Protein AF-A0A6N2RE10-F1 (afdb_monomer_lite)

Radius of gyration: 43.63 Å; chains: 1; bounding box: 137×72×148 Å

Structure (mmCIF, N/CA/C/O backbone):
data_AF-A0A6N2RE10-F1
#
_entry.id   AF-A0A6N2RE10-F1
#
loop_
_atom_site.group_PDB
_atom_site.id
_atom_site.type_symbol
_atom_site.label_atom_id
_atom_site.label_alt_id
_atom_site.label_comp_id
_atom_site.label_asym_id
_atom_site.label_entity_id
_atom_site.label_seq_id
_atom_site.pdbx_PDB_ins_code
_atom_site.Cartn_x
_atom_site.Cartn_y
_atom_site.Cartn_z
_atom_site.occupancy
_atom_site.B_iso_or_equiv
_atom_site.auth_seq_id
_atom_site.auth_comp_id
_atom_site.auth_asym_id
_atom_site.auth_atom_id
_atom_site.pdbx_PDB_model_num
ATOM 1 N N . MET A 1 1 ? -52.725 27.264 67.244 1.00 62.09 1 MET A N 1
ATOM 2 C CA . MET A 1 1 ? -52.260 26.423 68.368 1.00 62.09 1 MET A CA 1
ATOM 3 C C . MET A 1 1 ? -50.751 26.357 68.272 1.00 62.09 1 MET A C 1
ATOM 5 O O . MET A 1 1 ? -50.260 26.118 67.175 1.00 62.09 1 MET A O 1
ATOM 9 N N . ALA A 1 2 ? -50.048 26.629 69.368 1.00 71.56 2 ALA A N 1
ATOM 10 C CA . ALA A 1 2 ? -48.593 26.541 69.437 1.00 71.56 2 ALA A CA 1
ATOM 11 C C . ALA A 1 2 ? -48.086 25.107 69.190 1.00 71.56 2 ALA A C 1
ATOM 13 O O . ALA A 1 2 ? -48.683 24.148 69.680 1.00 71.56 2 ALA A O 1
ATOM 14 N N . ASP A 1 3 ? -46.989 24.960 68.439 1.00 84.25 3 ASP A N 1
ATOM 15 C CA . ASP A 1 3 ? -46.321 23.670 68.236 1.00 84.25 3 ASP A CA 1
ATOM 16 C C . ASP A 1 3 ? -45.489 23.343 69.480 1.00 84.25 3 ASP A C 1
ATOM 18 O O . ASP A 1 3 ? -44.453 23.954 69.718 1.00 84.25 3 ASP A O 1
ATOM 22 N N . VAL A 1 4 ? -45.966 22.416 70.306 1.00 86.06 4 VAL A N 1
ATOM 23 C CA . VAL A 1 4 ? -45.326 22.044 71.582 1.00 86.06 4 VAL A CA 1
ATOM 24 C C . VAL A 1 4 ? -44.640 20.679 71.523 1.00 86.06 4 VAL A C 1
ATOM 26 O O . VAL A 1 4 ? -44.333 20.087 72.558 1.00 86.06 4 VAL A O 1
ATOM 29 N N . ARG A 1 5 ? -44.404 20.157 70.314 1.00 92.19 5 ARG A N 1
ATOM 30 C CA . ARG A 1 5 ? -43.635 18.923 70.126 1.00 92.19 5 ARG A CA 1
ATOM 31 C C . ARG A 1 5 ? -42.201 19.099 70.614 1.00 92.19 5 ARG A C 1
ATOM 33 O O . ARG A 1 5 ? -41.653 20.206 70.599 1.00 92.19 5 ARG A O 1
ATOM 40 N N . ARG A 1 6 ? -41.584 17.983 71.008 1.00 91.25 6 ARG A N 1
ATOM 41 C CA . ARG A 1 6 ? -40.160 17.948 71.365 1.00 91.25 6 ARG A CA 1
ATOM 42 C C . ARG A 1 6 ? -39.313 18.341 70.154 1.00 91.25 6 ARG A C 1
ATOM 44 O O . ARG A 1 6 ? -39.660 18.018 69.022 1.00 91.25 6 ARG A O 1
ATOM 51 N N . GLY A 1 7 ? -38.175 18.985 70.393 1.00 89.31 7 GLY A N 1
ATOM 52 C CA . GLY A 1 7 ? -37.241 19.428 69.358 1.00 89.31 7 GLY A CA 1
ATOM 53 C C . GLY A 1 7 ? -36.853 18.309 68.398 1.00 89.31 7 GLY A C 1
ATOM 54 O O . GLY A 1 7 ? -36.909 18.517 67.195 1.00 89.31 7 GLY A O 1
ATOM 55 N N . ALA A 1 8 ? -36.587 17.102 68.907 1.00 91.75 8 ALA A N 1
ATOM 56 C CA . ALA A 1 8 ? -36.263 15.929 68.089 1.00 91.75 8 ALA A CA 1
ATOM 57 C C . ALA A 1 8 ? -37.388 15.493 67.125 1.00 91.75 8 ALA A C 1
ATOM 59 O O . ALA A 1 8 ? -37.113 14.899 66.089 1.00 91.75 8 ALA A O 1
ATOM 60 N N . GLU A 1 9 ? -38.652 15.796 67.440 1.00 90.88 9 GLU A N 1
ATOM 61 C CA . GLU A 1 9 ? -39.804 15.525 66.565 1.00 90.88 9 GLU A CA 1
ATOM 62 C C . GLU A 1 9 ? -40.081 16.691 65.606 1.00 90.88 9 GLU A C 1
ATOM 64 O O . GLU A 1 9 ? -40.603 16.500 64.507 1.00 90.88 9 GLU A O 1
ATOM 69 N N . ALA A 1 10 ? -39.777 17.919 66.032 1.00 91.19 10 ALA A N 1
ATOM 70 C CA . ALA A 1 10 ? -39.997 19.126 65.243 1.00 91.19 10 ALA A CA 1
ATOM 71 C C . ALA A 1 10 ? -38.874 19.396 64.227 1.00 91.19 10 ALA A C 1
ATOM 73 O O . ALA A 1 10 ? -39.135 20.017 63.196 1.00 91.19 10 ALA A O 1
ATOM 74 N N . LEU A 1 11 ? -37.655 18.943 64.529 1.00 95.56 11 LEU A N 1
ATOM 75 C CA . LEU A 1 11 ? -36.426 19.105 63.753 1.00 95.56 11 LEU A CA 1
ATOM 76 C C . LEU A 1 11 ? -35.731 17.733 63.671 1.00 95.56 11 LEU A C 1
ATOM 78 O O . LEU A 1 11 ? -34.854 17.450 64.491 1.00 95.56 11 LEU A O 1
ATOM 82 N N . PRO A 1 12 ? -36.151 16.849 62.749 1.00 94.50 12 PRO A N 1
ATOM 83 C CA . PRO A 1 12 ? -35.583 15.509 62.630 1.00 94.50 12 PRO A CA 1
ATOM 84 C C . PRO A 1 12 ? -34.058 15.534 62.472 1.00 94.50 12 PRO A C 1
ATOM 86 O O . PRO A 1 12 ? -33.509 16.425 61.824 1.00 94.50 12 PRO A O 1
ATOM 89 N N . GLN A 1 13 ? -33.376 14.557 63.067 1.00 93.81 13 GLN A N 1
ATOM 90 C CA . GLN A 1 13 ? -31.931 14.407 62.899 1.00 93.81 13 GLN A CA 1
ATOM 91 C C . GLN A 1 13 ? -31.596 13.929 61.475 1.00 93.81 13 GLN A C 1
ATOM 93 O O . GLN A 1 13 ? -32.402 13.230 60.856 1.00 93.81 13 GLN A O 1
ATOM 98 N N . VAL A 1 14 ? -30.415 14.292 60.969 1.00 92.62 14 VAL A N 1
ATOM 99 C CA . VAL A 1 14 ? -29.889 13.745 59.705 1.00 92.62 14 VAL A CA 1
ATOM 100 C C . VAL A 1 14 ? -29.411 12.292 59.889 1.00 92.62 14 VAL A C 1
ATOM 102 O O . VAL A 1 14 ? -29.121 11.884 61.017 1.00 92.62 14 VAL A O 1
ATOM 105 N N . PRO A 1 15 ? -29.346 11.476 58.820 1.00 88.50 15 PRO A N 1
ATOM 106 C CA . PRO A 1 15 ? -28.813 10.117 58.906 1.00 88.50 15 PRO A CA 1
ATOM 107 C C . PRO A 1 15 ? -27.378 10.086 59.459 1.00 88.50 15 PRO A C 1
ATOM 109 O O . PRO A 1 15 ? -26.516 10.819 58.981 1.00 88.50 15 PRO A O 1
ATOM 112 N N . LEU A 1 16 ? -27.121 9.207 60.433 1.00 89.00 16 LEU A N 1
ATOM 113 C CA . LEU A 1 16 ? -25.801 9.007 61.052 1.00 89.00 16 LEU A CA 1
ATOM 114 C C . LEU A 1 16 ? -24.900 8.149 60.149 1.00 89.00 16 LEU A C 1
ATOM 116 O O . LEU A 1 16 ? -24.698 6.955 60.388 1.00 89.00 16 LEU A O 1
ATOM 120 N N . VAL A 1 17 ? -24.447 8.733 59.040 1.00 91.31 17 VAL A N 1
ATOM 121 C CA . VAL A 1 17 ? -23.641 8.053 58.010 1.00 91.31 17 VAL A CA 1
ATOM 122 C C . VAL A 1 17 ? -22.140 8.318 58.139 1.00 91.31 17 VAL A C 1
ATOM 124 O O . VAL A 1 17 ? -21.364 7.756 57.369 1.00 91.31 17 VAL A O 1
ATOM 127 N N . GLU A 1 18 ? -21.705 9.112 59.120 1.00 91.25 18 GLU A N 1
ATOM 128 C CA . GLU A 1 18 ? -20.306 9.509 59.315 1.00 91.25 18 GLU A CA 1
ATOM 129 C C . GLU A 1 18 ? -19.366 8.305 59.452 1.00 91.25 18 GLU A C 1
ATOM 131 O O . GLU A 1 18 ? -18.378 8.217 58.730 1.00 91.25 18 GLU A O 1
ATOM 136 N N . MET A 1 19 ? -19.715 7.322 60.290 1.00 89.06 19 MET A N 1
ATOM 137 C CA . MET A 1 19 ? -18.881 6.130 60.494 1.00 89.06 19 MET A CA 1
ATOM 138 C C . MET A 1 19 ? -18.834 5.253 59.240 1.00 89.06 19 MET A C 1
ATOM 140 O O . MET A 1 19 ? -17.843 4.573 58.987 1.00 89.06 19 MET A O 1
ATOM 144 N N . SER A 1 20 ? -19.910 5.260 58.446 1.00 92.56 20 SER A N 1
ATOM 145 C CA . SER A 1 20 ? -19.944 4.524 57.178 1.00 92.56 20 SER A CA 1
ATOM 146 C C . SER A 1 20 ? -19.053 5.203 56.139 1.00 92.56 20 SER A C 1
ATOM 148 O O . SER A 1 20 ? -18.289 4.524 55.460 1.00 92.56 20 SER A O 1
ATOM 150 N N . ALA A 1 21 ? -19.095 6.536 56.055 1.00 92.88 21 ALA A N 1
ATOM 151 C CA . ALA A 1 21 ? -18.236 7.313 55.167 1.00 92.88 21 ALA A CA 1
ATOM 152 C C . ALA A 1 21 ? -16.745 7.151 55.518 1.00 92.88 21 ALA A C 1
ATOM 154 O O . ALA A 1 21 ? -15.943 6.895 54.623 1.00 92.88 21 ALA A O 1
ATOM 155 N N . GLU A 1 22 ? -16.379 7.190 56.804 1.00 94.25 22 GLU A N 1
ATOM 156 C CA . GLU A 1 22 ? -15.006 6.922 57.274 1.00 94.25 22 GLU A CA 1
ATOM 157 C C . GLU A 1 22 ? -14.536 5.499 56.952 1.00 94.25 22 GLU A C 1
ATOM 159 O O . GLU A 1 22 ? -13.390 5.291 56.542 1.00 94.25 22 GLU A O 1
ATOM 164 N N . ALA A 1 23 ? -15.411 4.504 57.133 1.00 94.88 23 ALA A N 1
ATOM 165 C CA . ALA A 1 23 ? -15.092 3.116 56.821 1.00 94.88 23 ALA A CA 1
ATOM 166 C C . ALA A 1 23 ? -14.802 2.941 55.323 1.00 94.88 23 ALA A C 1
ATOM 168 O O . ALA A 1 23 ? -13.806 2.311 54.961 1.00 94.88 23 ALA A O 1
ATOM 169 N N . VAL A 1 24 ? -15.618 3.551 54.456 1.00 94.62 24 VAL A N 1
ATOM 170 C CA . VAL A 1 24 ? -15.395 3.544 53.001 1.00 94.62 24 VAL A CA 1
ATOM 171 C C . VAL A 1 24 ? -14.119 4.308 52.640 1.00 94.62 24 VAL A C 1
ATOM 173 O O . VAL A 1 24 ? -13.312 3.799 51.867 1.00 94.62 24 VAL A O 1
ATOM 176 N N . ALA A 1 25 ? -13.874 5.480 53.233 1.00 95.56 25 ALA A N 1
ATOM 177 C CA . ALA A 1 25 ? -12.651 6.255 53.003 1.00 95.56 25 ALA A CA 1
ATOM 178 C C . ALA A 1 25 ? -11.382 5.474 53.388 1.00 95.56 25 ALA A C 1
ATOM 180 O O . ALA A 1 25 ? -10.375 5.488 52.669 1.00 95.56 25 ALA A O 1
ATOM 181 N N . THR A 1 26 ? -11.439 4.758 54.513 1.00 95.31 26 THR A N 1
ATOM 182 C CA . THR A 1 26 ? -10.352 3.896 54.987 1.00 95.31 26 THR A CA 1
ATOM 183 C C . THR A 1 26 ? -10.116 2.742 54.020 1.00 95.31 26 THR A C 1
ATOM 185 O O . THR A 1 26 ? -8.966 2.455 53.684 1.00 95.31 26 THR A O 1
ATOM 188 N N . ASP A 1 27 ? -11.182 2.100 53.534 1.00 96.00 27 ASP A N 1
ATOM 189 C CA . ASP A 1 27 ? -11.048 1.004 52.576 1.00 96.00 27 ASP A CA 1
ATOM 190 C C . ASP A 1 27 ? -10.487 1.476 51.228 1.00 96.00 27 ASP A C 1
ATOM 192 O O . ASP A 1 27 ? -9.563 0.857 50.707 1.00 96.00 27 ASP A O 1
ATOM 196 N N . ILE A 1 28 ? -10.946 2.619 50.713 1.00 94.00 28 ILE A N 1
ATOM 197 C CA . ILE A 1 28 ? -10.407 3.248 49.495 1.00 94.00 28 ILE A CA 1
ATOM 198 C C . ILE A 1 28 ? -8.908 3.542 49.659 1.00 94.00 28 ILE A C 1
ATOM 200 O O . ILE A 1 28 ? -8.103 3.149 48.815 1.00 94.00 28 ILE A O 1
ATOM 204 N N . SER A 1 29 ? -8.494 4.148 50.778 1.00 94.50 29 SER A N 1
ATOM 205 C CA . SER A 1 29 ? -7.070 4.416 51.052 1.00 94.50 29 SER A CA 1
ATOM 206 C C . SER A 1 29 ? -6.239 3.130 51.137 1.00 94.50 29 SER A C 1
ATOM 208 O O . SER A 1 29 ? -5.100 3.071 50.659 1.00 94.50 29 SER A O 1
ATOM 210 N N . ARG A 1 30 ? -6.813 2.077 51.732 1.00 96.19 30 ARG A N 1
ATOM 211 C CA . ARG A 1 30 ? -6.196 0.749 51.823 1.00 96.19 30 ARG A CA 1
ATOM 212 C C . ARG A 1 30 ? -6.013 0.132 50.438 1.00 96.19 30 ARG A C 1
ATOM 214 O O . ARG A 1 30 ? -4.948 -0.423 50.181 1.00 96.19 30 ARG A O 1
ATOM 221 N N . GLN A 1 31 ? -7.008 0.237 49.558 1.00 94.69 31 GLN A N 1
ATOM 222 C CA . GLN A 1 31 ? -6.929 -0.256 48.180 1.00 94.69 31 GLN A CA 1
ATOM 223 C C . GLN A 1 31 ? -5.846 0.481 47.383 1.00 94.69 31 GLN A C 1
ATOM 225 O O . GLN A 1 31 ? -4.984 -0.180 46.808 1.00 94.69 31 GLN A O 1
ATOM 230 N N . GLY A 1 32 ? -5.801 1.818 47.442 1.00 94.19 32 GLY A N 1
ATOM 231 C CA . GLY A 1 32 ? -4.725 2.605 46.820 1.00 94.19 32 GLY A CA 1
ATOM 232 C C . GLY A 1 32 ? -3.336 2.178 47.304 1.00 94.19 32 GLY A C 1
ATOM 233 O O . GLY A 1 32 ? -2.447 1.885 46.508 1.00 94.19 32 GLY A O 1
ATOM 234 N N . THR A 1 33 ? -3.170 2.017 48.620 1.00 94.81 33 THR A N 1
ATOM 235 C CA . THR A 1 33 ? -1.911 1.534 49.215 1.00 94.81 33 THR A CA 1
ATOM 236 C C . THR A 1 33 ? -1.557 0.112 48.770 1.00 94.81 33 THR A C 1
ATOM 238 O O . THR A 1 33 ? -0.388 -0.194 48.540 1.00 94.81 33 THR A O 1
ATOM 241 N N . ALA A 1 34 ? -2.542 -0.780 48.650 1.00 94.56 34 ALA A N 1
ATOM 242 C CA . ALA A 1 34 ? -2.317 -2.143 48.181 1.00 94.56 34 ALA A CA 1
ATOM 243 C C . ALA A 1 34 ? -1.846 -2.165 46.717 1.00 94.56 34 ALA A C 1
ATOM 245 O O . ALA A 1 34 ? -0.892 -2.876 46.408 1.00 94.56 34 ALA A O 1
ATOM 246 N N . ILE A 1 35 ? -2.451 -1.345 45.848 1.00 94.19 35 ILE A N 1
ATOM 247 C CA . ILE A 1 35 ? -2.056 -1.200 44.437 1.00 94.19 35 ILE A CA 1
ATOM 248 C C . ILE A 1 35 ? -0.619 -0.671 44.333 1.00 94.19 35 ILE A C 1
ATOM 250 O O . ILE A 1 35 ? 0.198 -1.250 43.616 1.00 94.19 35 ILE A O 1
ATOM 254 N N . ALA A 1 36 ? -0.274 0.361 45.110 1.00 92.94 36 ALA A N 1
ATOM 255 C CA . ALA A 1 36 ? 1.076 0.929 45.134 1.00 92.94 36 ALA A CA 1
ATOM 256 C C . ALA A 1 36 ? 2.157 -0.082 45.568 1.00 92.94 36 ALA A C 1
ATOM 258 O O . ALA A 1 36 ? 3.318 0.060 45.195 1.00 92.94 36 ALA A O 1
ATOM 259 N N . ASN A 1 37 ? 1.789 -1.106 46.345 1.00 93.88 37 ASN A N 1
ATOM 260 C CA . ASN A 1 37 ? 2.696 -2.152 46.831 1.00 93.88 37 ASN A CA 1
ATOM 261 C C . ASN A 1 37 ? 2.732 -3.405 45.940 1.00 93.88 37 ASN A C 1
ATOM 263 O O . ASN A 1 37 ? 3.354 -4.404 46.307 1.00 93.88 37 ASN A O 1
ATOM 267 N N . THR A 1 38 ? 2.070 -3.386 44.782 1.00 93.56 38 THR A N 1
ATOM 268 C CA . THR A 1 38 ? 2.201 -4.466 43.798 1.00 93.56 38 THR A CA 1
ATOM 269 C C . THR A 1 38 ? 3.623 -4.528 43.241 1.00 93.56 38 THR A C 1
ATOM 271 O O . THR A 1 38 ? 4.333 -3.523 43.185 1.00 93.56 38 THR A O 1
ATOM 274 N N . GLN A 1 39 ? 4.047 -5.717 42.802 1.00 88.69 39 GLN A N 1
ATOM 275 C CA . GLN A 1 39 ? 5.385 -5.905 42.232 1.00 88.69 39 GLN A CA 1
ATOM 276 C C . GLN A 1 39 ? 5.618 -5.007 41.014 1.00 88.69 39 GLN A C 1
ATOM 278 O O . GLN A 1 39 ? 6.689 -4.422 40.897 1.00 88.69 39 GLN A O 1
ATOM 283 N N . VAL A 1 40 ? 4.606 -4.849 40.155 1.00 88.44 40 VAL A N 1
ATOM 284 C CA . VAL A 1 40 ? 4.698 -4.003 38.959 1.00 88.44 40 VAL A CA 1
ATOM 285 C C . VAL A 1 40 ? 4.901 -2.526 39.314 1.00 88.44 40 VAL A C 1
ATOM 287 O O . VAL A 1 40 ? 5.735 -1.869 38.708 1.00 88.44 40 VAL A O 1
ATOM 290 N N . ALA A 1 41 ? 4.241 -2.017 40.361 1.00 91.06 41 ALA A N 1
ATOM 291 C CA . ALA A 1 41 ? 4.431 -0.640 40.821 1.00 91.06 41 ALA A CA 1
ATOM 292 C C . ALA A 1 41 ? 5.802 -0.423 41.490 1.00 91.06 41 ALA A C 1
ATOM 294 O O . ALA A 1 41 ? 6.454 0.600 41.265 1.00 91.06 41 ALA A O 1
ATOM 295 N N . GLN A 1 42 ? 6.248 -1.377 42.314 1.00 89.50 42 GLN A N 1
ATOM 296 C CA . GLN A 1 42 ? 7.495 -1.266 43.083 1.00 89.50 42 GLN A CA 1
ATOM 297 C C . GLN A 1 42 ? 8.748 -1.451 42.222 1.00 89.50 42 GLN A C 1
ATOM 299 O O . GLN A 1 42 ? 9.746 -0.771 42.447 1.00 89.50 42 GLN A O 1
ATOM 304 N N . ASN A 1 43 ? 8.688 -2.332 41.222 1.00 84.62 43 ASN A N 1
ATOM 305 C CA . ASN A 1 43 ? 9.847 -2.725 40.419 1.00 84.62 43 ASN A CA 1
ATOM 306 C C . ASN A 1 43 ? 9.855 -2.107 39.014 1.00 84.62 43 ASN A C 1
ATOM 308 O O . ASN A 1 43 ? 10.664 -2.512 38.190 1.00 84.62 43 ASN A O 1
ATOM 312 N N . ARG A 1 44 ? 9.002 -1.115 38.731 1.00 83.94 44 ARG A N 1
ATOM 313 C CA . ARG A 1 44 ? 8.864 -0.490 37.400 1.00 83.94 44 ARG A CA 1
ATOM 314 C C . ARG A 1 44 ? 10.143 0.109 36.809 1.00 83.94 44 ARG A C 1
ATOM 316 O O . ARG A 1 44 ? 10.192 0.364 35.623 1.00 83.94 44 ARG A O 1
ATOM 323 N N . SER A 1 45 ? 11.172 0.358 37.619 1.00 78.44 45 SER A N 1
ATOM 324 C CA . SER A 1 45 ? 12.470 0.873 37.162 1.00 78.44 45 SER A CA 1
ATOM 325 C C . SER A 1 45 ? 13.546 -0.209 37.024 1.00 78.44 45 SER A C 1
ATOM 327 O O . SER A 1 45 ? 14.706 0.117 36.780 1.00 78.44 45 SER A O 1
ATOM 329 N N . LEU A 1 46 ? 13.207 -1.478 37.269 1.00 71.94 46 LEU A N 1
ATOM 330 C CA . LEU A 1 46 ? 14.141 -2.598 37.232 1.00 71.94 46 LEU A CA 1
ATOM 331 C C . LEU A 1 46 ? 13.902 -3.410 35.952 1.00 71.94 46 LEU A C 1
ATOM 333 O O . LEU A 1 46 ? 12.817 -3.974 35.802 1.00 71.94 46 LEU A O 1
ATOM 337 N N . PRO A 1 47 ? 14.877 -3.493 35.030 1.00 64.81 47 PRO A N 1
ATOM 338 C CA . PRO A 1 47 ? 14.775 -4.416 33.908 1.00 64.81 47 PRO A CA 1
ATOM 339 C C . PRO A 1 47 ? 14.854 -5.873 34.411 1.00 64.81 47 PRO A C 1
ATOM 341 O O . PRO A 1 47 ? 15.559 -6.138 35.391 1.00 64.81 47 PRO A O 1
ATOM 344 N N . PRO A 1 48 ? 14.168 -6.837 33.770 1.00 66.50 48 PRO A N 1
ATOM 345 C CA . PRO A 1 48 ? 14.337 -8.257 34.067 1.00 66.50 48 PRO A CA 1
ATOM 346 C C . PRO A 1 48 ? 15.783 -8.693 33.778 1.00 66.50 48 PRO A C 1
ATOM 348 O O . PRO A 1 48 ? 16.232 -8.634 32.638 1.00 66.50 48 PRO A O 1
ATOM 351 N N . GLU A 1 49 ? 16.522 -9.149 34.795 1.00 61.94 49 GLU A N 1
ATOM 352 C CA . GLU A 1 49 ? 17.973 -9.422 34.694 1.00 61.94 49 GLU A CA 1
ATOM 353 C C . GLU A 1 49 ? 18.352 -10.540 33.698 1.00 61.94 49 GLU A C 1
ATOM 355 O O . GLU A 1 49 ? 19.508 -10.631 33.288 1.00 61.94 49 GLU A O 1
ATOM 360 N N . GLU A 1 50 ? 17.401 -11.391 33.300 1.00 71.25 50 GLU A N 1
ATOM 361 C CA . GLU A 1 50 ? 17.649 -12.590 32.481 1.00 71.25 50 GLU A CA 1
ATOM 362 C C . GLU A 1 50 ? 17.102 -12.498 31.046 1.00 71.25 50 GLU A C 1
ATOM 364 O O . GLU A 1 50 ? 17.287 -13.425 30.253 1.00 71.25 50 GLU A O 1
ATOM 369 N N . TRP A 1 51 ? 16.403 -11.417 30.692 1.00 74.62 51 TRP A N 1
ATOM 370 C CA . TRP A 1 51 ? 15.777 -11.286 29.375 1.00 74.62 51 TRP A CA 1
ATOM 371 C C . TRP A 1 51 ? 16.698 -10.504 28.433 1.00 74.62 51 TRP A C 1
ATOM 373 O O . TRP A 1 51 ? 17.211 -9.451 28.793 1.00 74.62 51 TRP A O 1
ATOM 383 N N . THR A 1 52 ? 16.943 -11.029 27.229 1.00 70.75 52 THR A N 1
ATOM 384 C CA . THR A 1 52 ? 17.840 -10.395 26.245 1.00 70.75 52 THR A CA 1
ATOM 385 C C . THR A 1 52 ? 17.234 -10.433 24.845 1.00 70.75 52 THR A C 1
ATOM 387 O O . THR A 1 52 ? 16.582 -11.411 24.477 1.00 70.75 52 THR A O 1
ATOM 390 N N . GLY A 1 53 ? 17.460 -9.371 24.067 1.00 74.62 53 GLY A N 1
ATOM 391 C CA . GLY A 1 53 ? 16.978 -9.216 22.691 1.00 74.62 53 GLY A CA 1
ATOM 392 C C . GLY A 1 53 ? 15.825 -8.215 22.557 1.00 74.62 53 GLY A C 1
ATOM 393 O O . GLY A 1 53 ? 15.174 -7.873 23.535 1.00 74.62 53 GLY A O 1
ATOM 394 N N . ALA A 1 54 ? 15.530 -7.783 21.328 1.00 69.56 54 ALA A N 1
ATOM 395 C CA . ALA A 1 54 ? 14.561 -6.710 21.067 1.00 69.56 54 ALA A CA 1
ATOM 396 C C . ALA A 1 54 ? 13.152 -6.982 21.634 1.00 69.56 54 ALA A C 1
ATOM 398 O O . ALA A 1 54 ? 12.524 -6.087 22.186 1.00 69.56 54 ALA A O 1
ATOM 399 N N . ALA A 1 55 ? 12.674 -8.231 21.571 1.00 70.38 55 ALA A N 1
ATOM 400 C CA . ALA A 1 55 ? 11.388 -8.611 22.164 1.00 70.38 55 ALA A CA 1
ATOM 401 C C . ALA A 1 55 ? 11.395 -8.511 23.701 1.00 70.38 55 ALA A C 1
ATOM 403 O O . ALA A 1 55 ? 10.400 -8.124 24.310 1.00 70.38 55 ALA A O 1
ATOM 404 N N . ALA A 1 56 ? 12.526 -8.840 24.331 1.00 77.06 56 ALA A N 1
ATOM 405 C CA . ALA A 1 56 ? 12.714 -8.681 25.767 1.00 77.06 56 ALA A CA 1
ATOM 406 C C . ALA A 1 56 ? 12.775 -7.203 26.169 1.00 77.06 56 ALA A C 1
ATOM 408 O O . ALA A 1 56 ? 12.181 -6.831 27.181 1.00 77.06 56 ALA A O 1
ATOM 409 N N . ASP A 1 57 ? 13.446 -6.369 25.374 1.00 77.69 57 ASP A N 1
ATOM 410 C CA . ASP A 1 57 ? 13.530 -4.925 25.600 1.00 77.69 57 ASP A CA 1
ATOM 411 C C . ASP A 1 57 ? 12.148 -4.266 25.463 1.00 77.69 57 ASP A C 1
ATOM 413 O O . ASP A 1 57 ? 11.746 -3.503 26.341 1.00 77.69 57 ASP A O 1
ATOM 417 N N . ALA A 1 58 ? 11.377 -4.634 24.432 1.00 75.88 58 ALA A N 1
ATOM 418 C CA . ALA A 1 58 ? 10.007 -4.160 24.228 1.00 75.88 58 ALA A CA 1
ATOM 419 C C . ALA A 1 58 ? 9.071 -4.577 25.376 1.00 75.88 58 ALA A C 1
ATOM 421 O O . ALA A 1 58 ? 8.383 -3.736 25.955 1.00 75.88 58 ALA A O 1
ATOM 422 N N . ALA A 1 59 ? 9.102 -5.854 25.778 1.00 79.75 59 ALA A N 1
ATOM 423 C CA . ALA A 1 59 ? 8.312 -6.335 26.912 1.00 79.75 59 ALA A CA 1
ATOM 424 C C . ALA A 1 59 ? 8.723 -5.657 28.229 1.00 79.75 59 ALA A C 1
ATOM 426 O O . ALA A 1 59 ? 7.879 -5.366 29.077 1.00 79.75 59 ALA A O 1
ATOM 427 N N . SER A 1 60 ? 10.018 -5.381 28.400 1.00 82.31 60 SER A N 1
ATOM 428 C CA . SER A 1 60 ? 10.519 -4.649 29.561 1.00 82.31 60 SER A CA 1
ATOM 429 C C . SER A 1 60 ? 9.986 -3.223 29.573 1.00 82.31 60 SER A C 1
ATOM 431 O O . SER A 1 60 ? 9.456 -2.815 30.601 1.00 82.31 60 SER A O 1
ATOM 433 N N . ALA A 1 61 ? 10.064 -2.495 28.455 1.00 84.50 61 ALA A N 1
ATOM 434 C CA . ALA A 1 61 ? 9.526 -1.140 28.330 1.00 84.50 61 ALA A CA 1
ATOM 435 C C . ALA A 1 61 ? 8.028 -1.087 28.670 1.00 84.50 61 ALA A C 1
ATOM 437 O O . ALA A 1 61 ? 7.609 -0.261 29.480 1.00 84.50 61 ALA A O 1
ATOM 438 N N . GLU A 1 62 ? 7.242 -2.035 28.157 1.00 87.81 62 GLU A N 1
ATOM 439 C CA . GLU A 1 62 ? 5.813 -2.135 28.461 1.00 87.81 62 GLU A CA 1
ATOM 440 C C . GLU A 1 62 ? 5.535 -2.409 29.954 1.00 87.81 62 GLU A C 1
ATOM 442 O O . GLU A 1 62 ? 4.618 -1.821 30.533 1.00 87.81 62 GLU A O 1
ATOM 447 N N . ILE A 1 63 ? 6.351 -3.231 30.627 1.00 87.31 63 ILE A N 1
ATOM 448 C CA . ILE A 1 63 ? 6.256 -3.436 32.085 1.00 87.31 63 ILE A CA 1
ATOM 449 C C . ILE A 1 63 ? 6.518 -2.129 32.851 1.00 87.31 63 ILE A C 1
ATOM 451 O O . ILE A 1 63 ? 5.858 -1.882 33.866 1.00 87.31 63 ILE A O 1
ATOM 455 N N . GLN A 1 64 ? 7.452 -1.290 32.386 1.00 88.56 64 GLN A N 1
ATOM 456 C CA . GLN A 1 64 ? 7.721 0.014 33.007 1.00 88.56 64 GLN A CA 1
ATOM 457 C C . GLN A 1 64 ? 6.517 0.949 32.849 1.00 88.56 64 GLN A C 1
ATOM 459 O O . GLN A 1 64 ? 6.031 1.473 33.856 1.00 88.56 64 GLN A O 1
ATOM 464 N N . SER A 1 65 ? 5.973 1.065 31.630 1.00 90.62 65 SER A N 1
ATOM 465 C CA . SER A 1 65 ? 4.757 1.840 31.340 1.00 90.62 65 SER A CA 1
ATOM 466 C C . SER A 1 65 ? 3.573 1.373 32.193 1.00 90.62 65 SER A C 1
ATOM 468 O O . SER A 1 65 ? 2.913 2.180 32.854 1.00 90.62 65 SER A O 1
ATOM 470 N N . LEU A 1 66 ? 3.341 0.056 32.285 1.00 91.06 66 LEU A N 1
ATOM 471 C CA . LEU A 1 66 ? 2.315 -0.517 33.163 1.00 91.06 66 LEU A CA 1
ATOM 472 C C . LEU A 1 66 ? 2.565 -0.160 34.637 1.00 91.06 66 LEU A C 1
ATOM 474 O O . LEU A 1 66 ? 1.623 0.136 35.380 1.00 91.06 66 LEU A O 1
ATOM 478 N N . GLY A 1 67 ? 3.821 -0.190 35.077 1.00 91.81 67 GLY A N 1
ATOM 479 C CA . GLY A 1 67 ? 4.216 0.206 36.422 1.00 91.81 67 GLY A CA 1
ATOM 480 C C . GLY A 1 67 ? 3.876 1.664 36.732 1.00 91.81 67 GLY A C 1
ATOM 481 O O . GLY A 1 67 ? 3.299 1.942 37.789 1.00 91.81 67 GLY A O 1
ATOM 482 N N . ASP A 1 68 ? 4.151 2.584 35.808 1.00 91.31 68 ASP A N 1
ATOM 483 C CA . ASP A 1 68 ? 3.824 4.008 35.949 1.00 91.31 68 ASP A CA 1
ATOM 484 C C . ASP A 1 68 ? 2.308 4.262 35.937 1.00 91.31 68 ASP A C 1
ATOM 486 O O . ASP A 1 68 ? 1.790 4.990 36.798 1.00 91.31 68 ASP A O 1
ATOM 490 N N . LYS A 1 69 ? 1.559 3.587 35.054 1.00 91.69 69 LYS A N 1
ATOM 491 C CA . LYS A 1 69 ? 0.085 3.619 35.065 1.00 91.69 69 LYS A CA 1
ATOM 492 C C . LYS A 1 69 ? -0.480 3.072 36.383 1.00 91.69 69 LYS A C 1
ATOM 494 O O . LYS A 1 69 ? -1.384 3.673 36.966 1.00 91.69 69 LYS A O 1
ATOM 499 N N . THR A 1 70 ? 0.088 1.988 36.920 1.00 92.81 70 THR A N 1
ATOM 500 C CA . THR A 1 70 ? -0.331 1.391 38.206 1.00 92.81 70 THR A CA 1
ATOM 501 C C . THR A 1 70 ? -0.095 2.344 39.381 1.00 92.81 70 THR A C 1
ATOM 503 O O . THR A 1 70 ? -0.939 2.461 40.276 1.00 92.81 70 THR A O 1
ATOM 506 N N . VAL A 1 71 ? 1.031 3.064 39.384 1.00 92.81 71 VAL A N 1
ATOM 507 C CA . VAL A 1 71 ? 1.313 4.094 40.394 1.00 92.81 71 VAL A CA 1
ATOM 508 C C . VAL A 1 71 ? 0.318 5.248 40.277 1.00 92.81 71 VAL A C 1
ATOM 510 O O . VAL A 1 71 ? -0.259 5.640 41.293 1.00 92.81 71 VAL A O 1
ATOM 513 N N . THR A 1 72 ? 0.051 5.736 39.066 1.00 92.00 72 THR A N 1
ATOM 514 C CA . THR A 1 72 ? -0.944 6.794 38.821 1.00 92.00 72 THR A CA 1
ATOM 515 C C . THR A 1 72 ? -2.332 6.385 39.322 1.00 92.00 72 THR A C 1
ATOM 517 O O . THR A 1 72 ? -2.954 7.120 40.093 1.00 92.00 72 THR A O 1
ATOM 520 N N . LEU A 1 73 ? -2.776 5.166 38.996 1.00 91.81 73 LEU A N 1
ATOM 521 C CA . LEU A 1 73 ? -4.024 4.598 39.510 1.00 91.81 73 LEU A CA 1
ATOM 522 C C . LEU A 1 73 ? -4.045 4.582 41.044 1.00 91.81 73 LEU A C 1
ATOM 524 O O . LEU A 1 73 ? -5.027 5.006 41.648 1.00 91.81 73 LEU A O 1
ATOM 528 N N . SER A 1 74 ? -2.964 4.129 41.687 1.00 93.81 74 SER A N 1
ATOM 529 C CA . SER A 1 74 ? -2.887 4.062 43.152 1.00 93.81 74 SER A CA 1
ATOM 530 C C . SER A 1 74 ? -3.046 5.432 43.823 1.00 93.81 74 SER A C 1
ATOM 532 O O . SER A 1 74 ? -3.689 5.545 44.869 1.00 93.81 74 SER A O 1
ATOM 534 N N . GLN A 1 75 ? -2.507 6.485 43.200 1.00 92.69 75 GLN A N 1
ATOM 535 C CA . GLN A 1 75 ? -2.533 7.849 43.725 1.00 92.69 75 GLN A CA 1
ATOM 536 C C . GLN A 1 75 ? -3.935 8.472 43.669 1.00 92.69 75 GLN A C 1
ATOM 538 O O . GLN A 1 75 ? -4.282 9.264 44.547 1.00 92.69 75 GLN A O 1
ATOM 543 N N . ALA A 1 76 ? -4.772 8.064 42.711 1.00 91.62 76 ALA A N 1
ATOM 544 C CA . ALA A 1 76 ? -6.147 8.544 42.573 1.00 91.62 76 ALA A CA 1
ATOM 545 C C . ALA A 1 76 ? -7.072 8.125 43.739 1.00 91.62 76 ALA A C 1
ATOM 547 O O . ALA A 1 76 ? -8.095 8.757 43.984 1.00 91.62 76 ALA A O 1
ATOM 548 N N . PHE A 1 77 ? -6.725 7.108 44.533 1.00 93.94 77 PHE A N 1
ATOM 549 C CA . PHE A 1 77 ? -7.575 6.690 45.658 1.00 93.94 77 PHE A CA 1
ATOM 550 C C . PHE A 1 77 ? -7.528 7.676 46.843 1.00 93.94 77 PHE A C 1
ATOM 552 O O . PHE A 1 77 ? -8.518 7.830 47.562 1.00 93.94 77 PHE A O 1
ATOM 559 N N . PHE A 1 78 ? -6.411 8.382 47.057 1.00 94.06 78 PHE A N 1
ATOM 560 C CA . PHE A 1 78 ? -6.249 9.249 48.234 1.00 94.06 78 PHE A CA 1
ATOM 561 C C . PHE A 1 78 ? -7.126 10.516 48.205 1.00 94.06 78 PHE A C 1
ATOM 563 O O . PHE A 1 78 ? -7.734 10.828 49.238 1.00 94.06 78 PHE A O 1
ATOM 570 N N . PRO A 1 79 ? -7.273 11.240 47.075 1.00 94.88 79 PRO A N 1
ATOM 571 C CA . PRO A 1 79 ? -8.209 12.362 46.994 1.00 94.88 79 PRO A CA 1
ATOM 572 C C . PRO A 1 79 ? -9.671 11.940 47.204 1.00 94.88 79 PRO A C 1
ATOM 574 O O . PRO A 1 79 ? -10.402 12.619 47.925 1.00 94.88 79 PRO A O 1
ATOM 577 N N . ALA A 1 80 ? -10.084 10.784 46.669 1.00 92.81 80 ALA A N 1
ATOM 578 C CA . ALA A 1 80 ? -11.437 10.253 46.859 1.00 92.81 80 ALA A CA 1
ATOM 579 C C . ALA A 1 80 ? -11.729 9.918 48.334 1.00 92.81 80 ALA A C 1
ATOM 581 O O . ALA A 1 80 ? -12.777 10.286 48.869 1.00 92.81 80 ALA A O 1
ATOM 582 N N . ALA A 1 81 ? -10.777 9.283 49.026 1.00 95.19 81 ALA A N 1
ATOM 583 C CA . ALA A 1 81 ? -10.884 9.041 50.464 1.00 95.19 81 ALA A CA 1
ATOM 584 C C . ALA A 1 81 ? -10.919 10.347 51.277 1.00 95.19 81 ALA A C 1
ATOM 586 O O . ALA A 1 81 ? -11.665 10.453 52.250 1.00 95.19 81 ALA A O 1
ATOM 587 N N . THR A 1 82 ? -10.147 11.356 50.865 1.00 96.31 82 THR A N 1
ATOM 588 C CA . THR A 1 82 ? -10.137 12.677 51.512 1.00 96.31 82 THR A CA 1
ATOM 589 C C . THR A 1 82 ? -11.513 13.336 51.426 1.00 96.31 82 THR A C 1
ATOM 591 O O . THR A 1 82 ? -12.030 13.779 52.448 1.00 96.31 82 THR A O 1
ATOM 594 N N . ALA A 1 83 ? -12.153 13.311 50.251 1.00 95.81 83 ALA A N 1
ATOM 595 C CA . ALA A 1 83 ? -13.502 13.848 50.063 1.00 95.81 83 ALA A CA 1
ATOM 596 C C . ALA A 1 83 ? -14.546 13.175 50.977 1.00 95.81 83 ALA A C 1
ATOM 598 O O . ALA A 1 83 ? -15.388 13.856 51.562 1.00 95.81 83 ALA A O 1
ATOM 599 N N . LEU A 1 84 ? -14.466 11.851 51.155 1.00 95.62 84 LEU A N 1
ATOM 600 C CA . LEU A 1 84 ? -15.356 11.112 52.061 1.00 95.62 84 LEU A CA 1
ATOM 601 C C . LEU A 1 84 ? -15.115 11.432 53.541 1.00 95.62 84 LEU A C 1
ATOM 603 O O . LEU A 1 84 ? -16.076 11.528 54.303 1.00 95.62 84 LEU A O 1
ATOM 607 N N . ASN A 1 85 ? -13.858 11.615 53.954 1.00 96.56 85 ASN A N 1
ATOM 608 C CA . ASN A 1 85 ? -13.540 12.010 55.328 1.00 96.56 85 ASN A CA 1
ATOM 609 C C . ASN A 1 85 ? -14.050 13.424 55.638 1.00 96.56 85 ASN A C 1
ATOM 611 O O . ASN A 1 85 ? -14.650 13.630 56.693 1.00 96.56 85 ASN A O 1
ATOM 615 N N . THR A 1 86 ? -13.888 14.372 54.708 1.00 96.69 86 THR A N 1
ATOM 616 C CA . THR A 1 86 ? -14.463 15.722 54.837 1.00 96.69 86 THR A CA 1
ATOM 617 C C . THR A 1 86 ? -15.986 15.662 54.955 1.00 96.69 86 THR A C 1
ATOM 619 O O . THR A 1 86 ? -16.555 16.252 55.869 1.00 96.69 86 THR A O 1
ATOM 622 N N . TRP A 1 87 ? -16.651 14.854 54.123 1.00 96.38 87 TRP A N 1
ATOM 623 C CA . TRP A 1 87 ? -18.094 14.637 54.234 1.00 96.38 87 TRP A CA 1
ATOM 624 C C . TRP A 1 87 ? -18.511 14.059 55.598 1.00 96.38 87 TRP A C 1
ATOM 626 O O . TRP A 1 87 ? -19.485 14.511 56.202 1.00 96.38 87 TRP A O 1
ATOM 636 N N . ALA A 1 88 ? -17.762 13.087 56.127 1.00 96.25 88 ALA A N 1
ATOM 637 C CA . ALA A 1 88 ? -18.028 12.525 57.450 1.00 96.25 88 ALA A CA 1
ATOM 638 C C . ALA A 1 88 ? -17.916 13.582 58.567 1.00 96.25 88 ALA A C 1
ATOM 640 O O . ALA A 1 88 ? -18.703 13.573 59.520 1.00 96.25 88 ALA A O 1
ATOM 641 N N . GLU A 1 89 ? -16.964 14.514 58.448 1.00 96.12 89 GLU A N 1
ATOM 642 C CA . GLU A 1 89 ? -16.830 15.667 59.345 1.00 96.12 89 GLU A CA 1
ATOM 643 C C . GLU A 1 89 ? -18.018 16.628 59.246 1.00 96.12 89 GLU A C 1
ATOM 645 O O . GLU A 1 89 ? -18.553 17.036 60.285 1.00 96.12 89 GLU A O 1
ATOM 650 N N . ASP A 1 90 ? -18.486 16.918 58.031 1.00 96.12 90 ASP A N 1
ATOM 651 C CA . ASP A 1 90 ? -19.655 17.768 57.795 1.00 96.12 90 ASP A CA 1
ATOM 652 C C . ASP A 1 90 ? -20.935 17.167 58.391 1.00 96.12 90 ASP A C 1
ATOM 654 O O . ASP A 1 90 ? -21.689 17.876 59.069 1.00 96.12 90 ASP A O 1
ATOM 658 N N . VAL A 1 91 ? -21.141 15.851 58.247 1.00 96.38 91 VAL A N 1
ATOM 659 C CA . VAL A 1 91 ? -22.255 15.118 58.879 1.00 96.38 91 VAL A CA 1
ATOM 660 C C . VAL A 1 91 ? -22.168 15.202 60.404 1.00 96.38 91 VAL A C 1
ATOM 662 O O . VAL A 1 91 ? -23.167 15.517 61.060 1.00 96.38 91 VAL A O 1
ATOM 665 N N . ARG A 1 92 ? -20.977 14.995 60.989 1.00 95.69 92 ARG A N 1
ATOM 666 C CA . ARG A 1 92 ? -20.755 15.129 62.443 1.00 95.69 92 ARG A CA 1
ATOM 667 C C . ARG A 1 92 ? -21.090 16.532 62.941 1.00 95.69 92 ARG A C 1
ATOM 669 O O . ARG A 1 92 ? -21.771 16.684 63.962 1.00 95.69 92 ARG A O 1
ATOM 676 N N . SER A 1 93 ? -20.639 17.553 62.217 1.00 95.56 93 SER A N 1
ATOM 677 C CA . SER A 1 93 ? -20.935 18.949 62.532 1.00 95.56 93 SER A CA 1
ATOM 678 C C . SER A 1 93 ? -22.437 19.232 62.450 1.00 95.56 93 SER A C 1
ATOM 680 O O . SER A 1 93 ? -23.001 19.779 63.400 1.00 95.56 93 SER A O 1
ATOM 682 N N . ALA A 1 94 ? -23.110 18.804 61.378 1.00 96.12 94 ALA A N 1
ATOM 683 C CA . ALA A 1 94 ? -24.546 19.002 61.211 1.00 96.12 94 ALA A CA 1
ATOM 684 C C . ALA A 1 94 ? -25.360 18.293 62.302 1.00 96.12 94 ALA A C 1
ATOM 686 O O . ALA A 1 94 ? -26.265 18.903 62.872 1.00 96.12 94 ALA A O 1
ATOM 687 N N . CYS A 1 95 ? -24.997 17.061 62.676 1.00 95.12 95 CYS A N 1
ATOM 688 C CA . CYS A 1 95 ? -25.634 16.345 63.784 1.00 95.12 95 CYS A CA 1
ATOM 689 C C . CYS A 1 95 ? -25.524 17.115 65.106 1.00 95.12 95 CYS A C 1
ATOM 691 O O . CYS A 1 95 ? -26.506 17.232 65.851 1.00 95.12 95 CYS A O 1
ATOM 693 N N . SER A 1 96 ? -24.335 17.658 65.395 1.00 95.75 96 SER A N 1
ATOM 694 C CA . SER A 1 96 ? -24.093 18.477 66.587 1.00 95.75 96 SER A CA 1
ATOM 695 C C . SER A 1 96 ? -24.943 19.748 66.576 1.00 95.75 96 SER A C 1
ATOM 697 O O . SER A 1 96 ? -25.605 20.060 67.567 1.00 95.75 96 SER A O 1
ATOM 699 N N . ASP A 1 97 ? -24.979 20.460 65.452 1.00 96.50 97 ASP A N 1
ATOM 700 C CA . ASP A 1 97 ? -25.711 21.721 65.335 1.00 96.50 97 ASP A CA 1
ATOM 701 C C . ASP A 1 97 ? -27.227 21.520 65.369 1.00 96.50 97 ASP A C 1
ATOM 703 O O . ASP A 1 97 ? -27.932 22.272 66.045 1.00 96.50 97 ASP A O 1
ATOM 707 N N . ILE A 1 98 ? -27.741 20.467 64.731 1.00 96.81 98 ILE A N 1
ATOM 708 C CA . ILE A 1 98 ? -29.158 20.102 64.810 1.00 96.81 98 ILE A CA 1
ATOM 709 C C . ILE A 1 98 ? -29.531 19.736 66.248 1.00 96.81 98 ILE A C 1
ATOM 711 O O . ILE A 1 98 ? -30.577 20.178 66.719 1.00 96.81 98 ILE A O 1
ATOM 715 N N . THR A 1 99 ? -28.673 19.021 66.983 1.00 96.19 99 THR A N 1
ATOM 716 C CA . THR A 1 99 ? -28.916 18.715 68.406 1.00 96.19 99 THR A CA 1
ATOM 717 C C . THR A 1 99 ? -29.046 19.998 69.234 1.00 96.19 99 THR A C 1
ATOM 719 O O . THR A 1 99 ? -30.011 20.148 69.984 1.00 96.19 99 THR A O 1
ATOM 722 N N . LYS A 1 100 ? -28.159 20.983 69.029 1.00 96.69 100 LYS A N 1
ATOM 723 C CA . LYS A 1 100 ? -28.271 22.302 69.685 1.00 96.69 100 LYS A CA 1
ATOM 724 C C . LYS A 1 100 ? -29.572 23.016 69.307 1.00 96.69 100 LYS A C 1
ATOM 726 O O . LYS A 1 100 ? -30.252 23.560 70.172 1.00 96.69 100 LYS A O 1
ATOM 731 N N . LEU A 1 101 ? -29.974 22.980 68.033 1.00 97.25 101 LEU A N 1
ATOM 732 C CA . LEU A 1 101 ? -31.241 23.571 67.582 1.00 97.25 101 LEU A CA 1
ATOM 733 C C . LEU A 1 101 ? -32.466 22.861 68.188 1.00 97.25 101 LEU A C 1
ATOM 735 O O . LEU A 1 101 ? -33.456 23.519 68.512 1.00 97.25 101 LEU A O 1
ATOM 739 N N . GLN A 1 102 ? -32.407 21.540 68.383 1.00 97.31 102 GLN A N 1
ATOM 740 C CA . GLN A 1 102 ? -33.437 20.770 69.088 1.00 97.31 102 GLN A CA 1
ATOM 741 C C . GLN A 1 102 ? -33.521 21.165 70.572 1.00 97.31 102 GLN A C 1
ATOM 743 O O . GLN A 1 102 ? -34.624 21.276 71.114 1.00 97.31 102 GLN A O 1
ATOM 748 N N . GLU A 1 103 ? -32.388 21.412 71.233 1.00 96.25 103 GLU A N 1
ATOM 749 C CA . GLU A 1 103 ? -32.330 21.912 72.615 1.00 96.25 103 GLU A CA 1
ATOM 750 C C . GLU A 1 103 ? -32.873 23.343 72.736 1.00 96.25 103 GLU A C 1
ATOM 752 O O . GLU A 1 103 ? -33.682 23.628 73.626 1.00 96.25 103 GLU A O 1
ATOM 757 N N . GLU A 1 104 ? -32.511 24.234 71.808 1.00 95.88 104 GLU A N 1
ATOM 758 C CA . GLU A 1 104 ? -33.070 25.587 71.718 1.00 95.88 104 GLU A CA 1
ATOM 759 C C . GLU A 1 104 ? -34.589 25.549 71.488 1.00 95.88 104 GLU A C 1
ATOM 761 O O . GLU A 1 104 ? -35.337 26.309 72.112 1.00 95.88 104 GLU A O 1
ATOM 766 N N . TRP A 1 105 ? -35.066 24.628 70.643 1.00 96.19 105 TRP A N 1
ATOM 767 C CA . TRP A 1 105 ? -36.493 24.399 70.417 1.00 96.19 105 TRP A CA 1
ATOM 768 C C . TRP A 1 105 ? -37.197 23.936 71.694 1.00 96.19 105 TRP A C 1
ATOM 770 O O . TRP A 1 105 ? -38.226 24.501 72.071 1.00 96.19 105 TRP A O 1
ATOM 780 N N . ASN A 1 106 ? -36.632 22.943 72.389 1.00 95.12 106 ASN A N 1
ATOM 781 C CA . ASN A 1 106 ? -37.155 22.454 73.667 1.00 95.12 106 ASN A CA 1
ATOM 782 C C . ASN A 1 106 ? -37.213 23.570 74.717 1.00 95.12 106 ASN A C 1
ATOM 784 O O . ASN A 1 106 ? -38.207 23.681 75.433 1.00 95.12 106 ASN A O 1
ATOM 788 N N . THR A 1 107 ? -36.186 24.420 74.772 1.00 94.56 107 THR A N 1
ATOM 789 C CA . THR A 1 107 ? -36.125 25.575 75.678 1.00 94.56 107 THR A CA 1
ATOM 790 C C . THR A 1 107 ? -37.216 26.589 75.346 1.00 94.56 107 THR A C 1
ATOM 792 O O . THR A 1 107 ? -37.934 27.029 76.239 1.00 94.56 107 THR A O 1
ATOM 795 N N . ALA A 1 108 ? -37.426 26.905 74.063 1.00 91.31 108 ALA A N 1
ATOM 796 C CA . ALA A 1 108 ? -38.499 27.804 73.644 1.00 91.31 108 ALA A CA 1
ATOM 797 C C . ALA A 1 108 ? -39.892 27.261 74.021 1.00 91.31 108 ALA A C 1
ATOM 799 O O . ALA A 1 108 ? -40.731 28.013 74.521 1.00 91.31 108 ALA A O 1
ATOM 800 N N . VAL A 1 109 ? -40.129 25.957 73.835 1.00 92.12 109 VAL A N 1
ATOM 801 C CA . VAL A 1 109 ? -41.379 25.291 74.244 1.00 92.12 109 VAL A CA 1
ATOM 802 C C . VAL A 1 109 ? -41.538 25.289 75.771 1.00 92.12 109 VAL A C 1
ATOM 804 O O . VAL A 1 109 ? -42.638 25.528 76.271 1.00 92.12 109 VAL A O 1
ATOM 807 N N . ALA A 1 110 ? -40.460 25.068 76.529 1.00 89.06 110 ALA A N 1
ATOM 808 C CA . ALA A 1 110 ? -40.473 25.129 77.991 1.00 89.06 110 ALA A CA 1
ATOM 809 C C . ALA A 1 110 ? -40.786 26.543 78.515 1.00 89.06 110 ALA A C 1
ATOM 811 O O . ALA A 1 110 ? -41.647 26.676 79.386 1.00 89.06 110 ALA A O 1
ATOM 812 N N . ASP A 1 111 ? -40.176 27.588 77.941 1.00 86.94 111 ASP A N 1
ATOM 813 C CA . ASP A 1 111 ? -40.473 28.996 78.251 1.00 86.94 111 ASP A CA 1
ATOM 814 C C . ASP A 1 111 ? -41.960 29.307 78.021 1.00 86.94 111 ASP A C 1
ATOM 816 O O . ASP A 1 111 ? -42.627 29.912 78.866 1.00 86.94 111 ASP A O 1
ATOM 820 N N . TYR A 1 112 ? -42.498 28.857 76.882 1.00 86.88 112 TYR A N 1
ATOM 821 C CA . TYR A 1 112 ? -43.915 29.000 76.559 1.00 86.88 112 TYR A CA 1
ATOM 822 C C . TYR A 1 112 ? -44.799 28.296 77.597 1.00 86.88 112 TYR A C 1
ATOM 824 O O . TYR A 1 112 ? -45.693 28.926 78.164 1.00 86.88 112 TYR A O 1
ATOM 832 N N . ASN A 1 113 ? -44.515 27.034 77.928 1.00 84.75 113 ASN A N 1
ATOM 833 C CA . ASN A 1 113 ? -45.276 26.280 78.928 1.00 84.75 113 ASN A CA 1
ATOM 834 C C . ASN A 1 113 ? -45.209 26.926 80.328 1.00 84.75 113 ASN A C 1
ATOM 836 O O . ASN A 1 113 ? -46.219 26.991 81.034 1.00 84.75 113 ASN A O 1
ATOM 840 N N . ALA A 1 114 ? -44.053 27.472 80.720 1.00 80.06 114 ALA A N 1
ATOM 841 C CA . ALA A 1 114 ? -43.893 28.199 81.978 1.00 80.06 114 ALA A CA 1
ATOM 842 C C . ALA A 1 114 ? -44.715 29.504 81.996 1.00 80.06 114 ALA A C 1
ATOM 844 O O . ALA A 1 114 ? -45.369 29.807 83.000 1.00 80.06 114 ALA A O 1
ATOM 845 N N . SER A 1 115 ? -44.768 30.234 80.877 1.00 73.62 115 SER A N 1
ATOM 846 C CA . SER A 1 115 ? -45.602 31.439 80.738 1.00 73.62 115 SER A CA 1
ATOM 847 C C . SER A 1 115 ? -47.109 31.135 80.807 1.00 73.62 115 SER A C 1
ATOM 849 O O . SER A 1 115 ? -47.873 31.894 81.409 1.00 73.62 115 SER A O 1
ATOM 851 N N . GLN A 1 116 ? -47.544 29.971 80.305 1.00 67.31 116 GLN A N 1
ATOM 852 C CA . GLN A 1 116 ? -48.921 29.487 80.474 1.00 67.31 116 GLN A CA 1
ATOM 853 C C . GLN A 1 116 ? -49.245 29.217 81.953 1.00 67.31 116 GLN A C 1
ATOM 855 O O . GLN A 1 116 ? -50.295 29.637 82.440 1.00 67.31 116 GLN A O 1
ATOM 860 N N . SER A 1 117 ? -48.325 28.587 82.699 1.00 58.47 117 SER A N 1
ATOM 861 C CA . SER A 1 117 ? -48.525 28.289 84.129 1.00 58.47 117 SER A CA 1
ATOM 862 C C . SER A 1 117 ? -48.558 29.527 85.036 1.00 58.47 117 SER A C 1
ATOM 864 O O . SER A 1 117 ? -49.271 29.531 86.035 1.00 58.47 117 SER A O 1
ATOM 866 N N . THR A 1 118 ? -47.847 30.603 84.680 1.00 53.84 118 THR A N 1
ATOM 867 C CA . THR A 1 118 ? -47.826 31.867 85.446 1.00 53.84 118 THR A CA 1
ATOM 868 C C . THR A 1 118 ? -49.008 32.783 85.128 1.00 53.84 118 THR A C 1
ATOM 870 O O . THR A 1 118 ? -49.395 33.592 85.968 1.00 53.84 118 THR A O 1
ATOM 873 N N . THR A 1 119 ? -49.633 32.635 83.956 1.00 52.12 119 THR A N 1
ATOM 874 C CA . THR A 1 119 ? -50.876 33.352 83.607 1.00 52.12 119 THR A CA 1
ATOM 875 C C . THR A 1 119 ? -52.119 32.673 84.210 1.00 52.12 119 THR A C 1
ATOM 877 O O . THR A 1 119 ? -53.177 33.289 84.324 1.00 52.12 119 THR A O 1
ATOM 880 N N . ALA A 1 120 ? -51.985 31.424 84.671 1.00 44.53 120 ALA A N 1
ATOM 881 C CA . ALA A 1 120 ? -52.999 30.662 85.398 1.00 44.53 120 ALA A CA 1
ATOM 882 C C . ALA A 1 120 ? -53.001 30.957 86.916 1.00 44.53 120 ALA A C 1
ATOM 884 O O . ALA A 1 120 ? -53.105 30.049 87.735 1.00 44.53 120 ALA A O 1
ATOM 885 N N . VAL A 1 121 ? -52.892 32.225 87.328 1.00 43.44 121 VAL A N 1
ATOM 886 C CA . VAL A 1 121 ? -53.168 32.606 88.724 1.00 43.44 121 VAL A CA 1
ATOM 887 C C . VAL A 1 121 ? -54.655 32.933 88.846 1.00 43.44 121 VAL A C 1
ATOM 889 O O . VAL A 1 121 ? -55.093 34.045 88.557 1.00 43.44 121 VAL A O 1
ATOM 892 N N . CYS A 1 122 ? -55.448 31.962 89.307 1.00 40.72 122 CYS A N 1
ATOM 893 C CA . CYS A 1 122 ? -56.741 32.263 89.916 1.00 40.72 122 CYS A CA 1
ATOM 894 C C . CYS A 1 122 ? -56.497 33.109 91.174 1.00 40.72 122 CYS A C 1
ATOM 896 O O . CYS A 1 122 ? -55.893 32.643 92.139 1.00 40.72 122 CYS A O 1
ATOM 898 N N . THR A 1 123 ? -56.970 34.354 91.176 1.00 41.56 123 THR A N 1
ATOM 899 C CA . THR A 1 123 ? -56.995 35.191 92.381 1.00 41.56 123 THR A CA 1
ATOM 900 C C . THR A 1 123 ? -57.957 34.572 93.410 1.00 41.56 123 THR A C 1
ATOM 902 O O . THR A 1 123 ? -59.097 34.267 93.045 1.00 41.56 123 THR A O 1
ATOM 905 N N . PRO A 1 124 ? -57.575 34.381 94.688 1.00 40.50 124 PRO A N 1
ATOM 906 C CA . PRO A 1 124 ? -58.507 33.905 95.700 1.00 40.50 124 PRO A CA 1
ATOM 907 C C . PRO A 1 124 ? -59.410 35.044 96.198 1.00 40.50 124 PRO A C 1
ATOM 909 O O . PRO A 1 124 ? -58.931 36.009 96.788 1.00 40.50 124 PRO A O 1
ATOM 912 N N . GLY A 1 125 ? -60.724 34.864 96.031 1.00 41.38 125 GLY A N 1
ATOM 913 C CA . GLY A 1 125 ? -61.761 35.449 96.888 1.00 41.38 125 GLY A CA 1
ATOM 914 C C . GLY A 1 125 ? -62.548 36.636 96.321 1.00 41.38 125 GLY A C 1
ATOM 915 O O . GLY A 1 125 ? -62.122 37.778 96.415 1.00 41.38 125 GLY A O 1
ATOM 916 N N . THR A 1 126 ? -63.772 36.396 95.844 1.00 38.09 126 THR A N 1
ATOM 917 C CA . THR A 1 126 ? -65.035 36.780 96.520 1.00 38.09 126 THR A CA 1
ATOM 918 C C . THR A 1 126 ? -66.251 36.395 95.664 1.00 38.09 126 THR A C 1
ATOM 920 O O . THR A 1 126 ? -66.168 36.138 94.469 1.00 38.09 126 THR A O 1
ATOM 923 N N . SER A 1 127 ? -67.371 36.247 96.359 1.00 42.66 127 SER A N 1
ATOM 924 C CA . SER A 1 127 ? -68.671 35.689 95.992 1.00 42.66 127 SER A CA 1
ATOM 925 C C . SER A 1 127 ? -69.410 36.291 94.784 1.00 42.66 127 SER A C 1
ATOM 927 O O . SER A 1 127 ? -69.467 37.504 94.639 1.00 42.66 127 SER A O 1
ATOM 929 N N . TYR A 1 128 ? -70.153 35.400 94.107 1.00 38.88 128 TYR A N 1
ATOM 930 C CA . TYR A 1 128 ? -71.430 35.587 93.389 1.00 38.88 128 TYR A CA 1
ATOM 931 C C . TYR A 1 128 ? -71.491 36.465 92.117 1.00 38.88 128 TYR A C 1
ATOM 933 O O . TYR A 1 128 ? -71.413 37.684 92.163 1.00 38.88 128 TYR A O 1
ATOM 941 N N . GLY A 1 129 ? -71.879 35.812 91.009 1.00 43.69 129 GLY A N 1
ATOM 942 C CA . GLY A 1 129 ? -72.922 36.336 90.116 1.00 43.69 129 GLY A CA 1
ATOM 943 C C . GLY A 1 129 ? -72.497 37.136 88.881 1.00 43.69 129 GLY A C 1
ATOM 944 O O . GLY A 1 129 ? -72.797 38.319 88.804 1.00 43.69 129 GLY A O 1
ATOM 945 N N . ASN A 1 130 ? -71.871 36.482 87.896 1.00 41.06 130 ASN A N 1
ATOM 946 C CA . ASN A 1 130 ? -72.165 36.555 86.448 1.00 41.06 130 ASN A CA 1
ATOM 947 C C . ASN A 1 130 ? -71.002 35.918 85.671 1.00 41.06 130 ASN A C 1
ATOM 949 O O . ASN A 1 130 ? -69.845 36.281 85.862 1.00 41.06 130 ASN A O 1
ATOM 953 N N . GLY A 1 131 ? -71.317 34.926 84.834 1.00 35.91 131 GLY A N 1
ATOM 954 C CA . GLY A 1 131 ? -70.336 34.090 84.139 1.00 35.91 131 GLY A CA 1
ATOM 955 C C . GLY A 1 131 ? -69.346 34.905 83.290 1.00 35.91 131 GLY A C 1
ATOM 956 O O . GLY A 1 131 ? -69.787 35.751 82.508 1.00 35.91 131 GLY A O 1
ATOM 957 N N . PRO A 1 132 ? -68.026 34.663 83.394 1.00 40.50 132 PRO A N 1
ATOM 958 C CA . PRO A 1 132 ? -67.044 35.343 82.562 1.00 40.50 132 PRO A CA 1
ATOM 959 C C . PRO A 1 132 ? -67.176 34.909 81.096 1.00 40.50 132 PRO A C 1
ATOM 961 O O . PRO A 1 132 ? -67.200 33.719 80.783 1.00 40.50 132 PRO A O 1
ATOM 964 N N . ARG A 1 133 ? -67.185 35.884 80.180 1.00 43.59 133 ARG A N 1
ATOM 965 C CA . ARG A 1 133 ? -66.747 35.671 78.794 1.00 43.59 133 ARG A CA 1
ATOM 966 C C . ARG A 1 133 ? -65.319 35.114 78.842 1.00 43.59 133 ARG A C 1
ATOM 968 O O . ARG A 1 133 ? -64.464 35.730 79.474 1.00 43.59 133 ARG A O 1
ATOM 975 N N . LEU A 1 134 ? -65.050 33.997 78.164 1.00 42.91 134 LEU A N 1
ATOM 976 C CA . LEU A 1 134 ? -63.689 33.505 77.914 1.00 42.91 134 LEU A CA 1
ATOM 977 C C . LEU A 1 134 ? -62.966 34.478 76.962 1.00 42.91 134 LEU A C 1
ATOM 979 O O . LEU A 1 134 ? -62.835 34.219 75.770 1.00 42.91 134 LEU A O 1
ATOM 983 N N . MET A 1 135 ? -62.538 35.634 77.468 1.00 44.16 135 MET A N 1
ATOM 984 C CA . MET A 1 135 ? -61.471 36.405 76.838 1.00 44.16 135 MET A CA 1
ATOM 985 C C . MET A 1 135 ? -60.172 35.644 77.099 1.00 44.16 135 MET A C 1
ATOM 987 O O . MET A 1 135 ? -59.804 35.433 78.256 1.00 44.16 135 MET A O 1
ATOM 991 N N . ARG A 1 136 ? -59.498 35.200 76.030 1.00 50.47 136 ARG A N 1
ATOM 992 C CA . ARG A 1 136 ? -58.118 34.714 76.133 1.00 50.47 136 ARG A CA 1
ATOM 993 C C . ARG A 1 136 ? -57.287 35.807 76.822 1.00 50.47 136 ARG A C 1
ATOM 995 O O . ARG A 1 136 ? -57.402 36.969 76.431 1.00 50.47 136 ARG A O 1
ATOM 1002 N N . PRO A 1 137 ? -56.481 35.492 77.848 1.00 57.25 137 PRO A N 1
ATOM 1003 C CA . PRO A 1 137 ? -55.589 36.484 78.433 1.00 57.25 137 PRO A CA 1
ATOM 1004 C C . PRO A 1 137 ? -54.624 36.987 77.351 1.00 57.25 137 PRO A C 1
ATOM 1006 O O . PRO A 1 137 ? -53.977 36.172 76.700 1.00 57.25 137 PRO A O 1
ATOM 1009 N N . VAL A 1 138 ? -54.469 38.306 77.195 1.00 57.06 138 VAL A N 1
ATOM 1010 C CA . VAL A 1 138 ? -53.508 38.942 76.258 1.00 57.06 138 VAL A CA 1
ATOM 1011 C C . VAL A 1 138 ? -52.077 38.387 76.428 1.00 57.06 138 VAL A C 1
ATOM 1013 O O . VAL A 1 138 ? -51.292 38.353 75.484 1.00 57.06 138 VAL A O 1
ATOM 1016 N N . GLY A 1 139 ? -51.737 37.889 77.624 1.00 61.28 139 GLY A N 1
ATOM 1017 C CA . GLY A 1 139 ? -50.463 37.220 77.904 1.00 61.28 139 GLY A CA 1
ATOM 1018 C C . GLY A 1 139 ? -50.256 35.887 77.172 1.00 61.28 139 GLY A C 1
ATOM 1019 O O . GLY A 1 139 ? -49.123 35.578 76.815 1.00 61.28 139 GLY A O 1
ATOM 1020 N N . VAL A 1 140 ? -51.323 35.128 76.890 1.00 63.84 140 VAL A N 1
ATOM 1021 C CA . VAL A 1 140 ? -51.246 33.852 76.154 1.00 63.84 140 VAL A CA 1
ATOM 1022 C C . VAL A 1 140 ? -50.986 34.086 74.668 1.00 63.84 140 VAL A C 1
ATOM 1024 O O . VAL A 1 140 ? -50.124 33.422 74.103 1.00 63.84 140 VAL A O 1
ATOM 1027 N N . GLU A 1 141 ? -51.668 35.054 74.052 1.00 69.38 141 GLU A N 1
ATOM 1028 C CA . GLU A 1 141 ? -51.450 35.411 72.640 1.00 69.38 141 GLU A CA 1
ATOM 1029 C C . GLU A 1 141 ? -50.024 35.933 72.418 1.00 69.38 141 GLU A C 1
ATOM 1031 O O . GLU A 1 141 ? -49.320 35.460 71.530 1.00 69.38 141 GLU A O 1
ATOM 1036 N N . LYS A 1 142 ? -49.532 36.801 73.311 1.00 76.25 142 LYS A N 1
ATOM 1037 C CA . LYS A 1 142 ? -48.151 37.300 73.256 1.00 76.25 142 LYS A CA 1
ATOM 1038 C C . LYS A 1 142 ? -47.104 36.193 73.452 1.00 76.25 142 LYS A C 1
ATOM 1040 O O . LYS A 1 142 ? -46.046 36.227 72.827 1.00 76.25 142 LYS A O 1
ATOM 1045 N N . ALA A 1 143 ? -47.376 35.208 74.309 1.00 75.31 143 ALA A N 1
ATOM 1046 C CA . ALA A 1 143 ? -46.501 34.049 74.484 1.00 75.31 143 ALA A CA 1
ATOM 1047 C C . ALA A 1 143 ? -46.501 33.123 73.252 1.00 75.31 143 ALA A C 1
ATOM 1049 O O . ALA A 1 143 ? -45.444 32.607 72.888 1.00 75.31 143 ALA A O 1
ATOM 1050 N N . GLU A 1 144 ? -47.653 32.939 72.592 1.00 81.75 144 GLU A N 1
ATOM 1051 C CA . GLU A 1 144 ? -47.754 32.212 71.316 1.00 81.75 144 GLU A CA 1
ATOM 1052 C C . GLU A 1 144 ? -46.952 32.916 70.207 1.00 81.75 144 GLU A C 1
ATOM 1054 O O . GLU A 1 144 ? -46.209 32.249 69.487 1.00 81.75 144 GLU A O 1
ATOM 1059 N N . GLU A 1 145 ? -47.030 34.248 70.109 1.00 83.44 145 GLU A N 1
ATOM 1060 C CA . GLU A 1 145 ? -46.249 35.045 69.149 1.00 83.44 145 GLU A CA 1
ATOM 1061 C C . GLU A 1 145 ? -44.734 34.926 69.380 1.00 83.44 145 GLU A C 1
ATOM 1063 O O . GLU A 1 145 ? -43.973 34.725 68.430 1.00 83.44 145 GLU A O 1
ATOM 1068 N N . ILE A 1 146 ? -44.283 34.996 70.639 1.00 86.06 146 ILE A N 1
ATOM 1069 C CA . ILE A 1 146 ? -42.863 34.841 70.999 1.00 86.06 146 ILE A CA 1
ATOM 1070 C C . ILE A 1 146 ? -42.365 33.430 70.669 1.00 86.06 146 ILE A C 1
ATOM 1072 O O . ILE A 1 146 ? -41.279 33.280 70.102 1.00 86.06 146 ILE A O 1
ATOM 1076 N N . LEU A 1 147 ? -43.144 32.396 71.012 1.00 89.31 147 LEU A N 1
ATOM 1077 C CA . LEU A 1 147 ? -42.797 31.014 70.691 1.00 89.31 147 LEU A CA 1
ATOM 1078 C C . LEU A 1 147 ? -42.704 30.821 69.177 1.00 89.31 147 LEU A C 1
ATOM 1080 O O . LEU A 1 147 ? -41.705 30.287 68.699 1.00 89.31 147 LEU A O 1
ATOM 1084 N N . TRP A 1 148 ? -43.697 31.304 68.428 1.00 90.81 148 TRP A N 1
ATOM 1085 C CA . TRP A 1 148 ? -43.703 31.222 66.972 1.00 90.81 148 TRP A CA 1
ATOM 1086 C C . TRP A 1 148 ? -42.479 31.913 66.362 1.00 90.81 148 TRP A C 1
ATOM 1088 O O . TRP A 1 148 ? -41.811 31.316 65.521 1.00 90.81 148 TRP A O 1
ATOM 1098 N N . ALA A 1 149 ? -42.126 33.119 66.818 1.00 89.25 149 ALA A N 1
ATOM 1099 C CA . ALA A 1 149 ? -40.964 33.848 66.311 1.00 89.25 149 ALA A CA 1
ATOM 1100 C C . ALA A 1 149 ? -39.644 33.099 66.578 1.00 89.25 149 ALA A C 1
ATOM 1102 O O . ALA A 1 149 ? -38.818 32.959 65.670 1.00 89.25 149 ALA A O 1
ATOM 1103 N N . LYS A 1 150 ? -39.463 32.550 67.792 1.00 92.94 150 LYS A N 1
ATOM 1104 C CA . LYS A 1 150 ? -38.301 31.705 68.133 1.00 92.94 150 LYS A CA 1
ATOM 1105 C C . LYS A 1 150 ? -38.256 30.448 67.257 1.00 92.94 150 LYS A C 1
ATOM 1107 O O . LYS A 1 150 ? -37.231 30.157 66.646 1.00 92.94 150 LYS A O 1
ATOM 1112 N N . GLN A 1 151 ? -39.374 29.732 67.152 1.00 94.62 151 GLN A N 1
ATOM 1113 C CA . GLN A 1 151 ? -39.498 28.509 66.354 1.00 94.62 151 GLN A CA 1
ATOM 1114 C C . GLN A 1 151 ? -39.262 28.754 64.863 1.00 94.62 151 GLN A C 1
ATOM 1116 O O . GLN A 1 151 ? -38.614 27.944 64.202 1.00 94.62 151 GLN A O 1
ATOM 1121 N N . HIS A 1 152 ? -39.742 29.878 64.333 1.00 94.12 152 HIS A N 1
ATOM 1122 C CA . HIS A 1 152 ? -39.504 30.285 62.956 1.00 94.12 152 HIS A CA 1
ATOM 1123 C C . HIS A 1 152 ? -38.008 30.509 62.696 1.00 94.12 152 HIS A C 1
ATOM 1125 O O . HIS A 1 152 ? -37.460 29.932 61.757 1.00 94.12 152 HIS A O 1
ATOM 1131 N N . GLY A 1 153 ? -37.322 31.262 63.565 1.00 94.44 153 GLY A N 1
ATOM 1132 C CA . GLY A 1 153 ? -35.875 31.485 63.454 1.00 94.44 153 GLY A CA 1
ATOM 1133 C C . GLY A 1 153 ? -35.041 30.206 63.614 1.00 94.44 153 GLY A C 1
ATOM 1134 O O . GLY A 1 153 ? -34.046 30.021 62.912 1.00 94.44 153 GLY A O 1
ATOM 1135 N N . ILE A 1 154 ? -35.452 29.287 64.495 1.00 97.12 154 ILE A N 1
ATOM 1136 C CA . ILE A 1 154 ? -34.815 27.968 64.643 1.00 97.12 154 ILE A CA 1
ATOM 1137 C C . ILE A 1 154 ? -35.024 27.122 63.377 1.00 97.12 154 ILE A C 1
ATOM 1139 O O . ILE A 1 154 ? -34.063 26.556 62.865 1.00 97.12 154 ILE A O 1
ATOM 1143 N N . ARG A 1 155 ? -36.242 27.081 62.817 1.00 95.69 155 ARG A N 1
ATOM 1144 C CA . ARG A 1 155 ? -36.533 26.345 61.571 1.00 95.69 155 ARG A CA 1
ATOM 1145 C C . ARG A 1 155 ? -35.761 26.878 60.373 1.00 95.69 155 ARG A C 1
ATOM 1147 O O . ARG A 1 155 ? -35.337 26.081 59.543 1.00 95.69 155 ARG A O 1
ATOM 1154 N N . GLN A 1 156 ? -35.576 28.193 60.272 1.00 96.81 156 GLN A N 1
ATOM 1155 C CA . GLN A 1 156 ? -34.754 28.784 59.215 1.00 96.81 156 GLN A CA 1
ATOM 1156 C C . GLN A 1 156 ? -33.295 28.333 59.320 1.00 96.81 156 GLN A C 1
ATOM 1158 O O . GLN A 1 156 ? -32.727 27.906 58.320 1.00 96.81 156 GLN A O 1
ATOM 1163 N N . ARG A 1 157 ? -32.711 28.363 60.525 1.00 97.38 157 ARG A N 1
ATOM 1164 C CA . ARG A 1 157 ? -31.345 27.865 60.757 1.00 97.38 157 ARG A CA 1
ATOM 1165 C C . ARG A 1 157 ? -31.221 26.362 60.513 1.00 97.38 157 ARG A C 1
ATOM 1167 O O . ARG A 1 157 ? -30.245 25.940 59.911 1.00 97.38 157 ARG A O 1
ATOM 1174 N N . TYR A 1 158 ? -32.217 25.579 60.926 1.00 97.62 158 TYR A N 1
ATOM 1175 C CA . TYR A 1 158 ? -32.262 24.140 60.668 1.00 97.62 158 TYR A CA 1
ATOM 1176 C C . TYR A 1 158 ? -32.275 23.830 59.169 1.00 97.62 158 TYR A C 1
ATOM 1178 O O . TYR A 1 158 ? -31.423 23.082 58.709 1.00 97.62 158 TYR A O 1
ATOM 1186 N N . ARG A 1 159 ? -33.191 24.442 58.401 1.00 96.75 159 ARG A N 1
ATOM 1187 C CA . ARG A 1 159 ? -33.258 24.250 56.941 1.00 96.75 159 ARG A CA 1
ATOM 1188 C C . ARG A 1 159 ? -31.948 24.633 56.277 1.00 96.75 159 ARG A C 1
ATOM 1190 O O . ARG A 1 159 ? -31.380 23.810 55.584 1.00 96.75 159 ARG A O 1
ATOM 1197 N N . LYS A 1 160 ? -31.424 25.817 56.608 1.00 96.75 160 LYS A N 1
ATOM 1198 C CA . LYS A 1 160 ? -30.131 26.274 56.101 1.00 96.75 160 LYS A CA 1
ATOM 1199 C C . LYS A 1 160 ? -29.016 25.257 56.372 1.00 96.75 160 LYS A C 1
ATOM 1201 O O . LYS A 1 160 ? -28.233 24.990 55.477 1.00 96.75 160 LYS A O 1
ATOM 1206 N N . ARG A 1 161 ? -28.950 24.675 57.576 1.00 96.81 161 ARG A N 1
ATOM 1207 C CA . ARG A 1 161 ? -27.921 23.676 57.903 1.00 96.81 161 ARG A CA 1
ATOM 1208 C C . ARG A 1 161 ? -28.094 22.374 57.118 1.00 96.81 161 ARG A C 1
ATOM 1210 O O . ARG A 1 161 ? -27.095 21.771 56.751 1.00 96.81 161 ARG A O 1
ATOM 1217 N N . VAL A 1 162 ? -29.333 21.940 56.882 1.00 96.31 162 VAL A N 1
ATOM 1218 C CA . VAL A 1 162 ? -29.622 20.764 56.045 1.00 96.31 162 VAL A CA 1
ATOM 1219 C C . VAL A 1 162 ? -29.262 21.038 54.582 1.00 96.31 162 VAL A C 1
ATOM 1221 O O . VAL A 1 162 ? -28.628 20.189 53.971 1.00 96.31 162 VAL A O 1
ATOM 1224 N N . ASP A 1 163 ? -29.587 22.221 54.054 1.00 96.50 163 ASP A N 1
ATOM 1225 C CA . ASP A 1 163 ? -29.229 22.631 52.688 1.00 96.50 163 ASP A CA 1
ATOM 1226 C C . ASP A 1 163 ? -27.696 22.698 52.514 1.00 96.50 163 ASP A C 1
ATOM 1228 O O . ASP A 1 163 ? -27.153 22.152 51.562 1.00 96.50 163 ASP A O 1
ATOM 1232 N N . GLU A 1 164 ? -26.973 23.277 53.483 1.00 95.94 164 GLU A N 1
ATOM 1233 C CA . GLU A 1 164 ? -25.498 23.287 53.498 1.00 95.94 164 GLU A CA 1
ATOM 1234 C C . GLU A 1 164 ? -24.898 21.873 53.530 1.00 95.94 164 GLU A C 1
ATOM 1236 O O . GLU A 1 164 ? -23.828 21.637 52.971 1.00 95.94 164 GLU A O 1
ATOM 1241 N N . LEU A 1 165 ? -25.565 20.935 54.208 1.00 96.12 165 LEU A N 1
ATOM 1242 C CA . LEU A 1 165 ? -25.141 19.541 54.250 1.00 96.12 165 LEU A CA 1
ATOM 1243 C C . LEU A 1 165 ? -25.401 18.843 52.899 1.00 96.12 165 LEU A C 1
ATOM 1245 O O . LEU A 1 165 ? -24.559 18.080 52.443 1.00 96.12 165 LEU A O 1
ATOM 1249 N N . ASP A 1 166 ? -26.512 19.127 52.218 1.00 95.81 166 ASP A N 1
ATOM 1250 C CA . ASP A 1 166 ? -26.771 18.615 50.861 1.00 95.81 166 ASP A CA 1
ATOM 1251 C C . ASP A 1 166 ? -25.733 19.135 49.844 1.00 95.81 166 ASP A C 1
ATOM 1253 O O . ASP A 1 166 ? -25.164 18.364 49.065 1.00 95.81 166 ASP A O 1
ATOM 1257 N N . ASP A 1 167 ? -25.381 20.422 49.928 1.00 96.50 167 ASP A N 1
ATOM 1258 C CA . ASP A 1 167 ? -24.325 21.031 49.110 1.00 96.50 167 ASP A CA 1
ATOM 1259 C C . ASP A 1 167 ? -22.950 20.382 49.356 1.00 96.50 167 ASP A C 1
ATOM 1261 O O . ASP A 1 167 ? -22.191 20.129 48.409 1.00 96.50 167 ASP A O 1
ATOM 1265 N N . ALA A 1 168 ? -22.625 20.073 50.616 1.00 95.50 168 ALA A N 1
ATOM 1266 C CA . ALA A 1 168 ? -21.401 19.358 50.975 1.00 95.50 168 ALA A CA 1
ATOM 1267 C C . ALA A 1 168 ? -21.392 17.921 50.419 1.00 95.50 168 ALA A C 1
ATOM 1269 O O . ALA A 1 168 ? -20.373 17.484 49.876 1.00 95.50 168 ALA A O 1
ATOM 1270 N N . ALA A 1 169 ? -22.532 17.219 50.448 1.00 94.56 169 ALA A N 1
ATOM 1271 C CA . ALA A 1 169 ? -22.670 15.889 49.850 1.00 94.56 169 ALA A CA 1
ATOM 1272 C C . ALA A 1 169 ? -22.413 15.920 48.335 1.00 94.56 169 ALA A C 1
ATOM 1274 O O . ALA A 1 169 ? -21.629 15.124 47.810 1.00 94.56 169 ALA A O 1
ATOM 1275 N N . ASN A 1 170 ? -23.028 16.875 47.630 1.00 96.56 170 ASN A N 1
ATOM 1276 C CA . ASN A 1 170 ? -22.833 17.079 46.194 1.00 96.56 170 ASN A CA 1
ATOM 1277 C C . ASN A 1 170 ? -21.372 17.430 45.863 1.00 96.56 170 ASN A C 1
ATOM 1279 O O . ASN A 1 170 ? -20.816 16.945 44.877 1.00 96.56 170 ASN A O 1
ATOM 1283 N N . THR A 1 171 ? -20.732 18.249 46.701 1.00 96.44 171 THR A N 1
ATOM 1284 C CA . THR A 1 171 ? -19.314 18.608 46.557 1.00 96.44 171 THR A CA 1
ATOM 1285 C C . THR A 1 171 ? -18.414 17.381 46.706 1.00 96.44 171 THR A C 1
ATOM 1287 O O . THR A 1 171 ? -17.545 17.161 45.861 1.00 96.44 171 THR A O 1
ATOM 1290 N N . ALA A 1 172 ? -18.654 16.541 47.717 1.00 95.06 172 ALA A N 1
ATOM 1291 C CA . ALA A 1 172 ? -17.905 15.304 47.916 1.00 95.06 172 ALA A CA 1
ATOM 1292 C C . ALA A 1 172 ? -18.103 14.319 46.751 1.00 95.06 172 ALA A C 1
ATOM 1294 O O . ALA A 1 172 ? -17.125 13.781 46.232 1.00 95.06 172 ALA A O 1
ATOM 1295 N N . ALA A 1 173 ? -19.342 14.138 46.279 1.00 95.31 173 ALA A N 1
ATOM 1296 C CA . ALA A 1 173 ? -19.643 13.280 45.133 1.00 95.31 173 ALA A CA 1
ATOM 1297 C C . ALA A 1 173 ? -18.908 13.741 43.863 1.00 95.31 173 ALA A C 1
ATOM 1299 O O . ALA A 1 173 ? -18.256 12.935 43.200 1.00 95.31 173 ALA A O 1
ATOM 1300 N N . LYS A 1 174 ? -18.936 15.047 43.566 1.00 95.88 174 LYS A N 1
ATOM 1301 C CA . LYS A 1 174 ? -18.205 15.634 42.431 1.00 95.88 174 LYS A CA 1
ATOM 1302 C C . LYS A 1 174 ? -16.691 15.496 42.563 1.00 95.88 174 LYS A C 1
ATOM 1304 O O . LYS A 1 174 ? -16.026 15.313 41.551 1.00 95.88 174 LYS A O 1
ATOM 1309 N N . ALA A 1 175 ? -16.141 15.574 43.775 1.00 94.81 175 ALA A N 1
ATOM 1310 C CA . ALA A 1 175 ? -14.709 15.388 44.002 1.00 94.81 175 ALA A CA 1
ATOM 1311 C C . ALA A 1 175 ? -14.270 13.932 43.758 1.00 94.81 175 ALA A C 1
ATOM 1313 O O . ALA A 1 175 ? -13.244 13.696 43.115 1.00 94.81 175 ALA A O 1
ATOM 1314 N N . ILE A 1 176 ? -15.062 12.957 44.217 1.00 92.56 176 ILE A N 1
ATOM 1315 C CA . ILE A 1 176 ? -14.815 11.527 43.964 1.00 92.56 176 ILE A CA 1
ATOM 1316 C C . ILE A 1 176 ? -14.892 11.243 42.461 1.00 92.56 176 ILE A C 1
ATOM 1318 O O . ILE A 1 176 ? -13.966 10.670 41.890 1.00 92.56 176 ILE A O 1
ATOM 1322 N N . ASP A 1 177 ? -15.964 11.698 41.815 1.00 91.88 177 ASP A N 1
ATOM 1323 C CA . ASP A 1 177 ? -16.179 11.505 40.384 1.00 91.88 177 ASP A CA 1
ATOM 1324 C C . ASP A 1 177 ? -15.103 12.212 39.545 1.00 91.88 177 ASP A C 1
ATOM 1326 O O . ASP A 1 177 ? -14.532 11.623 38.633 1.00 91.88 177 ASP A O 1
ATOM 1330 N N . GLY A 1 178 ? -14.724 13.436 39.924 1.00 92.44 178 GLY A N 1
ATOM 1331 C CA . GLY A 1 178 ? -13.617 14.174 39.318 1.00 92.44 178 GLY A CA 1
ATOM 1332 C C . GLY A 1 178 ? -12.283 13.434 39.397 1.00 92.44 178 GLY A C 1
ATOM 1333 O O . GLY A 1 178 ? -11.523 13.467 38.438 1.00 92.44 178 GLY A O 1
ATOM 1334 N N . THR A 1 179 ? -12.027 12.712 40.491 1.00 90.94 179 THR A N 1
ATOM 1335 C CA . THR A 1 179 ? -10.812 11.894 40.642 1.00 90.94 179 THR A CA 1
ATOM 1336 C C . THR A 1 179 ? -10.865 10.625 39.786 1.00 90.94 179 THR A C 1
ATOM 1338 O O . THR A 1 179 ? -9.870 10.230 39.194 1.00 90.94 179 THR A O 1
ATOM 1341 N N . ARG A 1 180 ? -12.038 9.995 39.656 1.00 89.50 180 ARG A N 1
ATOM 1342 C CA . ARG A 1 180 ? -12.248 8.864 38.739 1.00 89.50 180 ARG A CA 1
ATOM 1343 C C . ARG A 1 180 ? -12.030 9.283 37.277 1.00 89.50 180 ARG A C 1
ATOM 1345 O O . ARG A 1 180 ? -11.371 8.555 36.535 1.00 89.50 180 ARG A O 1
ATOM 1352 N N . ARG A 1 181 ? -12.518 10.473 36.894 1.00 91.75 181 ARG A N 1
ATOM 1353 C CA . ARG A 1 181 ? -12.372 11.047 35.542 1.00 91.75 181 ARG A CA 1
ATOM 1354 C C . ARG A 1 181 ? -10.919 11.243 35.105 1.00 91.75 181 ARG A C 1
ATOM 1356 O O . ARG A 1 181 ? -10.674 11.307 33.909 1.00 91.75 181 ARG A O 1
ATOM 1363 N N . THR A 1 182 ? -9.964 11.349 36.035 1.00 89.94 182 THR A N 1
ATOM 1364 C CA . THR A 1 182 ? -8.539 11.472 35.674 1.00 89.94 182 THR A CA 1
ATOM 1365 C C . THR A 1 182 ? -7.908 10.149 35.252 1.00 89.94 182 THR A C 1
ATOM 1367 O O . THR A 1 182 ? -6.766 10.156 34.811 1.00 89.94 182 THR A O 1
ATOM 1370 N N . ILE A 1 183 ? -8.599 9.023 35.457 1.00 89.75 183 ILE A N 1
ATOM 1371 C CA . ILE A 1 183 ? -8.096 7.681 35.140 1.00 89.75 183 ILE A CA 1
ATOM 1372 C C . ILE A 1 183 ? -8.873 7.059 33.980 1.00 89.75 183 ILE A C 1
ATOM 1374 O O . ILE A 1 183 ? -8.272 6.412 33.134 1.00 89.75 183 ILE A O 1
ATOM 1378 N N . VAL A 1 184 ? -10.198 7.224 33.956 1.00 90.75 184 VAL A N 1
ATOM 1379 C CA . VAL A 1 184 ? -11.078 6.667 32.916 1.00 90.75 184 VAL A CA 1
ATOM 1380 C C . VAL A 1 184 ? -12.173 7.686 32.606 1.00 90.75 184 VAL A C 1
ATOM 1382 O O . VAL A 1 184 ? -12.632 8.395 33.500 1.00 90.75 184 VAL A O 1
ATOM 1385 N N . SER A 1 185 ? -12.685 7.741 31.388 1.00 91.31 185 SER A N 1
ATOM 1386 C CA . SER A 1 185 ? -13.850 8.538 31.005 1.00 91.31 185 SER A CA 1
ATOM 1387 C C . SER A 1 185 ? -15.154 7.975 31.589 1.00 91.31 185 SER A C 1
ATOM 1389 O O . SER A 1 185 ? -15.216 6.844 32.078 1.00 91.31 185 SER A O 1
ATOM 1391 N N . ASP A 1 186 ? -16.220 8.782 31.600 1.00 90.44 186 ASP A N 1
ATOM 1392 C CA . ASP A 1 186 ? -17.557 8.270 31.950 1.00 90.44 186 ASP A CA 1
ATOM 1393 C C . ASP A 1 186 ? -18.051 7.283 30.881 1.00 90.44 186 ASP A C 1
ATOM 1395 O O . ASP A 1 186 ? -18.752 6.318 31.187 1.00 90.44 186 ASP A O 1
ATOM 1399 N N . GLU A 1 187 ? -17.648 7.516 29.630 1.00 87.38 187 GLU A N 1
ATOM 1400 C CA . GLU A 1 187 ? -18.042 6.714 28.483 1.00 87.38 187 GLU A CA 1
ATOM 1401 C C . GLU A 1 187 ? -17.533 5.276 28.604 1.00 87.38 187 GLU A C 1
ATOM 1403 O O . GLU A 1 187 ? -18.353 4.355 28.616 1.00 87.38 187 GLU A O 1
ATOM 1408 N N . ALA A 1 188 ? -16.226 5.054 28.779 1.00 86.81 188 ALA A N 1
ATOM 1409 C CA . ALA A 1 188 ? -15.714 3.693 28.947 1.00 86.81 188 ALA A CA 1
ATOM 1410 C C . ALA A 1 188 ? -16.233 3.042 30.232 1.00 86.81 188 ALA A C 1
ATOM 1412 O O . ALA A 1 188 ? -16.561 1.857 30.230 1.00 86.81 188 ALA A O 1
ATOM 1413 N N . GLY A 1 189 ? -16.403 3.824 31.307 1.00 86.94 189 GLY A N 1
ATOM 1414 C CA . GLY A 1 189 ? -17.026 3.348 32.543 1.00 86.94 189 GLY A CA 1
ATOM 1415 C C . GLY A 1 189 ? -18.429 2.770 32.321 1.00 86.94 189 GLY A C 1
ATOM 1416 O O . GLY A 1 189 ? -18.773 1.742 32.907 1.00 86.94 189 GLY A O 1
ATOM 1417 N N . SER A 1 190 ? -19.221 3.387 31.439 1.00 87.44 190 SER A N 1
ATOM 1418 C CA . SER A 1 190 ? -20.568 2.917 31.085 1.00 87.44 190 SER A CA 1
ATOM 1419 C C . SER A 1 190 ? -20.579 1.670 30.193 1.00 87.44 190 SER A C 1
ATOM 1421 O O . SER A 1 190 ? -21.542 0.906 30.234 1.00 87.44 190 SER A O 1
ATOM 1423 N N . LYS A 1 191 ? -19.502 1.441 29.429 1.00 84.00 191 LYS A N 1
ATOM 1424 C CA . LYS A 1 191 ? -19.339 0.316 28.491 1.00 84.00 191 LYS A CA 1
ATOM 1425 C C . LYS A 1 191 ? -18.715 -0.933 29.134 1.00 84.00 191 LYS A C 1
ATOM 1427 O O . LYS A 1 191 ? -18.525 -1.943 28.468 1.00 84.00 191 LYS A O 1
ATOM 1432 N N . GLY A 1 192 ? -18.429 -0.899 30.435 1.00 88.19 192 GLY A N 1
ATOM 1433 C CA . GLY A 1 192 ? -17.985 -2.067 31.193 1.00 88.19 192 GLY A CA 1
ATOM 1434 C C . GLY A 1 192 ? -16.473 -2.304 31.174 1.00 88.19 192 GLY A C 1
ATOM 1435 O O . GLY A 1 192 ? -15.679 -1.497 30.701 1.00 88.19 192 GLY A O 1
ATOM 1436 N N . ARG A 1 193 ? -16.048 -3.426 31.769 1.00 88.19 193 ARG A N 1
ATOM 1437 C CA . ARG A 1 193 ? -14.638 -3.679 32.115 1.00 88.19 193 ARG A CA 1
ATOM 1438 C C . ARG A 1 193 ? -13.702 -3.706 30.905 1.00 88.19 193 ARG A C 1
ATOM 1440 O O . ARG A 1 193 ? -12.580 -3.222 31.020 1.00 88.19 193 ARG A O 1
ATOM 1447 N N . ASN A 1 194 ? -14.129 -4.291 29.790 1.00 89.12 194 ASN A N 1
ATOM 1448 C CA . ASN A 1 194 ? -13.267 -4.435 28.620 1.00 89.12 194 ASN A CA 1
ATOM 1449 C C . ASN A 1 194 ? -13.029 -3.079 27.941 1.00 89.12 194 ASN A C 1
ATOM 1451 O O . ASN A 1 194 ? -11.886 -2.757 27.634 1.00 89.12 194 ASN A O 1
ATOM 1455 N N . ALA A 1 195 ? -14.061 -2.234 27.834 1.00 88.19 195 ALA A N 1
ATOM 1456 C CA . ALA A 1 195 ? -13.921 -0.860 27.349 1.00 88.19 195 ALA A CA 1
ATOM 1457 C C . ALA A 1 195 ? -13.003 -0.011 28.245 1.00 88.19 195 ALA A C 1
ATOM 1459 O O . ALA A 1 195 ? -12.182 0.750 27.739 1.00 88.19 195 ALA A O 1
ATOM 1460 N N . ILE A 1 196 ? -13.083 -0.188 29.571 1.00 90.31 196 ILE A N 1
ATOM 1461 C CA . ILE A 1 196 ? -12.135 0.434 30.510 1.00 90.31 196 ILE A CA 1
ATOM 1462 C C . ILE A 1 196 ? -10.698 -0.017 30.211 1.00 90.31 196 ILE A C 1
ATOM 1464 O O . ILE A 1 196 ? -9.789 0.802 30.234 1.00 90.31 196 ILE A O 1
ATOM 1468 N N . GLY A 1 197 ? -10.481 -1.303 29.918 1.00 89.94 197 GLY A N 1
ATOM 1469 C CA . GLY A 1 197 ? -9.162 -1.816 29.537 1.00 89.94 197 GLY A CA 1
ATOM 1470 C C . GLY A 1 197 ? -8.600 -1.138 28.286 1.00 89.94 197 GLY A C 1
ATOM 1471 O O . GLY A 1 197 ? -7.432 -0.768 28.283 1.00 89.94 197 GLY A O 1
ATOM 1472 N N . VAL A 1 198 ? -9.435 -0.928 27.264 1.00 90.06 198 VAL A N 1
ATOM 1473 C CA . VAL A 1 198 ? -9.043 -0.231 26.025 1.00 90.06 198 VAL A CA 1
ATOM 1474 C C . VAL A 1 198 ? -8.658 1.226 26.292 1.00 90.06 198 VAL A C 1
ATOM 1476 O O . VAL A 1 198 ? -7.695 1.705 25.713 1.00 90.06 198 VAL A O 1
ATOM 1479 N N . GLU A 1 199 ? -9.366 1.930 27.180 1.00 90.50 199 GLU A N 1
ATOM 1480 C CA . GLU A 1 199 ? -9.009 3.317 27.519 1.00 90.50 199 GLU A CA 1
ATOM 1481 C C . GLU A 1 199 ? -7.729 3.411 28.367 1.00 90.50 199 GLU A C 1
ATOM 1483 O O . GLU A 1 199 ? -6.992 4.389 28.281 1.00 90.50 199 GLU A O 1
ATOM 1488 N N . LEU A 1 200 ? -7.447 2.398 29.189 1.00 88.94 200 LEU A N 1
ATOM 1489 C CA . LEU A 1 200 ? -6.271 2.391 30.062 1.00 88.94 200 LEU A CA 1
ATOM 1490 C C . LEU A 1 200 ? -4.960 2.085 29.323 1.00 88.94 200 LEU A C 1
ATOM 1492 O O . LEU A 1 200 ? -3.900 2.525 29.781 1.00 88.94 200 LEU A O 1
ATOM 1496 N N . PHE A 1 201 ? -5.020 1.306 28.240 1.00 89.81 201 PHE A N 1
ATOM 1497 C CA . PHE A 1 201 ? -3.847 0.788 27.534 1.00 89.81 201 PHE A CA 1
ATOM 1498 C C . PHE A 1 201 ? -3.806 1.269 26.082 1.00 89.81 201 PHE A C 1
ATOM 1500 O O . PHE A 1 201 ? -4.651 0.910 25.261 1.00 89.81 201 PHE A O 1
ATOM 1507 N N . ASP A 1 202 ? -2.779 2.043 25.763 1.00 83.44 202 ASP A N 1
ATOM 1508 C CA . ASP A 1 202 ? -2.541 2.685 24.475 1.00 83.44 202 ASP A CA 1
ATOM 1509 C C . ASP A 1 202 ? -1.176 2.270 23.892 1.00 83.44 202 ASP A C 1
ATOM 1511 O O . ASP A 1 202 ? -0.652 1.197 24.197 1.00 83.44 202 ASP A O 1
ATOM 1515 N N . ALA A 1 203 ? -0.608 3.085 22.998 1.00 80.88 203 ALA A N 1
ATOM 1516 C CA . ALA A 1 203 ? 0.586 2.735 22.225 1.00 80.88 203 ALA A CA 1
ATOM 1517 C C . ALA A 1 203 ? 1.850 2.495 23.079 1.00 80.88 203 ALA A C 1
ATOM 1519 O O . ALA A 1 203 ? 2.788 1.855 22.611 1.00 80.88 203 ALA A O 1
ATOM 1520 N N . ASP A 1 204 ? 1.884 2.969 24.330 1.00 83.88 204 ASP A N 1
ATOM 1521 C CA . ASP A 1 204 ? 2.980 2.724 25.281 1.00 83.88 204 ASP A CA 1
ATOM 1522 C C . ASP A 1 204 ? 2.944 1.318 25.920 1.00 83.88 204 ASP A C 1
ATOM 1524 O O . ASP A 1 204 ? 3.890 0.921 26.609 1.00 83.88 204 ASP A O 1
ATOM 1528 N N . THR A 1 205 ? 1.844 0.585 25.709 1.00 86.88 205 THR A N 1
ATOM 1529 C CA . THR A 1 205 ? 1.549 -0.743 26.257 1.00 86.88 205 THR A CA 1
ATOM 1530 C C . THR A 1 205 ? 0.911 -1.639 25.178 1.00 86.88 205 THR A C 1
ATOM 1532 O O . THR A 1 205 ? -0.238 -2.067 25.315 1.00 86.88 205 THR A O 1
ATOM 1535 N N . PRO A 1 206 ? 1.618 -1.918 24.063 1.00 85.38 206 PRO A N 1
ATOM 1536 C CA . PRO A 1 206 ? 1.024 -2.531 22.872 1.00 85.38 206 PRO A CA 1
ATOM 1537 C C . PRO A 1 206 ? 0.465 -3.945 23.100 1.00 85.38 206 PRO A C 1
ATOM 1539 O O . PRO A 1 206 ? -0.584 -4.272 22.539 1.00 85.38 206 PRO A O 1
ATOM 1542 N N . ILE A 1 207 ? 1.092 -4.781 23.937 1.00 86.12 207 ILE A N 1
ATOM 1543 C CA . ILE A 1 207 ? 0.598 -6.140 24.220 1.00 86.12 207 ILE A CA 1
ATOM 1544 C C . ILE A 1 207 ? -0.699 -6.078 25.039 1.00 86.12 207 ILE A C 1
ATOM 1546 O O . ILE A 1 207 ? -1.674 -6.768 24.724 1.00 86.12 207 ILE A O 1
ATOM 1550 N N . LEU A 1 208 ? -0.738 -5.248 26.085 1.00 87.44 208 LEU A N 1
ATOM 1551 C CA . LEU A 1 208 ? -1.913 -5.058 26.939 1.00 87.44 208 LEU A CA 1
ATOM 1552 C C . LEU A 1 208 ? -3.047 -4.360 26.193 1.00 87.44 208 LEU A C 1
ATOM 1554 O O . LEU A 1 208 ? -4.199 -4.779 26.328 1.00 87.44 208 LEU A O 1
ATOM 1558 N N . SER A 1 209 ? -2.722 -3.341 25.394 1.00 89.50 209 SER A N 1
ATOM 1559 C CA . SER A 1 209 ? -3.679 -2.650 24.533 1.00 89.50 209 SER A CA 1
ATOM 1560 C C . SER A 1 209 ? -4.314 -3.638 23.570 1.00 89.50 209 SER A C 1
ATOM 1562 O O . SER A 1 209 ? -5.537 -3.766 23.545 1.00 89.50 209 SER A O 1
ATOM 1564 N N . GLY A 1 210 ? -3.508 -4.437 22.867 1.00 90.38 210 GLY A N 1
ATOM 1565 C CA . GLY A 1 210 ? -4.041 -5.432 21.948 1.00 90.38 210 GLY A CA 1
ATOM 1566 C C . GLY A 1 210 ? -4.885 -6.509 22.643 1.00 90.38 210 GLY A C 1
ATOM 1567 O O . GLY A 1 210 ? -5.955 -6.865 22.150 1.00 90.38 210 GLY A O 1
ATOM 1568 N N . ALA A 1 211 ? -4.483 -6.985 23.828 1.00 89.75 211 ALA A N 1
ATOM 1569 C CA . ALA A 1 211 ? -5.280 -7.947 24.593 1.00 89.75 211 ALA A CA 1
ATOM 1570 C C . ALA A 1 211 ? -6.629 -7.360 25.056 1.00 89.75 211 ALA A C 1
ATOM 1572 O O . ALA A 1 211 ? -7.659 -8.039 24.996 1.00 89.75 211 ALA A O 1
ATOM 1573 N N . ALA A 1 212 ? -6.639 -6.099 25.502 1.00 92.31 212 ALA A N 1
ATOM 1574 C CA . ALA A 1 212 ? -7.853 -5.397 25.910 1.00 92.31 212 ALA A CA 1
ATOM 1575 C C . ALA A 1 212 ? -8.782 -5.121 24.719 1.00 92.31 212 ALA A C 1
ATOM 1577 O O . ALA A 1 212 ? -9.987 -5.374 24.810 1.00 92.31 212 ALA A O 1
ATOM 1578 N N . GLN A 1 213 ? -8.220 -4.669 23.594 1.00 94.94 213 GLN A N 1
ATOM 1579 C CA . GLN A 1 213 ? -8.955 -4.452 22.351 1.00 94.94 213 GLN A CA 1
ATOM 1580 C C . GLN A 1 213 ? -9.562 -5.750 21.834 1.00 94.94 213 GLN A C 1
ATOM 1582 O O . GLN A 1 213 ? -10.747 -5.764 21.517 1.00 94.94 213 GLN A O 1
ATOM 1587 N N . TRP A 1 214 ? -8.814 -6.856 21.832 1.00 96.06 214 TRP A N 1
ATOM 1588 C CA . TRP A 1 214 ? -9.343 -8.157 21.426 1.00 96.06 214 TRP A CA 1
ATOM 1589 C C . TRP A 1 214 ? -10.494 -8.631 22.316 1.00 96.06 214 TRP A C 1
ATOM 1591 O O . TRP A 1 214 ? -11.528 -9.063 21.810 1.00 96.06 214 TRP A O 1
ATOM 1601 N N . ALA A 1 215 ? -10.357 -8.514 23.641 1.00 93.50 215 ALA A N 1
ATOM 1602 C CA . ALA A 1 215 ? -11.412 -8.912 24.572 1.00 93.50 215 ALA A CA 1
ATOM 1603 C C . ALA A 1 215 ? -12.700 -8.098 24.369 1.00 93.50 215 ALA A C 1
ATOM 1605 O O . ALA A 1 215 ? -13.791 -8.666 24.343 1.00 93.50 215 ALA A O 1
ATOM 1606 N N . HIS A 1 216 ? -12.574 -6.781 24.188 1.00 95.44 216 HIS A N 1
ATOM 1607 C CA . HIS A 1 216 ? -13.717 -5.918 23.899 1.00 95.44 216 HIS A CA 1
ATOM 1608 C C . HIS A 1 216 ? -14.311 -6.202 22.512 1.00 95.44 216 HIS A C 1
ATOM 1610 O O . HIS A 1 216 ? -15.526 -6.293 22.368 1.00 95.44 216 HIS A O 1
ATOM 1616 N N . ALA A 1 217 ? -13.468 -6.414 21.500 1.00 97.06 217 ALA A N 1
ATOM 1617 C CA . ALA A 1 217 ? -13.893 -6.759 20.151 1.00 97.06 217 ALA A CA 1
ATOM 1618 C C . ALA A 1 217 ? -14.723 -8.050 20.123 1.00 97.06 217 ALA A C 1
ATOM 1620 O O . ALA A 1 217 ? -15.786 -8.075 19.509 1.00 97.06 217 ALA A O 1
ATOM 1621 N N . GLN A 1 218 ? -14.294 -9.095 20.839 1.00 95.62 218 GLN A N 1
ATOM 1622 C CA . GLN A 1 218 ? -15.050 -10.346 20.975 1.00 95.62 218 GLN A CA 1
ATOM 1623 C C . GLN A 1 218 ? -16.397 -10.152 21.694 1.00 95.62 218 GLN A C 1
ATOM 1625 O O . GLN A 1 218 ? -17.365 -10.838 21.372 1.00 95.62 218 GLN A O 1
ATOM 1630 N N . GLU A 1 219 ? -16.478 -9.223 22.652 1.00 94.44 219 GLU A N 1
ATOM 1631 C CA . GLU A 1 219 ? -17.723 -8.899 23.360 1.00 94.44 219 GLU A CA 1
ATOM 1632 C C . GLU A 1 219 ? -18.745 -8.213 22.445 1.00 94.44 219 GLU A C 1
ATOM 1634 O O . GLU A 1 219 ? -19.918 -8.589 22.461 1.00 94.44 219 GLU A O 1
ATOM 1639 N N . ILE A 1 220 ? -18.312 -7.243 21.632 1.00 95.44 220 ILE A N 1
ATOM 1640 C CA . ILE A 1 220 ? -19.230 -6.415 20.834 1.00 95.44 220 ILE A CA 1
ATOM 1641 C C . ILE A 1 220 ? -19.452 -6.917 19.401 1.00 95.44 220 ILE A C 1
ATOM 1643 O O . ILE A 1 220 ? -20.422 -6.514 18.764 1.00 95.44 220 ILE A O 1
ATOM 1647 N N . ALA A 1 221 ? -18.594 -7.795 18.872 1.00 97.06 221 ALA A N 1
ATOM 1648 C CA . ALA A 1 221 ? -18.708 -8.298 17.499 1.00 97.06 221 ALA A CA 1
ATOM 1649 C C . ALA A 1 221 ? -20.080 -8.919 17.157 1.00 97.06 221 ALA A C 1
ATOM 1651 O O . ALA A 1 221 ? -20.589 -8.611 16.076 1.00 97.06 221 ALA A O 1
ATOM 1652 N N . PRO A 1 222 ? -20.728 -9.721 18.033 1.00 96.69 222 PRO A N 1
ATOM 1653 C CA . PRO A 1 222 ? -22.079 -10.218 17.767 1.00 96.69 222 PRO A CA 1
ATOM 1654 C C . PRO A 1 222 ? -23.108 -9.088 17.626 1.00 96.69 222 PRO A C 1
ATOM 1656 O O . PRO A 1 222 ? -23.942 -9.128 16.730 1.00 96.69 222 PRO A O 1
ATOM 1659 N N . GLU A 1 223 ? -23.018 -8.055 18.470 1.00 96.50 223 GLU A N 1
ATOM 1660 C CA . GLU A 1 223 ? -23.925 -6.900 18.436 1.00 96.50 223 GLU A CA 1
ATOM 1661 C C . GLU A 1 223 ? -23.772 -6.104 17.131 1.00 96.50 223 GLU A C 1
ATOM 1663 O O . GLU A 1 223 ? -24.764 -5.687 16.532 1.00 96.50 223 GLU A O 1
ATOM 1668 N N . ILE A 1 224 ? -22.533 -5.922 16.662 1.00 97.56 224 ILE A N 1
ATOM 1669 C CA . ILE A 1 224 ? -22.255 -5.250 15.386 1.00 97.56 224 ILE A CA 1
ATOM 1670 C C . ILE A 1 224 ? -22.788 -6.080 14.212 1.00 97.56 224 ILE A C 1
ATOM 1672 O O . ILE A 1 224 ? -23.398 -5.521 13.302 1.00 97.56 224 ILE A O 1
ATOM 1676 N N . ALA A 1 225 ? -22.598 -7.402 14.233 1.00 96.69 225 ALA A N 1
ATOM 1677 C CA . ALA A 1 225 ? -23.100 -8.297 13.192 1.00 96.69 225 ALA A CA 1
ATOM 1678 C C . ALA A 1 225 ? -24.638 -8.288 13.104 1.00 96.69 225 ALA A C 1
ATOM 1680 O O . ALA A 1 225 ? -25.190 -8.200 12.003 1.00 96.69 225 ALA A O 1
ATOM 1681 N N . ASP A 1 226 ? -25.328 -8.293 14.248 1.00 95.94 226 ASP A N 1
ATOM 1682 C CA . ASP A 1 226 ? -26.789 -8.163 14.309 1.00 95.94 226 ASP A CA 1
ATOM 1683 C C . ASP A 1 226 ? -27.257 -6.811 13.739 1.00 95.94 226 ASP A C 1
ATOM 1685 O O . ASP A 1 226 ? -28.268 -6.738 13.039 1.00 95.94 226 ASP A O 1
ATOM 1689 N N . ALA A 1 227 ? -26.510 -5.729 13.994 1.00 95.56 227 ALA A N 1
ATOM 1690 C CA . ALA A 1 227 ? -26.817 -4.412 13.441 1.00 95.56 227 ALA A CA 1
ATOM 1691 C C . ALA A 1 227 ? -26.573 -4.334 11.919 1.00 95.56 227 ALA A C 1
ATOM 1693 O O . ALA A 1 227 ? -27.370 -3.718 11.212 1.00 95.56 227 ALA A O 1
ATOM 1694 N N . LEU A 1 228 ? -25.523 -4.991 11.408 1.00 93.44 228 LEU A N 1
ATOM 1695 C CA . LEU A 1 228 ? -25.207 -5.077 9.972 1.00 93.44 228 LEU A CA 1
ATOM 1696 C C . LEU A 1 228 ? -26.235 -5.886 9.174 1.00 93.44 228 LEU A C 1
ATOM 1698 O O . LEU A 1 228 ? -26.450 -5.625 7.993 1.00 93.44 228 LEU A O 1
ATOM 1702 N N . THR A 1 229 ? -26.860 -6.877 9.801 1.00 87.06 229 THR A N 1
ATOM 1703 C CA . THR A 1 229 ? -27.809 -7.795 9.146 1.00 87.06 229 THR A CA 1
ATOM 1704 C C . THR A 1 229 ? -29.267 -7.491 9.499 1.00 87.06 229 THR A C 1
ATOM 1706 O O . THR A 1 229 ? -30.164 -8.284 9.218 1.00 87.06 229 THR A O 1
ATOM 1709 N N . LYS A 1 230 ? -29.527 -6.320 10.097 1.00 90.00 230 LYS A N 1
ATOM 1710 C CA . LYS A 1 230 ? -30.860 -5.908 10.541 1.00 90.00 230 LYS A CA 1
ATOM 1711 C C . LYS A 1 230 ? -31.856 -5.820 9.379 1.00 90.00 230 LYS A C 1
ATOM 1713 O O . LYS A 1 230 ? -31.620 -5.133 8.386 1.00 90.00 230 LYS A O 1
ATOM 1718 N N . GLU A 1 231 ? -33.038 -6.406 9.584 1.00 86.50 231 GLU A N 1
ATOM 1719 C CA . GLU A 1 231 ? -34.188 -6.271 8.685 1.00 86.50 231 GLU A CA 1
ATOM 1720 C C . GLU A 1 231 ? -35.490 -5.910 9.440 1.00 86.50 231 GLU A C 1
ATOM 1722 O O . GLU A 1 231 ? -35.787 -6.512 10.478 1.00 86.50 231 GLU A O 1
ATOM 1727 N N . PRO A 1 232 ? -36.316 -4.972 8.925 1.00 86.38 232 PRO A N 1
ATOM 1728 C CA . PRO A 1 232 ? -36.025 -4.066 7.811 1.00 86.38 232 PRO A CA 1
ATOM 1729 C C . PRO A 1 232 ? -34.996 -2.993 8.213 1.00 86.38 232 PRO A C 1
ATOM 1731 O O . PRO A 1 232 ? -34.899 -2.634 9.386 1.00 86.38 232 PRO A O 1
ATOM 1734 N N . LEU A 1 233 ? -34.264 -2.473 7.228 1.00 90.50 233 LEU A N 1
ATOM 1735 C CA . LEU A 1 233 ? -33.281 -1.402 7.401 1.00 90.50 233 LEU A CA 1
ATOM 1736 C C . LEU A 1 233 ? -33.927 -0.029 7.128 1.00 90.50 233 LEU A C 1
ATOM 1738 O O . LEU A 1 233 ? -34.699 0.101 6.177 1.00 90.50 233 LEU A O 1
ATOM 1742 N N . THR A 1 234 ? -33.622 0.992 7.936 1.00 93.94 234 THR A N 1
ATOM 1743 C CA . THR A 1 234 ? -34.063 2.387 7.713 1.00 93.94 234 THR A CA 1
ATOM 1744 C C . THR A 1 234 ? -32.884 3.357 7.595 1.00 93.94 234 THR A C 1
ATOM 1746 O O . THR A 1 234 ? -31.749 3.011 7.916 1.00 93.94 234 THR A O 1
ATOM 1749 N N . VAL A 1 235 ? -33.140 4.597 7.159 1.00 93.88 235 VAL A N 1
ATOM 1750 C CA . VAL A 1 235 ? -32.110 5.654 7.106 1.00 93.88 235 VAL A CA 1
ATOM 1751 C C . VAL A 1 235 ? -31.544 5.948 8.499 1.00 93.88 235 VAL A C 1
ATOM 1753 O O . VAL A 1 235 ? -30.334 6.103 8.659 1.00 93.88 235 VAL A O 1
ATOM 1756 N N . GLU A 1 236 ? -32.401 5.989 9.523 1.00 95.19 236 GLU A N 1
ATOM 1757 C CA . GLU A 1 236 ? -31.980 6.196 10.911 1.00 95.19 236 GLU A CA 1
ATOM 1758 C C . GLU A 1 236 ? -31.111 5.047 11.419 1.00 95.19 236 GLU A C 1
ATOM 1760 O O . GLU A 1 236 ? -30.173 5.294 12.173 1.00 95.19 236 GLU A O 1
ATOM 1765 N N . ASP A 1 237 ? -31.386 3.812 10.991 1.00 95.81 237 ASP A N 1
ATOM 1766 C CA . ASP A 1 237 ? -30.556 2.660 11.338 1.00 95.81 237 ASP A CA 1
ATOM 1767 C C . ASP A 1 237 ? -29.156 2.766 10.725 1.00 95.81 237 ASP A C 1
ATOM 1769 O O . ASP A 1 237 ? -28.173 2.521 11.422 1.00 95.81 237 ASP A O 1
ATOM 1773 N N . ILE A 1 238 ? -29.050 3.194 9.462 1.00 95.94 238 ILE A N 1
ATOM 1774 C CA . ILE A 1 238 ? -27.763 3.419 8.780 1.00 95.94 238 ILE A CA 1
ATOM 1775 C C . ILE A 1 238 ? -26.967 4.526 9.491 1.00 95.94 238 ILE A C 1
ATOM 1777 O O . ILE A 1 238 ? -25.782 4.357 9.790 1.00 95.94 238 ILE A O 1
ATOM 1781 N N . ALA A 1 239 ? -27.614 5.650 9.814 1.00 95.56 239 ALA A N 1
ATOM 1782 C CA . ALA A 1 239 ? -26.973 6.753 10.530 1.00 95.56 239 ALA A CA 1
ATOM 1783 C C . ALA A 1 239 ? -26.520 6.334 11.940 1.00 95.56 239 ALA A C 1
ATOM 1785 O O . ALA A 1 239 ? -25.367 6.557 12.315 1.00 95.56 239 ALA A O 1
ATOM 1786 N N . ALA A 1 240 ? -27.391 5.657 12.694 1.00 96.06 240 ALA A N 1
ATOM 1787 C CA . ALA A 1 240 ? -27.073 5.160 14.029 1.00 96.06 240 ALA A CA 1
ATOM 1788 C C . ALA A 1 240 ? -25.949 4.116 14.006 1.00 96.06 240 ALA A C 1
ATOM 1790 O O . ALA A 1 240 ? -25.105 4.109 14.904 1.00 96.06 240 ALA A O 1
ATOM 1791 N N . PHE A 1 241 ? -25.907 3.259 12.981 1.00 97.19 241 PHE A N 1
ATOM 1792 C CA . PHE A 1 241 ? -24.816 2.312 12.790 1.00 97.19 241 PHE A CA 1
ATOM 1793 C C . PHE A 1 241 ? -23.484 3.040 12.592 1.00 97.19 241 PHE A C 1
ATOM 1795 O O . PHE A 1 241 ? -22.511 2.731 13.279 1.00 97.19 241 PHE A O 1
ATOM 1802 N N . ASN A 1 242 ? -23.440 4.033 11.702 1.00 96.88 242 ASN A N 1
ATOM 1803 C CA . ASN A 1 242 ? -22.224 4.805 11.447 1.00 96.88 242 ASN A CA 1
ATOM 1804 C C . ASN A 1 242 ? -21.700 5.500 12.704 1.00 96.88 242 ASN A C 1
ATOM 1806 O O . ASN A 1 242 ? -20.502 5.443 12.983 1.00 96.88 242 ASN A O 1
ATOM 1810 N N . ASP A 1 243 ? -22.588 6.134 13.467 1.00 95.94 243 ASP A N 1
ATOM 1811 C CA . ASP A 1 243 ? -22.206 6.873 14.670 1.00 95.94 243 ASP A CA 1
ATOM 1812 C C . ASP A 1 243 ? -21.767 5.949 15.807 1.00 95.94 243 ASP A C 1
ATOM 1814 O O . ASP A 1 243 ? -20.850 6.286 16.555 1.00 95.94 243 ASP A O 1
ATOM 1818 N N . LYS A 1 244 ? -22.393 4.773 15.932 1.00 94.81 244 LYS A N 1
ATOM 1819 C CA . LYS A 1 244 ? -22.103 3.839 17.023 1.00 94.81 244 LYS A CA 1
ATOM 1820 C C . LYS A 1 244 ? -20.948 2.885 16.717 1.00 94.81 244 LYS A C 1
ATOM 1822 O O . LYS A 1 244 ? -20.187 2.566 17.629 1.00 94.81 244 LYS A O 1
ATOM 1827 N N . TYR A 1 245 ? -20.828 2.411 15.477 1.00 96.50 245 TYR A N 1
ATOM 1828 C CA . TYR A 1 245 ? -19.924 1.313 15.121 1.00 96.50 245 TYR A CA 1
ATOM 1829 C C . TYR A 1 245 ? -18.966 1.598 13.966 1.00 96.50 245 TYR A C 1
ATOM 1831 O O . TYR A 1 245 ? -18.027 0.825 13.788 1.00 96.50 245 TYR A O 1
ATOM 1839 N N . GLY A 1 246 ? -19.147 2.685 13.206 1.00 95.00 246 GLY A N 1
ATOM 1840 C CA . GLY A 1 246 ? -18.336 2.962 12.014 1.00 95.00 246 GLY A CA 1
ATOM 1841 C C . GLY A 1 246 ? -16.825 2.918 12.279 1.00 95.00 246 GLY A C 1
ATOM 1842 O O . GLY A 1 246 ? -16.087 2.300 11.519 1.00 95.00 246 GLY A O 1
ATOM 1843 N N . GLY A 1 247 ? -16.373 3.466 13.414 1.00 93.50 247 GLY A N 1
ATOM 1844 C CA . GLY A 1 247 ? -14.956 3.446 13.801 1.00 93.50 247 GLY A CA 1
ATOM 1845 C C . GLY A 1 247 ? -14.384 2.049 14.089 1.00 93.50 247 GLY A C 1
ATOM 1846 O O . GLY A 1 247 ? -13.192 1.828 13.895 1.00 93.50 247 GLY A O 1
ATOM 1847 N N . TYR A 1 248 ? -15.210 1.077 14.496 1.00 96.50 248 TYR A N 1
ATOM 1848 C CA . TYR A 1 248 ? -14.749 -0.297 14.739 1.00 96.50 248 TYR A CA 1
ATOM 1849 C C . TYR A 1 248 ? -14.450 -1.050 13.439 1.00 96.50 248 TYR A C 1
ATOM 1851 O O . TYR A 1 248 ? -13.586 -1.920 13.429 1.00 96.50 248 TYR A O 1
ATOM 1859 N N . LEU A 1 249 ? -15.106 -0.696 12.331 1.00 97.38 249 LEU A N 1
ATOM 1860 C CA . LEU A 1 249 ? -14.871 -1.316 11.021 1.00 97.38 249 LEU A CA 1
ATOM 1861 C C . LEU A 1 249 ? -13.510 -0.945 10.407 1.00 97.38 249 LEU A C 1
ATOM 1863 O O . LEU A 1 249 ? -13.122 -1.515 9.394 1.00 97.38 249 LEU A O 1
ATOM 1867 N N . GLN A 1 250 ? -12.783 -0.020 11.035 1.00 95.38 250 GLN A N 1
ATOM 1868 C CA . GLN A 1 250 ? -11.457 0.435 10.617 1.00 95.38 250 GLN A CA 1
ATOM 1869 C C . GLN A 1 250 ? -10.337 -0.008 11.569 1.00 95.38 250 GLN A C 1
ATOM 1871 O O . GLN A 1 250 ? -9.170 0.247 11.285 1.00 95.38 250 GLN A O 1
ATOM 1876 N N . ASN A 1 251 ? -10.675 -0.688 12.673 1.00 96.88 251 ASN A N 1
ATOM 1877 C CA . ASN A 1 251 ? -9.712 -1.193 13.648 1.00 96.88 251 ASN A CA 1
ATOM 1878 C C . ASN A 1 251 ? -9.486 -2.710 13.460 1.00 96.88 251 ASN A C 1
ATOM 1880 O O . ASN A 1 251 ? -10.456 -3.477 13.503 1.00 96.88 251 ASN A O 1
ATOM 1884 N N . PRO A 1 252 ? -8.232 -3.178 13.312 1.00 97.00 252 PRO A N 1
ATOM 1885 C CA . PRO A 1 252 ? -7.929 -4.561 12.933 1.00 97.00 252 PRO A CA 1
ATOM 1886 C C . PRO A 1 252 ? -8.417 -5.612 13.945 1.00 97.00 252 PRO A C 1
ATOM 1888 O O . PRO A 1 252 ? -8.889 -6.678 13.541 1.00 97.00 252 PRO A O 1
ATOM 1891 N N . PHE A 1 253 ? -8.408 -5.312 15.253 1.00 97.38 253 PHE A N 1
ATOM 1892 C CA . PHE A 1 253 ? -8.932 -6.229 16.277 1.00 97.38 253 PHE A CA 1
ATOM 1893 C C . PHE A 1 253 ? -10.432 -6.471 16.105 1.00 97.38 253 PHE A C 1
ATOM 1895 O O . PHE A 1 253 ? -10.910 -7.604 16.192 1.00 97.38 253 PHE A O 1
ATOM 1902 N N . TYR A 1 254 ? -11.180 -5.399 15.853 1.00 98.00 254 TYR A N 1
ATOM 1903 C CA . TYR A 1 254 ? -12.629 -5.455 15.711 1.00 98.00 254 TYR A CA 1
ATOM 1904 C C . TYR A 1 254 ? -13.024 -6.054 14.374 1.00 98.00 254 TYR A C 1
ATOM 1906 O O . TYR A 1 254 ? -13.934 -6.873 14.345 1.00 98.00 254 TYR A O 1
ATOM 1914 N N . VAL A 1 255 ? -12.308 -5.749 13.293 1.00 98.25 255 VAL A N 1
ATOM 1915 C CA . VAL A 1 255 ? -12.555 -6.384 11.994 1.00 98.25 255 VAL A CA 1
ATOM 1916 C C . VAL A 1 255 ? -12.349 -7.891 12.055 1.00 98.25 255 VAL A C 1
ATOM 1918 O O . VAL A 1 255 ? -13.248 -8.632 11.654 1.00 98.25 255 VAL A O 1
ATOM 1921 N N . ALA A 1 256 ? -11.245 -8.366 12.638 1.00 97.56 256 ALA A N 1
ATOM 1922 C CA . ALA A 1 256 ? -11.023 -9.800 12.816 1.00 97.56 256 ALA A CA 1
ATOM 1923 C C . ALA A 1 256 ? -12.083 -10.452 13.730 1.00 97.56 256 ALA A C 1
ATOM 1925 O O . ALA A 1 256 ? -12.462 -11.606 13.523 1.00 97.56 256 ALA A O 1
ATOM 1926 N N . ALA A 1 257 ? -12.603 -9.734 14.730 1.00 97.94 257 ALA A N 1
ATOM 1927 C CA . ALA A 1 257 ? -13.701 -10.225 15.559 1.00 97.94 257 ALA A CA 1
ATOM 1928 C C . ALA A 1 257 ? -15.030 -10.293 14.784 1.00 97.94 257 ALA A C 1
ATOM 1930 O O . ALA A 1 257 ? -15.657 -11.348 14.734 1.00 97.94 257 ALA A O 1
ATOM 1931 N N . ILE A 1 258 ? -15.433 -9.205 14.122 1.00 98.12 258 ILE A N 1
ATOM 1932 C CA . ILE A 1 258 ? -16.686 -9.090 13.357 1.00 98.12 258 ILE A CA 1
ATOM 1933 C C . ILE A 1 258 ? -16.721 -10.104 12.204 1.00 98.12 258 ILE A C 1
ATOM 1935 O O . ILE A 1 258 ? -17.752 -10.740 11.987 1.00 98.12 258 ILE A O 1
ATOM 1939 N N . ALA A 1 259 ? -15.594 -10.338 11.522 1.00 96.88 259 ALA A N 1
ATOM 1940 C CA . ALA A 1 259 ? -15.466 -11.298 10.419 1.00 96.88 259 ALA A CA 1
ATOM 1941 C C . ALA A 1 259 ? -15.888 -12.739 10.771 1.00 96.88 259 ALA A C 1
ATOM 1943 O O . ALA A 1 259 ? -16.248 -13.513 9.884 1.00 96.88 259 ALA A O 1
ATOM 1944 N N . GLN A 1 260 ? -15.888 -13.100 12.058 1.00 95.88 260 GLN A N 1
ATOM 1945 C CA . GLN A 1 260 ? -16.328 -14.411 12.556 1.00 95.88 260 GLN A CA 1
ATOM 1946 C C . GLN A 1 260 ? -17.856 -14.546 12.660 1.00 95.88 260 GLN A C 1
ATOM 1948 O O . GLN A 1 260 ? -18.373 -15.644 12.887 1.00 95.88 260 GLN A O 1
ATOM 1953 N N . HIS A 1 261 ? -18.577 -13.430 12.542 1.00 96.06 261 HIS A N 1
ATOM 1954 C CA . HIS A 1 261 ? -20.021 -13.339 12.753 1.00 96.06 261 HIS A CA 1
ATOM 1955 C C . HIS A 1 261 ? -20.799 -12.930 11.502 1.00 96.06 261 HIS A C 1
ATOM 1957 O O . HIS A 1 261 ? -22.015 -13.090 11.486 1.00 96.06 261 HIS A O 1
ATOM 1963 N N . VAL A 1 262 ? -20.119 -12.454 10.457 1.00 95.69 262 VAL A N 1
ATOM 1964 C CA . VAL A 1 262 ? -20.740 -12.030 9.195 1.00 95.69 262 VAL A CA 1
ATOM 1965 C C . VAL A 1 262 ? -20.217 -12.852 8.021 1.00 95.69 262 VAL A C 1
ATOM 1967 O O . VAL A 1 262 ? -19.059 -13.284 8.009 1.00 95.69 262 VAL A O 1
ATOM 1970 N N . ASN A 1 263 ? -21.062 -13.066 7.018 1.00 95.19 263 ASN A N 1
ATOM 1971 C CA . ASN A 1 263 ? -20.666 -13.621 5.726 1.00 95.19 263 ASN A CA 1
ATOM 1972 C C . ASN A 1 263 ? -20.841 -12.580 4.611 1.00 95.19 263 ASN A C 1
ATOM 1974 O O . ASN A 1 263 ? -21.564 -11.600 4.782 1.00 95.19 263 ASN A O 1
ATOM 1978 N N . MET A 1 264 ? -20.137 -12.770 3.498 1.00 96.50 264 MET A N 1
ATOM 1979 C CA . MET A 1 264 ? -20.097 -11.803 2.400 1.00 96.50 264 MET A CA 1
ATOM 1980 C C . MET A 1 264 ? -21.427 -11.733 1.644 1.00 96.50 264 MET A C 1
ATOM 1982 O O . MET A 1 264 ? -21.825 -10.641 1.257 1.00 96.50 264 MET A O 1
ATOM 1986 N N . ASP A 1 265 ? -22.158 -12.847 1.524 1.00 95.56 265 ASP A N 1
ATOM 1987 C CA . ASP A 1 265 ? -23.475 -12.885 0.868 1.00 95.56 265 ASP A CA 1
ATOM 1988 C C . ASP A 1 265 ? -24.483 -11.944 1.554 1.00 95.56 265 ASP A C 1
ATOM 1990 O O . ASP A 1 265 ? -25.106 -11.098 0.906 1.00 95.56 265 ASP A O 1
ATOM 1994 N N . ASP A 1 266 ? -24.579 -12.031 2.886 1.00 95.00 266 ASP A N 1
ATOM 1995 C CA . ASP A 1 266 ? -25.449 -11.185 3.705 1.00 95.00 266 ASP A CA 1
ATOM 1996 C C . ASP A 1 266 ? -25.010 -9.716 3.666 1.00 95.00 266 ASP A C 1
ATOM 1998 O O . ASP A 1 266 ? -25.859 -8.822 3.618 1.00 95.00 266 ASP A O 1
ATOM 2002 N N . LEU A 1 267 ? -23.697 -9.450 3.658 1.00 96.38 267 LEU A N 1
ATOM 2003 C CA . LEU A 1 267 ? -23.165 -8.088 3.569 1.00 96.38 267 LEU A CA 1
ATOM 2004 C C . LEU A 1 267 ? -23.462 -7.449 2.210 1.00 96.38 267 LEU A C 1
ATOM 2006 O O . LEU A 1 267 ? -23.919 -6.306 2.170 1.00 96.38 267 LEU A O 1
ATOM 2010 N N . TYR A 1 268 ? -23.263 -8.173 1.108 1.00 96.19 268 TYR A N 1
ATOM 2011 C CA . TYR A 1 268 ? -23.609 -7.696 -0.232 1.00 96.19 268 TYR A CA 1
ATOM 2012 C C . TYR A 1 268 ? -25.111 -7.409 -0.344 1.00 96.19 268 TYR A C 1
ATOM 2014 O O . TYR A 1 268 ? -25.501 -6.344 -0.831 1.00 96.19 268 TYR A O 1
ATOM 2022 N N . ALA A 1 269 ? -25.959 -8.283 0.207 1.00 93.62 269 ALA A N 1
ATOM 2023 C CA . ALA A 1 269 ? -27.394 -8.033 0.291 1.00 93.62 269 ALA A CA 1
ATOM 2024 C C . ALA A 1 269 ? -27.728 -6.797 1.152 1.00 93.62 269 ALA A C 1
ATOM 2026 O O . ALA A 1 269 ? -28.576 -5.993 0.761 1.00 93.62 269 ALA A O 1
ATOM 2027 N N . THR A 1 270 ? -27.055 -6.597 2.294 1.00 94.31 270 THR A N 1
ATOM 2028 C CA . THR A 1 270 ? -27.228 -5.397 3.135 1.00 94.31 270 THR A CA 1
ATOM 2029 C C . THR A 1 270 ? -26.876 -4.127 2.379 1.00 94.31 270 THR A C 1
ATOM 2031 O O . THR A 1 270 ? -27.634 -3.163 2.458 1.00 94.31 270 THR A O 1
ATOM 2034 N N . VAL A 1 271 ? -25.766 -4.111 1.642 1.00 94.75 271 VAL A N 1
ATOM 2035 C CA . VAL A 1 271 ? -25.319 -2.931 0.887 1.00 94.75 271 VAL A CA 1
ATOM 2036 C C . VAL A 1 271 ? -26.355 -2.536 -0.165 1.00 94.75 271 VAL A C 1
ATOM 2038 O O . VAL A 1 271 ? -26.721 -1.364 -0.258 1.00 94.75 271 VAL A O 1
ATOM 2041 N N . VAL A 1 272 ? -26.896 -3.512 -0.900 1.00 92.19 272 VAL A N 1
ATOM 2042 C CA . VAL A 1 272 ? -27.956 -3.255 -1.886 1.00 92.19 272 VAL A CA 1
ATOM 2043 C C . VAL A 1 272 ? -29.237 -2.757 -1.208 1.00 92.19 272 VAL A C 1
ATOM 2045 O O . VAL A 1 272 ? -29.799 -1.751 -1.639 1.00 92.19 272 VAL A O 1
ATOM 2048 N N . ARG A 1 273 ? -29.659 -3.370 -0.090 1.00 90.88 273 ARG A N 1
ATOM 2049 C CA . ARG A 1 273 ? -30.807 -2.881 0.702 1.00 90.88 273 ARG A CA 1
ATOM 2050 C C . ARG A 1 273 ? -30.595 -1.453 1.212 1.00 90.88 273 ARG A C 1
ATOM 2052 O O . ARG A 1 273 ? -31.534 -0.663 1.200 1.00 90.88 273 ARG A O 1
ATOM 2059 N N . ALA A 1 274 ? -29.390 -1.112 1.667 1.00 92.38 274 ALA A N 1
ATOM 2060 C CA . ALA A 1 274 ? -29.055 0.235 2.123 1.00 92.38 274 ALA A CA 1
ATOM 2061 C C . ALA A 1 274 ? -29.143 1.251 0.972 1.00 92.38 274 ALA A C 1
ATOM 2063 O O . ALA A 1 274 ? -29.693 2.340 1.157 1.00 92.38 274 ALA A O 1
ATOM 2064 N N . GLY A 1 275 ? -28.686 0.863 -0.225 1.00 90.50 275 GLY A N 1
ATOM 2065 C CA . GLY A 1 275 ? -28.875 1.620 -1.464 1.00 90.50 275 GLY A CA 1
ATOM 2066 C C . GLY A 1 275 ? -30.352 1.878 -1.774 1.00 90.50 275 GLY A C 1
ATOM 2067 O O . GLY A 1 275 ? -30.752 3.031 -1.946 1.00 90.50 275 GLY A O 1
ATOM 2068 N N . ASP A 1 276 ? -31.184 0.833 -1.745 1.00 87.00 276 ASP A N 1
ATOM 2069 C CA . ASP A 1 276 ? -32.634 0.936 -1.974 1.00 87.00 276 ASP A CA 1
ATOM 2070 C C . ASP A 1 276 ? -33.321 1.862 -0.948 1.00 87.00 276 ASP A C 1
ATOM 2072 O O . ASP A 1 276 ? -34.187 2.670 -1.300 1.00 87.00 276 ASP A O 1
ATOM 2076 N N . VAL A 1 277 ? -32.932 1.767 0.329 1.00 89.75 277 VAL A N 1
ATOM 2077 C CA . VAL A 1 277 ? -33.443 2.628 1.409 1.00 89.75 277 VAL A CA 1
ATOM 2078 C C . VAL A 1 277 ? -33.078 4.087 1.157 1.00 89.75 277 VAL A C 1
ATOM 2080 O O . VAL A 1 277 ? -33.940 4.959 1.298 1.00 89.75 277 VAL A O 1
ATOM 2083 N N . SER A 1 278 ? -31.836 4.367 0.760 1.00 88.94 278 SER A N 1
ATOM 2084 C CA . SER A 1 278 ? -31.406 5.735 0.467 1.00 88.94 278 SER A CA 1
ATOM 2085 C C . SER A 1 278 ? -32.108 6.300 -0.769 1.00 88.94 278 SER A C 1
ATOM 2087 O O . SER A 1 278 ? -32.607 7.424 -0.734 1.00 88.94 278 SER A O 1
ATOM 2089 N N . TYR A 1 279 ? -32.273 5.488 -1.818 1.00 85.31 279 TYR A N 1
ATOM 2090 C CA . TYR A 1 279 ? -33.011 5.857 -3.029 1.00 85.31 279 TYR A CA 1
ATOM 2091 C C . TYR A 1 279 ? -34.452 6.300 -2.731 1.00 85.31 279 TYR A C 1
ATOM 2093 O O . TYR A 1 279 ? -34.949 7.280 -3.290 1.00 85.31 279 TYR A O 1
ATOM 2101 N N . GLN A 1 280 ? -35.131 5.592 -1.824 1.00 86.19 280 GLN A N 1
ATOM 2102 C CA . GLN A 1 280 ? -36.494 5.920 -1.393 1.00 86.19 280 GLN A CA 1
ATOM 2103 C C . GLN A 1 280 ? -36.575 7.196 -0.544 1.00 86.19 280 GLN A C 1
ATOM 2105 O O . GLN A 1 280 ? -37.665 7.746 -0.374 1.00 86.19 280 GLN A O 1
ATOM 2110 N N . ASN A 1 281 ? -35.442 7.675 -0.027 1.00 89.25 281 ASN A N 1
ATOM 2111 C CA . ASN A 1 281 ? -35.353 8.802 0.892 1.00 89.25 281 ASN A CA 1
ATOM 2112 C C . ASN A 1 281 ? -34.264 9.796 0.435 1.00 89.25 281 ASN A C 1
ATOM 2114 O O . ASN A 1 281 ? -33.203 9.865 1.064 1.00 89.25 281 ASN A O 1
ATOM 2118 N N . PRO A 1 282 ? -34.508 10.586 -0.632 1.00 86.50 282 PRO A N 1
ATOM 2119 C CA . PRO A 1 282 ? -33.537 11.562 -1.130 1.00 86.50 282 PRO A CA 1
ATOM 2120 C C . PRO A 1 282 ? -33.063 12.529 -0.034 1.00 86.50 282 PRO A C 1
ATOM 2122 O O . PRO A 1 282 ? -33.883 13.044 0.733 1.00 86.50 282 PRO A O 1
ATOM 2125 N N . GLY A 1 283 ? -31.759 12.807 0.017 1.00 88.50 283 GLY A N 1
ATOM 2126 C CA . GLY A 1 283 ? -31.108 13.578 1.085 1.00 88.50 283 GLY A CA 1
ATOM 2127 C C . GLY A 1 283 ? -30.496 12.725 2.205 1.00 88.50 283 GLY A C 1
ATOM 2128 O O . GLY A 1 283 ? -30.038 13.281 3.201 1.00 88.50 283 GLY A O 1
ATOM 2129 N N . SER A 1 284 ? -30.510 11.394 2.072 1.00 91.62 284 SER A N 1
ATOM 2130 C CA . SER A 1 284 ? -29.894 10.441 3.010 1.00 91.62 284 SER A CA 1
ATOM 2131 C C . SER A 1 284 ? -28.563 9.852 2.520 1.00 91.62 284 SER A C 1
ATOM 2133 O O . SER A 1 284 ? -27.978 9.006 3.199 1.00 91.62 284 SER A O 1
ATOM 2135 N N . GLU A 1 285 ? -28.085 10.280 1.352 1.00 91.88 285 GLU A N 1
ATOM 2136 C CA . GLU A 1 285 ? -26.967 9.668 0.633 1.00 91.88 285 GLU A CA 1
ATOM 2137 C C . GLU A 1 285 ? -25.654 9.738 1.428 1.00 91.88 285 GLU A C 1
ATOM 2139 O O . GLU A 1 285 ? -24.903 8.770 1.441 1.00 91.88 285 GLU A O 1
ATOM 2144 N N . ASP A 1 286 ? -25.410 10.819 2.174 1.00 93.38 286 ASP A N 1
ATOM 2145 C CA . ASP A 1 286 ? -24.198 10.969 2.996 1.00 93.38 286 ASP A CA 1
ATOM 2146 C C . ASP A 1 286 ? -24.065 9.851 4.046 1.00 93.38 286 ASP A C 1
ATOM 2148 O O . ASP A 1 286 ? -22.973 9.331 4.291 1.00 93.38 286 ASP A O 1
ATOM 2152 N N . ALA A 1 287 ? -25.185 9.441 4.654 1.00 95.44 287 ALA A N 1
ATOM 2153 C CA . ALA A 1 287 ? -25.193 8.341 5.613 1.00 95.44 287 ALA A CA 1
ATOM 2154 C C . ALA A 1 287 ? -24.920 6.997 4.920 1.00 95.44 287 ALA A C 1
ATOM 2156 O O . ALA A 1 287 ? -24.176 6.175 5.460 1.00 95.44 287 ALA A O 1
ATOM 2157 N N . LEU A 1 288 ? -25.473 6.785 3.721 1.00 95.25 288 LEU A N 1
ATOM 2158 C CA . LEU A 1 288 ? -25.194 5.599 2.910 1.00 95.25 288 LEU A CA 1
ATOM 2159 C C . LEU A 1 288 ? -23.717 5.534 2.509 1.00 95.25 288 LEU A C 1
ATOM 2161 O O . LEU A 1 288 ? -23.083 4.501 2.698 1.00 95.25 288 LEU A O 1
ATOM 2165 N N . TYR A 1 289 ? -23.153 6.621 1.983 1.00 96.06 289 TYR A N 1
ATOM 2166 C CA . TYR A 1 289 ? -21.769 6.632 1.516 1.00 96.06 289 TYR A CA 1
ATOM 2167 C C . TYR A 1 289 ? -20.791 6.390 2.662 1.00 96.06 289 TYR A C 1
ATOM 2169 O O . TYR A 1 289 ? -19.908 5.551 2.523 1.00 96.06 289 TYR A O 1
ATOM 2177 N N . ARG A 1 290 ? -21.005 7.005 3.834 1.00 97.00 290 ARG A N 1
ATOM 2178 C CA . ARG A 1 290 ? -20.198 6.715 5.033 1.00 97.00 290 ARG A CA 1
ATOM 2179 C C . ARG A 1 290 ? -20.335 5.257 5.487 1.00 97.00 290 ARG A C 1
ATOM 2181 O O . ARG A 1 290 ? -19.348 4.649 5.894 1.00 97.00 290 ARG A O 1
ATOM 2188 N N . PHE A 1 291 ? -21.535 4.683 5.402 1.00 97.50 291 PHE A N 1
ATOM 2189 C CA . PHE A 1 291 ? -21.767 3.269 5.720 1.00 97.50 291 PHE A CA 1
ATOM 2190 C C . PHE A 1 291 ? -20.995 2.346 4.773 1.00 97.50 291 PHE A C 1
ATOM 2192 O O . PHE A 1 291 ? -20.270 1.455 5.216 1.00 97.50 291 PHE A O 1
ATOM 2199 N N . ASN A 1 292 ? -21.072 2.629 3.478 1.00 97.38 292 ASN A N 1
ATOM 2200 C CA . ASN A 1 292 ? -20.407 1.876 2.426 1.00 97.38 292 ASN A CA 1
ATOM 2201 C C . ASN A 1 292 ? -18.877 2.047 2.453 1.00 97.38 292 ASN A C 1
ATOM 2203 O O . ASN A 1 292 ? -18.160 1.066 2.274 1.00 97.38 292 ASN A O 1
ATOM 2207 N N . GLN A 1 293 ? -18.361 3.231 2.791 1.00 97.50 293 GLN A N 1
ATOM 2208 C CA . GLN A 1 293 ? -16.932 3.456 3.045 1.00 97.50 293 GLN A CA 1
ATOM 2209 C C . GLN A 1 293 ? -16.424 2.589 4.206 1.00 97.50 293 GLN A C 1
ATOM 2211 O O . GLN A 1 293 ? -15.414 1.899 4.074 1.00 97.50 293 GLN A O 1
ATOM 2216 N N . ASN A 1 294 ? -17.142 2.584 5.338 1.00 97.69 294 ASN A N 1
ATOM 2217 C CA . ASN A 1 294 ? -16.771 1.771 6.498 1.00 97.69 294 ASN A CA 1
ATOM 2218 C C . ASN A 1 294 ? -16.800 0.269 6.167 1.00 97.69 294 ASN A C 1
ATOM 2220 O O . ASN A 1 294 ? -15.920 -0.475 6.599 1.00 97.69 294 ASN A O 1
ATOM 2224 N N . LEU A 1 295 ? -17.783 -0.184 5.381 1.00 98.06 295 LEU A N 1
ATOM 2225 C CA . LEU A 1 295 ? -17.837 -1.568 4.907 1.00 98.06 295 LEU A CA 1
ATOM 2226 C C . LEU A 1 295 ? -16.713 -1.904 3.923 1.00 98.06 295 LEU A C 1
ATOM 2228 O O . LEU A 1 295 ? -16.173 -3.003 4.002 1.00 98.06 295 LEU A O 1
ATOM 2232 N N . GLY A 1 296 ? -16.323 -0.976 3.050 1.00 98.00 296 GLY A N 1
ATOM 2233 C CA . GLY A 1 296 ? -15.160 -1.135 2.177 1.00 98.00 296 GLY A CA 1
ATOM 2234 C C . GLY A 1 296 ? -13.866 -1.333 2.967 1.00 98.00 296 GLY A C 1
ATOM 2235 O O . GLY A 1 296 ? -13.126 -2.276 2.696 1.00 98.00 296 GLY A O 1
ATOM 2236 N N . ALA A 1 297 ? -13.641 -0.524 4.010 1.00 98.19 297 ALA A N 1
ATOM 2237 C CA . ALA A 1 297 ? -12.496 -0.684 4.910 1.00 98.19 297 ALA A CA 1
ATOM 2238 C C . ALA A 1 297 ? -12.521 -2.034 5.646 1.00 98.19 297 ALA A C 1
ATOM 2240 O O . ALA A 1 297 ? -11.508 -2.734 5.702 1.00 98.19 297 ALA A O 1
ATOM 2241 N N . PHE A 1 298 ? -13.694 -2.443 6.144 1.00 98.50 298 PHE A N 1
ATOM 2242 C CA . PHE A 1 298 ? -13.879 -3.758 6.756 1.00 98.50 298 PHE A CA 1
ATOM 2243 C C . PHE A 1 298 ? -13.556 -4.895 5.784 1.00 98.50 298 PHE A C 1
ATOM 2245 O O . PHE A 1 298 ? -12.818 -5.811 6.146 1.00 98.50 298 PHE A O 1
ATOM 2252 N N . MET A 1 299 ? -14.081 -4.844 4.555 1.00 98.19 299 MET A N 1
ATOM 2253 C CA . MET A 1 299 ? -13.832 -5.866 3.538 1.00 98.19 299 MET A CA 1
ATOM 2254 C C . MET A 1 299 ? -12.341 -5.949 3.215 1.00 98.19 299 MET A C 1
ATOM 2256 O O . MET A 1 299 ? -11.790 -7.046 3.291 1.00 98.19 299 MET A O 1
ATOM 2260 N N . ALA A 1 300 ? -11.676 -4.813 2.978 1.00 97.94 300 ALA A N 1
ATOM 2261 C CA . ALA A 1 300 ? -10.247 -4.775 2.686 1.00 97.94 300 ALA A CA 1
ATOM 2262 C C . ALA A 1 300 ? -9.416 -5.395 3.820 1.00 97.94 300 ALA A C 1
ATOM 2264 O O . ALA A 1 300 ? -8.680 -6.358 3.599 1.00 97.94 300 ALA A O 1
ATOM 2265 N N . MET A 1 301 ? -9.612 -4.951 5.064 1.00 97.94 301 MET A N 1
ATOM 2266 C CA . MET A 1 301 ? -8.863 -5.486 6.206 1.00 97.94 301 MET A CA 1
ATOM 2267 C C . MET A 1 301 ? -9.234 -6.936 6.555 1.00 97.94 301 MET A C 1
ATOM 2269 O O . MET A 1 301 ? -8.390 -7.684 7.046 1.00 97.94 301 MET A O 1
ATOM 2273 N N . SER A 1 302 ? -10.458 -7.393 6.257 1.00 97.31 302 SER A N 1
ATOM 2274 C CA . SER A 1 302 ? -10.868 -8.790 6.494 1.00 97.31 302 SER A CA 1
ATOM 2275 C C . SER A 1 302 ? -10.090 -9.807 5.648 1.00 97.31 302 SER A C 1
ATOM 2277 O O . SER A 1 302 ? -10.054 -10.990 5.985 1.00 97.31 302 SER A O 1
ATOM 2279 N N . THR A 1 303 ? -9.408 -9.342 4.594 1.00 96.56 303 THR A N 1
ATOM 2280 C CA . THR A 1 303 ? -8.462 -10.142 3.799 1.00 96.56 303 THR A CA 1
ATOM 2281 C C . THR A 1 303 ? -7.091 -10.312 4.474 1.00 96.56 303 THR A C 1
ATOM 2283 O O . THR A 1 303 ? -6.198 -10.944 3.908 1.00 96.56 303 THR A O 1
ATOM 2286 N N . GLY A 1 304 ? -6.919 -9.771 5.688 1.00 94.31 304 GLY A N 1
ATOM 2287 C CA . GLY A 1 304 ? -5.644 -9.684 6.404 1.00 94.31 304 GLY A CA 1
ATOM 2288 C C . GLY A 1 304 ? -4.839 -8.427 6.061 1.00 94.31 304 GLY A C 1
ATOM 2289 O O . GLY A 1 304 ? -3.623 -8.438 6.230 1.00 94.31 304 GLY A O 1
ATOM 2290 N N . GLY A 1 305 ? -5.501 -7.406 5.509 1.00 95.56 305 GLY A N 1
ATOM 2291 C CA . GLY A 1 305 ? -4.908 -6.115 5.161 1.00 95.56 305 GLY A CA 1
ATOM 2292 C C . GLY A 1 305 ? -4.706 -5.200 6.367 1.00 95.56 305 GLY A C 1
ATOM 2293 O O . GLY A 1 305 ? -5.078 -5.552 7.490 1.00 95.56 305 GLY A O 1
ATOM 2294 N N . SER A 1 306 ? -4.141 -4.020 6.121 1.00 96.38 306 SER A N 1
ATOM 2295 C CA . SER A 1 306 ? -3.732 -3.081 7.170 1.00 96.38 306 SER A CA 1
ATOM 2296 C C . SER A 1 306 ? -4.373 -1.710 6.994 1.00 96.38 306 SER A C 1
ATOM 2298 O O . SER A 1 306 ? -4.667 -1.290 5.878 1.00 96.38 306 SER A O 1
ATOM 2300 N N . ASN A 1 307 ? -4.547 -0.984 8.099 1.00 96.94 307 ASN A N 1
ATOM 2301 C CA . ASN A 1 307 ? -4.914 0.433 8.080 1.00 96.94 307 ASN A CA 1
ATOM 2302 C C . ASN A 1 307 ? -3.862 1.258 8.827 1.00 96.94 307 ASN A C 1
ATOM 2304 O O . ASN A 1 307 ? -3.820 1.267 10.059 1.00 96.94 307 ASN A O 1
ATOM 2308 N N . LEU A 1 308 ? -3.022 1.960 8.066 1.00 96.12 308 LEU A N 1
ATOM 2309 C CA . LEU A 1 308 ? -1.908 2.769 8.572 1.00 96.12 308 LEU A CA 1
ATOM 2310 C C . LEU A 1 308 ? -2.237 4.266 8.616 1.00 96.12 308 LEU A C 1
ATOM 2312 O O . LEU A 1 308 ? -1.342 5.111 8.593 1.00 96.12 308 LEU A O 1
ATOM 2316 N N . SER A 1 309 ? -3.524 4.620 8.638 1.00 94.12 309 SER A N 1
ATOM 2317 C CA . SER A 1 309 ? -3.934 6.004 8.882 1.00 94.12 309 SER A CA 1
ATOM 2318 C C . SER A 1 309 ? -3.460 6.467 10.263 1.00 94.12 309 SER A C 1
ATOM 2320 O O . SER A 1 309 ? -3.275 5.661 11.178 1.00 94.12 309 SER A O 1
ATOM 2322 N N . ALA A 1 310 ? -3.282 7.779 10.431 1.00 91.25 310 ALA A N 1
ATOM 2323 C CA . ALA A 1 310 ? -2.724 8.365 11.652 1.00 91.25 310 ALA A CA 1
ATOM 2324 C C . ALA A 1 310 ? -3.446 7.914 12.939 1.00 91.25 310 ALA A C 1
ATOM 2326 O O . ALA A 1 310 ? -2.797 7.685 13.958 1.00 91.25 310 ALA A O 1
ATOM 2327 N N . ASP A 1 311 ? -4.767 7.722 12.875 1.00 90.31 311 ASP A N 1
ATOM 2328 C CA . ASP A 1 311 ? -5.584 7.306 14.021 1.00 90.31 311 ASP A CA 1
ATOM 2329 C C . ASP A 1 311 ? -5.566 5.784 14.275 1.00 90.31 311 ASP A C 1
ATOM 2331 O O . ASP A 1 311 ? -5.967 5.333 15.350 1.00 90.31 311 ASP A O 1
ATOM 2335 N N . MET A 1 312 ? -5.111 4.975 13.310 1.00 93.69 312 MET A N 1
ATOM 2336 C CA . MET A 1 312 ? -5.152 3.505 13.384 1.00 93.69 312 MET A CA 1
ATOM 2337 C C . MET A 1 312 ? -3.780 2.843 13.436 1.00 93.69 312 MET A C 1
ATOM 2339 O O . MET A 1 312 ? -3.688 1.712 13.912 1.00 93.69 312 MET A O 1
ATOM 2343 N N . VAL A 1 313 ? -2.711 3.534 13.042 1.00 93.06 313 VAL A N 1
ATOM 2344 C CA . VAL A 1 313 ? -1.375 2.937 12.921 1.00 93.06 313 VAL A CA 1
ATOM 2345 C C . VAL A 1 313 ? -0.860 2.313 14.223 1.00 93.06 313 VAL A C 1
ATOM 2347 O O . VAL A 1 313 ? -0.310 1.215 14.202 1.00 93.06 313 VAL A O 1
ATOM 2350 N N . GLY A 1 314 ? -1.131 2.932 15.379 1.00 90.56 314 GLY A N 1
ATOM 2351 C CA . GLY A 1 314 ? -0.780 2.353 16.682 1.00 90.56 314 GLY A CA 1
ATOM 2352 C C . GLY A 1 314 ? -1.543 1.057 16.992 1.00 90.56 314 GLY A C 1
ATOM 2353 O O . GLY A 1 314 ? -0.970 0.112 17.535 1.00 90.56 314 GLY A O 1
ATOM 2354 N N . ASN A 1 315 ? -2.818 0.979 16.591 1.00 93.56 315 ASN A N 1
ATOM 2355 C CA . ASN A 1 315 ? -3.631 -0.231 16.733 1.00 93.56 315 ASN A CA 1
ATOM 2356 C C . ASN A 1 315 ? -3.184 -1.320 15.753 1.00 93.56 315 ASN A C 1
ATOM 2358 O O . ASN A 1 315 ? -3.153 -2.489 16.131 1.00 93.56 315 ASN A O 1
ATOM 2362 N N . GLN A 1 316 ? -2.812 -0.947 14.525 1.00 95.62 316 GLN A N 1
ATOM 2363 C CA . GLN A 1 316 ? -2.271 -1.874 13.534 1.00 95.62 316 GLN A CA 1
ATOM 2364 C C . GLN A 1 316 ? -0.942 -2.469 13.993 1.00 95.62 316 GLN A C 1
ATOM 2366 O O . GLN A 1 316 ? -0.810 -3.690 14.012 1.00 95.62 316 GLN A O 1
ATOM 2371 N N . HIS A 1 317 ? -0.009 -1.641 14.470 1.00 92.69 317 HIS A N 1
ATOM 2372 C CA . HIS A 1 317 ? 1.251 -2.120 15.036 1.00 92.69 317 HIS A CA 1
ATOM 2373 C C . HIS A 1 317 ? 1.000 -3.094 16.198 1.00 92.69 317 HIS A C 1
ATOM 2375 O O . HIS A 1 317 ? 1.528 -4.205 16.210 1.00 92.69 317 HIS A O 1
ATOM 2381 N N . ALA A 1 318 ? 0.143 -2.725 17.161 1.00 91.75 318 ALA A N 1
ATOM 2382 C CA . ALA A 1 318 ? -0.202 -3.609 18.274 1.00 91.75 318 ALA A CA 1
ATOM 2383 C C . ALA A 1 318 ? -0.822 -4.936 17.797 1.00 91.75 318 ALA A C 1
ATOM 2385 O O . ALA A 1 318 ? -0.481 -5.996 18.323 1.00 91.75 318 ALA A O 1
ATOM 2386 N N . PHE A 1 319 ? -1.702 -4.892 16.792 1.00 95.19 319 PHE A N 1
ATOM 2387 C CA . PHE A 1 319 ? -2.302 -6.082 16.193 1.00 95.19 319 PHE A CA 1
ATOM 2388 C C . PHE A 1 319 ? -1.248 -6.982 15.551 1.00 95.19 319 PHE A C 1
ATOM 2390 O O . PHE A 1 319 ? -1.208 -8.173 15.856 1.00 95.19 319 PHE A O 1
ATOM 2397 N N . ASP A 1 320 ? -0.352 -6.428 14.734 1.00 93.06 320 ASP A N 1
ATOM 2398 C CA . ASP A 1 320 ? 0.694 -7.194 14.056 1.00 93.06 320 ASP A CA 1
ATOM 2399 C C . ASP A 1 320 ? 1.701 -7.823 15.026 1.00 93.06 320 ASP A C 1
ATOM 2401 O O . ASP A 1 320 ? 2.154 -8.942 14.779 1.00 93.06 320 ASP A O 1
ATOM 2405 N N . VAL A 1 321 ? 1.963 -7.181 16.172 1.00 88.62 321 VAL A N 1
ATOM 2406 C CA . VAL A 1 321 ? 2.799 -7.742 17.247 1.00 88.62 321 VAL A CA 1
ATOM 2407 C C . VAL A 1 321 ? 2.162 -8.973 17.903 1.00 88.62 321 VAL A C 1
ATOM 2409 O O . VAL A 1 321 ? 2.883 -9.913 18.242 1.00 88.62 321 VAL A O 1
ATOM 2412 N N . ILE A 1 322 ? 0.837 -8.996 18.112 1.00 90.25 322 ILE A N 1
ATOM 2413 C CA . ILE A 1 322 ? 0.195 -10.048 18.929 1.00 90.25 322 ILE A CA 1
ATOM 2414 C C . ILE A 1 322 ? -0.726 -11.010 18.173 1.00 90.25 322 ILE A C 1
ATOM 2416 O O . ILE A 1 322 ? -1.159 -11.998 18.773 1.00 90.25 322 ILE A O 1
ATOM 2420 N N . LYS A 1 323 ? -1.038 -10.768 16.891 1.00 91.25 323 LYS A N 1
ATOM 2421 C CA . LYS A 1 323 ? -2.054 -11.519 16.122 1.00 91.25 323 LYS A CA 1
ATOM 2422 C C . LYS A 1 323 ? -1.869 -13.034 16.151 1.00 91.25 323 LYS A C 1
ATOM 2424 O O . LYS A 1 323 ? -2.855 -13.764 16.199 1.00 91.25 323 LYS A O 1
ATOM 2429 N N . GLU A 1 324 ? -0.630 -13.522 16.198 1.00 86.44 324 GLU A N 1
ATOM 2430 C CA . GLU A 1 324 ? -0.344 -14.960 16.272 1.00 86.44 324 GLU A CA 1
ATOM 2431 C C . GLU A 1 324 ? -0.827 -15.614 17.578 1.00 86.44 324 GLU A C 1
ATOM 2433 O O . GLU A 1 324 ? -1.126 -16.812 17.593 1.00 86.44 324 GLU A O 1
ATOM 2438 N N . GLY A 1 325 ? -0.894 -14.845 18.670 1.00 86.88 325 GLY A N 1
ATOM 2439 C CA . GLY A 1 325 ? -1.348 -15.293 19.987 1.00 86.88 325 GLY A CA 1
ATOM 2440 C C . GLY A 1 325 ? -2.846 -15.098 20.234 1.00 86.88 325 GLY A C 1
ATOM 2441 O O . GLY A 1 325 ? -3.350 -15.550 21.265 1.00 86.88 325 GLY A O 1
ATOM 2442 N N . LEU A 1 326 ? -3.563 -14.436 19.322 1.00 91.38 326 LEU A N 1
ATOM 2443 C CA . LEU A 1 326 ? -4.996 -14.199 19.459 1.00 91.38 326 LEU A CA 1
ATOM 2444 C C . LEU A 1 326 ? -5.791 -15.465 19.133 1.00 91.38 326 LEU A C 1
ATOM 2446 O O . LEU A 1 326 ? -5.551 -16.147 18.136 1.00 91.38 326 LEU A O 1
ATOM 2450 N N . VAL A 1 327 ? -6.777 -15.751 19.982 1.00 89.88 327 VAL A N 1
ATOM 2451 C CA . VAL A 1 327 ? -7.713 -16.863 19.809 1.00 89.88 327 VAL A CA 1
ATOM 2452 C C . VAL A 1 327 ? -9.121 -16.293 19.752 1.00 89.88 327 VAL A C 1
ATOM 2454 O O . VAL A 1 327 ? -9.552 -15.592 20.671 1.00 89.88 327 VAL A O 1
ATOM 2457 N N . GLY A 1 328 ? -9.806 -16.563 18.648 1.00 89.25 328 GLY A N 1
ATOM 2458 C CA . GLY A 1 328 ? -11.174 -16.148 18.389 1.00 89.25 328 GLY A CA 1
ATOM 2459 C C . GLY A 1 328 ? -12.213 -17.153 18.857 1.00 89.25 328 GLY A C 1
ATOM 2460 O O . GLY A 1 328 ? -11.951 -18.090 19.622 1.00 89.25 328 GLY A O 1
ATOM 2461 N N . LYS A 1 329 ? -13.425 -16.937 18.363 1.00 83.69 329 LYS A N 1
ATOM 2462 C CA . LYS A 1 329 ? -14.576 -17.810 18.523 1.00 83.69 329 LYS A CA 1
ATOM 2463 C C . LYS A 1 329 ? -14.227 -19.230 18.076 1.00 83.69 329 LYS A C 1
ATOM 2465 O O . LYS A 1 329 ? -13.524 -19.443 17.093 1.00 83.69 329 LYS A O 1
ATOM 2470 N N . ASP A 1 330 ? -14.707 -20.205 18.843 1.00 84.31 330 ASP A N 1
ATOM 2471 C CA . ASP A 1 330 ? -14.517 -21.638 18.588 1.00 84.31 330 ASP A CA 1
ATOM 2472 C C . ASP A 1 330 ? -13.040 -22.093 18.500 1.00 84.31 330 ASP A C 1
ATOM 2474 O O . ASP A 1 330 ? -12.753 -23.197 18.040 1.00 84.31 330 ASP A O 1
ATOM 2478 N N . GLY A 1 331 ? -12.096 -21.282 18.998 1.00 84.25 331 GLY A N 1
ATOM 2479 C CA . GLY A 1 331 ? -10.663 -21.590 18.987 1.00 84.25 331 GLY A CA 1
ATOM 2480 C C . GLY A 1 331 ? -9.937 -21.219 17.690 1.00 84.25 331 GLY A C 1
ATOM 2481 O O . GLY A 1 331 ? -8.781 -21.617 17.529 1.00 84.25 331 GLY A O 1
ATOM 2482 N N . ALA A 1 332 ? -10.589 -20.475 16.788 1.00 87.12 332 ALA A N 1
ATOM 2483 C CA . ALA A 1 332 ? -10.011 -20.051 15.517 1.00 87.12 332 ALA A CA 1
ATOM 2484 C C . ALA A 1 332 ? -8.860 -19.052 15.715 1.00 87.12 332 ALA A C 1
ATOM 2486 O O . ALA A 1 332 ? -8.964 -18.111 16.505 1.00 87.12 332 ALA A O 1
ATOM 2487 N N . ARG A 1 333 ? -7.768 -19.235 14.973 1.00 91.19 333 ARG A N 1
ATOM 2488 C CA . ARG A 1 333 ? -6.663 -18.268 14.883 1.00 91.19 333 ARG A CA 1
ATOM 2489 C C . ARG A 1 333 ? -6.951 -17.206 13.815 1.00 91.19 333 ARG A C 1
ATOM 2491 O O . ARG A 1 333 ? -7.822 -17.399 12.967 1.00 91.19 333 ARG A O 1
ATOM 2498 N N . ILE A 1 334 ? -6.228 -16.083 13.854 1.00 92.00 334 ILE A N 1
ATOM 2499 C CA . ILE A 1 334 ? -6.424 -14.952 12.924 1.00 92.00 334 ILE A CA 1
ATOM 2500 C C . ILE A 1 334 ? -6.260 -15.373 11.457 1.00 92.00 334 ILE A C 1
ATOM 2502 O O . ILE A 1 334 ? -7.089 -15.008 10.628 1.00 92.00 334 ILE A O 1
ATOM 2506 N N . ASP A 1 335 ? -5.253 -16.184 11.140 1.00 88.69 335 ASP A N 1
ATOM 2507 C CA . ASP A 1 335 ? -5.036 -16.742 9.798 1.00 88.69 335 ASP A CA 1
ATOM 2508 C C . ASP A 1 335 ? -6.212 -17.617 9.331 1.00 88.69 335 ASP A C 1
ATOM 2510 O O . ASP A 1 335 ? -6.651 -17.508 8.187 1.00 88.69 335 ASP A O 1
ATOM 2514 N N . GLY A 1 336 ? -6.795 -18.418 10.227 1.00 89.81 336 GLY A N 1
ATOM 2515 C CA . GLY A 1 336 ? -8.012 -19.188 9.953 1.00 89.81 336 GLY A CA 1
ATOM 2516 C C . GLY A 1 336 ? -9.245 -18.314 9.698 1.00 89.81 336 GLY A C 1
ATOM 2517 O O . GLY A 1 336 ? -10.047 -18.623 8.814 1.00 89.81 336 GLY A O 1
ATOM 2518 N N . ILE A 1 337 ? -9.389 -17.208 10.435 1.00 93.38 337 ILE A N 1
ATOM 2519 C CA . ILE A 1 337 ? -10.483 -16.239 10.253 1.00 93.38 337 ILE A CA 1
ATOM 2520 C C . ILE A 1 337 ? -10.364 -15.548 8.891 1.00 93.38 337 ILE A C 1
ATOM 2522 O O . ILE A 1 337 ? -11.342 -15.498 8.141 1.00 93.38 337 ILE A O 1
ATOM 2526 N N . VAL A 1 338 ? -9.163 -15.069 8.555 1.00 94.38 338 VAL A N 1
ATOM 2527 C CA . VAL A 1 338 ? -8.862 -14.465 7.251 1.00 94.38 338 VAL A CA 1
ATOM 2528 C C . VAL A 1 338 ? -9.132 -15.470 6.130 1.00 94.38 338 VAL A C 1
ATOM 2530 O O . VAL A 1 338 ? -9.848 -15.147 5.183 1.00 94.38 338 VAL A O 1
ATOM 2533 N N . GLN A 1 339 ? -8.671 -16.720 6.266 1.00 92.69 339 GLN A N 1
ATOM 2534 C CA . GLN A 1 339 ? -8.911 -17.754 5.258 1.00 92.69 339 GLN A CA 1
ATOM 2535 C C . GLN A 1 339 ? -10.399 -18.008 5.014 1.00 92.69 339 GLN A C 1
ATOM 2537 O O . GLN A 1 339 ? -10.832 -18.144 3.867 1.00 92.69 339 GLN A O 1
ATOM 2542 N N . ALA A 1 340 ? -11.200 -18.061 6.080 1.00 93.06 340 ALA A N 1
ATOM 2543 C CA . ALA A 1 340 ? -12.640 -18.233 5.952 1.00 93.06 340 ALA A CA 1
ATOM 2544 C C . ALA A 1 340 ? -13.288 -17.069 5.183 1.00 93.06 340 ALA A C 1
ATOM 2546 O O . ALA A 1 340 ? -14.204 -17.303 4.397 1.00 93.06 340 ALA A O 1
ATOM 2547 N N . LYS A 1 341 ? -12.813 -15.827 5.364 1.00 95.75 341 LYS A N 1
ATOM 2548 C CA . LYS A 1 341 ? -13.307 -14.665 4.605 1.00 95.75 341 LYS A CA 1
ATOM 2549 C C . LYS A 1 341 ? -12.861 -14.663 3.150 1.00 95.75 341 LYS A C 1
ATOM 2551 O O . LYS A 1 341 ? -13.698 -14.412 2.289 1.00 95.75 341 LYS A O 1
ATOM 2556 N N . LEU A 1 342 ? -11.614 -15.020 2.855 1.00 97.06 342 LEU A N 1
ATOM 2557 C CA . LEU A 1 342 ? -11.137 -15.166 1.474 1.00 97.06 342 LEU A CA 1
ATOM 2558 C C . LEU A 1 342 ? -11.952 -16.222 0.709 1.00 97.06 342 LEU A C 1
ATOM 2560 O O . LEU A 1 342 ? -12.358 -16.000 -0.433 1.00 97.06 342 LEU A O 1
ATOM 2564 N N . ALA A 1 343 ? -12.254 -17.356 1.350 1.00 95.44 343 ALA A N 1
ATOM 2565 C CA . ALA A 1 343 ? -13.101 -18.394 0.767 1.00 95.44 343 ALA A CA 1
ATOM 2566 C C . ALA A 1 343 ? -14.542 -17.910 0.520 1.00 95.44 343 ALA A C 1
ATOM 2568 O O . ALA A 1 343 ? -15.112 -18.190 -0.534 1.00 95.44 343 ALA A O 1
ATOM 2569 N N . ASP A 1 344 ? -15.110 -17.162 1.465 1.00 96.69 344 ASP A N 1
ATOM 2570 C CA . ASP A 1 344 ? -16.453 -16.581 1.376 1.00 96.69 344 ASP A CA 1
ATOM 2571 C C . ASP A 1 344 ? -16.560 -15.548 0.238 1.00 96.69 344 ASP A C 1
ATOM 2573 O O . ASP A 1 344 ? -17.483 -15.616 -0.574 1.00 96.69 344 ASP A O 1
ATOM 2577 N N . MET A 1 345 ? -15.559 -14.670 0.089 1.00 97.88 345 MET A N 1
ATOM 2578 C CA . MET A 1 345 ? -15.469 -13.718 -1.029 1.00 97.88 345 MET A CA 1
ATOM 2579 C C . MET A 1 345 ? -15.431 -14.430 -2.387 1.00 97.88 345 MET A C 1
ATOM 2581 O O . MET A 1 345 ? -16.135 -14.025 -3.308 1.00 97.88 345 MET A O 1
ATOM 2585 N N . LYS A 1 346 ? -14.665 -15.522 -2.524 1.00 96.81 346 LYS A N 1
ATOM 2586 C CA . LYS A 1 346 ? -14.653 -16.323 -3.765 1.00 96.81 346 LYS A CA 1
ATOM 2587 C C . LYS A 1 346 ? -15.979 -17.031 -4.023 1.00 96.81 346 LYS A C 1
ATOM 2589 O O . LYS A 1 346 ? -16.425 -17.114 -5.163 1.00 96.81 346 LYS A O 1
ATOM 2594 N N . ALA A 1 347 ? -16.621 -17.544 -2.975 1.00 97.12 347 ALA A N 1
ATOM 2595 C CA . ALA A 1 347 ? -17.885 -18.263 -3.101 1.00 97.12 347 ALA A CA 1
ATOM 2596 C C . ALA A 1 347 ? -19.052 -17.352 -3.518 1.00 97.12 347 ALA A C 1
ATOM 2598 O O . ALA A 1 347 ? -19.978 -17.816 -4.181 1.00 97.12 347 ALA A O 1
ATOM 2599 N N . THR A 1 348 ? -19.008 -16.076 -3.131 1.00 97.81 348 THR A N 1
ATOM 2600 C CA . THR A 1 348 ? -20.124 -15.126 -3.282 1.00 97.81 348 THR A CA 1
ATOM 2601 C C . THR A 1 348 ? -19.852 -14.019 -4.300 1.00 97.81 348 THR A C 1
ATOM 2603 O O . THR A 1 348 ? -20.791 -13.406 -4.801 1.00 97.81 348 THR A O 1
ATOM 2606 N N . GLY A 1 349 ? -18.597 -13.802 -4.703 1.00 97.31 349 GLY A N 1
ATOM 2607 C CA . GLY A 1 349 ? -18.204 -12.731 -5.623 1.00 97.31 349 GLY A CA 1
ATOM 2608 C C . GLY A 1 349 ? -18.904 -12.764 -6.986 1.00 97.31 349 GLY A C 1
ATOM 2609 O O . GLY A 1 349 ? -19.146 -11.725 -7.593 1.00 97.31 349 GLY A O 1
ATOM 2610 N N . ARG A 1 350 ? -19.320 -13.942 -7.460 1.00 97.38 350 ARG A N 1
ATOM 2611 C CA . ARG A 1 350 ? -20.043 -14.090 -8.737 1.00 97.38 350 ARG A CA 1
ATOM 2612 C C . ARG A 1 350 ? -21.572 -14.154 -8.578 1.00 97.38 350 ARG A C 1
ATOM 2614 O O . ARG A 1 350 ? -22.271 -14.221 -9.593 1.00 97.38 350 ARG A O 1
ATOM 2621 N N . ASN A 1 351 ? -22.100 -14.134 -7.349 1.00 97.38 351 ASN A N 1
ATOM 2622 C CA . ASN A 1 351 ? -23.545 -14.140 -7.087 1.00 97.38 351 ASN A CA 1
ATOM 2623 C C . ASN A 1 351 ? -24.177 -12.827 -7.551 1.00 97.38 351 ASN A C 1
ATOM 2625 O O . ASN A 1 351 ? -23.560 -11.775 -7.432 1.00 97.38 351 ASN A O 1
ATOM 2629 N N . GLU A 1 352 ? -25.407 -12.890 -8.064 1.00 94.38 352 GLU A N 1
ATOM 2630 C CA . GLU A 1 352 ? -26.164 -11.712 -8.495 1.00 94.38 352 GLU A CA 1
ATOM 2631 C C . GLU A 1 352 ? -27.073 -11.185 -7.375 1.00 94.38 352 GLU A C 1
ATOM 2633 O O . GLU A 1 352 ? -27.875 -11.933 -6.812 1.00 94.38 352 GLU A O 1
ATOM 2638 N N . TYR A 1 353 ? -27.036 -9.874 -7.149 1.00 92.62 353 TYR A N 1
ATOM 2639 C CA . TYR A 1 353 ? -27.877 -9.148 -6.200 1.00 92.62 353 TYR A CA 1
ATOM 2640 C C . TYR A 1 353 ? -28.779 -8.172 -6.963 1.00 92.62 353 TYR A C 1
ATOM 2642 O O . TYR A 1 353 ? -28.310 -7.391 -7.793 1.00 92.62 353 TYR A O 1
ATOM 2650 N N . GLN A 1 354 ? -30.092 -8.247 -6.724 1.00 87.06 354 GLN A N 1
ATOM 2651 C CA . GLN A 1 354 ? -31.084 -7.419 -7.419 1.00 87.06 354 GLN A CA 1
ATOM 2652 C C . GLN A 1 354 ? -31.201 -6.039 -6.780 1.00 87.06 354 GLN A C 1
ATOM 2654 O O . GLN A 1 354 ? -31.443 -5.948 -5.580 1.00 87.06 354 GLN A O 1
ATOM 2659 N N . ILE A 1 355 ? -31.120 -4.992 -7.599 1.00 79.69 355 ILE A N 1
ATOM 2660 C CA . ILE A 1 355 ? -31.359 -3.609 -7.175 1.00 79.69 355 ILE A CA 1
ATOM 2661 C C . ILE A 1 355 ? -32.838 -3.292 -7.424 1.00 79.69 355 ILE A C 1
ATOM 2663 O O . ILE A 1 355 ? -33.339 -3.485 -8.542 1.00 79.69 355 ILE A O 1
ATOM 2667 N N . ASN A 1 356 ? -33.579 -2.847 -6.407 1.00 68.81 356 ASN A N 1
ATOM 2668 C CA . ASN A 1 356 ? -35.017 -2.638 -6.565 1.00 68.81 356 ASN A CA 1
ATOM 2669 C C . ASN A 1 356 ? -35.318 -1.259 -7.163 1.00 68.81 356 ASN A C 1
ATOM 2671 O O . ASN A 1 356 ? -35.168 -0.228 -6.516 1.00 68.81 356 ASN A O 1
ATOM 2675 N N . ASP A 1 357 ? -35.870 -1.243 -8.378 1.00 58.44 357 ASP A N 1
ATOM 2676 C CA . ASP A 1 357 ? -36.551 -0.059 -8.902 1.00 58.44 357 ASP A CA 1
ATOM 2677 C C . ASP A 1 357 ? -37.975 0.002 -8.333 1.00 58.44 357 ASP A C 1
ATOM 2679 O O . ASP A 1 357 ? -38.881 -0.720 -8.751 1.00 58.44 357 ASP A O 1
ATOM 2683 N N . VAL A 1 358 ? -38.176 0.887 -7.361 1.00 50.94 358 VAL A N 1
ATOM 2684 C CA . VAL A 1 358 ? -39.444 1.065 -6.633 1.00 50.94 358 VAL A CA 1
ATOM 2685 C C . VAL A 1 358 ? -40.584 1.562 -7.541 1.00 50.94 358 VAL A C 1
ATOM 2687 O O . VAL A 1 358 ? -41.753 1.498 -7.155 1.00 50.94 358 VAL A O 1
ATOM 2690 N N . ASN A 1 359 ? -40.272 2.038 -8.756 1.00 48.81 359 ASN A N 1
ATOM 2691 C CA . ASN A 1 359 ? -41.238 2.598 -9.704 1.00 48.81 359 ASN A CA 1
ATOM 2692 C C . ASN A 1 359 ? -41.549 1.693 -10.906 1.00 48.81 359 ASN A C 1
ATOM 2694 O O . ASN A 1 359 ? -42.403 2.059 -11.723 1.00 48.81 359 ASN A O 1
ATOM 2698 N N . SER A 1 360 ? -40.933 0.515 -11.025 1.00 49.38 360 SER A N 1
ATOM 2699 C CA . SER A 1 360 ? -41.255 -0.434 -12.092 1.00 49.38 360 SER A CA 1
ATOM 2700 C C . SER A 1 360 ? -41.695 -1.789 -11.542 1.00 49.38 360 SER A C 1
ATOM 2702 O O . SER A 1 360 ? -41.160 -2.327 -10.582 1.00 49.38 360 SER A O 1
ATOM 2704 N N . ALA A 1 361 ? -42.707 -2.387 -12.177 1.00 46.19 361 ALA A N 1
ATOM 2705 C CA . ALA A 1 361 ? -43.226 -3.716 -11.825 1.00 46.19 361 ALA A CA 1
ATOM 2706 C C . ALA A 1 361 ? -42.248 -4.870 -12.168 1.00 46.19 361 ALA A C 1
ATOM 2708 O O . ALA A 1 361 ? -42.643 -6.035 -12.197 1.00 46.19 361 ALA A O 1
ATOM 2709 N N . THR A 1 362 ? -40.993 -4.541 -12.473 1.00 48.81 362 THR A N 1
ATOM 2710 C CA . THR A 1 362 ? -39.943 -5.408 -13.010 1.00 48.81 362 THR A CA 1
ATOM 2711 C C . THR A 1 362 ? -38.593 -4.796 -12.626 1.00 48.81 362 THR A C 1
ATOM 2713 O O . THR A 1 362 ? -38.202 -3.815 -13.247 1.00 48.81 362 THR A O 1
ATOM 2716 N N . SER A 1 363 ? -37.880 -5.345 -11.638 1.00 55.19 363 SER A N 1
ATOM 2717 C CA . SER A 1 363 ? -36.470 -4.984 -11.415 1.00 55.19 363 SER A CA 1
ATOM 2718 C C . SER A 1 363 ? -35.622 -5.559 -12.562 1.00 55.19 363 SER A C 1
ATOM 2720 O O . SER A 1 363 ? -35.726 -6.751 -12.868 1.00 55.19 363 SER A O 1
ATOM 2722 N N . TRP A 1 364 ? -34.839 -4.706 -13.233 1.00 61.91 364 TRP A N 1
ATOM 2723 C CA . TRP A 1 364 ? -33.986 -5.085 -14.374 1.00 61.91 364 TRP A CA 1
ATOM 2724 C C . TRP A 1 364 ? -32.481 -5.015 -14.069 1.00 61.91 364 TRP A C 1
ATOM 2726 O O . TRP A 1 364 ? -31.703 -5.572 -14.841 1.00 61.91 364 TRP A O 1
ATOM 2736 N N . TYR A 1 365 ? -32.067 -4.355 -12.980 1.00 78.56 365 TYR A N 1
ATOM 2737 C CA . TYR A 1 365 ? -30.657 -4.088 -12.676 1.00 78.56 365 TYR A CA 1
ATOM 2738 C C . TYR A 1 365 ? -30.114 -5.042 -11.614 1.00 78.56 365 TYR A C 1
ATOM 2740 O O . TYR A 1 365 ? -30.793 -5.367 -10.635 1.00 78.56 365 TYR A O 1
ATOM 2748 N N . LYS A 1 366 ? -28.880 -5.500 -11.826 1.00 87.25 366 LYS A N 1
ATOM 2749 C CA . LYS A 1 366 ? -28.192 -6.450 -10.954 1.00 87.25 366 LYS A CA 1
ATOM 2750 C C . LYS A 1 366 ? -26.732 -6.049 -10.815 1.00 87.25 366 LYS A C 1
ATOM 2752 O O . LYS A 1 366 ? -26.137 -5.595 -11.786 1.00 87.25 366 LYS A O 1
ATOM 2757 N N . LEU A 1 367 ? -26.173 -6.286 -9.637 1.00 92.75 367 LEU A N 1
ATOM 2758 C CA . LEU A 1 367 ? -24.733 -6.248 -9.392 1.00 92.75 367 LEU A CA 1
ATOM 2759 C C . LEU A 1 367 ? -24.264 -7.647 -9.018 1.00 92.75 367 LEU A C 1
ATOM 2761 O O . LEU A 1 367 ? -25.000 -8.384 -8.359 1.00 92.75 367 LEU A O 1
ATOM 2765 N N . GLN A 1 368 ? -23.051 -8.016 -9.417 1.00 95.56 368 GLN A N 1
ATOM 2766 C CA . GLN A 1 368 ? -22.401 -9.194 -8.854 1.00 95.56 368 GLN A CA 1
ATOM 2767 C C . GLN A 1 368 ? -21.649 -8.835 -7.568 1.00 95.56 368 GLN A C 1
ATOM 2769 O O . GLN A 1 368 ? -21.274 -7.680 -7.369 1.00 95.56 368 GLN A O 1
ATOM 2774 N N . GLY A 1 369 ? -21.408 -9.813 -6.693 1.00 97.75 369 GLY A N 1
ATOM 2775 C CA . GLY A 1 369 ? -20.669 -9.599 -5.440 1.00 97.75 369 GLY A CA 1
ATOM 2776 C C . GLY A 1 369 ? -19.326 -8.881 -5.636 1.00 97.75 369 GLY A C 1
ATOM 2777 O O . GLY A 1 369 ? -18.994 -7.984 -4.869 1.00 97.75 369 GLY A O 1
ATOM 2778 N N . TYR A 1 370 ? -18.595 -9.183 -6.711 1.00 98.06 370 TYR A N 1
ATOM 2779 C CA . TYR A 1 370 ? -17.350 -8.509 -7.077 1.00 98.06 370 TYR A CA 1
ATOM 2780 C C . TYR A 1 370 ? -17.549 -7.073 -7.571 1.00 98.06 370 TYR A C 1
ATOM 2782 O O . TYR A 1 370 ? -16.682 -6.244 -7.311 1.00 98.06 370 TYR A O 1
ATOM 2790 N N . ASP A 1 371 ? -18.684 -6.741 -8.200 1.00 96.81 371 ASP A N 1
ATOM 2791 C CA . ASP A 1 371 ? -19.012 -5.342 -8.510 1.00 96.81 371 ASP A CA 1
ATOM 2792 C C . ASP A 1 371 ? -19.210 -4.544 -7.204 1.00 96.81 371 ASP A C 1
ATOM 2794 O O . ASP A 1 371 ? -18.732 -3.418 -7.082 1.00 96.81 371 ASP A O 1
ATOM 2798 N N . ILE A 1 372 ? -19.883 -5.139 -6.209 1.00 97.50 372 ILE A N 1
ATOM 2799 C CA . ILE A 1 372 ? -20.121 -4.525 -4.892 1.00 97.50 372 ILE A CA 1
ATOM 2800 C C . ILE A 1 372 ? -18.798 -4.371 -4.134 1.00 97.50 372 ILE A C 1
ATOM 2802 O O . ILE A 1 372 ? -18.452 -3.279 -3.688 1.00 97.50 372 ILE A O 1
ATOM 2806 N N . LEU A 1 373 ? -18.037 -5.458 -4.017 1.00 97.62 373 LEU A N 1
ATOM 2807 C CA . LEU A 1 373 ? -16.751 -5.497 -3.328 1.00 97.62 373 LEU A CA 1
ATOM 2808 C C . LEU A 1 373 ? -15.742 -4.520 -3.953 1.00 97.62 373 LEU A C 1
ATOM 2810 O O . LEU A 1 373 ? -15.104 -3.770 -3.217 1.00 97.62 373 LEU A O 1
ATOM 2814 N N . GLY A 1 374 ? -15.648 -4.467 -5.285 1.00 96.94 374 GLY A N 1
ATOM 2815 C CA . GLY A 1 374 ? -14.762 -3.545 -5.997 1.00 96.94 374 GLY A CA 1
ATOM 2816 C C . GLY A 1 374 ? -15.124 -2.073 -5.783 1.00 96.94 374 GLY A C 1
ATOM 2817 O O . GLY A 1 374 ? -14.246 -1.275 -5.457 1.00 96.94 374 GLY A O 1
ATOM 2818 N N . GLN A 1 375 ? -16.416 -1.725 -5.869 1.00 96.81 375 GLN A N 1
ATOM 2819 C CA . GLN A 1 375 ? -16.893 -0.364 -5.590 1.00 96.81 375 GLN A CA 1
ATOM 2820 C C . GLN A 1 375 ? -16.557 0.084 -4.162 1.00 96.81 375 GLN A C 1
ATOM 2822 O O . GLN A 1 375 ? -16.007 1.168 -3.964 1.00 96.81 375 GLN A O 1
ATOM 2827 N N . LEU A 1 376 ? -16.897 -0.739 -3.163 1.00 97.88 376 LEU A N 1
ATOM 2828 C CA . LEU A 1 376 ? -16.741 -0.380 -1.752 1.00 97.88 376 LEU A CA 1
ATOM 2829 C C . LEU A 1 376 ? -15.272 -0.282 -1.346 1.00 97.88 376 LEU A C 1
ATOM 2831 O O . LEU A 1 376 ? -14.882 0.701 -0.718 1.00 97.88 376 LEU A O 1
ATOM 2835 N N . MET A 1 377 ? -14.462 -1.284 -1.699 1.00 97.31 377 MET A N 1
ATOM 2836 C CA . MET A 1 377 ? -13.042 -1.293 -1.346 1.00 97.31 377 MET A CA 1
ATOM 2837 C C . MET A 1 377 ? -12.296 -0.176 -2.079 1.00 97.31 377 MET A C 1
ATOM 2839 O O . MET A 1 377 ? -11.593 0.589 -1.424 1.00 97.31 377 MET A O 1
ATOM 2843 N N . GLY A 1 378 ? -12.538 0.016 -3.381 1.00 96.25 378 GLY A N 1
ATOM 2844 C CA . GLY A 1 378 ? -11.932 1.121 -4.130 1.00 96.25 378 GLY A CA 1
ATOM 2845 C C . GLY A 1 378 ? -12.310 2.496 -3.576 1.00 96.25 378 GLY A C 1
ATOM 2846 O O . GLY A 1 378 ? -11.466 3.382 -3.475 1.00 96.25 378 GLY A O 1
ATOM 2847 N N . TYR A 1 379 ? -13.563 2.688 -3.147 1.00 96.75 379 TYR A N 1
ATOM 2848 C CA . TYR A 1 379 ? -13.958 3.932 -2.482 1.00 96.75 379 TYR A CA 1
ATOM 2849 C C . TYR A 1 379 ? -13.275 4.111 -1.121 1.00 96.75 379 TYR A C 1
ATOM 2851 O O . TYR A 1 379 ? -12.773 5.194 -0.833 1.00 96.75 379 TYR A O 1
ATOM 2859 N N . ALA A 1 380 ? -13.190 3.055 -0.308 1.00 96.88 380 ALA A N 1
ATOM 2860 C CA . ALA A 1 380 ? -12.491 3.114 0.972 1.00 96.88 380 ALA A CA 1
ATOM 2861 C C . ALA A 1 380 ? -10.992 3.422 0.815 1.00 96.88 380 ALA A C 1
ATOM 2863 O O . ALA A 1 380 ? -10.474 4.223 1.588 1.00 96.88 380 ALA A O 1
ATOM 2864 N N . GLY A 1 381 ? -10.322 2.841 -0.187 1.00 94.81 381 GLY A N 1
ATOM 2865 C CA . GLY A 1 381 ? -8.914 3.116 -0.498 1.00 94.81 381 GLY A CA 1
ATOM 2866 C C . GLY A 1 381 ? -8.674 4.546 -0.966 1.00 94.81 381 GLY A C 1
ATOM 2867 O O . GLY A 1 381 ? -7.777 5.218 -0.473 1.00 94.81 381 GLY A O 1
ATOM 2868 N N . ARG A 1 382 ? -9.543 5.080 -1.833 1.00 92.62 382 ARG A N 1
ATOM 2869 C CA . ARG A 1 382 ? -9.440 6.480 -2.282 1.00 92.62 382 ARG A CA 1
ATOM 2870 C C . ARG A 1 382 ? -9.621 7.498 -1.156 1.00 92.62 382 ARG A C 1
ATOM 2872 O O . ARG A 1 382 ? -8.997 8.553 -1.192 1.00 92.62 382 ARG A O 1
ATOM 2879 N N . GLU A 1 383 ? -10.458 7.192 -0.168 1.00 93.69 383 GLU A N 1
ATOM 2880 C CA . GLU A 1 383 ? -10.642 8.041 1.017 1.00 93.69 383 GLU A CA 1
ATOM 2881 C C . GLU A 1 383 ? -9.580 7.795 2.106 1.00 93.69 383 GLU A C 1
ATOM 2883 O O . GLU A 1 383 ? -9.429 8.610 3.017 1.00 93.69 383 GLU A O 1
ATOM 2888 N N . ASN A 1 384 ? -8.853 6.677 2.037 1.00 94.25 384 ASN A N 1
ATOM 2889 C CA . ASN A 1 384 ? -7.783 6.315 2.962 1.00 94.25 384 ASN A CA 1
ATOM 2890 C C . ASN A 1 384 ? -6.621 5.633 2.211 1.00 94.25 384 ASN A C 1
ATOM 2892 O O . ASN A 1 384 ? -6.564 4.401 2.189 1.00 94.25 384 ASN A O 1
ATOM 2896 N N . PRO A 1 385 ? -5.666 6.410 1.664 1.00 91.88 385 PRO A N 1
ATOM 2897 C CA . PRO A 1 385 ? -4.489 5.881 0.959 1.00 91.88 385 PRO A CA 1
ATOM 2898 C C . PRO A 1 385 ? -3.575 4.994 1.821 1.00 91.88 385 PRO A C 1
ATOM 2900 O O . PRO A 1 385 ? -2.721 4.279 1.315 1.00 91.88 385 PRO A O 1
ATOM 2903 N N . SER A 1 386 ? -3.760 5.001 3.145 1.00 94.31 386 SER A N 1
ATOM 2904 C CA . SER A 1 386 ? -3.039 4.121 4.069 1.00 94.31 386 SER A CA 1
ATOM 2905 C C . SER A 1 386 ? -3.736 2.770 4.312 1.00 94.31 386 SER A C 1
ATOM 2907 O O . SER A 1 386 ? -3.342 2.038 5.227 1.00 94.31 386 SER A O 1
ATOM 2909 N N . LEU A 1 387 ? -4.801 2.449 3.571 1.00 96.06 387 LEU A N 1
ATOM 2910 C CA . LEU A 1 387 ? -5.531 1.181 3.642 1.00 96.06 387 LEU A CA 1
ATOM 2911 C C . LEU A 1 387 ? -5.004 0.197 2.593 1.00 96.06 387 LEU A C 1
ATOM 2913 O O . LEU A 1 387 ? -4.895 0.544 1.424 1.00 96.06 387 LEU A O 1
ATOM 2917 N N . THR A 1 388 ? -4.773 -1.056 2.982 1.00 96.06 388 THR A N 1
ATOM 2918 C CA . THR A 1 388 ? -4.301 -2.099 2.060 1.00 96.06 388 THR A CA 1
ATOM 2919 C C . THR A 1 388 ? -5.117 -3.381 2.142 1.00 96.06 388 THR A C 1
ATOM 2921 O O . THR A 1 388 ? -5.772 -3.681 3.144 1.00 96.06 388 THR A O 1
ATOM 2924 N N . LEU A 1 389 ? -5.050 -4.173 1.071 1.00 97.56 389 LEU A N 1
ATOM 2925 C CA . LEU A 1 389 ? -5.486 -5.573 1.060 1.00 97.56 389 LEU A CA 1
ATOM 2926 C C . LEU A 1 389 ? -4.434 -6.484 1.709 1.00 97.56 389 LEU A C 1
ATOM 2928 O O . LEU A 1 389 ? -3.253 -6.162 1.752 1.00 97.56 389 LEU A O 1
ATOM 2932 N N . GLY A 1 390 ? -4.839 -7.648 2.204 1.00 95.94 390 GLY A N 1
ATOM 2933 C CA . GLY A 1 390 ? -3.936 -8.604 2.840 1.00 95.94 390 GLY A CA 1
ATOM 2934 C C . GLY A 1 390 ? -3.199 -9.513 1.853 1.00 95.94 390 GLY A C 1
ATOM 2935 O O . GLY A 1 390 ? -3.632 -9.680 0.712 1.00 95.94 390 GLY A O 1
ATOM 2936 N N . PRO A 1 391 ? -2.117 -10.185 2.291 1.00 94.62 391 PRO A N 1
ATOM 2937 C CA . PRO A 1 391 ? -1.361 -11.123 1.453 1.00 94.62 391 PRO A CA 1
ATOM 2938 C C . PRO A 1 391 ? -2.242 -12.243 0.877 1.00 94.62 391 PRO A C 1
ATOM 2940 O O . PRO A 1 391 ? -2.097 -12.617 -0.286 1.00 94.62 391 PRO A O 1
ATOM 2943 N N . GLY A 1 392 ? -3.204 -12.736 1.666 1.00 92.38 392 GLY A N 1
ATOM 2944 C CA . GLY A 1 392 ? -4.102 -13.816 1.260 1.00 92.38 392 GLY A CA 1
ATOM 2945 C C . GLY A 1 392 ? -5.051 -13.454 0.111 1.00 92.38 392 GLY A C 1
ATOM 2946 O O . GLY A 1 392 ? -5.567 -14.343 -0.566 1.00 92.38 392 GLY A O 1
ATOM 2947 N N . PHE A 1 393 ? -5.262 -12.157 -0.143 1.00 97.31 393 PHE A N 1
ATOM 2948 C CA . PHE A 1 393 ? -6.043 -11.689 -1.286 1.00 97.31 393 PHE A CA 1
ATOM 2949 C C . PHE A 1 393 ? -5.349 -12.004 -2.618 1.00 97.31 393 PHE A C 1
ATOM 2951 O O . PHE A 1 393 ? -6.016 -12.426 -3.562 1.00 97.31 393 PHE A O 1
ATOM 2958 N N . TYR A 1 394 ? -4.021 -11.843 -2.672 1.00 96.00 394 TYR A N 1
ATOM 2959 C CA . TYR A 1 394 ? -3.208 -12.054 -3.875 1.00 96.00 394 TYR A CA 1
ATOM 2960 C C . TYR A 1 394 ? -2.728 -13.495 -4.023 1.00 96.00 394 TYR A C 1
ATOM 2962 O O . TYR A 1 394 ? -2.659 -14.005 -5.136 1.00 96.00 394 TYR A O 1
ATOM 2970 N N . HIS A 1 395 ? -2.440 -14.170 -2.912 1.00 90.38 395 HIS A N 1
ATOM 2971 C CA . HIS A 1 395 ? -1.956 -15.545 -2.911 1.00 90.38 395 HIS A CA 1
ATOM 2972 C C . HIS A 1 395 ? -2.690 -16.353 -1.839 1.00 90.38 395 HIS A C 1
ATOM 2974 O O . HIS A 1 395 ? -2.531 -16.078 -0.649 1.00 90.38 395 HIS A O 1
ATOM 2980 N N . ASP A 1 396 ? -3.472 -17.360 -2.242 1.00 89.44 396 ASP A N 1
ATOM 2981 C CA . ASP A 1 396 ? -4.276 -18.130 -1.289 1.00 89.44 396 ASP A CA 1
ATOM 2982 C C . ASP A 1 396 ? -3.367 -18.886 -0.296 1.00 89.44 396 ASP A C 1
ATOM 2984 O O . ASP A 1 396 ? -2.495 -19.651 -0.715 1.00 89.44 396 ASP A O 1
ATOM 2988 N N . PRO A 1 397 ? -3.556 -18.723 1.025 1.00 83.50 397 PRO A N 1
ATOM 2989 C CA . PRO A 1 397 ? -2.795 -19.453 2.042 1.00 83.50 397 PRO A CA 1
ATOM 2990 C C . PRO A 1 397 ? -2.895 -20.991 1.955 1.00 83.50 397 PRO A C 1
ATOM 2992 O O . PRO A 1 397 ? -2.108 -21.708 2.580 1.00 83.50 397 PRO A O 1
ATOM 2995 N N . LEU A 1 398 ? -3.870 -21.530 1.216 1.00 82.75 398 LEU A N 1
ATOM 2996 C CA . LEU A 1 398 ? -4.017 -22.964 0.956 1.00 82.75 398 LEU A CA 1
ATOM 2997 C C . LEU A 1 398 ? -3.262 -23.458 -0.281 1.00 82.75 398 LEU A C 1
ATOM 2999 O O . LEU A 1 398 ? -3.228 -24.676 -0.478 1.00 82.75 398 LEU A O 1
ATOM 3003 N N . ASP A 1 399 ? -2.677 -22.566 -1.082 1.00 82.12 399 ASP A N 1
ATOM 3004 C CA . ASP A 1 399 ? -2.001 -22.919 -2.329 1.00 82.12 399 ASP A CA 1
ATOM 3005 C C . ASP A 1 399 ? -0.666 -23.664 -2.075 1.00 82.12 399 ASP A C 1
ATOM 3007 O O . ASP A 1 399 ? 0.236 -23.130 -1.416 1.00 82.12 399 ASP A O 1
ATOM 3011 N N . PRO A 1 400 ? -0.493 -24.909 -2.568 1.00 69.00 400 PRO A N 1
ATOM 3012 C CA . PRO A 1 400 ? 0.708 -25.720 -2.326 1.00 69.00 400 PRO A CA 1
ATOM 3013 C C . PRO A 1 400 ? 1.986 -25.187 -2.994 1.00 69.00 400 PRO A C 1
ATOM 3015 O O . PRO A 1 400 ? 3.087 -25.463 -2.500 1.00 69.00 400 PRO A O 1
ATOM 3018 N N . GLU A 1 401 ? 1.873 -24.404 -4.075 1.00 63.88 401 GLU A N 1
ATOM 3019 C CA . GLU A 1 401 ? 3.015 -23.725 -4.722 1.00 63.88 401 GLU A CA 1
ATOM 3020 C C . GLU A 1 401 ? 3.616 -22.610 -3.824 1.00 63.88 401 GLU A C 1
ATOM 3022 O O . GLU A 1 401 ? 4.733 -22.117 -4.026 1.00 63.88 401 GLU A O 1
ATOM 3027 N N . GLY A 1 402 ? 2.909 -22.283 -2.743 1.00 57.16 402 GLY A N 1
ATOM 3028 C CA . GLY A 1 402 ? 3.077 -21.146 -1.856 1.00 57.16 402 GLY A CA 1
ATOM 3029 C C . GLY A 1 402 ? 3.875 -21.321 -0.568 1.00 57.16 402 GLY A C 1
ATOM 3030 O O . GLY A 1 402 ? 3.545 -20.654 0.407 1.00 57.16 402 GLY A O 1
ATOM 3031 N N . ARG A 1 403 ? 4.885 -22.204 -0.505 1.00 54.34 403 ARG A N 1
ATOM 3032 C CA . ARG A 1 403 ? 5.514 -22.704 0.754 1.00 54.34 403 ARG A CA 1
ATOM 3033 C C . ARG A 1 403 ? 6.085 -21.682 1.770 1.00 54.34 403 ARG A C 1
ATOM 3035 O O . ARG A 1 403 ? 6.622 -22.125 2.785 1.00 54.34 403 ARG A O 1
ATOM 3042 N N . ASP A 1 404 ? 5.942 -20.378 1.551 1.00 52.22 404 ASP A N 1
ATOM 3043 C CA . ASP A 1 404 ? 6.290 -19.321 2.509 1.00 52.22 404 ASP A CA 1
ATOM 3044 C C . ASP A 1 404 ? 5.128 -18.959 3.464 1.00 52.22 404 ASP A C 1
ATOM 3046 O O . ASP A 1 404 ? 5.400 -18.520 4.578 1.00 52.22 404 ASP A O 1
ATOM 3050 N N . TYR A 1 405 ? 3.860 -19.237 3.103 1.00 58.91 405 TYR A N 1
ATOM 3051 C CA . TYR A 1 405 ? 2.677 -19.005 3.964 1.00 58.91 405 TYR A CA 1
ATOM 3052 C C . TYR A 1 405 ? 1.806 -20.252 4.191 1.00 58.91 405 TYR A C 1
ATOM 3054 O O . TYR A 1 405 ? 0.601 -20.223 3.937 1.00 58.91 405 TYR A O 1
ATOM 3062 N N . PRO A 1 406 ? 2.355 -21.376 4.686 1.00 62.53 406 PRO A N 1
ATOM 3063 C CA . PRO A 1 406 ? 1.498 -22.461 5.129 1.00 62.53 406 PRO A CA 1
ATOM 3064 C C . PRO A 1 406 ? 0.689 -21.992 6.343 1.00 62.53 406 PRO A C 1
ATOM 3066 O O . PRO A 1 406 ? 1.268 -21.676 7.385 1.00 62.53 406 PRO A O 1
ATOM 3069 N N . ILE A 1 407 ? -0.645 -22.003 6.233 1.00 69.81 407 ILE A N 1
ATOM 3070 C CA . ILE A 1 407 ? -1.511 -21.953 7.419 1.00 69.81 407 ILE A CA 1
ATOM 3071 C C . ILE A 1 407 ? -1.030 -23.047 8.376 1.00 69.81 407 ILE A C 1
ATOM 3073 O O . ILE A 1 407 ? -0.750 -24.176 7.941 1.00 69.81 407 ILE A O 1
ATOM 3077 N N . ASP A 1 408 ? -0.883 -22.726 9.660 1.00 69.88 408 ASP A N 1
ATOM 3078 C CA . ASP A 1 408 ? -0.246 -23.660 10.575 1.00 69.88 408 ASP A CA 1
ATOM 3079 C C . ASP A 1 408 ? -1.020 -25.000 10.651 1.00 69.88 408 ASP A C 1
ATOM 3081 O O . ASP A 1 408 ? -2.240 -25.048 10.436 1.00 69.88 408 ASP A O 1
ATOM 3085 N N . PRO A 1 409 ? -0.343 -26.125 10.954 1.00 71.62 409 PRO A N 1
ATOM 3086 C CA . PRO A 1 409 ? -0.979 -27.440 10.937 1.00 71.62 409 PRO A CA 1
ATOM 3087 C C . PRO A 1 409 ? -2.193 -27.590 11.867 1.00 71.62 409 PRO A C 1
ATOM 3089 O O . PRO A 1 409 ? -3.024 -28.468 11.634 1.00 71.62 409 PRO A O 1
ATOM 3092 N N . GLU A 1 410 ? -2.293 -26.807 12.944 1.00 71.56 410 GLU A N 1
ATOM 3093 C CA . GLU A 1 410 ? -3.469 -26.805 13.815 1.00 71.56 410 GLU A CA 1
ATOM 3094 C C . GLU A 1 410 ? -4.635 -26.084 13.144 1.00 71.56 410 GLU A C 1
ATOM 3096 O O . GLU A 1 410 ? -5.704 -26.678 13.012 1.00 71.56 410 GLU A O 1
ATOM 3101 N N . THR A 1 411 ? -4.422 -24.880 12.621 1.00 71.81 411 THR A N 1
ATOM 3102 C CA . THR A 1 411 ? -5.463 -24.131 11.900 1.00 71.81 411 THR A CA 1
ATOM 3103 C C . THR A 1 411 ? -5.959 -24.894 10.673 1.00 71.81 411 THR A C 1
ATOM 3105 O O . THR A 1 411 ? -7.164 -25.017 10.456 1.00 71.81 411 THR A O 1
ATOM 3108 N N . ARG A 1 412 ? -5.068 -25.540 9.915 1.00 76.62 412 ARG A N 1
ATOM 3109 C CA . ARG A 1 412 ? -5.470 -26.391 8.783 1.00 76.62 412 ARG A CA 1
ATOM 3110 C C . ARG A 1 412 ? -6.340 -27.581 9.213 1.00 76.62 412 ARG A C 1
ATOM 3112 O O . ARG A 1 412 ? -7.287 -27.937 8.509 1.00 76.62 412 ARG A O 1
ATOM 3119 N N . ARG A 1 413 ? -6.056 -28.173 10.381 1.00 76.19 413 ARG A N 1
ATOM 3120 C CA . ARG A 1 413 ? -6.909 -29.213 10.983 1.00 76.19 413 ARG A CA 1
ATOM 3121 C C . ARG A 1 413 ? -8.262 -28.661 11.417 1.00 76.19 413 ARG A C 1
ATOM 3123 O O . ARG A 1 413 ? -9.263 -29.333 11.182 1.00 76.19 413 ARG A O 1
ATOM 3130 N N . GLN A 1 414 ? -8.306 -27.469 12.010 1.00 71.94 414 GLN A N 1
ATOM 3131 C CA . GLN A 1 414 ? -9.557 -26.800 12.390 1.00 71.94 414 GLN A CA 1
ATOM 3132 C C . GLN A 1 414 ? -10.442 -26.516 11.168 1.00 71.94 414 GLN A C 1
ATOM 3134 O O . GLN A 1 414 ? -11.651 -26.720 11.228 1.00 71.94 414 GLN A O 1
ATOM 3139 N N . LEU A 1 415 ? -9.831 -26.147 10.038 1.00 71.62 415 LEU A N 1
ATOM 3140 C CA . LEU A 1 415 ? -10.511 -25.974 8.750 1.00 71.62 415 LEU A CA 1
ATOM 3141 C C . LEU A 1 415 ? -10.927 -27.305 8.086 1.00 71.62 415 LEU A C 1
ATOM 3143 O O . LEU A 1 415 ? -11.563 -27.294 7.035 1.00 71.62 415 LEU A O 1
ATOM 3147 N N . GLY A 1 416 ? -10.586 -28.461 8.670 1.00 76.81 416 GLY A N 1
ATOM 3148 C CA . GLY A 1 416 ? -10.947 -29.781 8.144 1.00 76.81 416 GLY A CA 1
ATOM 3149 C C . GLY A 1 416 ? -10.181 -30.194 6.882 1.00 76.81 416 GLY A C 1
ATOM 3150 O O . GLY A 1 416 ? -10.645 -31.063 6.143 1.00 76.81 416 GLY A O 1
ATOM 3151 N N . LEU A 1 417 ? -9.020 -29.586 6.623 1.00 74.94 417 LEU A N 1
ATOM 3152 C CA . LEU A 1 417 ? -8.255 -29.787 5.393 1.00 74.94 417 LEU A CA 1
ATOM 3153 C C . LEU A 1 417 ? -7.171 -30.874 5.561 1.00 74.94 417 LEU A C 1
ATOM 3155 O O . LEU A 1 417 ? -6.541 -30.965 6.620 1.00 74.94 417 LEU A O 1
ATOM 3159 N N . PRO A 1 418 ? -6.917 -31.709 4.531 1.00 75.06 418 PRO A N 1
ATOM 3160 C CA . PRO A 1 418 ? -5.851 -32.718 4.562 1.00 75.06 418 PRO A CA 1
ATOM 3161 C C . PRO A 1 418 ? -4.467 -32.050 4.586 1.00 75.06 418 PRO A C 1
ATOM 3163 O O . PRO A 1 418 ? -4.368 -30.919 4.125 1.00 75.06 418 PRO A O 1
ATOM 3166 N N . PRO A 1 419 ? -3.385 -32.693 5.069 1.00 74.12 419 PRO A N 1
ATOM 3167 C CA . PRO A 1 419 ? -2.029 -32.126 5.008 1.00 74.12 419 PRO A CA 1
ATOM 3168 C C . PRO A 1 419 ? -1.656 -31.648 3.596 1.00 74.12 419 PRO A C 1
ATOM 3170 O O . PRO A 1 419 ? -2.046 -32.298 2.634 1.00 74.12 419 PRO A O 1
ATOM 3173 N N . LEU A 1 420 ? -0.917 -30.537 3.485 1.00 68.31 420 LEU A N 1
ATOM 3174 C CA . LEU A 1 420 ? -0.456 -30.008 2.193 1.00 68.31 420 LEU A CA 1
ATOM 3175 C C . LEU A 1 420 ? 0.412 -31.045 1.459 1.00 68.31 420 LEU A C 1
ATOM 3177 O O . LEU A 1 420 ? 1.442 -31.468 1.997 1.00 68.31 420 LEU A O 1
ATOM 3181 N N . ASP A 1 421 ? 0.022 -31.410 0.237 1.00 69.06 421 ASP A N 1
ATOM 3182 C CA . ASP A 1 421 ? 0.858 -32.152 -0.708 1.00 69.06 421 ASP A CA 1
ATOM 3183 C C . ASP A 1 421 ? 1.363 -31.172 -1.785 1.00 69.06 421 ASP A C 1
ATOM 3185 O O . ASP A 1 421 ? 0.555 -30.501 -2.419 1.00 69.06 421 ASP A O 1
ATOM 3189 N N . PRO A 1 422 ? 2.680 -31.065 -2.040 1.00 64.12 422 PRO A N 1
ATOM 3190 C CA . PRO A 1 422 ? 3.212 -30.240 -3.129 1.00 64.12 422 PRO A CA 1
ATOM 3191 C C . PRO A 1 422 ? 2.696 -30.605 -4.532 1.00 64.12 422 PRO A C 1
ATOM 3193 O O . PRO A 1 422 ? 2.980 -29.878 -5.476 1.00 64.12 422 PRO A O 1
ATOM 3196 N N . ASN A 1 423 ? 2.013 -31.744 -4.684 1.00 72.81 423 ASN A N 1
ATOM 3197 C CA . ASN A 1 423 ? 1.365 -32.164 -5.926 1.00 72.81 423 ASN A CA 1
ATOM 3198 C C . ASN A 1 423 ? -0.131 -31.806 -5.987 1.00 72.81 423 ASN A C 1
ATOM 3200 O O . ASN A 1 423 ? -0.788 -32.165 -6.969 1.00 72.81 423 ASN A O 1
ATOM 3204 N N . ASP A 1 424 ? -0.683 -31.168 -4.951 1.00 72.31 424 ASP A N 1
ATOM 3205 C CA . ASP A 1 424 ? -2.053 -30.660 -4.983 1.00 72.31 424 ASP A CA 1
ATOM 3206 C C . ASP A 1 424 ? -2.188 -29.587 -6.087 1.00 72.31 424 ASP A C 1
ATOM 3208 O O . ASP A 1 424 ? -1.222 -28.885 -6.398 1.00 72.31 424 ASP A O 1
ATOM 3212 N N . PRO A 1 425 ? -3.364 -29.470 -6.731 1.00 79.88 425 PRO A N 1
ATOM 3213 C CA . PRO A 1 425 ? -3.579 -28.461 -7.759 1.00 79.88 425 PRO A CA 1
ATOM 3214 C C . PRO A 1 425 ? -3.523 -27.051 -7.161 1.00 79.88 425 PRO A C 1
ATOM 3216 O O . PRO A 1 425 ? -3.949 -26.841 -6.025 1.00 79.88 425 PRO A O 1
ATOM 3219 N N . HIS A 1 426 ? -3.057 -26.096 -7.968 1.00 85.12 426 HIS A N 1
ATOM 3220 C CA . HIS A 1 426 ? -3.033 -24.680 -7.615 1.00 85.12 426 HIS A CA 1
ATOM 3221 C C . HIS A 1 426 ? -4.418 -24.185 -7.160 1.00 85.12 426 HIS A C 1
ATOM 3223 O O . HIS A 1 426 ? -5.445 -24.481 -7.788 1.00 85.12 426 HIS A O 1
ATOM 3229 N N . VAL A 1 427 ? -4.439 -23.438 -6.055 1.00 87.50 427 VAL A N 1
ATOM 3230 C CA . VAL A 1 427 ? -5.652 -22.845 -5.478 1.00 87.50 427 VAL A CA 1
ATOM 3231 C C . VAL A 1 427 ? -5.675 -21.351 -5.776 1.00 87.50 427 VAL A C 1
ATOM 3233 O O . VAL A 1 427 ? -4.910 -20.594 -5.189 1.00 87.50 427 VAL A O 1
ATOM 3236 N N . ARG A 1 428 ? -6.620 -20.922 -6.624 1.00 90.06 428 ARG A N 1
ATOM 3237 C CA . ARG A 1 428 ? -6.763 -19.508 -7.002 1.00 90.06 428 ARG A CA 1
ATOM 3238 C C . ARG A 1 428 ? -7.035 -18.608 -5.796 1.00 90.06 428 ARG A C 1
ATOM 3240 O O . ARG A 1 428 ? -7.917 -18.915 -4.980 1.00 90.06 428 ARG A O 1
ATOM 3247 N N . SER A 1 429 ? -6.344 -17.477 -5.728 1.00 94.75 429 SER A N 1
ATOM 3248 C CA . SER A 1 429 ? -6.612 -16.390 -4.779 1.00 94.75 429 SER A CA 1
ATOM 3249 C C . SER A 1 429 ? -7.880 -15.597 -5.136 1.00 94.75 429 SER A C 1
ATOM 3251 O O . SER A 1 429 ? -8.529 -15.858 -6.152 1.00 94.75 429 SER A O 1
ATOM 3253 N N . VAL A 1 430 ? -8.283 -14.643 -4.282 1.00 97.75 430 VAL A N 1
ATOM 3254 C CA . VAL A 1 430 ? -9.421 -13.752 -4.592 1.00 97.75 430 VAL A CA 1
ATOM 3255 C C . VAL A 1 430 ? -9.081 -12.875 -5.796 1.00 97.75 430 VAL A C 1
ATOM 3257 O O . VAL A 1 430 ? -9.907 -12.743 -6.694 1.00 97.75 430 VAL A O 1
ATOM 3260 N N . PHE A 1 431 ? -7.859 -12.337 -5.847 1.00 97.88 431 PHE A N 1
ATOM 3261 C CA . PHE A 1 431 ? -7.373 -11.542 -6.971 1.00 97.88 431 PHE A CA 1
ATOM 3262 C C . PHE A 1 431 ? -7.402 -12.334 -8.282 1.00 97.88 431 PHE A C 1
ATOM 3264 O O . PHE A 1 431 ? -7.945 -11.856 -9.273 1.00 97.88 431 PHE A O 1
ATOM 3271 N N . GLU A 1 432 ? -6.893 -13.568 -8.285 1.00 95.75 432 GLU A N 1
ATOM 3272 C CA . GLU A 1 432 ? -6.898 -14.419 -9.481 1.00 95.75 432 GLU A CA 1
ATOM 3273 C C . GLU A 1 432 ? -8.322 -14.779 -9.930 1.00 95.75 432 GLU A C 1
ATOM 3275 O O . GLU A 1 432 ? -8.601 -14.794 -11.131 1.00 95.75 432 GLU A O 1
ATOM 3280 N N . ASP A 1 433 ? -9.249 -15.023 -8.993 1.00 97.00 433 ASP A N 1
ATOM 3281 C CA . ASP A 1 433 ? -10.652 -15.270 -9.346 1.00 97.00 433 ASP A CA 1
ATOM 3282 C C . ASP A 1 433 ? -11.353 -14.010 -9.878 1.00 97.00 433 ASP A C 1
ATOM 3284 O O . ASP A 1 433 ? -12.156 -14.116 -10.806 1.00 97.00 433 ASP A O 1
ATOM 3288 N N . MET A 1 434 ? -11.008 -12.824 -9.360 1.00 97.50 434 MET A N 1
ATOM 3289 C CA . MET A 1 434 ? -11.481 -11.539 -9.884 1.00 97.50 434 MET A CA 1
ATOM 3290 C C . MET A 1 434 ? -10.921 -11.243 -11.278 1.00 97.50 434 MET A C 1
ATOM 3292 O O . MET A 1 434 ? -11.677 -10.786 -12.128 1.00 97.50 434 MET A O 1
ATOM 3296 N N . VAL A 1 435 ? -9.643 -11.534 -11.546 1.00 96.06 435 VAL A N 1
ATOM 3297 C CA . VAL A 1 435 ? -9.038 -11.399 -12.886 1.00 96.06 435 VAL A CA 1
ATOM 3298 C C . VAL A 1 435 ? -9.714 -12.340 -13.885 1.00 96.06 435 VAL A C 1
ATOM 3300 O O . VAL A 1 435 ? -10.054 -11.927 -14.995 1.00 96.06 435 VAL A O 1
ATOM 3303 N N . ASP A 1 436 ? -9.979 -13.585 -13.479 1.00 94.94 436 ASP A N 1
ATOM 3304 C CA . ASP A 1 436 ? -10.736 -14.547 -14.285 1.00 94.94 436 ASP A CA 1
ATOM 3305 C C . ASP A 1 436 ? -12.171 -14.083 -14.540 1.00 94.94 436 ASP A C 1
ATOM 3307 O O . ASP A 1 436 ? -12.675 -14.143 -15.663 1.00 94.94 436 ASP A O 1
ATOM 3311 N N . TRP A 1 437 ? -12.848 -13.585 -13.513 1.00 95.56 437 TRP A N 1
ATOM 3312 C CA . TRP A 1 437 ? -14.192 -13.049 -13.658 1.00 95.56 437 TRP A CA 1
ATOM 3313 C C . TRP A 1 437 ? -14.231 -11.809 -14.562 1.00 95.56 437 TRP A C 1
ATOM 3315 O O . TRP A 1 437 ? -15.076 -11.764 -15.455 1.00 95.56 437 TRP A O 1
ATOM 3325 N N . ASP A 1 438 ? -13.317 -10.851 -14.391 1.00 94.25 438 ASP A N 1
ATOM 3326 C CA . ASP A 1 438 ? -13.210 -9.625 -15.197 1.00 94.25 438 ASP A CA 1
ATOM 3327 C C . ASP A 1 438 ? -13.060 -9.947 -16.687 1.00 94.25 438 ASP A C 1
ATOM 3329 O O . ASP A 1 438 ? -13.814 -9.418 -17.507 1.00 94.25 438 ASP A O 1
ATOM 3333 N N . TYR A 1 439 ? -12.184 -10.903 -17.019 1.00 92.38 439 TYR A N 1
ATOM 3334 C CA . TYR A 1 439 ? -12.023 -11.420 -18.378 1.00 92.38 439 TYR A CA 1
ATOM 3335 C C . TYR A 1 439 ? -13.327 -12.018 -18.927 1.00 92.38 439 TYR A C 1
ATOM 3337 O O . TYR A 1 439 ? -13.819 -11.612 -19.981 1.00 92.38 439 TYR A O 1
ATOM 3345 N N . ASN A 1 440 ? -13.937 -12.949 -18.185 1.00 92.00 440 ASN A N 1
ATOM 3346 C CA . ASN A 1 440 ? -15.130 -13.679 -18.632 1.00 92.00 440 ASN A CA 1
ATOM 3347 C C . ASN A 1 440 ? -16.387 -12.802 -18.758 1.00 92.00 440 ASN A C 1
ATOM 3349 O O . ASN A 1 440 ? -17.359 -13.195 -19.406 1.00 92.00 440 ASN A O 1
ATOM 3353 N N . THR A 1 441 ? -16.395 -11.639 -18.111 1.00 90.50 441 THR A N 1
ATOM 3354 C CA . THR A 1 441 ? -17.558 -10.746 -18.030 1.00 90.50 441 THR A CA 1
ATOM 3355 C C . THR A 1 441 ? -17.329 -9.385 -18.686 1.00 90.50 441 THR A C 1
ATOM 3357 O O . THR A 1 441 ? -18.201 -8.520 -18.584 1.00 90.50 441 THR A O 1
ATOM 3360 N N . ALA A 1 442 ? -16.187 -9.204 -19.363 1.00 88.88 442 ALA A N 1
ATOM 3361 C CA . ALA A 1 442 ? -15.758 -7.948 -19.976 1.00 88.88 442 ALA A CA 1
ATOM 3362 C C . ALA A 1 442 ? -15.857 -6.760 -18.999 1.00 88.88 442 ALA A C 1
ATOM 3364 O O . ALA A 1 442 ? -16.545 -5.773 -19.273 1.00 88.88 442 ALA A O 1
ATOM 3365 N N . GLY A 1 443 ? -15.202 -6.876 -17.838 1.00 89.50 443 GLY A N 1
ATOM 3366 C CA . GLY A 1 443 ? -15.378 -5.963 -16.703 1.00 89.50 443 GLY A CA 1
ATOM 3367 C C . GLY A 1 443 ? -15.191 -4.486 -17.032 1.00 89.50 443 GLY A C 1
ATOM 3368 O O . GLY A 1 443 ? -16.043 -3.681 -16.657 1.00 89.50 443 GLY A O 1
ATOM 3369 N N . HIS A 1 444 ? -14.192 -4.141 -17.849 1.00 87.56 444 HIS A N 1
ATOM 3370 C CA . HIS A 1 444 ? -14.015 -2.772 -18.342 1.00 87.56 444 HIS A CA 1
ATOM 3371 C C . HIS A 1 444 ? -15.269 -2.237 -19.071 1.00 87.56 444 HIS A C 1
ATOM 3373 O O . HIS A 1 444 ? -15.776 -1.163 -18.745 1.00 87.56 444 HIS A O 1
ATOM 3379 N N . ALA A 1 445 ? -15.823 -2.994 -20.028 1.00 87.19 445 ALA A N 1
ATOM 3380 C CA . ALA A 1 445 ? -17.018 -2.593 -20.780 1.00 87.19 445 ALA A CA 1
ATOM 3381 C C . ALA A 1 445 ? -18.293 -2.607 -19.918 1.00 87.19 445 ALA A C 1
ATOM 3383 O O . ALA A 1 445 ? -19.211 -1.811 -20.133 1.00 87.19 445 ALA A O 1
ATOM 3384 N N . ARG A 1 446 ? -18.360 -3.497 -18.922 1.00 90.12 446 ARG A N 1
ATOM 3385 C CA . ARG A 1 446 ? -19.465 -3.524 -17.959 1.00 90.12 446 ARG A CA 1
ATOM 3386 C C . ARG A 1 446 ? -19.474 -2.268 -17.087 1.00 90.12 446 ARG A C 1
ATOM 3388 O O . ARG A 1 446 ? -20.538 -1.675 -16.922 1.00 90.12 446 ARG A O 1
ATOM 3395 N N . ALA A 1 447 ? -18.311 -1.827 -16.605 1.00 91.62 447 ALA A N 1
ATOM 3396 C CA . ALA A 1 447 ? -18.175 -0.582 -15.851 1.00 91.62 447 ALA A CA 1
ATOM 3397 C C . ALA A 1 447 ? -18.641 0.643 -16.664 1.00 91.62 447 ALA A C 1
ATOM 3399 O O . ALA A 1 447 ? -19.382 1.476 -16.139 1.00 91.62 447 ALA A O 1
ATOM 3400 N N . ASP A 1 448 ? -18.317 0.703 -17.964 1.00 90.19 448 ASP A N 1
ATOM 3401 C CA . ASP A 1 448 ? -18.845 1.727 -18.883 1.00 90.19 448 ASP A CA 1
ATOM 3402 C C . ASP A 1 448 ? -20.380 1.703 -18.945 1.00 90.19 448 ASP A C 1
ATOM 3404 O O . ASP A 1 448 ? -21.043 2.728 -18.770 1.00 90.19 448 ASP A O 1
ATOM 3408 N N . SER A 1 449 ? -20.969 0.515 -19.112 1.00 89.81 449 SER A N 1
ATOM 3409 C CA . SER A 1 449 ? -22.427 0.354 -19.139 1.00 89.81 449 SER A CA 1
ATOM 3410 C C . SER A 1 449 ? -23.094 0.778 -17.823 1.00 89.81 449 SER A C 1
ATOM 3412 O O . SER A 1 449 ? -24.190 1.351 -17.843 1.00 89.81 449 SER A O 1
ATOM 3414 N N . TYR A 1 450 ? -22.468 0.503 -16.678 1.00 91.69 450 TYR A N 1
ATOM 3415 C CA . TYR A 1 450 ? -22.973 0.938 -15.376 1.00 91.69 450 TYR A CA 1
ATOM 3416 C C . TYR A 1 450 ? -22.883 2.458 -15.217 1.00 91.69 450 TYR A C 1
ATOM 3418 O O . TYR A 1 450 ? -23.842 3.062 -14.739 1.00 91.69 450 TYR A O 1
ATOM 3426 N N . ALA A 1 451 ? -21.818 3.104 -15.704 1.00 91.25 451 ALA A N 1
ATOM 3427 C CA . ALA A 1 451 ? -21.667 4.562 -15.666 1.00 91.25 451 ALA A CA 1
ATOM 3428 C C . ALA A 1 451 ? -22.777 5.289 -16.445 1.00 91.25 451 ALA A C 1
ATOM 3430 O O . ALA A 1 451 ? -23.301 6.307 -15.990 1.00 91.25 451 ALA A O 1
ATOM 3431 N N . GLN A 1 452 ? -23.239 4.723 -17.567 1.00 89.12 452 GLN A N 1
ATOM 3432 C CA . GLN A 1 452 ? -24.382 5.263 -18.329 1.00 89.12 452 GLN A CA 1
ATOM 3433 C C . GLN A 1 452 ? -25.705 5.227 -17.544 1.00 89.12 452 GLN A C 1
ATOM 3435 O O . GLN A 1 452 ? -26.650 5.955 -17.857 1.00 89.12 452 GLN A O 1
ATOM 3440 N N . THR A 1 453 ? -25.778 4.379 -16.520 1.00 87.12 453 THR A N 1
ATOM 3441 C CA . THR A 1 453 ? -26.942 4.175 -15.654 1.00 87.12 453 THR A CA 1
ATOM 3442 C C . THR A 1 453 ? -26.566 4.326 -14.177 1.00 87.12 453 THR A C 1
ATOM 3444 O O . THR A 1 453 ? -27.138 3.646 -13.321 1.00 87.12 453 THR A O 1
ATOM 3447 N N . SER A 1 454 ? -25.625 5.232 -13.864 1.00 86.94 454 SER A N 1
ATOM 3448 C CA . SER A 1 454 ? -24.994 5.315 -12.536 1.00 86.94 454 SER A CA 1
ATOM 3449 C C . SER A 1 454 ? -25.985 5.525 -11.401 1.00 86.94 454 SER A C 1
ATOM 3451 O O . SER A 1 454 ? -25.843 4.946 -10.333 1.00 86.94 454 SER A O 1
ATOM 3453 N N . TYR A 1 455 ? -27.085 6.232 -11.664 1.00 81.19 455 TYR A N 1
ATOM 3454 C CA . TYR A 1 455 ? -28.179 6.404 -10.707 1.00 81.19 455 TYR A CA 1
ATOM 3455 C C . TYR A 1 455 ? -28.732 5.092 -10.117 1.00 81.19 455 TYR A C 1
ATOM 3457 O O . TYR A 1 455 ? -29.260 5.120 -9.010 1.00 81.19 455 TYR A O 1
ATOM 3465 N N . PHE A 1 456 ? -28.617 3.967 -10.831 1.00 81.06 456 PHE A N 1
ATOM 3466 C CA . PHE A 1 456 ? -29.068 2.655 -10.362 1.00 81.06 456 PHE A CA 1
ATOM 3467 C C . PHE A 1 456 ? -27.938 1.779 -9.802 1.00 81.06 456 PHE A C 1
ATOM 3469 O O . PHE A 1 456 ? -28.218 0.914 -8.985 1.00 81.06 456 PHE A O 1
ATOM 3476 N N . HIS A 1 457 ? -26.685 1.979 -10.223 1.00 88.06 457 HIS A N 1
ATOM 3477 C CA . HIS A 1 457 ? -25.565 1.087 -9.878 1.00 88.06 457 HIS A CA 1
ATOM 3478 C C . HIS A 1 457 ? -24.612 1.663 -8.820 1.00 88.06 457 HIS A C 1
ATOM 3480 O O . HIS A 1 457 ? -23.775 0.926 -8.300 1.00 88.06 457 HIS A O 1
ATOM 3486 N N . SER A 1 458 ? -24.731 2.954 -8.491 1.00 90.12 458 SER A N 1
ATOM 3487 C CA . SER A 1 458 ? -23.879 3.621 -7.508 1.00 90.12 458 SER A CA 1
ATOM 3488 C C . SER A 1 458 ? -24.141 3.163 -6.082 1.00 90.12 458 SER A C 1
ATOM 3490 O O . SER A 1 458 ? -25.190 3.445 -5.507 1.00 90.12 458 SER A O 1
ATOM 3492 N N . LEU A 1 459 ? -23.120 2.555 -5.483 1.00 92.88 459 LEU A N 1
ATOM 3493 C CA . LEU A 1 459 ? -23.035 2.307 -4.041 1.00 92.88 459 LEU A CA 1
ATOM 3494 C C . LEU A 1 459 ? -22.155 3.347 -3.329 1.00 92.88 459 LEU A C 1
ATOM 3496 O O . LEU A 1 459 ? -22.067 3.377 -2.106 1.00 92.88 459 LEU A O 1
ATOM 35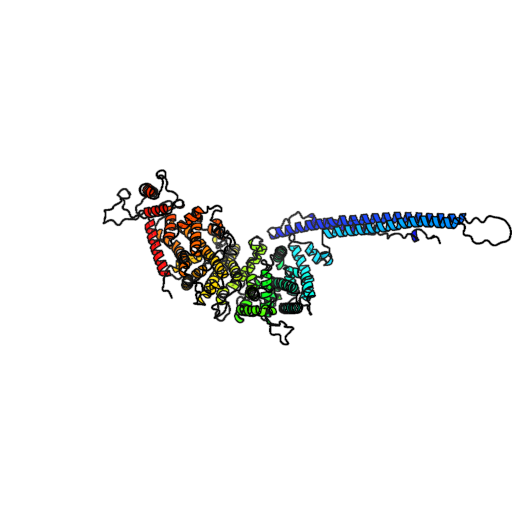00 N N . VAL A 1 460 ? -21.501 4.212 -4.092 1.00 94.31 460 VAL A N 1
ATOM 3501 C CA . VAL A 1 460 ? -20.525 5.207 -3.635 1.00 94.31 460 VAL A CA 1
ATOM 3502 C C . VAL A 1 460 ? -20.895 6.576 -4.221 1.00 94.31 460 VAL A C 1
ATOM 3504 O O . VAL A 1 460 ? -21.755 6.624 -5.112 1.00 94.31 460 VAL A O 1
ATOM 3507 N N . PRO A 1 461 ? -20.311 7.691 -3.738 1.00 94.00 461 PRO A N 1
ATOM 3508 C CA . PRO A 1 461 ? -20.621 9.014 -4.264 1.00 94.00 461 PRO A CA 1
ATOM 3509 C C . PRO A 1 461 ? -20.503 9.073 -5.786 1.00 94.00 461 PRO A C 1
ATOM 3511 O O . PRO A 1 461 ? -19.487 8.682 -6.355 1.00 94.00 461 PRO A O 1
ATOM 3514 N N . ARG A 1 462 ? -21.556 9.578 -6.437 1.00 91.19 462 ARG A N 1
ATOM 3515 C CA . ARG A 1 462 ? -21.571 9.786 -7.888 1.00 91.19 462 ARG A CA 1
ATOM 3516 C C . ARG A 1 462 ? -20.680 10.949 -8.279 1.00 91.19 462 ARG A C 1
ATOM 3518 O O . ARG A 1 462 ? -20.782 12.027 -7.688 1.00 91.19 462 ARG A O 1
ATOM 3525 N N . GLY A 1 463 ? -19.887 10.734 -9.316 1.00 89.50 463 GLY A N 1
ATOM 3526 C CA . GLY A 1 463 ? -19.034 11.748 -9.907 1.00 89.50 463 GLY A CA 1
ATOM 3527 C C . GLY A 1 463 ? -19.463 12.126 -11.320 1.00 89.50 463 GLY A C 1
ATOM 3528 O O . GLY A 1 463 ? -20.620 12.024 -11.739 1.00 89.50 463 GLY A O 1
ATOM 3529 N N . THR A 1 464 ? -18.487 12.609 -12.069 1.00 92.19 464 THR A N 1
ATOM 3530 C CA . THR A 1 464 ? -18.513 12.656 -13.526 1.00 92.19 464 THR A CA 1
ATOM 3531 C C . THR A 1 464 ? -18.599 11.246 -14.111 1.00 92.19 464 THR A C 1
ATOM 3533 O O . THR A 1 464 ? -18.280 10.260 -13.454 1.00 92.19 464 THR A O 1
ATOM 3536 N N . TYR A 1 465 ? -18.969 11.146 -15.389 1.00 90.44 465 TYR A N 1
ATOM 3537 C CA . TYR A 1 465 ? -19.036 9.861 -16.090 1.00 90.44 465 TYR A CA 1
ATOM 3538 C C . TYR A 1 465 ? -17.743 9.035 -15.955 1.00 90.44 465 TYR A C 1
ATOM 3540 O O . TYR A 1 465 ? -17.807 7.842 -15.690 1.00 90.44 465 TYR A O 1
ATOM 3548 N N . SER A 1 466 ? -16.576 9.678 -16.056 1.00 88.50 466 SER A N 1
ATOM 3549 C CA . SER A 1 466 ? -15.268 9.032 -15.888 1.00 88.50 466 SER A CA 1
ATOM 3550 C C . SER A 1 466 ? -14.978 8.579 -14.456 1.00 88.50 466 SER A C 1
ATOM 3552 O O . SER A 1 466 ? -14.371 7.532 -14.252 1.00 88.50 466 SER A O 1
ATOM 3554 N N . GLU A 1 467 ? -15.413 9.342 -13.451 1.00 91.38 467 GLU A N 1
ATOM 3555 C CA . GLU A 1 467 ? -15.258 8.957 -12.040 1.00 91.38 467 GLU A CA 1
ATOM 3556 C C . GLU A 1 467 ? -16.181 7.784 -11.675 1.00 91.38 467 GLU A C 1
ATOM 3558 O O . GLU A 1 467 ? -15.779 6.895 -10.919 1.00 91.38 467 GLU A O 1
ATOM 3563 N N . ASP A 1 468 ? -17.384 7.745 -12.256 1.00 92.38 468 ASP A N 1
ATOM 3564 C CA . ASP A 1 468 ? -18.315 6.622 -12.120 1.00 92.38 468 ASP A CA 1
ATOM 3565 C C . ASP A 1 468 ? -17.753 5.366 -12.812 1.00 92.38 468 ASP A C 1
ATOM 3567 O O . ASP A 1 468 ? -17.718 4.303 -12.197 1.00 92.38 468 ASP A O 1
ATOM 3571 N N . GLN A 1 469 ? -17.231 5.482 -14.043 1.00 92.69 469 GLN A N 1
ATOM 3572 C CA . GLN A 1 469 ? -16.553 4.380 -14.745 1.00 92.69 469 GLN A CA 1
ATOM 3573 C C . GLN A 1 469 ? -15.416 3.782 -13.903 1.00 92.69 469 GLN A C 1
ATOM 3575 O O . GLN A 1 469 ? -15.356 2.569 -13.706 1.00 92.69 469 GLN A O 1
ATOM 3580 N N . ARG A 1 470 ? -14.553 4.645 -13.354 1.00 92.50 470 ARG A N 1
ATOM 3581 C CA . ARG A 1 470 ? -13.458 4.256 -12.459 1.00 92.50 470 ARG A CA 1
ATOM 3582 C C . ARG A 1 470 ? -13.969 3.545 -11.205 1.00 92.50 470 ARG A C 1
ATOM 3584 O O . ARG A 1 470 ? -13.407 2.532 -10.813 1.00 92.50 470 ARG A O 1
ATOM 3591 N N . SER A 1 471 ? -15.040 4.053 -10.593 1.00 93.75 471 SER A N 1
ATOM 3592 C CA . SER A 1 471 ? -15.616 3.466 -9.378 1.00 93.75 471 SER A CA 1
ATOM 3593 C C . SER A 1 471 ? -16.292 2.117 -9.630 1.00 93.75 471 SER A C 1
ATOM 3595 O O . SER A 1 471 ? -16.293 1.272 -8.742 1.00 93.75 471 SER A O 1
ATOM 3597 N N . PHE A 1 472 ? -16.873 1.911 -10.813 1.00 94.75 472 PHE A N 1
ATOM 3598 C CA . PHE A 1 472 ? -17.586 0.683 -11.181 1.00 94.75 472 PHE A CA 1
ATOM 3599 C C . PHE A 1 472 ? -16.692 -0.413 -11.747 1.00 94.75 472 PHE A C 1
ATOM 3601 O O . PHE A 1 472 ? -17.129 -1.560 -11.858 1.00 94.75 472 PHE A O 1
ATOM 3608 N N . ASP A 1 473 ? -15.455 -0.082 -12.096 1.00 94.75 473 ASP A N 1
ATOM 3609 C CA . ASP A 1 473 ? -14.453 -1.065 -12.458 1.00 94.75 473 ASP A CA 1
ATOM 3610 C C . ASP A 1 473 ? -13.894 -1.723 -11.186 1.00 94.75 473 ASP A C 1
ATOM 3612 O O . ASP A 1 473 ? -13.112 -1.151 -10.428 1.00 94.75 473 ASP A O 1
ATOM 3616 N N . ALA A 1 474 ? -14.317 -2.961 -10.939 1.00 95.00 474 ALA A N 1
ATOM 3617 C CA . ALA A 1 474 ? -13.941 -3.680 -9.733 1.00 95.00 474 ALA A CA 1
ATOM 3618 C C . ALA A 1 474 ? -12.440 -4.008 -9.651 1.00 95.00 474 ALA A C 1
ATOM 3620 O O . ALA A 1 474 ? -11.899 -4.020 -8.545 1.00 95.00 474 ALA A O 1
ATOM 3621 N N . LEU A 1 475 ? -11.757 -4.254 -10.781 1.00 95.38 475 LEU A N 1
ATOM 3622 C CA . LEU A 1 475 ? -10.305 -4.461 -10.758 1.00 95.38 475 LEU A CA 1
ATOM 3623 C C . LEU A 1 475 ? -9.561 -3.147 -10.527 1.00 95.38 475 LEU A C 1
ATOM 3625 O O . LEU A 1 475 ? -8.590 -3.141 -9.775 1.00 95.38 475 LEU A O 1
ATOM 3629 N N . GLN A 1 476 ? -10.030 -2.040 -11.109 1.00 94.38 476 GLN A N 1
ATOM 3630 C CA . GLN A 1 476 ? -9.500 -0.707 -10.802 1.00 94.38 476 GLN A CA 1
ATOM 3631 C C . GLN A 1 476 ? -9.554 -0.434 -9.292 1.00 94.38 476 GLN A C 1
ATOM 3633 O O . GLN A 1 476 ? -8.542 -0.062 -8.704 1.00 94.38 476 GLN A O 1
ATOM 3638 N N . GLY A 1 477 ? -10.702 -0.686 -8.653 1.00 93.81 477 GLY A N 1
ATOM 3639 C CA . GLY A 1 477 ? -10.881 -0.440 -7.220 1.00 93.81 477 GLY A CA 1
ATOM 3640 C C . GLY A 1 477 ? -9.948 -1.254 -6.315 1.00 93.81 477 GLY A C 1
ATOM 3641 O O . GLY A 1 477 ? -9.498 -0.742 -5.296 1.00 93.81 477 GLY A O 1
ATOM 3642 N N . VAL A 1 478 ? -9.618 -2.503 -6.667 1.00 95.62 478 VAL A N 1
ATOM 3643 C CA . VAL A 1 478 ? -8.667 -3.305 -5.866 1.00 95.62 478 VAL A CA 1
ATOM 3644 C C . VAL A 1 478 ? -7.207 -2.973 -6.173 1.00 95.62 478 VAL A C 1
ATOM 3646 O O . VAL A 1 478 ? -6.373 -3.035 -5.274 1.00 95.62 478 VAL A O 1
ATOM 3649 N N . ILE A 1 479 ? -6.890 -2.569 -7.408 1.00 96.00 479 ILE A N 1
ATOM 3650 C CA . ILE A 1 479 ? -5.546 -2.110 -7.789 1.00 96.00 479 ILE A CA 1
ATOM 3651 C C . ILE A 1 479 ? -5.186 -0.806 -7.058 1.00 96.00 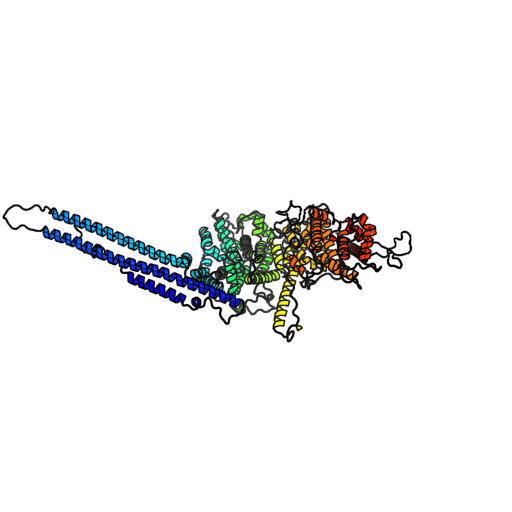479 ILE A C 1
ATOM 3653 O O . ILE A 1 479 ? -4.049 -0.652 -6.629 1.00 96.00 479 ILE A O 1
ATOM 3657 N N . GLU A 1 480 ? -6.159 0.078 -6.821 1.00 93.75 480 GLU A N 1
ATOM 3658 C CA . GLU A 1 480 ? -6.009 1.294 -5.996 1.00 93.75 480 GLU A CA 1
ATOM 3659 C C . GLU A 1 480 ? -5.682 1.039 -4.517 1.00 93.75 480 GLU A C 1
ATOM 3661 O O . GLU A 1 480 ? -5.373 1.980 -3.803 1.00 93.75 480 GLU A O 1
ATOM 3666 N N . LEU A 1 481 ? -5.786 -0.208 -4.050 1.00 94.88 481 LEU A N 1
ATOM 3667 C CA . LEU A 1 481 ? -5.437 -0.644 -2.690 1.00 94.88 481 LEU A CA 1
ATOM 3668 C C . LEU A 1 481 ? -4.178 -1.527 -2.659 1.00 94.88 481 LEU A C 1
ATOM 3670 O O . LEU A 1 481 ? -3.901 -2.211 -1.663 1.00 94.88 481 LEU A O 1
ATOM 3674 N N . SER A 1 482 ? -3.502 -1.649 -3.801 1.00 95.81 482 SER A N 1
ATOM 3675 C CA . SER A 1 482 ? -2.429 -2.620 -4.008 1.00 95.81 482 SER A CA 1
ATOM 3676 C C . SER A 1 482 ? -1.032 -2.008 -3.937 1.00 95.81 482 SER A C 1
ATOM 3678 O O . SER A 1 482 ? -0.059 -2.767 -3.887 1.00 95.81 482 SER A O 1
ATOM 3680 N N . ASP A 1 483 ? -0.913 -0.687 -3.915 1.00 91.81 483 ASP A N 1
ATOM 3681 C CA . ASP A 1 483 ? 0.333 0.039 -3.692 1.00 91.81 483 ASP A CA 1
ATOM 3682 C C . ASP A 1 483 ? 0.757 0.034 -2.217 1.00 91.81 483 ASP A C 1
ATOM 3684 O O . ASP A 1 483 ? 0.042 -0.435 -1.324 1.00 91.81 483 ASP A O 1
ATOM 3688 N N . THR A 1 484 ? 1.999 0.443 -1.986 1.00 92.38 484 THR A N 1
ATOM 3689 C CA . THR A 1 484 ? 2.574 0.587 -0.652 1.00 92.38 484 THR A CA 1
ATOM 3690 C C . THR A 1 484 ? 1.898 1.771 0.039 1.00 92.38 484 THR A C 1
ATOM 3692 O O . THR A 1 484 ? 1.906 2.866 -0.513 1.00 92.38 484 THR A O 1
ATOM 3695 N N . PRO A 1 485 ? 1.339 1.602 1.246 1.00 91.88 485 PRO A N 1
ATOM 3696 C CA . PRO A 1 485 ? 0.601 2.673 1.906 1.00 91.88 485 PRO A CA 1
ATOM 3697 C C . PRO A 1 485 ? 1.512 3.856 2.266 1.00 91.88 485 PRO A C 1
ATOM 3699 O O . PRO A 1 485 ? 2.557 3.656 2.894 1.00 91.88 485 PRO A O 1
ATOM 3702 N N . ASP A 1 486 ? 1.059 5.083 1.976 1.00 88.06 486 ASP A N 1
ATOM 3703 C CA . ASP A 1 486 ? 1.798 6.356 2.129 1.00 88.06 486 ASP A CA 1
ATOM 3704 C C . ASP A 1 486 ? 2.526 6.510 3.476 1.00 88.06 486 ASP A C 1
ATOM 3706 O O . ASP A 1 486 ? 3.607 7.098 3.572 1.00 88.06 486 ASP A O 1
ATOM 3710 N N . TYR A 1 487 ? 1.943 5.972 4.556 1.00 88.94 487 TYR A N 1
ATOM 3711 C CA . TYR A 1 487 ? 2.561 5.992 5.882 1.00 88.94 487 TYR A CA 1
ATOM 3712 C C . TYR A 1 487 ? 3.982 5.398 5.873 1.00 88.94 487 TYR A C 1
ATOM 3714 O O . TYR A 1 487 ? 4.882 5.946 6.513 1.00 88.94 487 TYR A O 1
ATOM 3722 N N . LEU A 1 488 ? 4.206 4.305 5.141 1.00 90.44 488 LEU A N 1
ATOM 3723 C CA . LEU A 1 488 ? 5.487 3.596 5.109 1.00 90.44 488 LEU A CA 1
ATOM 3724 C C . LEU A 1 488 ? 6.538 4.272 4.227 1.00 90.44 488 LEU A C 1
ATOM 3726 O O . LEU A 1 488 ? 7.722 3.977 4.380 1.00 90.44 488 LEU A O 1
ATOM 3730 N N . GLU A 1 489 ? 6.152 5.213 3.364 1.00 82.00 489 GLU A N 1
ATOM 3731 C CA . GLU A 1 489 ? 7.110 5.960 2.540 1.00 82.00 489 GLU A CA 1
ATOM 3732 C C . GLU A 1 489 ? 8.012 6.883 3.374 1.00 82.00 489 GLU A C 1
ATOM 3734 O O . GLU A 1 489 ? 9.135 7.192 2.977 1.00 82.00 489 GLU A O 1
ATOM 3739 N N . SER A 1 490 ? 7.533 7.322 4.544 1.00 79.56 490 SER A N 1
ATOM 3740 C CA . SER A 1 490 ? 8.204 8.324 5.388 1.00 79.56 490 SER A CA 1
ATOM 3741 C C . SER A 1 490 ? 8.500 7.867 6.822 1.00 79.56 490 SER A C 1
ATOM 3743 O O . SER A 1 490 ? 9.095 8.627 7.590 1.00 79.56 490 SER A O 1
ATOM 3745 N N . ASN A 1 491 ? 8.122 6.639 7.193 1.00 86.62 491 ASN A N 1
ATOM 3746 C CA . ASN A 1 491 ? 8.276 6.102 8.548 1.00 86.62 491 ASN A CA 1
ATOM 3747 C C . ASN A 1 491 ? 9.005 4.752 8.535 1.00 86.62 491 ASN A C 1
ATOM 3749 O O . ASN A 1 491 ? 8.768 3.922 7.667 1.00 86.62 491 ASN A O 1
ATOM 3753 N N . ASP A 1 492 ? 9.860 4.515 9.532 1.00 82.12 492 ASP A N 1
ATOM 3754 C CA . ASP A 1 492 ? 10.720 3.323 9.634 1.00 82.12 492 ASP A CA 1
ATOM 3755 C C . ASP A 1 492 ? 10.238 2.351 10.732 1.00 82.12 492 ASP A C 1
ATOM 3757 O O . ASP A 1 492 ? 10.979 1.964 11.638 1.00 82.12 492 ASP A O 1
ATOM 3761 N N . ASP A 1 493 ? 8.949 1.994 10.707 1.00 88.06 493 ASP A N 1
ATOM 3762 C CA . ASP A 1 493 ? 8.394 0.989 11.622 1.00 88.06 493 ASP A CA 1
ATOM 3763 C C . ASP A 1 493 ? 8.674 -0.426 11.097 1.00 88.06 493 ASP A C 1
ATOM 3765 O O . ASP A 1 493 ? 8.053 -0.898 10.143 1.00 88.06 493 ASP A O 1
ATOM 3769 N N . THR A 1 494 ? 9.619 -1.123 11.730 1.00 89.19 494 THR A N 1
ATOM 3770 C CA . THR A 1 494 ? 10.074 -2.446 11.280 1.00 89.19 494 THR A CA 1
ATOM 3771 C C . THR A 1 494 ? 8.960 -3.499 11.251 1.00 89.19 494 THR A C 1
ATOM 3773 O O . THR A 1 494 ? 8.974 -4.363 10.373 1.00 89.19 494 THR A O 1
ATOM 3776 N N . VAL A 1 495 ? 8.004 -3.458 12.189 1.00 89.31 495 VAL A N 1
ATOM 3777 C CA . VAL A 1 495 ? 6.914 -4.450 12.253 1.00 89.31 495 VAL A CA 1
ATOM 3778 C C . VAL A 1 495 ? 5.964 -4.242 11.079 1.00 89.31 495 VAL A C 1
ATOM 3780 O O . VAL A 1 495 ? 5.613 -5.203 10.389 1.00 89.31 495 VAL A O 1
ATOM 3783 N N . LEU A 1 496 ? 5.597 -2.987 10.818 1.00 93.81 496 LEU A N 1
ATOM 3784 C CA . LEU A 1 496 ? 4.700 -2.639 9.719 1.00 93.81 496 LEU A CA 1
ATOM 3785 C C . LEU A 1 496 ? 5.362 -2.865 8.351 1.00 93.81 496 LEU A C 1
ATOM 3787 O O . LEU A 1 496 ? 4.732 -3.444 7.468 1.00 93.81 496 LEU A O 1
ATOM 3791 N N . HIS A 1 497 ? 6.650 -2.531 8.193 1.00 91.50 497 HIS A N 1
ATOM 3792 C CA . HIS A 1 497 ? 7.421 -2.845 6.978 1.00 91.50 497 HIS A CA 1
ATOM 3793 C C . HIS A 1 497 ? 7.513 -4.352 6.713 1.00 91.50 497 HIS A C 1
ATOM 3795 O O . HIS A 1 497 ? 7.428 -4.792 5.568 1.00 91.50 497 HIS A O 1
ATOM 3801 N N . GLN A 1 498 ? 7.640 -5.176 7.758 1.00 90.19 498 GLN A N 1
ATOM 3802 C CA . GLN A 1 498 ? 7.652 -6.633 7.603 1.00 90.19 498 GLN A CA 1
ATOM 3803 C C . GLN A 1 498 ? 6.283 -7.185 7.165 1.00 90.19 498 GLN A C 1
ATOM 3805 O O . GLN A 1 498 ? 6.217 -8.117 6.352 1.00 90.19 498 GLN A O 1
ATOM 3810 N N . ALA A 1 499 ? 5.192 -6.625 7.697 1.00 92.31 499 ALA A N 1
ATOM 3811 C CA . ALA A 1 499 ? 3.835 -6.962 7.271 1.00 92.31 499 ALA A CA 1
ATOM 3812 C C . ALA A 1 499 ? 3.566 -6.524 5.820 1.00 92.31 499 ALA A C 1
ATOM 3814 O O . ALA A 1 499 ? 2.909 -7.246 5.069 1.00 92.31 499 ALA A O 1
ATOM 3815 N N . GLU A 1 500 ? 4.126 -5.394 5.400 1.00 94.62 500 GLU A N 1
ATOM 3816 C CA . GLU A 1 500 ? 3.998 -4.913 4.029 1.00 94.62 500 GLU A CA 1
ATOM 3817 C C . GLU A 1 500 ? 4.823 -5.737 3.034 1.00 94.62 500 GLU A C 1
ATOM 3819 O O . GLU A 1 500 ? 4.305 -6.163 2.004 1.00 94.62 500 GLU A O 1
ATOM 3824 N N . GLU A 1 501 ? 6.072 -6.081 3.353 1.00 91.25 501 GLU A N 1
ATOM 3825 C CA . GLU A 1 501 ? 6.884 -6.929 2.469 1.00 91.25 501 GLU A CA 1
ATOM 3826 C C . GLU A 1 501 ? 6.267 -8.332 2.307 1.00 91.25 501 GLU A C 1
ATOM 3828 O O . GLU A 1 501 ? 6.307 -8.912 1.223 1.00 91.25 501 GLU A O 1
ATOM 3833 N N . THR A 1 502 ? 5.599 -8.845 3.347 1.00 91.06 502 THR A N 1
ATOM 3834 C CA . THR A 1 502 ? 4.751 -10.049 3.269 1.00 91.06 502 THR A CA 1
ATOM 3835 C C . THR A 1 502 ? 3.654 -9.905 2.202 1.00 91.06 502 THR A C 1
ATOM 3837 O O . THR A 1 502 ? 3.458 -10.802 1.374 1.00 91.06 502 THR A O 1
ATOM 3840 N N . ARG A 1 503 ? 2.929 -8.779 2.210 1.00 94.56 503 ARG A N 1
ATOM 3841 C CA . ARG A 1 503 ? 1.865 -8.479 1.241 1.00 94.56 503 ARG A CA 1
ATOM 3842 C C . ARG A 1 503 ? 2.430 -8.335 -0.171 1.00 94.56 503 ARG A C 1
ATOM 3844 O O . ARG A 1 503 ? 1.906 -8.958 -1.095 1.00 94.56 503 ARG A O 1
ATOM 3851 N N . LEU A 1 504 ? 3.518 -7.583 -0.337 1.00 94.69 504 LEU A N 1
ATOM 3852 C CA . LEU A 1 504 ? 4.156 -7.370 -1.634 1.00 94.69 504 LEU A CA 1
ATOM 3853 C C . LEU A 1 504 ? 4.695 -8.673 -2.234 1.00 94.69 504 LEU A C 1
ATOM 3855 O O . LEU A 1 504 ? 4.558 -8.884 -3.435 1.00 94.69 504 LEU A O 1
ATOM 3859 N N . GLN A 1 505 ? 5.239 -9.594 -1.435 1.00 91.75 505 GLN A N 1
ATOM 3860 C CA . GLN A 1 505 ? 5.652 -10.911 -1.936 1.00 91.75 505 GLN A CA 1
ATOM 3861 C C . GLN A 1 505 ? 4.474 -11.724 -2.486 1.00 91.75 505 GLN A C 1
ATOM 3863 O O . GLN A 1 505 ? 4.606 -12.368 -3.532 1.00 91.75 505 GLN A O 1
ATOM 3868 N N . ALA A 1 506 ? 3.320 -11.685 -1.816 1.00 93.25 506 ALA A N 1
ATOM 3869 C CA . ALA A 1 506 ? 2.098 -12.322 -2.302 1.00 93.25 506 ALA A CA 1
ATOM 3870 C C . ALA A 1 506 ? 1.591 -11.667 -3.599 1.00 93.25 506 ALA A C 1
ATOM 3872 O O . ALA A 1 506 ? 1.284 -12.372 -4.561 1.00 93.25 506 ALA A O 1
ATOM 3873 N N . LEU A 1 507 ? 1.590 -10.332 -3.662 1.00 96.50 507 LEU A N 1
ATOM 3874 C CA . LEU A 1 507 ? 1.256 -9.574 -4.870 1.00 96.50 507 LEU A CA 1
ATOM 3875 C C . LEU A 1 507 ? 2.188 -9.931 -6.039 1.00 96.50 507 LEU A C 1
ATOM 3877 O O . LEU A 1 507 ? 1.719 -10.259 -7.127 1.00 96.50 507 LEU A O 1
ATOM 3881 N N . ARG A 1 508 ? 3.508 -9.949 -5.820 1.00 95.94 508 ARG A N 1
ATOM 3882 C CA . ARG A 1 508 ? 4.500 -10.310 -6.849 1.00 95.94 508 ARG A CA 1
ATOM 3883 C C . ARG A 1 508 ? 4.286 -11.723 -7.387 1.00 95.94 508 ARG A C 1
ATOM 3885 O O . ARG A 1 508 ? 4.475 -11.952 -8.577 1.00 95.94 508 ARG A O 1
ATOM 3892 N N . ARG A 1 509 ? 3.883 -12.675 -6.539 1.00 92.12 509 ARG A N 1
ATOM 3893 C CA . ARG A 1 509 ? 3.536 -14.039 -6.975 1.00 92.12 509 ARG A CA 1
ATOM 3894 C C . ARG A 1 509 ? 2.319 -14.041 -7.899 1.00 92.12 509 ARG A C 1
ATOM 3896 O O . ARG A 1 509 ? 2.388 -14.659 -8.954 1.00 92.12 509 ARG A O 1
ATOM 3903 N N . ALA A 1 510 ? 1.260 -13.318 -7.537 1.00 94.38 510 ALA A N 1
ATOM 3904 C CA . ALA A 1 510 ? 0.058 -13.196 -8.364 1.00 94.38 510 ALA A CA 1
ATOM 3905 C C . ALA A 1 510 ? 0.335 -12.499 -9.708 1.00 94.38 510 ALA A C 1
ATOM 3907 O O . ALA A 1 510 ? -0.246 -12.837 -10.734 1.00 94.38 510 ALA A O 1
ATOM 3908 N N . LEU A 1 511 ? 1.250 -11.530 -9.717 1.00 97.50 511 LEU A N 1
ATOM 3909 C CA . LEU A 1 511 ? 1.660 -10.813 -10.923 1.00 97.50 511 LEU A CA 1
ATOM 3910 C C . LEU A 1 511 ? 2.583 -11.648 -11.834 1.00 97.50 511 LEU A C 1
ATOM 3912 O O . LEU A 1 511 ? 2.449 -11.585 -13.056 1.00 97.50 511 LEU A O 1
ATOM 3916 N N . ASP A 1 512 ? 3.483 -12.462 -11.265 1.00 95.12 512 ASP A N 1
ATOM 3917 C CA . ASP A 1 512 ? 4.354 -13.389 -12.015 1.00 95.12 512 ASP A CA 1
ATOM 3918 C C . ASP A 1 512 ? 3.646 -14.698 -12.432 1.00 95.12 512 ASP A C 1
ATOM 3920 O O . ASP A 1 512 ? 4.215 -15.506 -13.170 1.00 95.12 512 ASP A O 1
ATOM 3924 N N . SER A 1 513 ? 2.404 -14.934 -11.997 1.00 92.00 513 SER A N 1
ATOM 3925 C CA . SER A 1 513 ? 1.631 -16.106 -12.420 1.00 92.00 513 SER A CA 1
ATOM 3926 C C . SER A 1 513 ? 1.138 -15.971 -13.866 1.00 92.00 513 SER A C 1
ATOM 3928 O O . SER A 1 513 ? 1.233 -14.910 -14.490 1.00 92.00 513 SER A O 1
ATOM 3930 N N . ASN A 1 514 ? 0.649 -17.074 -14.438 1.00 92.38 514 ASN A N 1
ATOM 3931 C CA . ASN A 1 514 ? -0.027 -17.051 -15.733 1.00 92.38 514 ASN A CA 1
ATOM 3932 C C . ASN A 1 514 ? -1.540 -17.045 -15.530 1.00 92.38 514 ASN A C 1
ATOM 3934 O O . ASN A 1 514 ? -2.062 -17.755 -14.675 1.00 92.38 514 ASN A O 1
ATOM 3938 N N . THR A 1 515 ? -2.245 -16.329 -16.397 1.00 92.06 515 THR A N 1
ATOM 3939 C CA . THR A 1 515 ? -3.687 -16.450 -16.551 1.00 92.06 515 THR A CA 1
ATOM 3940 C C . THR A 1 515 ? -4.057 -17.860 -17.011 1.00 92.06 515 THR A C 1
ATOM 3942 O O . THR A 1 515 ? -3.337 -18.515 -17.772 1.00 92.06 515 THR A O 1
ATOM 3945 N N . GLU A 1 516 ? -5.232 -18.317 -16.587 1.00 86.88 516 GLU A N 1
ATOM 3946 C CA . GLU A 1 516 ? -5.788 -19.624 -16.958 1.00 86.88 516 GLU A CA 1
ATOM 3947 C C . GLU A 1 516 ? -6.778 -19.526 -18.135 1.00 86.88 516 GLU A C 1
ATOM 3949 O O . GLU A 1 516 ? -7.675 -20.353 -18.284 1.00 86.88 516 GLU A O 1
ATOM 3954 N N . PHE A 1 517 ? -6.613 -18.505 -18.983 1.00 88.75 517 PHE A N 1
ATOM 3955 C CA . PHE A 1 517 ? -7.422 -18.296 -20.188 1.00 88.75 517 PHE A CA 1
ATOM 3956 C C . PHE A 1 517 ? -7.032 -19.269 -21.308 1.00 88.75 517 PHE A C 1
ATOM 3958 O O . PHE A 1 517 ? -5.987 -19.922 -21.254 1.00 88.75 517 PHE A O 1
ATOM 3965 N N . ASP A 1 518 ? -7.837 -19.309 -22.378 1.00 83.50 518 ASP A N 1
ATOM 3966 C CA . ASP A 1 518 ? -7.561 -20.130 -23.569 1.00 83.50 518 ASP A CA 1
ATOM 3967 C C . ASP A 1 518 ? -6.156 -19.870 -24.142 1.00 83.50 518 ASP A C 1
ATOM 3969 O O . ASP A 1 518 ? -5.462 -20.799 -24.562 1.00 83.50 518 ASP A O 1
ATOM 3973 N N . THR A 1 519 ? -5.717 -18.606 -24.121 1.00 85.69 519 THR A N 1
ATOM 3974 C CA . THR A 1 519 ? -4.322 -18.224 -24.371 1.00 85.69 519 THR A CA 1
ATOM 3975 C C . THR A 1 519 ? -3.685 -17.803 -23.056 1.00 85.69 519 THR A C 1
ATOM 3977 O O . THR A 1 519 ? -3.889 -16.683 -22.591 1.00 85.69 519 THR A O 1
ATOM 3980 N N . LYS A 1 520 ? -2.904 -18.711 -22.465 1.00 91.19 520 LYS A N 1
ATOM 3981 C CA . LYS A 1 520 ? -2.156 -18.430 -21.238 1.00 91.19 520 LYS A CA 1
ATOM 3982 C C . LYS A 1 520 ? -1.142 -17.317 -21.465 1.00 91.19 520 LYS A C 1
ATOM 3984 O O . LYS A 1 520 ? -0.369 -17.357 -22.425 1.00 91.19 520 LYS A O 1
ATOM 3989 N N . MET A 1 521 ? -1.119 -16.364 -20.548 1.00 92.81 521 MET A N 1
ATOM 3990 C CA . MET A 1 521 ? -0.212 -15.225 -20.567 1.00 92.81 521 MET A CA 1
ATOM 3991 C C . MET A 1 521 ? 0.144 -14.845 -19.139 1.00 92.81 521 MET A C 1
ATOM 3993 O O . MET A 1 521 ? -0.669 -15.036 -18.247 1.00 92.81 521 MET A O 1
ATOM 3997 N N . ASN A 1 522 ? 1.324 -14.275 -18.916 1.00 96.62 522 ASN A N 1
ATOM 3998 C CA . ASN A 1 522 ? 1.643 -13.712 -17.612 1.00 96.62 522 ASN A CA 1
ATOM 3999 C C . ASN A 1 522 ? 0.593 -12.658 -17.185 1.00 96.62 522 ASN A C 1
ATOM 4001 O O . ASN A 1 522 ? 0.167 -11.833 -17.999 1.00 96.62 522 ASN A O 1
ATOM 4005 N N . THR A 1 523 ? 0.196 -12.677 -15.912 1.00 97.19 523 THR A N 1
ATOM 4006 C CA . THR A 1 523 ? -0.853 -11.814 -15.353 1.00 97.19 523 THR A CA 1
ATOM 4007 C C . THR A 1 523 ? -0.515 -10.329 -15.490 1.00 97.19 523 THR A C 1
ATOM 4009 O O . THR A 1 523 ? -1.368 -9.565 -15.938 1.00 97.19 523 THR A O 1
ATOM 4012 N N . THR A 1 524 ? 0.724 -9.896 -15.214 1.00 98.25 524 THR A N 1
ATOM 4013 C CA . THR A 1 524 ? 1.144 -8.499 -15.454 1.00 98.25 524 THR A CA 1
ATOM 4014 C C . THR A 1 524 ? 0.976 -8.098 -16.918 1.00 98.25 524 THR A C 1
ATOM 4016 O O . THR A 1 524 ? 0.411 -7.041 -17.212 1.00 98.25 524 THR A O 1
ATOM 4019 N N . ARG A 1 525 ? 1.428 -8.949 -17.847 1.00 96.25 525 ARG A N 1
ATOM 4020 C CA . ARG A 1 525 ? 1.323 -8.699 -19.293 1.00 96.25 525 ARG A CA 1
ATOM 4021 C C . ARG A 1 525 ? -0.137 -8.568 -19.736 1.00 96.25 525 ARG A C 1
ATOM 4023 O O . ARG A 1 525 ? -0.463 -7.651 -20.492 1.00 96.25 525 ARG A O 1
ATOM 4030 N N . TYR A 1 526 ? -1.014 -9.428 -19.210 1.00 94.81 526 TYR A N 1
ATOM 4031 C CA . TYR A 1 526 ? -2.455 -9.363 -19.459 1.00 94.81 526 TYR A CA 1
ATOM 4032 C C . TYR A 1 526 ? -3.072 -8.061 -18.939 1.00 94.81 526 TYR A C 1
ATOM 4034 O O . TYR A 1 526 ? -3.715 -7.344 -19.707 1.00 94.81 526 TYR A O 1
ATOM 4042 N N . LEU A 1 527 ? -2.843 -7.737 -17.661 1.00 95.25 527 LEU A N 1
ATOM 4043 C CA . LEU A 1 527 ? -3.402 -6.545 -17.017 1.00 95.25 527 LEU A CA 1
ATOM 4044 C C . LEU A 1 527 ? -2.961 -5.257 -17.711 1.00 95.25 527 LEU A C 1
ATOM 4046 O O . LEU A 1 527 ? -3.724 -4.303 -17.760 1.00 95.25 527 LEU A O 1
ATOM 4050 N N . THR A 1 528 ? -1.762 -5.242 -18.288 1.00 94.94 528 THR A N 1
ATOM 4051 C CA . THR A 1 528 ? -1.218 -4.047 -18.939 1.00 94.94 528 THR A CA 1
ATOM 4052 C C . THR A 1 528 ? -1.772 -3.854 -20.346 1.00 94.94 528 THR A C 1
ATOM 4054 O O . THR A 1 528 ? -2.241 -2.769 -20.664 1.00 94.94 528 THR A O 1
ATOM 4057 N N . GLY A 1 529 ? -1.708 -4.885 -21.195 1.00 90.62 529 GLY A N 1
ATOM 4058 C CA . GLY A 1 529 ? -2.006 -4.743 -22.624 1.00 90.62 529 GLY A CA 1
ATOM 4059 C C . GLY A 1 529 ? -3.339 -5.327 -23.069 1.00 90.62 529 GLY A C 1
ATOM 4060 O O . GLY A 1 529 ? -3.956 -4.807 -23.988 1.00 90.62 529 GLY A O 1
ATOM 4061 N N . TRP A 1 530 ? -3.799 -6.412 -22.445 1.00 88.62 530 TRP A N 1
ATOM 4062 C CA . TRP A 1 530 ? -4.829 -7.292 -23.021 1.00 88.62 530 TRP A CA 1
ATOM 4063 C C . TRP A 1 530 ? -6.176 -7.255 -22.309 1.00 88.62 530 TRP A C 1
ATOM 4065 O O . TRP A 1 530 ? -7.166 -7.750 -22.849 1.00 88.62 530 TRP A O 1
ATOM 4075 N N . ARG A 1 531 ? -6.237 -6.660 -21.116 1.00 88.81 531 ARG A N 1
ATOM 4076 C CA . ARG A 1 531 ? -7.456 -6.602 -20.303 1.00 88.81 531 ARG A CA 1
ATOM 4077 C C . ARG A 1 531 ? -8.642 -5.935 -21.019 1.00 88.81 531 ARG A C 1
ATOM 4079 O O . ARG A 1 531 ? -9.782 -6.314 -20.771 1.00 88.81 531 ARG A O 1
ATOM 4086 N N . GLY A 1 532 ? -8.398 -5.002 -21.944 1.00 75.44 532 GLY A N 1
ATOM 4087 C CA . GLY A 1 532 ? -9.454 -4.362 -22.744 1.00 75.44 532 GLY A CA 1
ATOM 4088 C C . GLY A 1 532 ? -10.271 -5.327 -23.626 1.00 75.44 532 GLY A C 1
ATOM 4089 O O . GLY A 1 532 ? -11.398 -4.995 -23.993 1.00 75.44 532 GLY A O 1
ATOM 4090 N N . GLY A 1 533 ? -9.746 -6.526 -23.917 1.00 68.94 533 GLY A N 1
ATOM 4091 C CA . GLY A 1 533 ? -10.398 -7.568 -24.718 1.00 68.94 533 GLY A CA 1
ATOM 4092 C C . GLY A 1 533 ? -10.048 -7.546 -26.214 1.00 68.94 533 GLY A C 1
ATOM 4093 O O . GLY A 1 533 ? -9.535 -6.565 -26.748 1.00 68.94 533 GLY A O 1
ATOM 4094 N N . ASP A 1 534 ? -10.339 -8.653 -26.909 1.00 52.22 534 ASP A N 1
ATOM 4095 C CA . ASP A 1 534 ? -10.069 -8.817 -28.347 1.00 52.22 534 ASP A CA 1
ATOM 4096 C C . ASP A 1 534 ? -10.975 -7.890 -29.183 1.00 52.22 534 ASP A C 1
ATOM 4098 O O . ASP A 1 534 ? -12.204 -7.925 -29.068 1.00 52.22 534 ASP A O 1
ATOM 4102 N N . GLY A 1 535 ? -10.378 -7.026 -30.010 1.00 48.69 535 GLY A N 1
ATOM 4103 C CA . GLY A 1 535 ? -11.098 -6.008 -30.785 1.00 48.69 535 GLY A CA 1
ATOM 4104 C C . GLY A 1 535 ? -11.333 -4.671 -30.069 1.00 48.69 535 GLY A C 1
ATOM 4105 O O . GLY A 1 535 ? -11.892 -3.757 -30.682 1.00 48.69 535 GLY A O 1
ATOM 4106 N N . ALA A 1 536 ? -10.879 -4.507 -28.821 1.00 51.50 536 ALA A N 1
ATOM 4107 C CA . ALA A 1 536 ? -10.838 -3.217 -28.127 1.00 51.50 536 ALA A CA 1
ATOM 4108 C C . ALA A 1 536 ? -9.621 -2.385 -28.570 1.00 51.50 536 ALA A C 1
ATOM 4110 O O . ALA A 1 536 ? -8.889 -1.851 -27.743 1.00 51.50 536 ALA A O 1
ATOM 4111 N N . ASN A 1 537 ? -9.438 -2.261 -29.892 1.00 52.25 537 ASN A N 1
ATOM 4112 C CA . ASN A 1 537 ? -8.274 -1.711 -30.618 1.00 52.25 537 ASN A CA 1
ATOM 4113 C C . ASN A 1 537 ? -7.907 -0.242 -30.269 1.00 52.25 537 ASN A C 1
ATOM 4115 O O . ASN A 1 537 ? -7.086 0.383 -30.937 1.00 52.25 537 ASN A O 1
ATOM 4119 N N . ASP A 1 538 ? -8.591 0.335 -29.282 1.00 56.00 538 ASP A N 1
ATOM 4120 C CA . ASP A 1 538 ? -9.104 1.691 -29.297 1.00 56.00 538 ASP A CA 1
ATOM 4121 C C . ASP A 1 538 ? -9.427 2.254 -27.895 1.00 56.00 538 ASP A C 1
ATOM 4123 O O . ASP A 1 538 ? -9.835 3.421 -27.823 1.00 56.00 538 ASP A O 1
ATOM 4127 N N . SER A 1 539 ? -9.314 1.459 -26.818 1.00 60.31 539 SER A N 1
ATOM 4128 C CA . SER A 1 539 ? -9.871 1.756 -25.483 1.00 60.31 539 SER A CA 1
ATOM 4129 C C . SER A 1 539 ? -8.800 1.863 -24.393 1.00 60.31 539 SER A C 1
ATOM 4131 O O . SER A 1 539 ? -7.765 1.206 -24.456 1.00 60.31 539 SER A O 1
ATOM 4133 N N . ALA A 1 540 ? -9.051 2.708 -23.389 1.00 73.31 540 ALA A N 1
ATOM 4134 C CA . ALA A 1 540 ? -8.273 2.708 -22.153 1.00 73.31 540 ALA A CA 1
ATOM 4135 C C . ALA A 1 540 ? -8.423 1.343 -21.461 1.00 73.31 540 ALA A C 1
ATOM 4137 O O . ALA A 1 540 ? -9.494 0.745 -21.523 1.00 73.31 540 ALA A O 1
ATOM 4138 N N . VAL A 1 541 ? -7.362 0.838 -20.832 1.00 84.31 541 VAL A N 1
ATOM 4139 C CA . VAL A 1 541 ? -7.430 -0.407 -20.041 1.00 84.31 541 VAL A CA 1
ATOM 4140 C C . VAL A 1 541 ? -7.942 -0.118 -18.627 1.00 84.31 541 VAL A C 1
ATOM 4142 O O . VAL A 1 541 ? -8.536 -0.978 -17.974 1.00 84.31 541 VAL A O 1
ATOM 4145 N N . TYR A 1 542 ? -7.729 1.123 -18.188 1.00 90.62 542 TYR A N 1
ATOM 4146 C CA . TYR A 1 542 ? -8.086 1.661 -16.887 1.00 90.62 542 TYR A CA 1
ATOM 4147 C C . TYR A 1 542 ? -8.564 3.104 -17.040 1.00 90.62 542 TYR A C 1
ATOM 4149 O O . TYR A 1 542 ? -8.013 3.877 -17.827 1.00 90.62 542 TYR A O 1
ATOM 4157 N N . TYR A 1 543 ? -9.579 3.486 -16.270 1.00 90.81 543 TYR A N 1
ATOM 4158 C CA . TYR A 1 543 ? -10.208 4.808 -16.377 1.00 90.81 543 TYR A CA 1
ATOM 4159 C C . TYR A 1 543 ? -9.384 5.941 -15.754 1.00 90.81 543 TYR A C 1
ATOM 4161 O O . TYR A 1 543 ? -9.650 7.112 -16.015 1.00 90.81 543 TYR A O 1
ATOM 4169 N N . ASP A 1 544 ? -8.361 5.607 -14.968 1.00 91.44 544 ASP A N 1
ATOM 4170 C CA . ASP A 1 544 ? -7.363 6.547 -14.454 1.00 91.44 544 ASP A CA 1
ATOM 4171 C C . ASP A 1 544 ? -6.143 6.692 -15.388 1.00 91.44 544 ASP A C 1
ATOM 4173 O O . ASP A 1 544 ? -5.120 7.244 -14.990 1.00 91.44 544 ASP A O 1
ATOM 4177 N N . GLY A 1 545 ? -6.216 6.161 -16.615 1.00 91.19 545 GLY A N 1
ATOM 4178 C CA . GLY A 1 545 ? -5.115 6.174 -17.577 1.00 91.19 545 GLY A CA 1
ATOM 4179 C C . GLY A 1 545 ? -3.947 5.243 -17.228 1.00 91.19 545 GLY A C 1
ATOM 4180 O O . GLY A 1 545 ? -2.889 5.368 -17.851 1.00 91.19 545 GLY A O 1
ATOM 4181 N N . GLY A 1 546 ? -4.116 4.344 -16.252 1.00 92.75 546 GLY A N 1
ATOM 4182 C CA . GLY A 1 546 ? -3.111 3.398 -15.762 1.00 92.75 546 GLY A CA 1
ATOM 4183 C C . GLY A 1 546 ? -2.297 3.897 -14.565 1.00 92.75 546 GLY A C 1
ATOM 4184 O O . GLY A 1 546 ? -1.198 3.389 -14.342 1.00 92.75 546 GLY A O 1
ATOM 4185 N N . GLU A 1 547 ? -2.796 4.889 -13.820 1.00 92.81 547 GLU A N 1
ATOM 4186 C CA . GLU A 1 547 ? -2.097 5.464 -12.662 1.00 92.81 547 GLU A CA 1
ATOM 4187 C C . GLU A 1 547 ? -1.929 4.437 -11.536 1.00 92.81 547 GLU A C 1
ATOM 4189 O O . GLU A 1 547 ? -0.799 4.160 -11.134 1.00 92.81 547 GLU A O 1
ATOM 4194 N N . ALA A 1 548 ? -3.026 3.831 -11.074 1.00 94.25 548 ALA A N 1
ATOM 4195 C CA . ALA A 1 548 ? -3.002 2.873 -9.973 1.00 94.25 548 ALA A CA 1
ATOM 4196 C C . ALA A 1 548 ? -2.260 1.583 -10.357 1.00 94.25 548 ALA A C 1
ATOM 4198 O O . ALA A 1 548 ? -1.440 1.088 -9.585 1.00 94.25 548 ALA A O 1
ATOM 4199 N N . LEU A 1 549 ? -2.481 1.070 -11.580 1.00 96.38 549 LEU A N 1
ATOM 4200 C CA . LEU A 1 549 ? -1.748 -0.106 -12.065 1.00 96.38 549 LEU A CA 1
ATOM 4201 C C . LEU A 1 549 ? -0.246 0.172 -12.074 1.00 96.38 549 LEU A C 1
ATOM 4203 O O . LEU A 1 549 ? 0.530 -0.629 -11.561 1.00 96.38 549 LEU A O 1
ATOM 4207 N N . GLY A 1 550 ? 0.175 1.288 -12.667 1.00 95.56 550 GLY A N 1
ATOM 4208 C CA . GLY A 1 550 ? 1.591 1.594 -12.764 1.00 95.56 550 GLY A CA 1
ATOM 4209 C C . GLY A 1 550 ? 2.250 1.821 -11.399 1.00 95.56 550 GLY A C 1
ATOM 4210 O O . GLY A 1 550 ? 3.388 1.384 -11.232 1.00 95.56 550 GLY A O 1
ATOM 4211 N N . ASN A 1 551 ? 1.534 2.390 -10.417 1.00 93.81 551 ASN A N 1
ATOM 4212 C CA . ASN A 1 551 ? 2.039 2.532 -9.045 1.00 93.81 551 ASN A CA 1
ATOM 4213 C C . ASN A 1 551 ? 2.262 1.164 -8.387 1.00 93.81 551 ASN A C 1
ATOM 4215 O O . ASN A 1 551 ? 3.368 0.834 -7.959 1.00 93.81 551 ASN A O 1
ATOM 4219 N N . MET A 1 552 ? 1.243 0.302 -8.438 1.00 96.69 552 MET A N 1
ATOM 4220 C CA . MET A 1 552 ? 1.319 -1.072 -7.936 1.00 96.69 552 MET A CA 1
ATOM 4221 C C . MET A 1 552 ? 2.469 -1.863 -8.587 1.00 96.69 552 MET A C 1
ATOM 4223 O O . MET A 1 552 ? 3.206 -2.580 -7.907 1.00 96.69 552 MET A O 1
ATOM 4227 N N . ILE A 1 553 ? 2.649 -1.746 -9.909 1.00 97.81 553 ILE A N 1
ATOM 4228 C CA . ILE A 1 553 ? 3.737 -2.431 -10.621 1.00 97.81 553 ILE A CA 1
ATOM 4229 C C . ILE A 1 553 ? 5.104 -1.849 -10.251 1.00 97.81 553 ILE A C 1
ATOM 4231 O O . ILE A 1 553 ? 6.072 -2.608 -10.148 1.00 97.81 553 ILE A O 1
ATOM 4235 N N . ASN A 1 554 ? 5.212 -0.538 -10.035 1.00 94.19 554 ASN A N 1
ATOM 4236 C CA . ASN A 1 554 ? 6.451 0.086 -9.580 1.00 94.19 554 ASN A CA 1
ATOM 4237 C C . ASN A 1 554 ? 6.901 -0.513 -8.239 1.00 94.19 554 ASN A C 1
ATOM 4239 O O . ASN A 1 554 ? 8.041 -0.964 -8.136 1.00 94.19 554 ASN A O 1
ATOM 4243 N N . ASP A 1 555 ? 5.996 -0.652 -7.273 1.00 93.19 555 ASP A N 1
ATOM 4244 C CA . ASP A 1 555 ? 6.304 -1.265 -5.975 1.00 93.19 555 ASP A CA 1
ATOM 4245 C C . ASP A 1 555 ? 6.635 -2.755 -6.085 1.00 93.19 555 ASP A C 1
ATOM 4247 O O . ASP A 1 555 ? 7.601 -3.255 -5.493 1.00 93.19 555 ASP A O 1
ATOM 4251 N N . ALA A 1 556 ? 5.869 -3.479 -6.903 1.00 96.25 556 ALA A N 1
ATOM 4252 C CA . ALA A 1 556 ? 6.073 -4.904 -7.121 1.00 96.25 556 ALA A CA 1
ATOM 4253 C C . ALA A 1 556 ? 7.381 -5.215 -7.874 1.00 96.25 556 ALA A C 1
ATOM 4255 O O . ALA A 1 556 ? 7.935 -6.302 -7.703 1.00 96.25 556 ALA A O 1
ATOM 4256 N N . SER A 1 557 ? 7.894 -4.286 -8.687 1.00 95.69 557 SER A N 1
ATOM 4257 C CA . SER A 1 557 ? 9.077 -4.493 -9.539 1.00 95.69 557 SER A CA 1
ATOM 4258 C C . SER A 1 557 ? 10.339 -3.744 -9.099 1.00 95.69 557 SER A C 1
ATOM 4260 O O . SER A 1 557 ? 11.413 -3.981 -9.674 1.00 95.69 557 SER A O 1
ATOM 4262 N N . LYS A 1 558 ? 10.235 -2.899 -8.062 1.00 89.38 558 LYS A N 1
ATOM 4263 C CA . LYS A 1 558 ? 11.337 -2.123 -7.475 1.00 89.38 558 LYS A CA 1
ATOM 4264 C C . LYS A 1 558 ? 12.535 -3.014 -7.157 1.00 89.38 558 LYS A C 1
ATOM 4266 O O . LYS A 1 558 ? 12.368 -4.085 -6.577 1.00 89.38 558 LYS A O 1
ATOM 4271 N N . ILE A 1 559 ? 13.740 -2.585 -7.522 1.00 83.44 559 ILE A N 1
ATOM 4272 C CA . ILE A 1 559 ? 14.983 -3.312 -7.221 1.00 83.44 559 ILE A CA 1
ATOM 4273 C C . ILE A 1 559 ? 15.334 -3.124 -5.738 1.00 83.44 559 ILE A C 1
ATOM 4275 O O . ILE A 1 559 ? 15.228 -2.017 -5.213 1.00 83.44 559 ILE A O 1
ATOM 4279 N N . ASN A 1 560 ? 15.758 -4.194 -5.061 1.00 72.00 560 ASN A N 1
ATOM 4280 C CA . ASN A 1 560 ? 16.259 -4.105 -3.686 1.00 72.00 560 ASN A CA 1
ATOM 4281 C C . ASN A 1 560 ? 17.529 -3.239 -3.629 1.00 72.00 560 ASN A C 1
ATOM 4283 O O . ASN A 1 560 ? 18.380 -3.349 -4.501 1.00 72.00 560 ASN A O 1
ATOM 4287 N N . GLU A 1 561 ? 17.697 -2.419 -2.588 1.00 65.50 561 GLU A N 1
ATOM 4288 C CA . GLU A 1 561 ? 18.781 -1.420 -2.546 1.00 65.50 561 GLU A CA 1
ATOM 4289 C C . GLU A 1 561 ? 20.198 -2.004 -2.632 1.00 65.50 561 GLU A C 1
ATOM 4291 O O . GLU A 1 561 ? 21.096 -1.350 -3.151 1.00 65.50 561 GLU A O 1
ATOM 4296 N N . ALA A 1 562 ? 20.420 -3.217 -2.123 1.00 72.94 562 ALA A N 1
ATOM 4297 C CA . ALA A 1 562 ? 21.693 -3.912 -2.251 1.00 72.94 562 ALA A CA 1
ATOM 4298 C C . ALA A 1 562 ? 21.469 -5.370 -2.652 1.00 72.94 562 ALA A C 1
ATOM 4300 O O . ALA A 1 562 ? 20.649 -6.076 -2.054 1.00 72.94 562 ALA A O 1
ATOM 4301 N N . ALA A 1 563 ? 22.242 -5.836 -3.634 1.00 79.75 563 ALA A N 1
ATOM 4302 C CA . ALA A 1 563 ? 22.268 -7.242 -3.998 1.00 79.75 563 ALA A CA 1
ATOM 4303 C C . ALA A 1 563 ? 22.758 -8.091 -2.817 1.00 79.75 563 ALA A C 1
ATOM 4305 O O . ALA A 1 563 ? 23.787 -7.793 -2.198 1.00 79.75 563 ALA A O 1
ATOM 4306 N N . MET A 1 564 ? 22.038 -9.170 -2.503 1.00 84.12 564 MET A N 1
ATOM 4307 C CA . MET A 1 564 ? 22.468 -10.087 -1.455 1.00 84.12 564 MET A CA 1
ATOM 4308 C C . MET A 1 564 ? 23.672 -10.893 -1.948 1.00 84.12 564 MET A C 1
ATOM 4310 O O . MET A 1 564 ? 23.676 -11.438 -3.049 1.00 84.12 564 MET A O 1
ATOM 4314 N N . VAL A 1 565 ? 24.712 -10.989 -1.121 1.00 84.12 565 VAL A N 1
ATOM 4315 C CA . VAL A 1 565 ? 25.916 -11.755 -1.460 1.00 84.12 565 VAL A CA 1
ATOM 4316 C C . VAL A 1 565 ? 25.680 -13.236 -1.168 1.00 84.12 565 VAL A C 1
ATOM 4318 O O . VAL A 1 565 ? 25.277 -13.600 -0.063 1.00 84.12 565 VAL A O 1
ATOM 4321 N N . SER A 1 566 ? 25.973 -14.098 -2.147 1.00 85.12 566 SER A N 1
ATOM 4322 C CA . SER A 1 566 ? 25.921 -15.553 -1.964 1.00 85.12 566 SER A CA 1
ATOM 4323 C C . SER A 1 566 ? 26.859 -15.985 -0.825 1.00 85.12 566 SER A C 1
ATOM 4325 O O . SER A 1 566 ? 28.051 -15.670 -0.881 1.00 85.12 566 SER A O 1
ATOM 4327 N N . PRO A 1 567 ? 26.384 -16.741 0.183 1.00 88.69 567 PRO A N 1
ATOM 4328 C CA . PRO A 1 567 ? 27.228 -17.167 1.293 1.00 88.69 567 PRO A CA 1
ATOM 4329 C C . PRO A 1 567 ? 28.251 -18.217 0.838 1.00 88.69 567 PRO A C 1
ATOM 4331 O O . PRO A 1 567 ? 27.886 -19.277 0.319 1.00 88.69 567 PRO A O 1
ATOM 4334 N N . SER A 1 568 ? 29.541 -17.963 1.074 1.00 91.44 568 SER A N 1
ATOM 4335 C CA . SER A 1 568 ? 30.596 -18.936 0.777 1.00 91.44 568 SER A CA 1
ATOM 4336 C C . SER A 1 568 ? 30.605 -20.052 1.826 1.00 91.44 568 SER A C 1
ATOM 4338 O O . SER A 1 568 ? 30.663 -19.754 3.019 1.00 91.44 568 SER A O 1
ATOM 4340 N N . PRO A 1 569 ? 30.589 -21.344 1.441 1.00 90.19 569 PRO A N 1
ATOM 4341 C CA . PRO A 1 569 ? 30.744 -22.441 2.396 1.00 90.19 569 PRO A CA 1
ATOM 4342 C C . PRO A 1 569 ? 32.043 -22.356 3.209 1.00 90.19 569 PRO A C 1
ATOM 4344 O O . PRO A 1 569 ? 32.063 -22.802 4.353 1.00 90.19 569 PRO A O 1
ATOM 4347 N N . ASP A 1 570 ? 33.104 -21.774 2.645 1.00 92.31 570 ASP A N 1
ATOM 4348 C CA . ASP A 1 570 ? 34.423 -21.689 3.283 1.00 92.31 570 ASP A CA 1
ATOM 4349 C C . ASP A 1 570 ? 34.443 -20.752 4.506 1.00 92.31 570 ASP A C 1
ATOM 4351 O O . ASP A 1 570 ? 35.299 -20.905 5.379 1.00 92.31 570 ASP A O 1
ATOM 4355 N N . ASP A 1 571 ? 33.465 -19.847 4.624 1.00 91.06 571 ASP A N 1
ATOM 4356 C CA . ASP A 1 571 ? 33.323 -18.929 5.765 1.00 91.06 571 ASP A CA 1
ATOM 4357 C C . ASP A 1 571 ? 32.723 -19.612 7.011 1.00 91.06 571 ASP A C 1
ATOM 4359 O O . ASP A 1 571 ? 32.624 -19.006 8.082 1.00 91.06 571 ASP A O 1
ATOM 4363 N N . TYR A 1 572 ? 32.318 -20.884 6.898 1.00 90.50 572 TYR A N 1
ATOM 4364 C CA . TYR A 1 572 ? 31.628 -21.626 7.950 1.00 90.50 572 TYR A CA 1
ATOM 4365 C C . TYR A 1 572 ? 32.345 -22.937 8.277 1.00 90.50 572 TYR A C 1
ATOM 4367 O O . TYR A 1 572 ? 32.575 -23.792 7.421 1.00 90.50 572 TYR A O 1
ATOM 4375 N N . GLU A 1 573 ? 32.631 -23.164 9.560 1.00 84.69 573 GLU A N 1
ATOM 4376 C CA . GLU A 1 573 ? 33.228 -24.422 10.015 1.00 84.69 573 GLU A CA 1
ATOM 4377 C C . GLU A 1 573 ? 32.312 -25.614 9.670 1.00 84.69 573 GLU A C 1
ATOM 4379 O O . GLU A 1 573 ? 31.149 -25.662 10.078 1.00 84.69 573 GLU A O 1
ATOM 4384 N N . GLY A 1 574 ? 32.823 -26.577 8.896 1.00 84.62 574 GLY A N 1
ATOM 4385 C CA . GLY A 1 574 ? 32.038 -27.709 8.382 1.00 84.62 574 GLY A CA 1
ATOM 4386 C C . GLY A 1 574 ? 31.319 -27.452 7.048 1.00 84.62 574 GLY A C 1
ATOM 4387 O O . GLY A 1 574 ? 30.551 -28.313 6.602 1.00 84.62 574 GLY A O 1
ATOM 4388 N N . GLY A 1 575 ? 31.566 -26.309 6.400 1.00 91.12 575 GLY A N 1
ATOM 4389 C CA . GLY A 1 575 ? 31.097 -25.999 5.051 1.00 91.12 575 GLY A CA 1
ATOM 4390 C C . GLY A 1 575 ? 29.579 -26.080 4.911 1.00 91.12 575 GLY A C 1
ATOM 4391 O O . GLY A 1 575 ? 28.822 -25.609 5.758 1.00 91.12 575 GLY A O 1
ATOM 4392 N N . THR A 1 576 ? 29.115 -26.779 3.875 1.00 89.50 576 THR A N 1
ATOM 4393 C CA . THR A 1 576 ? 27.682 -26.940 3.564 1.00 89.50 576 THR A CA 1
ATOM 4394 C C . THR A 1 576 ? 26.880 -27.714 4.619 1.00 89.50 576 THR A C 1
ATOM 4396 O O . THR A 1 576 ? 25.645 -27.718 4.607 1.00 89.50 576 THR A O 1
ATOM 4399 N N . SER A 1 577 ? 27.555 -28.384 5.559 1.00 90.12 577 SER A N 1
ATOM 4400 C CA . SER A 1 577 ? 26.899 -29.072 6.676 1.00 90.12 577 SER A CA 1
ATOM 4401 C C . SER A 1 577 ? 26.607 -28.144 7.859 1.00 90.12 577 SER A C 1
ATOM 4403 O O . SER A 1 577 ? 25.796 -28.514 8.713 1.00 90.12 577 SER A O 1
ATOM 4405 N N . ASN A 1 578 ? 27.208 -26.949 7.895 1.00 91.38 578 ASN A N 1
ATOM 4406 C CA . ASN A 1 578 ? 27.025 -25.974 8.964 1.00 91.38 578 ASN A CA 1
ATOM 4407 C C . ASN A 1 578 ? 25.567 -25.447 9.002 1.00 91.38 578 ASN A C 1
ATOM 4409 O O . ASN A 1 578 ? 25.051 -24.994 7.975 1.00 91.38 578 ASN A O 1
ATOM 4413 N N . PRO A 1 579 ? 24.877 -25.471 10.161 1.00 90.00 579 PRO A N 1
ATOM 4414 C CA . PRO A 1 579 ? 23.507 -24.961 10.277 1.00 90.00 579 PRO A CA 1
ATOM 4415 C C . PRO A 1 579 ? 23.345 -23.470 9.938 1.00 90.00 579 PRO A C 1
ATOM 4417 O O . PRO A 1 579 ? 22.322 -23.092 9.369 1.00 90.00 579 PRO A O 1
ATOM 4420 N N . ALA A 1 580 ? 24.336 -22.629 10.254 1.00 87.19 580 ALA A N 1
ATOM 4421 C CA . ALA A 1 580 ? 24.312 -21.201 9.941 1.00 87.19 580 ALA A CA 1
ATOM 4422 C C . ALA A 1 580 ? 24.474 -20.949 8.435 1.00 87.19 580 ALA A C 1
ATOM 4424 O O . ALA A 1 580 ? 23.731 -20.135 7.888 1.00 87.19 580 ALA A O 1
ATOM 4425 N N . TRP A 1 581 ? 25.347 -21.705 7.753 1.00 91.12 581 TRP A N 1
ATOM 4426 C CA . TRP A 1 581 ? 25.445 -21.657 6.288 1.00 91.12 581 TRP A CA 1
ATOM 4427 C C . TRP A 1 581 ? 24.117 -22.051 5.639 1.00 91.12 581 TRP A C 1
ATOM 4429 O O . TRP A 1 581 ? 23.598 -21.311 4.815 1.00 91.12 581 TRP A O 1
ATOM 4439 N N . LYS A 1 582 ? 23.495 -23.160 6.072 1.00 88.19 582 LYS A N 1
ATOM 4440 C CA . LYS A 1 582 ? 22.185 -23.590 5.543 1.00 88.19 582 LYS A CA 1
ATOM 4441 C C . LYS A 1 582 ? 21.098 -22.531 5.728 1.00 88.19 582 LYS A C 1
ATOM 4443 O O . LYS A 1 582 ? 20.230 -22.405 4.870 1.00 88.19 582 LYS A O 1
ATOM 4448 N N . LYS A 1 583 ? 21.119 -21.796 6.847 1.00 87.25 583 LYS A N 1
ATOM 4449 C CA . LYS A 1 583 ? 20.185 -20.689 7.093 1.00 87.25 583 LYS A CA 1
ATOM 4450 C C . LYS A 1 583 ? 20.432 -19.537 6.116 1.00 87.25 583 LYS A C 1
ATOM 4452 O O . LYS A 1 583 ? 19.482 -19.087 5.489 1.00 87.25 583 LYS A O 1
ATOM 4457 N N . GLN A 1 584 ? 21.683 -19.102 5.963 1.00 86.38 584 GLN A N 1
ATOM 4458 C CA . GLN A 1 584 ? 22.026 -18.006 5.051 1.00 86.38 584 GLN A CA 1
ATOM 4459 C C . GLN A 1 584 ? 21.795 -18.369 3.583 1.00 86.38 584 GLN A C 1
ATOM 4461 O O . GLN A 1 584 ? 21.276 -17.556 2.829 1.00 86.38 584 GLN A O 1
ATOM 4466 N N . GLN A 1 585 ? 22.099 -19.606 3.194 1.00 90.62 585 GLN A N 1
ATOM 4467 C CA . GLN A 1 585 ? 21.864 -20.104 1.842 1.00 90.62 585 GLN A CA 1
ATOM 4468 C C . GLN A 1 585 ? 20.373 -20.067 1.483 1.00 90.62 585 GLN A C 1
ATOM 4470 O O . GLN A 1 585 ? 20.021 -19.610 0.405 1.00 90.62 585 GLN A O 1
ATOM 4475 N N . LYS A 1 586 ? 19.487 -20.468 2.404 1.00 86.69 586 LYS A N 1
ATOM 4476 C CA . LYS A 1 586 ? 18.034 -20.367 2.192 1.00 86.69 586 LYS A CA 1
ATOM 4477 C C . LYS A 1 586 ? 17.546 -18.926 2.058 1.00 86.69 586 LYS A C 1
ATOM 4479 O O . LYS A 1 586 ? 16.670 -18.668 1.244 1.00 86.69 586 LYS A O 1
ATOM 4484 N N . LEU A 1 587 ? 18.090 -18.005 2.857 1.00 84.38 587 LEU A N 1
ATOM 4485 C CA . LEU A 1 587 ? 17.757 -16.581 2.750 1.00 84.38 587 LEU A CA 1
ATOM 4486 C C . LEU A 1 587 ? 18.200 -16.017 1.396 1.00 84.38 587 LEU A C 1
ATOM 4488 O O . LEU A 1 587 ? 17.426 -15.320 0.752 1.00 84.38 587 LEU A O 1
ATOM 4492 N N . PHE A 1 588 ? 19.399 -16.386 0.939 1.00 87.12 588 PHE A N 1
ATOM 4493 C CA . PHE A 1 588 ? 19.899 -16.012 -0.381 1.00 87.12 588 PHE A CA 1
ATOM 4494 C C . PHE A 1 588 ? 19.042 -16.586 -1.519 1.00 87.12 588 PHE A C 1
ATOM 4496 O O . PHE A 1 588 ? 18.706 -15.863 -2.449 1.00 87.12 588 PHE A O 1
ATOM 4503 N N . GLU A 1 589 ? 18.632 -17.855 -1.438 1.00 87.94 589 GLU A N 1
ATOM 4504 C CA . GLU A 1 589 ? 17.743 -18.483 -2.428 1.00 87.94 589 GLU A CA 1
ATOM 4505 C C . GLU A 1 589 ? 16.360 -17.815 -2.479 1.00 87.94 589 GLU A C 1
ATOM 4507 O O . GLU A 1 589 ? 15.830 -17.582 -3.566 1.00 87.94 589 GLU A O 1
ATOM 4512 N N . ALA A 1 590 ? 15.785 -17.475 -1.320 1.00 84.81 590 ALA A N 1
ATOM 4513 C CA . ALA A 1 590 ? 14.511 -16.761 -1.240 1.00 84.81 590 ALA A CA 1
ATOM 4514 C C . ALA A 1 590 ? 14.620 -15.345 -1.827 1.00 84.81 590 ALA A C 1
ATOM 4516 O O . ALA A 1 590 ? 13.787 -14.956 -2.646 1.00 84.81 590 ALA A O 1
ATOM 4517 N N . TRP A 1 591 ? 15.685 -14.620 -1.469 1.00 88.50 591 TRP A N 1
ATOM 4518 C CA . TRP A 1 591 ? 15.993 -13.305 -2.028 1.00 88.50 591 TRP A CA 1
ATOM 4519 C C . TRP A 1 591 ? 16.168 -13.365 -3.550 1.00 88.50 591 TRP A C 1
ATOM 4521 O O . TRP A 1 591 ? 15.555 -12.580 -4.263 1.00 88.50 591 TRP A O 1
ATOM 4531 N N . GLN A 1 592 ? 16.930 -14.335 -4.066 1.00 90.00 592 GLN A N 1
ATOM 4532 C CA . GLN A 1 592 ? 17.153 -14.494 -5.505 1.00 90.00 592 GLN A CA 1
ATOM 4533 C C . GLN A 1 592 ? 15.847 -14.792 -6.255 1.00 90.00 592 GLN A C 1
ATOM 4535 O O . GLN A 1 592 ? 15.621 -14.261 -7.340 1.00 90.00 592 GLN A O 1
ATOM 4540 N N . ALA A 1 593 ? 14.976 -15.634 -5.694 1.00 89.31 593 ALA A N 1
ATOM 4541 C CA . ALA A 1 593 ? 13.687 -15.942 -6.306 1.00 89.31 593 ALA A CA 1
ATOM 4542 C C . ALA A 1 593 ? 12.742 -14.725 -6.339 1.00 89.31 593 ALA A C 1
ATOM 4544 O O . ALA A 1 593 ? 12.006 -14.552 -7.312 1.00 89.31 593 ALA A O 1
ATOM 4545 N N . ASP A 1 594 ? 12.751 -13.890 -5.296 1.00 90.06 594 ASP A N 1
ATOM 4546 C CA . ASP A 1 594 ? 12.021 -12.614 -5.267 1.00 90.06 594 ASP A CA 1
ATOM 4547 C C . ASP A 1 594 ? 12.596 -11.599 -6.269 1.00 90.06 594 ASP A C 1
ATOM 4549 O O . ASP A 1 594 ? 11.852 -10.974 -7.022 1.00 90.06 594 ASP A O 1
ATOM 4553 N N . ASP A 1 595 ? 13.920 -11.500 -6.363 1.00 92.69 595 ASP A N 1
ATOM 4554 C CA . ASP A 1 595 ? 14.610 -10.598 -7.288 1.00 92.69 595 ASP A CA 1
ATOM 4555 C C . ASP A 1 595 ? 14.328 -10.950 -8.766 1.00 92.69 595 ASP A C 1
ATOM 4557 O O . ASP A 1 595 ? 14.019 -10.070 -9.575 1.00 92.69 595 ASP A O 1
ATOM 4561 N N . VAL A 1 596 ? 14.291 -12.248 -9.103 1.00 94.62 596 VAL A N 1
ATOM 4562 C CA . VAL A 1 596 ? 13.831 -12.738 -10.418 1.00 94.62 596 VAL A CA 1
ATOM 4563 C C . VAL A 1 596 ? 12.371 -12.363 -10.682 1.00 94.62 596 VAL A C 1
ATOM 4565 O O . VAL A 1 596 ? 12.050 -11.924 -11.787 1.00 94.62 596 VAL A O 1
ATOM 4568 N N . ARG A 1 597 ? 11.479 -12.500 -9.691 1.00 95.31 597 ARG A N 1
ATOM 4569 C CA . ARG A 1 597 ? 10.067 -12.099 -9.829 1.00 95.31 597 ARG A CA 1
ATOM 4570 C C . ARG A 1 597 ? 9.933 -10.612 -10.141 1.00 95.31 597 ARG A C 1
ATOM 4572 O O . ARG A 1 597 ? 9.235 -10.257 -11.086 1.00 95.31 597 ARG A O 1
ATOM 4579 N N . ARG A 1 598 ? 10.650 -9.748 -9.419 1.00 95.88 598 ARG A N 1
ATOM 4580 C CA . ARG A 1 598 ? 10.661 -8.295 -9.672 1.00 95.88 598 ARG A CA 1
ATOM 4581 C C . ARG A 1 598 ? 11.079 -7.975 -11.109 1.00 95.88 598 ARG A C 1
ATOM 4583 O O . ARG A 1 598 ? 10.436 -7.158 -11.768 1.00 95.88 598 ARG A O 1
ATOM 4590 N N . ALA A 1 599 ? 12.117 -8.649 -11.612 1.00 96.50 599 ALA A N 1
ATOM 4591 C CA . ALA A 1 599 ? 12.577 -8.484 -12.990 1.00 96.50 599 ALA A CA 1
ATOM 4592 C C . ALA A 1 599 ? 11.523 -8.935 -14.015 1.00 96.50 599 ALA A C 1
ATOM 4594 O O . ALA A 1 599 ? 11.247 -8.214 -14.973 1.00 96.50 599 ALA A O 1
ATOM 4595 N N . LYS A 1 600 ? 10.879 -10.086 -13.792 1.00 97.81 600 LYS A N 1
ATOM 4596 C CA . LYS A 1 600 ? 9.807 -10.583 -14.665 1.00 97.81 600 LYS A CA 1
ATOM 4597 C C . LYS A 1 600 ? 8.569 -9.694 -14.669 1.00 97.81 600 LYS A C 1
ATOM 4599 O O . LYS A 1 600 ? 7.957 -9.539 -15.722 1.00 97.81 600 LYS A O 1
ATOM 4604 N N . ILE A 1 601 ? 8.205 -9.100 -13.536 1.00 98.56 601 ILE A N 1
ATOM 4605 C CA . ILE A 1 601 ? 7.078 -8.164 -13.455 1.00 98.56 601 ILE A CA 1
ATOM 4606 C C . ILE A 1 601 ? 7.387 -6.913 -14.286 1.00 98.56 601 ILE A C 1
ATOM 4608 O O . ILE A 1 601 ? 6.592 -6.559 -15.154 1.00 98.56 601 ILE A O 1
ATOM 4612 N N . ALA A 1 602 ? 8.569 -6.301 -14.119 1.00 98.25 602 ALA A N 1
ATOM 4613 C CA . ALA A 1 602 ? 8.992 -5.171 -14.957 1.00 98.25 602 ALA A CA 1
ATOM 4614 C C . ALA A 1 602 ? 9.004 -5.539 -16.453 1.00 98.25 602 ALA A C 1
ATOM 4616 O O . ALA A 1 602 ? 8.463 -4.813 -17.287 1.00 98.25 602 ALA A O 1
ATOM 4617 N N . GLN A 1 603 ? 9.587 -6.691 -16.794 1.00 98.00 603 GLN A N 1
ATOM 4618 C CA . GLN A 1 603 ? 9.627 -7.222 -18.156 1.00 98.00 603 GLN A CA 1
ATOM 4619 C C . GLN A 1 603 ? 8.224 -7.368 -18.755 1.00 98.00 603 GLN A C 1
ATOM 4621 O O . GLN A 1 603 ? 7.972 -6.885 -19.857 1.00 98.00 603 GLN A O 1
ATOM 4626 N N . ASN A 1 604 ? 7.306 -8.024 -18.045 1.00 98.38 604 ASN A N 1
ATOM 4627 C CA . ASN A 1 604 ? 5.956 -8.278 -18.537 1.00 98.38 604 ASN A CA 1
ATOM 4628 C C . ASN A 1 604 ? 5.093 -7.016 -18.579 1.00 98.38 604 ASN A C 1
ATOM 4630 O O . ASN A 1 604 ? 4.220 -6.930 -19.437 1.00 98.38 604 ASN A O 1
ATOM 4634 N N . PHE A 1 605 ? 5.366 -6.022 -17.732 1.00 98.38 605 PHE A N 1
ATOM 4635 C CA . PHE A 1 605 ? 4.761 -4.697 -17.845 1.00 98.38 605 PHE A CA 1
ATOM 4636 C C . PHE A 1 605 ? 5.155 -4.026 -19.168 1.00 98.38 605 PHE A C 1
ATOM 4638 O O . PHE A 1 605 ? 4.299 -3.596 -19.935 1.00 98.38 605 PHE A O 1
ATOM 4645 N N . MET A 1 606 ? 6.446 -4.036 -19.511 1.00 98.06 606 MET A N 1
ATOM 4646 C CA . MET A 1 606 ? 6.936 -3.462 -20.773 1.00 98.06 606 MET A CA 1
ATOM 4647 C C . MET A 1 606 ? 6.471 -4.250 -22.006 1.00 98.06 606 MET A C 1
ATOM 4649 O O . MET A 1 606 ? 6.100 -3.648 -23.014 1.00 98.06 606 MET A O 1
ATOM 4653 N N . LEU A 1 607 ? 6.447 -5.585 -21.930 1.00 97.38 607 LEU A N 1
ATOM 4654 C CA . LEU A 1 607 ? 5.908 -6.435 -22.997 1.00 97.38 607 LEU A CA 1
ATOM 4655 C C . LEU A 1 607 ? 4.398 -6.251 -23.164 1.00 97.38 607 LEU A C 1
ATOM 4657 O O . LEU A 1 607 ? 3.923 -6.185 -24.290 1.00 97.38 607 LEU A O 1
ATOM 4661 N N . GLY A 1 608 ? 3.647 -6.139 -22.068 1.00 95.06 608 GLY A N 1
ATOM 4662 C CA . GLY A 1 608 ? 2.206 -5.896 -22.107 1.00 95.06 608 GLY A CA 1
ATOM 4663 C C . GLY A 1 608 ? 1.884 -4.530 -22.702 1.00 95.06 608 GLY A C 1
ATOM 4664 O O . GLY A 1 608 ? 0.980 -4.422 -23.523 1.00 95.06 608 GLY A O 1
ATOM 4665 N N . TYR A 1 609 ? 2.676 -3.506 -22.378 1.00 95.25 609 TYR A N 1
ATOM 4666 C CA . TYR A 1 609 ? 2.546 -2.201 -23.016 1.00 95.25 609 TYR A CA 1
ATOM 4667 C C . TYR A 1 609 ? 2.812 -2.277 -24.525 1.00 95.25 609 TYR A C 1
ATOM 4669 O O . TYR A 1 609 ? 2.008 -1.790 -25.316 1.00 95.25 609 TYR A O 1
ATOM 4677 N N . GLN A 1 610 ? 3.901 -2.941 -24.937 1.00 94.69 610 GLN A N 1
ATOM 4678 C CA . GLN A 1 610 ? 4.203 -3.148 -26.358 1.00 94.69 610 GLN A CA 1
ATOM 4679 C C . GLN A 1 610 ? 3.103 -3.946 -27.071 1.00 94.69 610 GLN A C 1
ATOM 4681 O O . GLN A 1 610 ? 2.773 -3.629 -28.209 1.00 94.69 610 GLN A O 1
ATOM 4686 N N . ASP A 1 611 ? 2.511 -4.946 -26.419 1.00 92.00 611 ASP A N 1
ATOM 4687 C CA . ASP A 1 611 ? 1.372 -5.667 -26.982 1.00 92.00 611 ASP A CA 1
ATOM 4688 C C . ASP A 1 611 ? 0.156 -4.759 -27.171 1.00 92.00 611 ASP A C 1
ATOM 4690 O O . ASP A 1 611 ? -0.535 -4.885 -28.176 1.00 92.00 611 ASP A O 1
ATOM 4694 N N . GLY A 1 612 ? -0.100 -3.848 -26.226 1.00 90.50 612 GLY A N 1
ATOM 4695 C CA . GLY A 1 612 ? -1.151 -2.840 -26.342 1.00 90.50 612 GLY A CA 1
ATOM 4696 C C . GLY A 1 612 ? -0.962 -1.948 -27.571 1.00 90.50 612 GLY A C 1
ATOM 4697 O O . GLY A 1 612 ? -1.907 -1.763 -28.336 1.00 90.50 612 GLY A O 1
ATOM 4698 N N . LEU A 1 613 ? 0.268 -1.480 -27.819 1.00 90.12 613 LEU A N 1
ATOM 4699 C CA . LEU A 1 613 ? 0.620 -0.747 -29.048 1.00 90.12 613 LEU A CA 1
ATOM 4700 C C . LEU A 1 613 ? 0.414 -1.615 -30.305 1.00 90.12 613 LEU A C 1
ATOM 4702 O O . LEU A 1 613 ? -0.086 -1.152 -31.326 1.00 90.12 613 LEU A O 1
ATOM 4706 N N . ASP A 1 614 ? 0.757 -2.904 -30.236 1.00 88.50 614 ASP A N 1
ATOM 4707 C CA . ASP A 1 614 ? 0.665 -3.831 -31.371 1.00 88.50 614 ASP A CA 1
ATOM 4708 C C . ASP A 1 614 ? -0.786 -4.226 -31.732 1.00 88.50 614 ASP A C 1
ATOM 4710 O O . ASP A 1 614 ? -1.017 -4.788 -32.810 1.00 88.50 614 ASP A O 1
ATOM 4714 N N . GLN A 1 615 ? -1.773 -3.952 -30.868 1.00 83.44 615 GLN A N 1
ATOM 4715 C CA . GLN A 1 615 ? -3.180 -4.306 -31.114 1.00 83.44 615 GLN A CA 1
ATOM 4716 C C . GLN A 1 615 ? -3.826 -3.491 -32.239 1.00 83.44 615 GLN A C 1
ATOM 4718 O O . GLN A 1 615 ? -4.785 -3.958 -32.861 1.00 83.44 615 GLN A O 1
ATOM 4723 N N . SER A 1 616 ? -3.309 -2.297 -32.539 1.00 77.62 616 SER A N 1
ATOM 4724 C CA . SER A 1 616 ? -3.850 -1.425 -33.579 1.00 77.62 616 SER A CA 1
ATOM 4725 C C . SER A 1 616 ? -2.752 -0.884 -34.481 1.00 77.62 616 SER A C 1
ATOM 4727 O O . SER A 1 616 ? -1.717 -0.420 -34.035 1.00 77.62 616 SER A O 1
ATOM 4729 N N . ALA A 1 617 ? -2.996 -0.888 -35.791 1.00 74.81 617 ALA A N 1
ATOM 4730 C CA . ALA A 1 617 ? -2.116 -0.207 -36.744 1.00 74.81 617 ALA A CA 1
ATOM 4731 C C . ALA A 1 617 ? -2.467 1.287 -36.904 1.00 74.81 617 ALA A C 1
ATOM 4733 O O . ALA A 1 617 ? -1.922 1.957 -37.786 1.00 74.81 617 ALA A O 1
ATOM 4734 N N . PHE A 1 618 ? -3.448 1.790 -36.145 1.00 74.62 618 PHE A N 1
ATOM 4735 C CA . PHE A 1 618 ? -3.932 3.158 -36.273 1.00 74.62 618 PHE A CA 1
ATOM 4736 C C . PHE A 1 618 ? -3.048 4.126 -35.489 1.00 74.62 618 PHE A C 1
ATOM 4738 O O . PHE A 1 618 ? -3.031 4.112 -34.264 1.00 74.62 618 PHE A O 1
ATOM 4745 N N . ILE A 1 619 ? -2.387 5.015 -36.225 1.00 78.00 619 ILE A N 1
ATOM 4746 C CA . ILE A 1 619 ? -1.615 6.126 -35.677 1.00 78.00 619 ILE A CA 1
ATOM 4747 C C . ILE A 1 619 ? -2.401 7.417 -35.902 1.00 78.00 619 ILE A C 1
ATOM 4749 O O . ILE A 1 619 ? -2.874 7.687 -37.014 1.00 78.00 619 ILE A O 1
ATOM 4753 N N . GLU A 1 620 ? -2.545 8.210 -34.846 1.00 80.44 620 GLU A N 1
ATOM 4754 C CA . GLU A 1 620 ? -3.236 9.493 -34.879 1.00 80.44 620 GLU A CA 1
ATOM 4755 C C . GLU A 1 620 ? -2.562 10.475 -35.850 1.00 80.44 620 GLU A C 1
ATOM 4757 O O . GLU A 1 620 ? -1.394 10.353 -36.224 1.00 80.44 620 GLU A O 1
ATOM 4762 N N . SER A 1 621 ? -3.291 11.516 -36.259 1.00 78.69 621 SER A N 1
ATOM 4763 C CA . SER A 1 621 ? -2.758 12.514 -37.208 1.00 78.69 621 SER A CA 1
ATOM 4764 C C . SER A 1 62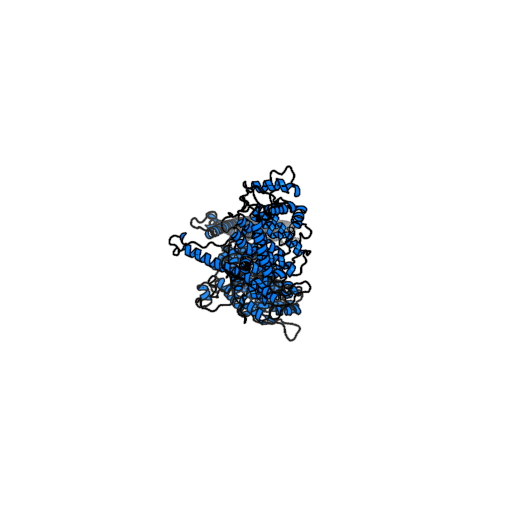1 ? -1.505 13.260 -36.715 1.00 78.69 621 SER A C 1
ATOM 4766 O O . SER A 1 621 ? -0.775 13.830 -37.526 1.00 78.69 621 SER A O 1
ATOM 4768 N N . ASN A 1 622 ? -1.258 13.255 -35.402 1.00 76.00 622 ASN A N 1
ATOM 4769 C CA . ASN A 1 622 ? -0.077 13.810 -34.738 1.00 76.00 622 ASN A CA 1
ATOM 4770 C C . ASN A 1 622 ? 1.062 12.783 -34.547 1.00 76.00 622 ASN A C 1
ATOM 4772 O O . ASN A 1 622 ? 2.065 13.141 -33.938 1.00 76.00 622 ASN A O 1
ATOM 4776 N N . GLY A 1 623 ? 0.919 11.549 -35.045 1.00 79.12 623 GLY A N 1
ATOM 4777 C CA . GLY A 1 623 ? 1.911 10.478 -34.902 1.00 79.12 623 GLY A CA 1
ATOM 4778 C C . GLY A 1 623 ? 1.755 9.614 -33.646 1.00 79.12 623 GLY A C 1
ATOM 4779 O O . GLY A 1 623 ? 2.557 8.707 -33.453 1.00 79.12 623 GLY A O 1
ATOM 4780 N N . GLU A 1 624 ? 0.759 9.887 -32.803 1.00 86.38 624 GLU A N 1
ATOM 4781 C CA . GLU A 1 624 ? 0.565 9.223 -31.511 1.00 86.38 624 GLU A CA 1
ATOM 4782 C C . GLU A 1 624 ? -0.142 7.871 -31.652 1.00 86.38 624 GLU A C 1
ATOM 4784 O O . GLU A 1 624 ? -1.104 7.746 -32.417 1.00 86.38 624 GLU A O 1
ATOM 4789 N N . ASP A 1 625 ? 0.304 6.866 -30.895 1.00 89.00 625 ASP A N 1
ATOM 4790 C CA . ASP A 1 625 ? -0.401 5.591 -30.820 1.00 89.00 625 ASP A CA 1
ATOM 4791 C C . ASP A 1 625 ? -1.683 5.718 -29.984 1.00 89.00 625 ASP A C 1
ATOM 4793 O O . ASP A 1 625 ? -1.729 6.400 -28.951 1.00 89.00 625 ASP A O 1
ATOM 4797 N N . ARG A 1 626 ? -2.752 5.052 -30.426 1.00 86.50 626 ARG A N 1
ATOM 4798 C CA . ARG A 1 626 ? -4.061 5.145 -29.778 1.00 86.50 626 ARG A CA 1
ATOM 4799 C C . ARG A 1 626 ? -4.104 4.467 -28.410 1.00 86.50 626 ARG A C 1
ATOM 4801 O O . ARG A 1 626 ? -4.741 5.007 -27.501 1.00 86.50 626 ARG A O 1
ATOM 4808 N N . PHE A 1 627 ? -3.449 3.318 -28.251 1.00 89.56 627 PHE A N 1
ATOM 4809 C CA . PHE A 1 627 ? -3.362 2.641 -26.961 1.00 89.56 627 PHE A CA 1
ATOM 4810 C C . PHE A 1 627 ? -2.631 3.532 -25.962 1.00 89.56 627 PHE A C 1
ATOM 4812 O O . PHE A 1 627 ? -3.150 3.794 -24.874 1.00 89.56 627 PHE A O 1
ATOM 4819 N N . GLY A 1 628 ? -1.477 4.072 -26.358 1.00 90.44 628 GLY A N 1
ATOM 4820 C CA . GLY A 1 628 ? -0.720 4.964 -25.492 1.00 90.44 628 GLY A CA 1
ATOM 4821 C C . GLY A 1 628 ? -1.510 6.219 -25.115 1.00 90.44 628 GLY A C 1
ATOM 4822 O O . GLY A 1 628 ? -1.534 6.606 -23.946 1.00 90.44 628 GLY A O 1
ATOM 4823 N N . ARG A 1 629 ? -2.218 6.832 -26.076 1.00 89.12 629 ARG A N 1
ATOM 4824 C CA . ARG A 1 629 ? -3.031 8.042 -25.860 1.00 89.12 629 ARG A CA 1
ATOM 4825 C C . ARG A 1 629 ? -4.105 7.829 -24.798 1.00 89.12 629 ARG A C 1
ATOM 4827 O O . ARG A 1 629 ? -4.392 8.734 -24.017 1.00 89.12 629 ARG A O 1
ATOM 4834 N N . ASN A 1 630 ? -4.723 6.653 -24.806 1.00 87.81 630 ASN A N 1
ATOM 4835 C CA . ASN A 1 630 ? -5.787 6.298 -23.875 1.00 87.81 630 ASN A CA 1
ATOM 4836 C C . ASN A 1 630 ? -5.265 5.819 -22.514 1.00 87.81 630 ASN A C 1
ATOM 4838 O O . ASN A 1 630 ? -6.038 5.774 -21.562 1.00 87.81 630 ASN A O 1
ATOM 4842 N N . ASN A 1 631 ? -3.973 5.500 -22.409 1.00 90.44 631 ASN A N 1
ATOM 4843 C CA . ASN A 1 631 ? -3.311 5.095 -21.169 1.00 90.44 631 ASN A CA 1
ATOM 4844 C C . ASN A 1 631 ? -2.125 6.039 -20.857 1.00 90.44 631 ASN A C 1
ATOM 4846 O O . ASN A 1 631 ? -0.975 5.594 -20.771 1.00 90.44 631 ASN A O 1
ATOM 4850 N N . PRO A 1 632 ? -2.372 7.359 -20.726 1.00 89.50 632 PRO A N 1
ATOM 4851 C CA . PRO A 1 632 ? -1.306 8.354 -20.649 1.00 89.50 632 PRO A CA 1
ATOM 4852 C C . PRO A 1 632 ? -0.464 8.217 -19.377 1.00 89.50 632 PRO A C 1
ATOM 4854 O O . PRO A 1 632 ? 0.755 8.318 -19.450 1.00 89.50 632 PRO A O 1
ATOM 4857 N N . ASN A 1 633 ? -1.077 7.913 -18.231 1.00 91.44 633 ASN A N 1
ATOM 4858 C CA . ASN A 1 633 ? -0.357 7.753 -16.963 1.00 91.44 633 ASN A CA 1
ATOM 4859 C C . ASN A 1 633 ? 0.489 6.470 -16.940 1.00 91.44 633 ASN A C 1
ATOM 4861 O O . ASN A 1 633 ? 1.562 6.427 -16.327 1.00 91.44 633 ASN A O 1
ATOM 4865 N N . MET A 1 634 ? 0.046 5.444 -17.674 1.00 92.25 634 MET A N 1
ATOM 4866 C CA . MET A 1 634 ? 0.804 4.217 -17.890 1.00 92.25 634 MET A CA 1
ATOM 4867 C C . MET A 1 634 ? 2.109 4.480 -18.653 1.00 92.25 634 MET A C 1
ATOM 4869 O O . MET A 1 634 ? 3.118 3.865 -18.317 1.00 92.25 634 MET A O 1
ATOM 4873 N N . ARG A 1 635 ? 2.143 5.427 -19.611 1.00 91.06 635 ARG A N 1
ATOM 4874 C CA . ARG A 1 635 ? 3.397 5.829 -20.288 1.00 91.06 635 ARG A CA 1
ATOM 4875 C C . ARG A 1 635 ? 4.443 6.292 -19.285 1.00 91.06 635 ARG A C 1
ATOM 4877 O O . ARG A 1 635 ? 5.574 5.803 -19.305 1.00 91.06 635 ARG A O 1
ATOM 4884 N N . SER A 1 636 ? 4.061 7.203 -18.392 1.00 87.31 636 SER A N 1
ATOM 4885 C CA . SER A 1 636 ? 4.986 7.761 -17.405 1.00 87.31 636 SER A CA 1
ATOM 4886 C C . SER A 1 636 ? 5.510 6.668 -16.465 1.00 87.31 636 SER A C 1
ATOM 4888 O O . SER A 1 636 ? 6.693 6.650 -16.124 1.00 87.31 636 SER A O 1
ATOM 4890 N N . TRP A 1 637 ? 4.657 5.712 -16.082 1.00 93.00 637 TRP A N 1
ATOM 4891 C CA . TRP A 1 637 ? 5.056 4.566 -15.260 1.00 93.00 637 TRP A CA 1
ATOM 4892 C C . TRP A 1 637 ? 5.982 3.586 -15.980 1.00 93.00 637 TRP A C 1
ATOM 4894 O O . TRP A 1 637 ? 7.005 3.200 -15.412 1.00 93.00 637 TRP A O 1
ATOM 4904 N N . VAL A 1 638 ? 5.682 3.223 -17.231 1.00 94.94 638 VAL A N 1
ATOM 4905 C CA . VAL A 1 638 ? 6.563 2.358 -18.032 1.00 94.94 638 VAL A CA 1
ATOM 4906 C C . VAL A 1 638 ? 7.928 3.017 -18.210 1.00 94.94 638 VAL A C 1
ATOM 4908 O O . VAL A 1 638 ? 8.946 2.355 -18.024 1.00 94.94 638 VAL A O 1
ATOM 4911 N N . GLY A 1 639 ? 7.967 4.324 -18.486 1.00 90.50 639 GLY A N 1
ATOM 4912 C CA . GLY A 1 639 ? 9.211 5.090 -18.554 1.00 90.50 639 GLY A CA 1
ATOM 4913 C C . GLY A 1 639 ? 10.018 5.062 -17.255 1.00 90.50 639 GLY A C 1
ATOM 4914 O O . GLY A 1 639 ? 11.227 4.840 -17.292 1.00 90.50 639 GLY A O 1
ATOM 4915 N N . ASN A 1 640 ? 9.357 5.246 -16.108 1.00 88.06 640 ASN A N 1
ATOM 4916 C CA . ASN A 1 640 ? 9.994 5.193 -14.789 1.00 88.06 640 ASN A CA 1
ATOM 4917 C C . ASN A 1 640 ? 10.589 3.803 -14.492 1.00 88.06 640 ASN A C 1
ATOM 4919 O O . ASN A 1 640 ? 11.774 3.683 -14.183 1.00 88.06 640 ASN A O 1
ATOM 4923 N N . ILE A 1 641 ? 9.800 2.739 -14.657 1.00 92.50 641 ILE A N 1
ATOM 4924 C CA . ILE A 1 641 ? 10.249 1.360 -14.400 1.00 92.50 641 ILE A CA 1
ATOM 4925 C C . ILE A 1 641 ? 11.368 0.957 -15.373 1.00 92.50 641 ILE A C 1
ATOM 4927 O O . ILE A 1 641 ? 12.363 0.355 -14.964 1.00 92.50 641 ILE A O 1
ATOM 4931 N N . ALA A 1 642 ? 11.264 1.341 -16.648 1.00 93.62 642 ALA A N 1
ATOM 4932 C CA . ALA A 1 642 ? 12.318 1.107 -17.630 1.00 93.62 642 ALA A CA 1
ATOM 4933 C C . ALA A 1 642 ? 13.619 1.854 -17.277 1.00 93.62 642 ALA A C 1
ATOM 4935 O O . ALA A 1 642 ? 14.705 1.307 -17.465 1.00 93.62 642 ALA A O 1
ATOM 4936 N N . ALA A 1 643 ? 13.533 3.060 -16.706 1.00 87.88 643 ALA A N 1
ATOM 4937 C CA . ALA A 1 643 ? 14.702 3.797 -16.227 1.00 87.88 643 ALA A CA 1
ATOM 4938 C C . ALA A 1 643 ? 15.370 3.127 -15.012 1.00 87.88 643 ALA A C 1
ATOM 4940 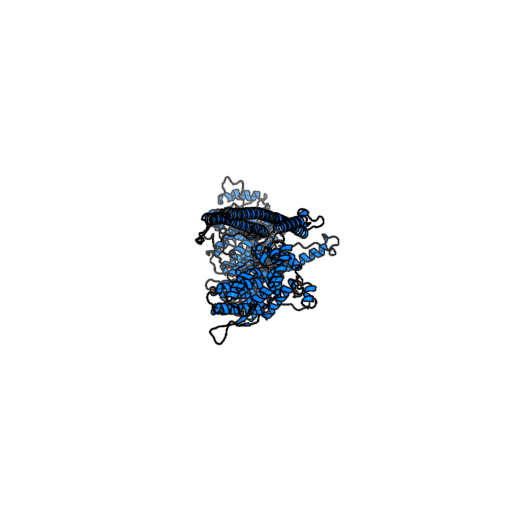O O . ALA A 1 643 ? 16.598 3.094 -14.934 1.00 87.88 643 ALA A O 1
ATOM 4941 N N . GLN A 1 644 ? 14.596 2.522 -14.105 1.00 87.19 644 GLN A N 1
ATOM 4942 C CA . GLN A 1 644 ? 15.148 1.709 -13.008 1.00 87.19 644 GLN A CA 1
ATOM 4943 C C . GLN A 1 644 ? 15.871 0.452 -13.525 1.00 87.19 644 GLN A C 1
ATOM 4945 O O . GLN A 1 644 ? 16.812 -0.028 -12.897 1.00 87.19 644 GLN A O 1
ATOM 4950 N N . ARG A 1 645 ? 15.469 -0.054 -14.698 1.00 91.38 645 ARG A N 1
ATOM 4951 C CA . ARG A 1 645 ? 16.049 -1.222 -15.387 1.00 91.38 645 ARG A CA 1
ATOM 4952 C C . ARG A 1 645 ? 16.993 -0.841 -16.537 1.00 91.38 645 ARG A C 1
ATOM 4954 O O . ARG A 1 645 ? 17.272 -1.661 -17.409 1.00 91.38 645 ARG A O 1
ATOM 4961 N N . ILE A 1 646 ? 17.506 0.393 -16.560 1.00 90.06 646 ILE A N 1
ATOM 4962 C CA . ILE A 1 646 ? 18.259 0.915 -17.712 1.00 90.06 646 ILE A CA 1
ATOM 4963 C C . ILE A 1 646 ? 19.559 0.141 -17.995 1.00 90.06 646 ILE A C 1
ATOM 4965 O O . ILE A 1 646 ? 19.970 0.028 -19.149 1.00 90.06 646 ILE A O 1
ATOM 4969 N N . ILE A 1 647 ? 20.193 -0.424 -16.960 1.00 88.62 647 ILE A N 1
ATOM 4970 C CA . ILE A 1 647 ? 21.400 -1.254 -17.102 1.00 88.62 647 ILE A CA 1
ATOM 4971 C C . ILE A 1 647 ? 21.067 -2.539 -17.863 1.00 88.62 647 ILE A C 1
ATOM 4973 O O . ILE A 1 647 ? 21.771 -2.874 -18.814 1.00 88.62 647 ILE A O 1
ATOM 4977 N N . ASP A 1 648 ? 19.962 -3.201 -17.513 1.00 92.62 648 ASP A N 1
ATOM 4978 C CA . ASP A 1 648 ? 19.511 -4.414 -18.194 1.00 92.62 648 ASP A CA 1
ATOM 4979 C C . ASP A 1 648 ? 19.253 -4.132 -19.684 1.00 92.62 648 ASP A C 1
ATOM 4981 O O . ASP A 1 648 ? 19.649 -4.914 -20.548 1.00 92.62 648 ASP A O 1
ATOM 4985 N N . PHE A 1 649 ? 18.647 -2.980 -20.003 1.00 93.56 649 PHE A N 1
ATOM 4986 C CA . PHE A 1 649 ? 18.460 -2.536 -21.386 1.00 93.56 649 PHE A CA 1
ATOM 4987 C C . PHE A 1 649 ? 19.779 -2.305 -22.123 1.00 93.56 649 PHE A C 1
ATOM 4989 O O . PHE A 1 649 ? 19.864 -2.617 -23.309 1.00 93.56 649 PHE A O 1
ATOM 4996 N N . ALA A 1 650 ? 20.803 -1.769 -21.457 1.00 91.12 650 ALA A N 1
ATOM 4997 C CA . ALA A 1 650 ? 22.115 -1.586 -22.068 1.00 91.12 650 ALA A CA 1
ATOM 4998 C C . ALA A 1 650 ? 22.801 -2.931 -22.346 1.00 91.12 650 ALA A C 1
ATOM 5000 O O . ALA A 1 650 ? 23.353 -3.109 -23.430 1.00 91.12 650 ALA A O 1
ATOM 5001 N N . GLU A 1 651 ? 22.722 -3.890 -21.419 1.00 89.56 651 GLU A N 1
ATOM 5002 C CA . GLU A 1 651 ? 23.227 -5.255 -21.629 1.00 89.56 651 GLU A CA 1
ATOM 5003 C C . GLU A 1 651 ? 22.487 -5.955 -22.783 1.00 89.56 651 GLU A C 1
ATOM 5005 O O . GLU A 1 651 ? 23.114 -6.498 -23.692 1.00 89.56 651 GLU A O 1
ATOM 5010 N N . LEU A 1 652 ? 21.156 -5.864 -22.821 1.00 93.12 652 LEU A N 1
ATOM 5011 C CA . LEU A 1 652 ? 20.333 -6.406 -23.907 1.00 93.12 652 LEU A CA 1
ATOM 5012 C C . LEU A 1 652 ? 20.608 -5.731 -25.257 1.00 93.12 652 LEU A C 1
ATOM 5014 O O . LEU A 1 652 ? 20.623 -6.388 -26.301 1.00 93.12 652 LEU A O 1
ATOM 5018 N N . ALA A 1 653 ? 20.848 -4.420 -25.260 1.00 91.50 653 ALA A N 1
ATOM 5019 C CA . ALA A 1 653 ? 21.212 -3.680 -26.461 1.00 91.50 653 ALA A CA 1
ATOM 5020 C C . ALA A 1 653 ? 22.594 -4.099 -26.997 1.00 91.50 653 ALA A C 1
ATOM 5022 O O . ALA A 1 653 ? 22.790 -4.107 -28.215 1.00 91.50 653 ALA A O 1
ATOM 5023 N N . ASP A 1 654 ? 23.523 -4.495 -26.119 1.00 88.44 654 ASP A N 1
ATOM 5024 C CA . ASP A 1 654 ? 24.820 -5.063 -26.505 1.00 88.44 654 ASP A CA 1
ATOM 5025 C C . ASP A 1 654 ? 24.637 -6.406 -27.230 1.00 88.44 654 ASP A C 1
ATOM 5027 O O . ASP A 1 654 ? 25.093 -6.587 -28.364 1.00 88.44 654 ASP A O 1
ATOM 5031 N N . GLU A 1 655 ? 23.850 -7.309 -26.637 1.00 88.25 655 GLU A N 1
ATOM 5032 C CA . GLU A 1 655 ? 23.497 -8.601 -27.238 1.00 88.25 655 GLU A CA 1
ATOM 5033 C C . GLU A 1 655 ? 22.770 -8.421 -28.587 1.00 88.25 655 GLU A C 1
ATOM 5035 O O . GLU A 1 655 ? 23.064 -9.109 -29.577 1.00 88.25 655 GLU A O 1
ATOM 5040 N N . TYR A 1 656 ? 21.859 -7.444 -28.671 1.00 86.50 656 TYR A N 1
ATOM 5041 C CA . TYR A 1 656 ? 21.157 -7.078 -29.903 1.00 86.50 656 TYR A CA 1
ATOM 5042 C C . TYR A 1 656 ? 22.114 -6.560 -30.987 1.00 86.50 656 TYR A C 1
ATOM 5044 O O . TYR A 1 656 ? 21.994 -6.938 -32.165 1.00 86.50 656 TYR A O 1
ATOM 5052 N N . ALA A 1 657 ? 23.089 -5.730 -30.607 1.00 80.69 657 ALA A N 1
ATOM 5053 C CA . ALA A 1 657 ? 24.123 -5.219 -31.500 1.00 80.69 657 ALA A CA 1
ATOM 5054 C C . ALA A 1 657 ? 25.102 -6.313 -31.964 1.00 80.69 657 ALA A C 1
ATOM 5056 O O . ALA A 1 657 ? 25.664 -6.193 -33.060 1.00 80.69 657 ALA A O 1
ATOM 5057 N N . GLY A 1 658 ? 25.249 -7.399 -31.205 1.00 78.62 658 GLY A N 1
ATOM 5058 C CA . GLY A 1 658 ? 26.007 -8.594 -31.574 1.00 78.62 658 GLY A CA 1
ATOM 5059 C C . GLY A 1 658 ? 25.330 -9.499 -32.620 1.00 78.62 658 GLY A C 1
ATOM 5060 O O . GLY A 1 658 ? 24.280 -9.183 -33.189 1.00 78.62 658 GLY A O 1
ATOM 5061 N N . GLU A 1 659 ? 25.967 -10.643 -32.897 1.00 71.62 659 GLU A N 1
ATOM 5062 C CA . GLU A 1 659 ? 25.446 -11.732 -33.754 1.00 71.62 659 GLU A CA 1
ATOM 5063 C C . GLU A 1 659 ? 24.902 -12.929 -32.943 1.00 71.62 659 GLU A C 1
ATOM 5065 O O . GLU A 1 659 ? 24.419 -13.901 -33.519 1.00 71.62 659 GLU A O 1
ATOM 5070 N N . GLY A 1 660 ? 24.989 -12.871 -31.609 1.00 75.94 660 GLY A N 1
ATOM 5071 C CA . GLY A 1 660 ? 24.554 -13.936 -30.705 1.00 75.94 660 GLY A CA 1
ATOM 5072 C C . GLY A 1 660 ? 23.041 -13.989 -30.466 1.00 75.94 660 GLY A C 1
ATOM 5073 O O . GLY A 1 660 ? 22.270 -13.138 -30.932 1.00 75.94 660 GLY A O 1
ATOM 5074 N N . THR A 1 661 ? 22.629 -15.012 -29.711 1.00 81.94 661 THR A N 1
ATOM 5075 C CA . THR A 1 661 ? 21.298 -15.080 -29.095 1.00 81.94 661 THR A CA 1
ATOM 5076 C C . THR A 1 661 ? 21.140 -13.909 -28.131 1.00 81.94 661 THR A C 1
ATOM 5078 O O . THR A 1 661 ? 22.078 -13.593 -27.409 1.00 81.94 661 THR A O 1
ATOM 5081 N N . VAL A 1 662 ? 19.967 -13.282 -28.152 1.00 86.06 662 VAL A N 1
ATOM 5082 C CA . VAL A 1 662 ? 19.600 -12.183 -27.253 1.00 86.06 662 VAL A CA 1
ATOM 5083 C C . VAL A 1 662 ? 18.651 -12.734 -26.203 1.00 86.06 662 VAL A C 1
ATOM 5085 O O . VAL A 1 662 ? 17.722 -13.463 -26.570 1.00 86.06 662 VAL A O 1
ATOM 5088 N N . GLY A 1 663 ? 18.891 -12.392 -24.944 1.00 86.06 663 GLY A N 1
ATOM 5089 C CA . GLY A 1 663 ? 18.060 -12.780 -23.814 1.00 86.06 663 GLY A CA 1
ATOM 5090 C C . GLY A 1 663 ? 18.910 -13.089 -22.588 1.00 86.06 663 GLY A C 1
ATOM 5091 O O . GLY A 1 663 ? 19.935 -13.772 -22.657 1.00 86.06 663 GLY A O 1
ATOM 5092 N N . THR A 1 664 ? 18.443 -12.624 -21.437 1.00 85.75 664 THR A N 1
ATOM 5093 C CA . THR A 1 664 ? 19.129 -12.778 -20.156 1.00 85.75 664 THR A CA 1
ATOM 5094 C C . THR A 1 664 ? 18.674 -14.017 -19.391 1.00 85.75 664 THR A C 1
ATOM 5096 O O . THR A 1 664 ? 19.361 -14.412 -18.451 1.00 85.75 664 THR A O 1
ATOM 5099 N N . ASN A 1 665 ? 17.541 -14.636 -19.755 1.00 88.50 665 ASN A N 1
ATOM 5100 C CA . ASN A 1 665 ? 16.857 -15.680 -18.972 1.00 88.50 665 ASN A CA 1
ATOM 5101 C C . ASN A 1 665 ? 16.621 -15.283 -17.498 1.00 88.50 665 ASN A C 1
ATOM 5103 O O . ASN A 1 665 ? 16.668 -16.133 -16.605 1.00 88.50 665 ASN A O 1
ATOM 5107 N N . ASN A 1 666 ? 16.460 -13.984 -17.232 1.00 93.38 666 ASN A N 1
ATOM 5108 C CA . ASN A 1 666 ? 16.387 -13.389 -15.899 1.00 93.38 666 ASN A CA 1
ATOM 5109 C C . ASN A 1 666 ? 17.559 -13.747 -14.966 1.00 93.38 666 ASN A C 1
ATOM 5111 O O . ASN A 1 666 ? 17.407 -13.781 -13.744 1.00 93.38 666 ASN A O 1
ATOM 5115 N N . THR A 1 667 ? 18.746 -14.028 -15.513 1.00 90.06 667 THR A N 1
ATOM 5116 C CA . THR A 1 667 ? 19.937 -14.275 -14.691 1.00 90.06 667 THR A CA 1
ATOM 5117 C C . THR A 1 667 ? 20.486 -12.978 -14.108 1.00 90.06 667 THR A C 1
ATOM 5119 O O . THR A 1 667 ? 20.307 -11.900 -14.682 1.00 90.06 667 THR A O 1
ATOM 5122 N N . ALA A 1 668 ? 21.226 -13.099 -13.003 1.00 86.69 668 ALA A N 1
ATOM 5123 C CA . ALA A 1 668 ? 21.926 -11.974 -12.394 1.00 86.69 668 ALA A CA 1
ATOM 5124 C C . ALA A 1 668 ? 22.860 -11.271 -13.399 1.00 86.69 668 ALA A C 1
ATOM 5126 O O . ALA A 1 668 ? 23.596 -11.935 -14.137 1.00 86.69 668 ALA A O 1
ATOM 5127 N N . GLY A 1 669 ? 22.791 -9.941 -13.428 1.00 81.69 669 GLY A N 1
ATOM 5128 C CA . GLY A 1 669 ? 23.598 -9.055 -14.263 1.00 81.69 669 GLY A CA 1
ATOM 5129 C C . GLY A 1 669 ? 24.801 -8.466 -13.535 1.00 81.69 669 GLY A C 1
ATOM 5130 O O . GLY A 1 669 ? 25.225 -8.947 -12.481 1.00 81.69 669 GLY A O 1
ATOM 5131 N N . LEU A 1 670 ? 25.329 -7.370 -14.082 1.00 74.75 670 LEU A N 1
ATOM 5132 C CA . LEU A 1 670 ? 26.493 -6.659 -13.533 1.00 74.75 670 LEU A CA 1
ATOM 5133 C C . LEU A 1 670 ? 26.270 -6.086 -12.124 1.00 74.75 670 LEU A C 1
ATOM 5135 O O . LEU A 1 670 ? 27.231 -5.901 -11.380 1.00 74.75 670 LEU A O 1
ATOM 5139 N N . THR A 1 671 ? 25.020 -5.815 -11.749 1.00 77.50 671 THR A N 1
ATOM 5140 C CA . THR A 1 671 ? 24.645 -5.282 -10.429 1.00 77.50 671 THR A CA 1
ATOM 5141 C C . THR A 1 671 ? 24.452 -6.367 -9.369 1.00 77.50 671 THR A C 1
ATOM 5143 O O . THR A 1 671 ? 24.240 -6.050 -8.203 1.00 77.50 671 THR A O 1
ATOM 5146 N N . GLY A 1 672 ? 24.502 -7.646 -9.754 1.00 82.12 672 GLY A N 1
ATOM 5147 C CA . GLY A 1 672 ? 24.128 -8.769 -8.894 1.00 82.12 672 GLY A CA 1
ATOM 5148 C C . GLY A 1 672 ? 22.619 -9.028 -8.817 1.00 82.12 672 GLY A C 1
ATOM 5149 O O . GLY A 1 672 ? 22.233 -10.066 -8.285 1.00 82.12 672 GLY A O 1
ATOM 5150 N N . HIS A 1 673 ? 21.788 -8.148 -9.386 1.00 89.06 673 HIS A N 1
ATOM 5151 C CA . HIS A 1 673 ? 20.342 -8.343 -9.511 1.00 89.06 673 HIS A CA 1
ATOM 5152 C C . HIS A 1 673 ? 19.972 -9.081 -10.801 1.00 89.06 673 HIS A C 1
ATOM 5154 O O . HIS A 1 673 ? 20.673 -8.987 -11.811 1.00 89.06 673 HIS A O 1
ATOM 5160 N N . ALA A 1 674 ? 18.861 -9.808 -10.775 1.00 92.38 674 ALA A N 1
ATOM 5161 C CA . ALA A 1 674 ? 18.219 -10.433 -11.914 1.00 92.38 674 ALA A CA 1
ATOM 5162 C C . ALA A 1 674 ? 17.816 -9.378 -12.948 1.00 92.38 674 ALA A C 1
ATOM 5164 O O . ALA A 1 674 ? 17.175 -8.371 -12.627 1.00 92.38 674 ALA A O 1
ATOM 5165 N N . ARG A 1 675 ? 18.188 -9.644 -14.200 1.00 93.31 675 ARG A N 1
ATOM 5166 C CA . ARG A 1 675 ? 17.899 -8.772 -15.339 1.00 93.31 675 ARG A CA 1
ATOM 5167 C C . ARG A 1 675 ? 16.505 -9.041 -15.904 1.00 93.31 675 ARG A C 1
ATOM 5169 O O . ARG A 1 675 ? 15.990 -10.157 -15.797 1.00 93.31 675 ARG A O 1
ATOM 5176 N N . ILE A 1 676 ? 15.898 -8.060 -16.566 1.00 96.25 676 ILE A N 1
ATOM 5177 C CA . ILE A 1 676 ? 14.764 -8.335 -17.468 1.00 96.25 676 ILE A CA 1
ATOM 5178 C C . ILE A 1 676 ? 15.219 -9.232 -18.631 1.00 96.25 676 ILE A C 1
ATOM 5180 O O . ILE A 1 676 ? 16.374 -9.165 -19.059 1.00 96.25 676 ILE A O 1
ATOM 5184 N N . ASP A 1 677 ? 14.325 -10.069 -19.154 1.00 95.50 677 ASP A N 1
ATOM 5185 C CA . ASP A 1 677 ? 14.605 -10.965 -20.280 1.00 95.50 677 ASP A CA 1
ATOM 5186 C C . ASP A 1 677 ? 13.797 -10.560 -21.516 1.00 95.50 677 ASP A C 1
ATOM 5188 O O . ASP A 1 677 ? 12.581 -10.719 -21.559 1.00 95.50 677 ASP A O 1
ATOM 5192 N N . LEU A 1 678 ? 14.460 -10.002 -22.528 1.00 95.75 678 LEU A N 1
ATOM 5193 C CA . LEU A 1 678 ? 13.817 -9.589 -23.776 1.00 95.75 678 LEU A CA 1
ATOM 5194 C C . LEU A 1 678 ? 14.515 -10.259 -24.952 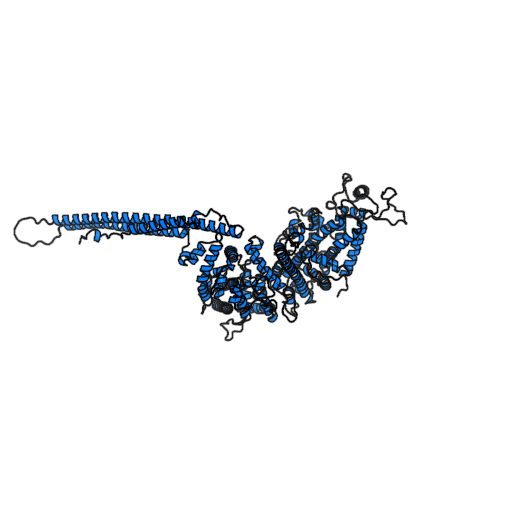1.00 95.75 678 LEU A C 1
ATOM 5196 O O . LEU A 1 678 ? 15.739 -10.200 -25.082 1.00 95.75 678 LEU A O 1
ATOM 5200 N N . GLY A 1 679 ? 13.732 -10.881 -25.830 1.00 92.62 679 GLY A N 1
ATOM 5201 C CA . GLY A 1 679 ? 14.254 -11.493 -27.039 1.00 92.62 679 GLY A CA 1
ATOM 5202 C C . GLY A 1 679 ? 14.616 -10.455 -28.100 1.00 92.62 679 GLY A C 1
ATOM 5203 O O . GLY A 1 679 ? 14.237 -9.283 -28.047 1.00 92.62 679 GLY A O 1
ATOM 5204 N N . ARG A 1 680 ? 15.315 -10.908 -29.146 1.00 91.25 680 ARG A N 1
ATOM 5205 C CA . ARG A 1 680 ? 15.677 -10.050 -30.288 1.00 91.25 680 ARG A CA 1
ATOM 5206 C C . ARG A 1 680 ? 14.450 -9.427 -30.965 1.00 91.25 680 ARG A C 1
ATOM 5208 O O . ARG A 1 680 ? 14.527 -8.280 -31.392 1.00 91.25 680 ARG A O 1
ATOM 5215 N N . GLU A 1 681 ? 13.354 -10.178 -31.080 1.00 91.19 681 GLU A N 1
ATOM 5216 C CA . GLU A 1 681 ? 12.104 -9.694 -31.682 1.00 91.19 681 GLU A CA 1
ATOM 5217 C C . GLU A 1 681 ? 11.431 -8.624 -30.814 1.00 91.19 681 GLU A C 1
ATOM 5219 O O . GLU A 1 681 ? 10.984 -7.611 -31.350 1.00 91.19 681 GLU A O 1
ATOM 5224 N N . ASP A 1 682 ? 11.433 -8.798 -29.489 1.00 94.25 682 ASP A N 1
ATOM 5225 C CA . ASP A 1 682 ? 10.877 -7.823 -28.546 1.00 94.25 682 ASP A CA 1
ATOM 5226 C C . ASP A 1 682 ? 11.637 -6.494 -28.631 1.00 94.25 682 ASP A C 1
ATOM 5228 O O . ASP A 1 682 ? 11.034 -5.441 -28.837 1.00 94.25 682 ASP A O 1
ATOM 5232 N N . LEU A 1 683 ? 12.974 -6.544 -28.585 1.00 93.38 683 LEU A N 1
ATOM 5233 C CA . LEU A 1 683 ? 13.816 -5.352 -28.728 1.00 93.38 683 LEU A CA 1
ATOM 5234 C C . LEU A 1 683 ? 13.637 -4.686 -30.092 1.00 93.38 683 LEU A C 1
ATOM 5236 O O . LEU A 1 683 ? 13.556 -3.463 -30.172 1.00 93.38 683 LEU A O 1
ATOM 5240 N N . GLN A 1 684 ? 13.539 -5.468 -31.171 1.00 90.31 684 GLN A N 1
ATOM 5241 C CA . GLN A 1 684 ? 13.317 -4.915 -32.506 1.00 90.31 684 GLN A CA 1
ATOM 5242 C C . GLN A 1 684 ? 11.995 -4.138 -32.587 1.00 90.31 684 GLN A C 1
ATOM 5244 O O . GLN A 1 684 ? 11.955 -3.085 -33.228 1.00 90.31 684 GLN A O 1
ATOM 5249 N N . LYS A 1 685 ? 10.931 -4.635 -31.945 1.00 91.12 685 LYS A N 1
ATOM 5250 C CA . LYS A 1 685 ? 9.652 -3.923 -31.851 1.00 91.12 685 LYS A CA 1
ATOM 5251 C C . LYS A 1 685 ? 9.778 -2.667 -30.999 1.00 91.12 685 LYS A C 1
ATOM 5253 O O . LYS A 1 685 ? 9.458 -1.592 -31.493 1.00 91.12 685 LYS A O 1
ATOM 5258 N N . MET A 1 686 ? 10.318 -2.784 -29.785 1.00 94.75 686 MET A N 1
ATOM 5259 C CA . MET A 1 686 ? 10.470 -1.660 -28.852 1.00 94.75 686 MET A CA 1
ATOM 5260 C C . MET A 1 686 ? 11.322 -0.522 -29.431 1.00 94.75 686 MET A C 1
ATOM 5262 O O . MET A 1 686 ? 11.007 0.648 -29.219 1.00 94.75 686 MET A O 1
ATOM 5266 N N . PHE A 1 687 ? 12.376 -0.850 -30.187 1.00 91.31 687 PHE A N 1
ATOM 5267 C CA . PHE A 1 687 ? 13.262 0.115 -30.855 1.00 91.31 687 PHE A CA 1
ATOM 5268 C C . PHE A 1 687 ? 12.672 0.681 -32.160 1.00 91.31 687 PHE A C 1
ATOM 5270 O O . PHE A 1 687 ? 13.249 1.587 -32.766 1.00 91.31 687 PHE A O 1
ATOM 5277 N N . GLY A 1 688 ? 11.556 0.121 -32.629 1.00 86.12 688 GLY A N 1
ATOM 5278 C CA . GLY A 1 688 ? 10.914 0.476 -33.884 1.00 86.12 688 GLY A CA 1
ATOM 5279 C C . GLY A 1 688 ? 10.122 1.785 -33.834 1.00 86.12 688 GLY A C 1
ATOM 5280 O O . GLY A 1 688 ? 9.915 2.400 -32.789 1.00 86.12 688 GLY A O 1
ATOM 5281 N N . LYS A 1 689 ? 9.627 2.199 -35.007 1.00 84.88 689 LYS A N 1
ATOM 5282 C CA . LYS A 1 689 ? 8.864 3.449 -35.189 1.00 84.88 689 LYS A CA 1
ATOM 5283 C C . LYS A 1 689 ? 7.477 3.460 -34.552 1.00 84.88 689 LYS A C 1
ATOM 5285 O O . LYS A 1 689 ? 6.938 4.525 -34.311 1.00 84.88 689 LYS A O 1
ATOM 5290 N N . SER A 1 690 ? 6.907 2.289 -34.310 1.00 83.25 690 SER A N 1
ATOM 5291 C CA . SER A 1 690 ? 5.657 2.096 -33.566 1.00 83.25 690 SER A CA 1
ATOM 5292 C C . SER A 1 690 ? 5.919 1.384 -32.233 1.00 83.25 690 SER A C 1
ATOM 5294 O O . SER A 1 690 ? 5.048 0.716 -31.692 1.00 83.25 690 SER A O 1
ATOM 5296 N N . GLY A 1 691 ? 7.170 1.424 -31.770 1.00 89.81 691 GLY A N 1
ATOM 5297 C CA . GLY A 1 691 ? 7.625 0.727 -30.577 1.00 89.81 691 GLY A CA 1
ATOM 5298 C C . GLY A 1 691 ? 7.484 1.558 -29.314 1.00 89.81 691 GLY A C 1
ATOM 5299 O O . GLY A 1 691 ? 7.354 2.783 -29.373 1.00 89.81 691 GLY A O 1
ATOM 5300 N N . LEU A 1 692 ? 7.619 0.878 -28.177 1.00 94.75 692 LEU A N 1
ATOM 5301 C CA . LEU A 1 692 ? 7.582 1.443 -26.831 1.00 94.75 692 LEU A CA 1
ATOM 5302 C C . LEU A 1 692 ? 8.310 2.791 -26.711 1.00 94.75 692 LEU A C 1
ATOM 5304 O O . LEU A 1 692 ? 7.693 3.787 -26.350 1.00 94.75 692 LEU A O 1
ATOM 5308 N N . PHE A 1 693 ? 9.605 2.858 -27.042 1.00 93.44 693 PHE A N 1
ATOM 5309 C CA . PHE A 1 693 ? 10.384 4.090 -26.844 1.00 93.44 693 PHE A CA 1
ATOM 5310 C C . PHE A 1 693 ? 9.906 5.247 -27.722 1.00 93.44 693 PHE A C 1
ATOM 5312 O O . PHE A 1 693 ? 10.037 6.406 -27.334 1.00 93.44 693 PHE A O 1
ATOM 5319 N N . THR A 1 694 ? 9.341 4.942 -28.892 1.00 91.06 694 THR A N 1
ATOM 5320 C CA . THR A 1 694 ? 8.759 5.961 -29.765 1.00 91.06 694 THR A CA 1
ATOM 5321 C C . THR A 1 694 ? 7.458 6.503 -29.173 1.00 91.06 694 THR A C 1
ATOM 5323 O O . THR A 1 694 ? 7.279 7.718 -29.148 1.00 91.06 694 THR A O 1
ATOM 5326 N N . ASP A 1 695 ? 6.584 5.647 -28.635 1.00 92.94 695 ASP A N 1
ATOM 5327 C CA . ASP A 1 695 ? 5.326 6.102 -28.029 1.00 92.94 695 ASP A CA 1
ATOM 5328 C C . ASP A 1 695 ? 5.537 6.889 -26.720 1.00 92.94 695 ASP A C 1
ATOM 5330 O O . ASP A 1 695 ? 4.858 7.887 -26.474 1.00 92.94 695 ASP A O 1
ATOM 5334 N N . LEU A 1 696 ? 6.563 6.547 -25.930 1.00 92.62 696 LEU A N 1
ATOM 5335 C CA . LEU A 1 696 ? 6.931 7.302 -24.722 1.00 92.62 696 LEU A CA 1
ATOM 5336 C C . LEU A 1 696 ? 7.293 8.776 -24.999 1.00 92.62 696 LEU A C 1
ATOM 5338 O O . LEU A 1 696 ? 7.280 9.590 -24.076 1.00 92.62 696 LEU A O 1
ATOM 5342 N N . MET A 1 697 ? 7.566 9.165 -26.252 1.00 88.31 697 MET A N 1
ATOM 5343 C CA . MET A 1 697 ? 7.736 10.575 -26.641 1.00 88.31 697 MET A CA 1
ATOM 5344 C C . MET A 1 697 ? 6.456 11.411 -26.488 1.00 88.31 697 MET A C 1
ATOM 5346 O O . MET A 1 697 ? 6.525 12.643 -26.422 1.00 88.31 697 MET A O 1
ATOM 5350 N N . PHE A 1 698 ? 5.292 10.761 -26.458 1.00 89.31 698 PHE A N 1
ATOM 5351 C CA . PHE A 1 698 ? 4.000 11.408 -26.248 1.00 89.31 698 PHE A CA 1
ATOM 5352 C C . PHE A 1 698 ? 3.636 11.554 -24.765 1.00 89.31 698 PHE A C 1
ATOM 5354 O O . PHE A 1 698 ? 2.626 12.188 -24.462 1.00 89.31 698 PHE A O 1
ATOM 5361 N N . ASP A 1 699 ? 4.469 11.058 -23.843 1.00 88.81 699 ASP A N 1
ATOM 5362 C CA . ASP A 1 699 ? 4.331 11.342 -22.415 1.00 88.81 699 ASP A CA 1
ATOM 5363 C C . ASP A 1 699 ? 4.679 12.809 -22.123 1.00 88.81 699 ASP A C 1
ATOM 5365 O O . ASP A 1 699 ? 5.838 13.230 -22.196 1.00 88.81 699 ASP A O 1
ATOM 5369 N N . LYS A 1 700 ? 3.652 13.616 -21.850 1.00 78.62 700 LYS A N 1
ATOM 5370 C CA . LYS A 1 700 ? 3.760 15.075 -21.706 1.00 78.62 700 LYS A CA 1
ATOM 5371 C C . LYS A 1 700 ? 3.067 15.566 -20.429 1.00 78.62 700 LYS A C 1
ATOM 5373 O O . LYS A 1 700 ? 2.134 16.365 -20.533 1.00 78.62 700 LYS A O 1
ATOM 5378 N N . PRO A 1 701 ? 3.494 15.119 -19.233 1.00 75.75 701 PRO A N 1
ATOM 5379 C CA . PRO A 1 701 ? 2.981 15.681 -17.992 1.00 75.75 701 PRO A CA 1
ATOM 5380 C C . PRO A 1 701 ? 3.314 17.178 -17.930 1.00 75.75 701 PRO A C 1
ATOM 5382 O O . PRO A 1 701 ? 4.454 17.591 -18.172 1.00 75.75 701 PRO A O 1
ATOM 5385 N N . GLU A 1 702 ? 2.314 18.010 -17.633 1.00 68.25 702 GLU A N 1
ATOM 5386 C CA . GLU A 1 702 ? 2.524 19.447 -17.449 1.00 68.25 702 GLU A CA 1
ATOM 5387 C C . GLU A 1 702 ? 3.130 19.722 -16.059 1.00 68.25 702 GLU A C 1
ATOM 5389 O O . GLU A 1 702 ? 2.595 19.244 -15.053 1.00 68.25 702 GLU A O 1
ATOM 5394 N N . PRO A 1 703 ? 4.215 20.515 -15.960 1.00 66.62 703 PRO A N 1
ATOM 5395 C CA . PRO A 1 703 ? 4.707 20.989 -14.672 1.00 66.62 703 PRO A CA 1
ATOM 5396 C C . PRO A 1 703 ? 3.667 21.886 -13.977 1.00 66.62 703 PRO A C 1
ATOM 5398 O O . PRO A 1 703 ? 3.149 22.839 -14.570 1.00 66.62 703 PRO A O 1
ATOM 5401 N N . VAL A 1 704 ? 3.380 21.613 -12.702 1.00 72.00 704 VAL A N 1
ATOM 5402 C CA . VAL A 1 704 ? 2.486 22.413 -11.844 1.00 72.00 704 VAL A CA 1
ATOM 5403 C C . VAL A 1 704 ? 3.142 23.683 -11.313 1.00 72.00 704 VAL A C 1
ATOM 5405 O O . VAL A 1 704 ? 2.458 24.678 -11.066 1.00 72.00 704 VAL A O 1
ATOM 5408 N N . SER A 1 705 ? 4.464 23.689 -11.180 1.00 64.69 705 SER A N 1
ATOM 5409 C CA . SER A 1 705 ? 5.277 24.880 -10.924 1.00 64.69 705 SER A CA 1
ATOM 5410 C C . SER A 1 705 ? 6.596 24.763 -11.686 1.00 64.69 705 SER A C 1
ATOM 5412 O O . SER A 1 705 ? 6.842 23.747 -12.324 1.00 64.69 705 SER A O 1
ATOM 5414 N N . GLY A 1 706 ? 7.397 25.829 -11.724 1.00 61.66 706 GLY A N 1
ATOM 5415 C CA . GLY A 1 706 ? 8.686 25.821 -12.429 1.00 61.66 706 GLY A CA 1
ATOM 5416 C C . GLY A 1 706 ? 8.642 26.089 -13.927 1.00 61.66 706 GLY A C 1
ATOM 5417 O O . GLY A 1 706 ? 9.636 26.554 -14.467 1.00 61.66 706 GLY A O 1
ATOM 5418 N N . LYS A 1 707 ? 7.483 25.934 -14.579 1.00 56.19 707 LYS A N 1
ATOM 5419 C CA . LYS A 1 707 ? 7.346 26.033 -16.049 1.00 56.19 707 LYS A CA 1
ATOM 5420 C C . LYS A 1 707 ? 7.876 27.320 -16.702 1.00 56.19 707 LYS A C 1
ATOM 5422 O O . LYS A 1 707 ? 8.195 27.321 -17.885 1.00 56.19 707 LYS A O 1
ATOM 5427 N N . ASP A 1 708 ? 7.922 28.418 -15.943 1.00 50.41 708 ASP A N 1
ATOM 5428 C CA . ASP A 1 708 ? 8.395 29.738 -16.390 1.00 50.41 708 ASP A CA 1
ATOM 5429 C C . ASP A 1 708 ? 9.826 30.044 -15.909 1.00 50.41 708 ASP A C 1
ATOM 5431 O O . ASP A 1 708 ? 10.334 31.158 -16.077 1.00 50.41 708 ASP A O 1
ATOM 5435 N N . THR A 1 709 ? 10.470 29.077 -15.260 1.00 46.25 709 THR A N 1
ATOM 5436 C CA . THR A 1 709 ? 11.842 29.190 -14.780 1.00 46.25 709 THR A CA 1
ATOM 5437 C C . THR A 1 709 ? 12.821 28.683 -15.843 1.00 46.25 709 THR A C 1
ATOM 5439 O O . THR A 1 709 ? 12.478 27.836 -16.669 1.00 46.25 709 THR A O 1
ATOM 5442 N N . PRO A 1 710 ? 14.064 29.186 -15.858 1.00 44.50 710 PRO A N 1
ATOM 5443 C CA . PRO A 1 710 ? 15.049 28.789 -16.861 1.00 44.50 710 PRO A CA 1
ATOM 5444 C C . PRO A 1 710 ? 15.643 27.386 -16.640 1.00 44.50 710 PRO A C 1
ATOM 5446 O O . PRO A 1 710 ? 16.483 26.965 -17.434 1.00 44.50 710 PRO A O 1
ATOM 5449 N N . THR A 1 711 ? 15.281 26.690 -15.555 1.00 48.09 711 THR A N 1
ATOM 5450 C CA . THR A 1 711 ? 15.937 25.461 -15.094 1.00 48.09 711 THR A CA 1
ATOM 5451 C C . THR A 1 711 ? 14.943 24.334 -14.859 1.00 48.09 711 THR A C 1
ATOM 5453 O O . THR A 1 711 ? 14.014 24.460 -14.074 1.00 48.09 711 THR A O 1
ATOM 5456 N N . LEU A 1 712 ? 15.221 23.170 -15.452 1.00 51.62 712 LEU A N 1
ATOM 5457 C CA . LEU A 1 712 ? 14.402 21.954 -15.345 1.00 51.62 712 LEU A CA 1
ATOM 5458 C C . LEU A 1 712 ? 14.224 21.402 -13.918 1.00 51.62 712 LEU A C 1
ATOM 5460 O O . LEU A 1 712 ? 13.405 20.513 -13.729 1.00 51.62 712 LEU A O 1
ATOM 5464 N N . LYS A 1 713 ? 14.998 21.889 -12.939 1.00 50.22 713 LYS A N 1
ATOM 5465 C CA . LYS A 1 713 ? 14.902 21.509 -11.520 1.00 50.22 713 LYS A CA 1
ATOM 5466 C C . LYS A 1 713 ? 13.698 22.133 -10.817 1.00 50.22 713 LYS A C 1
ATOM 5468 O O . LYS A 1 713 ? 13.160 21.551 -9.885 1.00 50.22 713 LYS A O 1
ATOM 5473 N N . ASP A 1 714 ? 13.292 23.318 -11.251 1.00 54.62 714 ASP A N 1
ATOM 5474 C CA . ASP A 1 714 ? 12.174 24.022 -10.632 1.00 54.62 714 ASP A CA 1
ATOM 5475 C C . ASP A 1 714 ? 10.829 23.441 -11.090 1.00 54.62 714 ASP A C 1
ATOM 5477 O O . ASP A 1 714 ? 9.803 23.718 -10.464 1.00 54.62 714 ASP A O 1
ATOM 5481 N N . ASP A 1 715 ? 10.838 22.661 -12.183 1.00 63.78 715 ASP A N 1
ATOM 5482 C CA . ASP A 1 715 ? 9.670 21.977 -12.725 1.00 63.78 715 ASP A CA 1
ATOM 5483 C C . ASP A 1 715 ? 9.210 20.886 -11.764 1.00 63.78 715 ASP A C 1
ATOM 5485 O O . ASP A 1 715 ? 9.698 19.756 -11.769 1.00 63.78 715 ASP A O 1
ATOM 5489 N N . VAL A 1 716 ? 8.222 21.230 -10.950 1.00 64.50 716 VAL A N 1
ATOM 5490 C CA . VAL A 1 716 ? 7.483 20.255 -10.156 1.00 64.50 716 VAL A CA 1
ATOM 5491 C C . VAL A 1 716 ? 6.360 19.737 -11.033 1.00 64.50 716 VAL A C 1
ATOM 5493 O O . VAL A 1 716 ? 5.571 20.524 -11.550 1.00 64.50 716 VAL A O 1
ATOM 5496 N N . TYR A 1 717 ? 6.270 18.425 -11.207 1.00 69.19 717 TYR A N 1
ATOM 5497 C CA . TYR A 1 717 ? 5.179 17.790 -11.941 1.00 69.19 717 TYR A CA 1
ATOM 5498 C C . TYR A 1 717 ? 4.083 17.351 -10.983 1.00 69.19 717 TYR A C 1
ATOM 5500 O O . TYR A 1 717 ? 4.352 17.008 -9.833 1.00 69.19 717 TYR A O 1
ATOM 5508 N N . ASN A 1 718 ? 2.840 17.335 -11.464 1.00 60.56 718 ASN A N 1
ATOM 5509 C CA . ASN A 1 718 ? 1.787 16.604 -10.769 1.00 60.56 718 ASN A CA 1
ATOM 5510 C C . ASN A 1 718 ? 2.003 15.105 -11.020 1.00 60.56 718 ASN A C 1
ATOM 5512 O O . ASN A 1 718 ? 1.535 14.583 -12.030 1.00 60.56 718 ASN A O 1
ATOM 5516 N N . GLY A 1 719 ? 2.780 14.442 -10.165 1.00 70.44 719 GLY A N 1
ATOM 5517 C CA . GLY A 1 719 ? 3.194 13.051 -10.359 1.00 70.44 719 GLY A CA 1
ATOM 5518 C C . GLY A 1 719 ? 4.621 12.945 -10.895 1.00 70.44 719 GLY A C 1
ATOM 5519 O O . GLY A 1 719 ? 5.563 13.410 -10.255 1.00 70.44 719 GLY A O 1
ATOM 5520 N N . ARG A 1 720 ? 4.800 12.299 -12.052 1.00 78.81 720 ARG A N 1
ATOM 5521 C CA . ARG A 1 720 ? 6.121 11.913 -12.583 1.00 78.81 720 ARG A CA 1
ATOM 5522 C C . ARG A 1 720 ? 6.607 12.845 -13.705 1.00 78.81 720 ARG A C 1
ATOM 5524 O O . ARG A 1 720 ? 5.785 13.397 -14.437 1.00 78.81 720 ARG A O 1
ATOM 5531 N N . PRO A 1 721 ? 7.934 13.017 -13.874 1.00 74.56 721 PRO A N 1
ATOM 5532 C CA . PRO A 1 721 ? 8.493 13.682 -15.049 1.00 74.56 721 PRO A CA 1
ATOM 5533 C C . PRO A 1 721 ? 8.242 12.858 -16.329 1.00 74.56 721 PRO A C 1
ATOM 5535 O O . PRO A 1 721 ? 7.987 11.656 -16.233 1.00 74.56 721 PRO A O 1
ATOM 5538 N N . PRO A 1 722 ? 8.372 13.462 -17.529 1.00 79.56 722 PRO A N 1
ATOM 5539 C CA . PRO A 1 722 ? 8.213 12.758 -18.794 1.00 79.56 722 PRO A CA 1
ATOM 5540 C C . PRO A 1 722 ? 9.113 11.517 -18.877 1.00 79.56 722 PRO A C 1
ATOM 5542 O O . PRO A 1 722 ? 10.311 11.580 -18.591 1.00 79.56 722 PRO A O 1
ATOM 5545 N N . ALA A 1 723 ? 8.567 10.403 -19.349 1.00 85.44 723 ALA A N 1
ATOM 5546 C CA . ALA A 1 723 ? 9.236 9.112 -19.482 1.00 85.44 723 ALA A CA 1
ATOM 5547 C C . ALA A 1 723 ? 10.596 9.219 -20.188 1.00 85.44 723 ALA A C 1
ATOM 5549 O O . ALA A 1 723 ? 11.617 8.736 -19.693 1.00 85.44 723 ALA A O 1
ATOM 5550 N N . MET A 1 724 ? 10.628 9.912 -21.329 1.00 83.31 724 MET A N 1
ATOM 5551 C CA . MET A 1 724 ? 11.846 10.086 -22.126 1.00 83.31 724 MET A CA 1
ATOM 5552 C C . MET A 1 724 ? 12.888 10.985 -21.459 1.00 83.31 724 MET A C 1
ATOM 5554 O O . MET A 1 724 ? 14.082 10.833 -21.727 1.00 83.31 724 MET A O 1
ATOM 5558 N N . MET A 1 725 ? 12.460 11.880 -20.568 1.00 75.81 725 MET A N 1
ATOM 5559 C CA . MET A 1 725 ? 13.368 12.657 -19.730 1.00 75.81 725 MET A CA 1
ATOM 5560 C C . MET A 1 725 ? 14.086 11.733 -18.741 1.00 75.81 725 MET A C 1
ATOM 5562 O O . MET A 1 725 ? 15.316 11.745 -18.681 1.00 75.81 725 MET A O 1
ATOM 5566 N N . THR A 1 726 ? 13.340 10.882 -18.035 1.00 77.50 726 THR A N 1
ATOM 5567 C CA . THR A 1 726 ? 13.881 9.931 -17.050 1.00 77.50 726 THR A CA 1
ATOM 5568 C C . THR A 1 726 ? 14.813 8.904 -17.696 1.00 77.50 726 THR A C 1
ATOM 5570 O O . THR A 1 726 ? 15.919 8.678 -17.204 1.00 77.50 726 THR A O 1
ATOM 5573 N N . LEU A 1 727 ? 14.417 8.335 -18.840 1.00 84.50 727 LEU A N 1
ATOM 5574 C CA . LEU A 1 727 ? 15.207 7.340 -19.574 1.00 84.50 727 LEU A CA 1
ATOM 5575 C C . LEU A 1 727 ? 16.537 7.897 -20.085 1.00 84.50 727 LEU A C 1
ATOM 5577 O O . LEU A 1 727 ? 17.581 7.274 -19.890 1.00 84.50 727 LEU A O 1
ATOM 5581 N N . ASN A 1 728 ? 16.517 9.076 -20.717 1.00 76.56 728 ASN A N 1
ATOM 5582 C CA . ASN A 1 728 ? 17.742 9.706 -21.208 1.00 76.56 728 ASN A CA 1
ATOM 5583 C C . ASN A 1 728 ? 18.673 10.091 -20.058 1.00 76.56 728 ASN A C 1
ATOM 5585 O O . ASN A 1 728 ? 19.878 9.852 -20.150 1.00 76.56 728 ASN A O 1
ATOM 5589 N N . ALA A 1 729 ? 18.128 10.656 -18.976 1.00 73.25 729 ALA A N 1
ATOM 5590 C CA . ALA A 1 729 ? 18.920 11.007 -17.803 1.00 73.25 729 ALA A CA 1
ATOM 5591 C C . ALA A 1 729 ? 19.624 9.769 -17.234 1.00 73.25 729 ALA A C 1
ATOM 5593 O O . ALA A 1 729 ? 20.844 9.784 -17.064 1.00 73.25 729 ALA A O 1
ATOM 5594 N N . ALA A 1 730 ? 18.875 8.680 -17.031 1.00 78.06 730 ALA A N 1
ATOM 5595 C CA . ALA A 1 730 ? 19.414 7.419 -16.545 1.00 78.06 730 ALA A CA 1
ATOM 5596 C C . ALA A 1 730 ? 20.496 6.880 -17.499 1.00 78.06 730 ALA A C 1
ATOM 5598 O O . ALA A 1 730 ? 21.637 6.695 -17.084 1.00 78.06 730 ALA A O 1
ATOM 5599 N N . ALA A 1 731 ? 20.207 6.727 -18.795 1.00 83.19 731 ALA A N 1
ATOM 5600 C CA . ALA A 1 731 ? 21.160 6.160 -19.753 1.00 83.19 731 ALA A CA 1
ATOM 5601 C C . ALA A 1 731 ? 22.498 6.921 -19.803 1.00 83.19 731 ALA A C 1
ATOM 5603 O O . ALA A 1 731 ? 23.568 6.307 -19.798 1.00 83.19 731 ALA A O 1
ATOM 5604 N N . TRP A 1 732 ? 22.459 8.256 -19.801 1.00 75.56 732 TRP A N 1
ATOM 5605 C CA . TRP A 1 732 ? 23.670 9.081 -19.817 1.00 75.56 732 TRP A CA 1
ATOM 5606 C C . TRP A 1 732 ? 24.423 9.077 -18.484 1.00 75.56 732 TRP A C 1
ATOM 5608 O O . TRP A 1 732 ? 25.660 9.062 -18.499 1.00 75.56 732 TRP A O 1
ATOM 5618 N N . ALA A 1 733 ? 23.707 9.037 -17.356 1.00 72.19 733 ALA A N 1
ATOM 5619 C CA . ALA A 1 733 ? 24.309 8.939 -16.027 1.00 72.19 733 ALA A CA 1
ATOM 5620 C C . ALA A 1 733 ? 25.092 7.634 -15.827 1.00 72.19 733 ALA A C 1
ATOM 5622 O O . ALA A 1 733 ? 26.062 7.628 -15.075 1.00 72.19 733 ALA A O 1
ATOM 5623 N N . TYR A 1 734 ? 24.736 6.561 -16.538 1.00 75.12 734 TYR A N 1
ATOM 5624 C CA . TYR A 1 734 ? 25.483 5.300 -16.529 1.00 75.12 734 TYR A CA 1
ATOM 5625 C C . TYR A 1 734 ? 26.572 5.217 -17.602 1.00 75.12 734 TYR A C 1
ATOM 5627 O O . TYR A 1 734 ? 27.702 4.813 -17.314 1.00 75.12 734 TYR A O 1
ATOM 5635 N N . TYR A 1 735 ? 26.265 5.627 -18.836 1.00 81.31 735 TYR A N 1
ATOM 5636 C CA . TYR A 1 735 ? 27.197 5.524 -19.961 1.00 81.31 735 TYR A CA 1
ATOM 5637 C C . TYR A 1 735 ? 28.513 6.263 -19.705 1.00 81.31 735 TYR A C 1
ATOM 5639 O O . TYR A 1 735 ? 29.591 5.724 -19.957 1.00 81.31 735 TYR A O 1
ATOM 5647 N N . LYS A 1 736 ? 28.439 7.500 -19.204 1.00 74.81 736 LYS A N 1
ATOM 5648 C CA . LYS A 1 736 ? 29.615 8.366 -19.069 1.00 74.81 736 LYS A CA 1
ATOM 5649 C C . LYS A 1 736 ? 30.615 7.879 -18.024 1.00 74.81 736 LYS A C 1
ATOM 5651 O O . LYS A 1 736 ? 31.788 7.769 -18.376 1.00 74.81 736 LYS A O 1
ATOM 5656 N N . PRO A 1 737 ? 30.211 7.551 -16.785 1.00 74.25 737 PRO A N 1
ATOM 5657 C CA . PRO A 1 737 ? 31.144 7.006 -15.806 1.00 74.25 737 PRO A CA 1
ATOM 5658 C C . PRO A 1 737 ? 31.746 5.664 -16.246 1.00 74.25 737 PRO A C 1
ATOM 5660 O O . PRO A 1 737 ? 32.926 5.412 -16.010 1.00 74.25 737 PRO A O 1
ATOM 5663 N N . GLN A 1 738 ? 30.978 4.821 -16.946 1.00 77.25 738 GLN A N 1
ATOM 5664 C CA . GLN A 1 738 ? 31.493 3.571 -17.506 1.00 77.25 738 GLN A CA 1
ATOM 5665 C C . GLN A 1 738 ? 32.515 3.821 -18.623 1.00 77.25 738 GLN A C 1
ATOM 5667 O O . GLN A 1 738 ? 33.578 3.197 -18.633 1.00 77.25 738 GLN A O 1
ATOM 5672 N N . LEU A 1 739 ? 32.234 4.754 -19.537 1.00 82.38 739 LEU A N 1
ATOM 5673 C CA . LEU A 1 739 ? 33.184 5.177 -20.564 1.00 82.38 739 LEU A CA 1
ATOM 5674 C C . LEU A 1 739 ? 34.465 5.726 -19.930 1.00 82.38 739 LEU A C 1
ATOM 5676 O O . LEU A 1 739 ? 35.549 5.299 -20.316 1.00 82.38 739 LEU A O 1
ATOM 5680 N N . ASP A 1 740 ? 34.347 6.614 -18.941 1.00 76.50 740 ASP A N 1
ATOM 5681 C CA . ASP A 1 740 ? 35.487 7.177 -18.215 1.00 76.50 740 ASP A CA 1
ATOM 5682 C C . ASP A 1 740 ? 36.324 6.071 -17.560 1.00 76.50 740 ASP A C 1
ATOM 5684 O O . ASP A 1 740 ? 37.531 5.997 -17.790 1.00 76.50 740 ASP A O 1
ATOM 5688 N N . TYR A 1 741 ? 35.695 5.131 -16.851 1.00 80.50 741 TYR A N 1
ATOM 5689 C CA . TYR A 1 741 ? 36.386 3.998 -16.235 1.00 80.50 741 TYR A CA 1
ATOM 5690 C C . TYR A 1 741 ? 37.202 3.178 -17.244 1.00 80.50 741 TYR A C 1
ATOM 5692 O O . TYR A 1 741 ? 38.388 2.919 -17.016 1.00 80.50 741 TYR A O 1
ATOM 5700 N N . TRP A 1 742 ? 36.588 2.766 -18.359 1.00 82.00 742 TRP A N 1
ATOM 5701 C CA . TRP A 1 742 ? 37.244 1.915 -19.358 1.00 82.00 742 TRP A CA 1
ATOM 5702 C C . TRP A 1 742 ? 38.312 2.668 -20.144 1.00 82.00 742 TRP A C 1
ATOM 5704 O O . TRP A 1 742 ? 39.404 2.141 -20.384 1.00 82.00 742 TRP A O 1
ATOM 5714 N N . VAL A 1 743 ? 38.026 3.919 -20.506 1.00 83.50 743 VAL A N 1
ATOM 5715 C CA . VAL A 1 743 ? 38.989 4.786 -21.178 1.00 83.50 743 VAL A CA 1
ATOM 5716 C C . VAL A 1 743 ? 40.177 5.064 -20.276 1.00 83.50 743 VAL A C 1
ATOM 5718 O O . VAL A 1 743 ? 41.253 5.187 -20.831 1.00 83.50 743 VAL A O 1
ATOM 5721 N N . ASN A 1 744 ? 40.054 5.094 -18.946 1.00 80.88 744 ASN A N 1
ATOM 5722 C CA . ASN A 1 744 ? 41.172 5.314 -18.018 1.00 80.88 744 ASN A CA 1
ATOM 5723 C C . ASN A 1 744 ? 41.946 4.043 -17.613 1.00 80.88 744 ASN A C 1
ATOM 5725 O O . ASN A 1 744 ? 42.938 4.142 -16.891 1.00 80.88 744 ASN A O 1
ATOM 5729 N N . GLN A 1 745 ? 41.571 2.855 -18.103 1.00 83.69 745 GLN A N 1
ATOM 5730 C CA . GLN A 1 745 ? 42.362 1.639 -17.871 1.00 83.69 745 GLN A CA 1
ATOM 5731 C C . GLN A 1 745 ? 43.749 1.711 -18.549 1.00 83.69 745 GLN A C 1
ATOM 5733 O O . GLN A 1 745 ? 43.928 2.453 -19.526 1.00 83.69 745 GLN A O 1
ATOM 5738 N N . PRO A 1 746 ? 44.746 0.934 -18.076 1.00 82.75 746 PRO A N 1
ATOM 5739 C CA . PRO A 1 746 ? 46.039 0.810 -18.747 1.00 82.75 746 PRO A CA 1
ATOM 5740 C C . PRO A 1 746 ? 45.877 0.447 -20.230 1.00 82.75 746 PRO A C 1
ATOM 5742 O O . PRO A 1 746 ? 45.147 -0.483 -20.576 1.00 82.75 746 PRO A O 1
ATOM 5745 N N . ALA A 1 747 ? 46.556 1.188 -21.110 1.00 81.56 747 ALA A N 1
ATOM 5746 C CA . ALA A 1 747 ? 46.432 1.052 -22.562 1.00 81.56 747 ALA A CA 1
ATOM 5747 C C . ALA A 1 747 ? 47.289 -0.108 -23.107 1.00 81.56 747 ALA A C 1
ATOM 5749 O O . ALA A 1 747 ? 48.174 0.089 -23.936 1.00 81.56 747 ALA A O 1
ATOM 5750 N N . GLU A 1 748 ? 47.037 -1.322 -22.616 1.00 79.62 748 GLU A N 1
ATOM 5751 C CA . GLU A 1 748 ? 47.783 -2.537 -22.960 1.00 79.62 748 GLU A CA 1
ATOM 5752 C C . GLU A 1 748 ? 46.894 -3.578 -23.662 1.00 79.62 748 GLU A C 1
ATOM 5754 O O . GLU A 1 748 ? 45.699 -3.701 -23.384 1.00 79.62 748 GLU A O 1
ATOM 5759 N N . GLY A 1 749 ? 47.489 -4.366 -24.565 1.00 81.00 749 GLY A N 1
ATOM 5760 C CA . GLY A 1 749 ? 46.826 -5.500 -25.212 1.00 81.00 749 GLY A CA 1
ATOM 5761 C C . GLY A 1 749 ? 45.589 -5.109 -26.029 1.00 81.00 749 GLY A C 1
ATOM 5762 O O . GLY A 1 749 ? 45.683 -4.398 -27.025 1.00 81.00 749 GLY A O 1
ATOM 5763 N N . ASP A 1 750 ? 44.429 -5.613 -25.619 1.00 82.19 750 ASP A N 1
ATOM 5764 C CA . ASP A 1 750 ? 43.118 -5.422 -26.247 1.00 82.19 750 ASP A CA 1
ATOM 5765 C C . ASP A 1 750 ? 42.340 -4.214 -25.687 1.00 82.19 750 ASP A C 1
ATOM 5767 O O . ASP A 1 750 ? 41.130 -4.126 -25.893 1.00 82.19 750 ASP A O 1
ATOM 5771 N N . TRP A 1 751 ? 43.012 -3.272 -25.008 1.00 84.06 751 TRP A N 1
ATOM 5772 C CA . TRP A 1 751 ? 42.401 -2.097 -24.369 1.00 84.06 751 TRP A CA 1
ATOM 5773 C C . TRP A 1 751 ? 41.350 -1.388 -25.232 1.00 84.06 751 TRP A C 1
ATOM 5775 O O . TRP A 1 751 ? 40.225 -1.198 -24.779 1.00 84.06 751 TRP A O 1
ATOM 5785 N N . MET A 1 752 ? 41.672 -1.054 -26.488 1.00 79.12 752 MET A N 1
ATOM 5786 C CA . MET A 1 752 ? 40.709 -0.390 -27.378 1.00 79.12 752 MET A CA 1
ATOM 5787 C C . MET A 1 752 ? 39.454 -1.246 -27.573 1.00 79.12 752 MET A C 1
ATOM 5789 O O . MET A 1 752 ? 38.342 -0.743 -27.469 1.00 79.12 752 MET A O 1
ATOM 5793 N N . THR A 1 753 ? 39.625 -2.555 -27.783 1.00 80.12 753 THR A N 1
ATOM 5794 C CA . THR A 1 753 ? 38.504 -3.495 -27.933 1.00 80.12 753 THR A CA 1
ATOM 5795 C C . THR A 1 753 ? 37.644 -3.522 -26.673 1.00 80.12 753 THR A C 1
ATOM 5797 O O . THR A 1 753 ? 36.426 -3.482 -26.794 1.00 80.12 753 THR A O 1
ATOM 5800 N N . LYS A 1 754 ? 38.258 -3.502 -25.481 1.00 81.31 754 LYS A N 1
ATOM 5801 C CA . LYS A 1 754 ? 37.552 -3.447 -24.191 1.00 81.31 754 LYS A CA 1
ATOM 5802 C C . LYS A 1 754 ? 36.770 -2.150 -23.994 1.00 81.31 754 LYS A C 1
ATOM 5804 O O . LYS A 1 754 ? 35.641 -2.202 -23.524 1.00 81.31 754 LYS A O 1
ATOM 5809 N N . VAL A 1 755 ? 37.326 -0.998 -24.380 1.00 81.25 755 VAL A N 1
ATOM 5810 C CA . VAL A 1 755 ? 36.597 0.284 -24.340 1.00 81.25 755 VAL A CA 1
ATOM 5811 C C . VAL A 1 755 ? 35.331 0.207 -25.199 1.00 81.25 755 VAL A C 1
ATOM 5813 O O . VAL A 1 755 ? 34.261 0.622 -24.754 1.00 81.25 755 VAL A O 1
ATOM 5816 N N . PHE A 1 756 ? 35.426 -0.370 -26.401 1.00 78.44 756 PHE A N 1
ATOM 5817 C CA . PHE A 1 756 ? 34.274 -0.506 -27.295 1.00 78.44 756 PHE A CA 1
ATOM 5818 C C . PHE A 1 756 ? 33.260 -1.535 -26.821 1.00 78.44 756 PHE A C 1
ATOM 5820 O O . PHE A 1 756 ? 32.086 -1.197 -26.699 1.00 78.44 756 PHE A O 1
ATOM 5827 N N . SER A 1 757 ? 33.688 -2.765 -26.532 1.00 78.00 757 SER A N 1
ATOM 5828 C CA . SER A 1 757 ? 32.773 -3.831 -26.117 1.00 78.00 757 SER A CA 1
ATOM 5829 C C . SER A 1 757 ? 32.046 -3.474 -24.824 1.00 78.00 757 SER A C 1
ATOM 5831 O O . SER A 1 757 ? 30.869 -3.759 -24.684 1.00 78.00 757 SER A O 1
ATOM 5833 N N . SER A 1 758 ? 32.709 -2.780 -23.896 1.00 80.00 758 SER A N 1
ATOM 5834 C CA . SER A 1 758 ? 32.091 -2.401 -22.625 1.00 80.00 758 SER A CA 1
ATOM 5835 C C . SER A 1 758 ? 31.185 -1.169 -22.709 1.00 80.00 758 SER A C 1
ATOM 5837 O O . SER A 1 758 ? 30.627 -0.768 -21.690 1.00 80.00 758 SER A O 1
ATOM 5839 N N . THR A 1 759 ? 31.055 -0.528 -23.876 1.00 82.62 759 THR A N 1
ATOM 5840 C CA . THR A 1 759 ? 30.200 0.659 -24.063 1.00 82.62 759 THR A CA 1
ATOM 5841 C C . THR A 1 759 ? 29.239 0.558 -25.253 1.00 82.62 759 THR A C 1
ATOM 5843 O O . THR A 1 759 ? 28.381 1.427 -25.411 1.00 82.62 759 THR A O 1
ATOM 5846 N N . GLN A 1 760 ? 29.332 -0.499 -26.065 1.00 84.06 760 GLN A N 1
ATOM 5847 C CA . GLN A 1 760 ? 28.514 -0.718 -27.261 1.00 84.06 760 GLN A CA 1
ATOM 5848 C C . GLN A 1 760 ? 27.013 -0.821 -26.948 1.00 84.06 760 GLN A C 1
ATOM 5850 O O . GLN A 1 760 ? 26.205 -0.202 -27.649 1.00 84.06 760 GLN A O 1
ATOM 5855 N N . GLY A 1 761 ? 26.635 -1.543 -25.893 1.00 88.75 761 GLY A N 1
ATOM 5856 C CA . GLY A 1 761 ? 25.247 -1.623 -25.436 1.00 88.75 761 GLY A CA 1
ATOM 5857 C C . GLY A 1 761 ? 24.622 -0.261 -25.137 1.00 88.75 761 GLY A C 1
ATOM 5858 O O . GLY A 1 761 ? 23.585 0.092 -25.698 1.00 88.75 761 GLY A O 1
ATOM 5859 N N . TRP A 1 762 ? 25.314 0.569 -24.354 1.00 88.06 762 TRP A N 1
ATOM 5860 C CA . TRP A 1 762 ? 24.888 1.941 -24.063 1.00 88.06 762 TRP A CA 1
ATOM 5861 C C . TRP A 1 762 ? 24.779 2.809 -25.313 1.00 88.06 762 TRP A C 1
ATOM 5863 O O . TRP A 1 762 ? 23.790 3.517 -25.474 1.00 88.06 762 TRP A O 1
ATOM 5873 N N . GLN A 1 763 ? 25.763 2.743 -26.216 1.00 83.19 763 GLN A N 1
ATOM 5874 C CA . GLN A 1 763 ? 25.714 3.481 -27.482 1.00 83.19 763 GLN A CA 1
ATOM 5875 C C . GLN A 1 763 ? 24.489 3.076 -28.306 1.00 83.19 763 GLN A C 1
ATOM 5877 O O . GLN A 1 763 ? 23.803 3.936 -28.856 1.00 83.19 763 GLN A O 1
ATOM 5882 N N . THR A 1 764 ? 24.183 1.777 -28.351 1.00 87.38 764 THR A N 1
ATOM 5883 C CA . THR A 1 764 ? 23.013 1.238 -29.054 1.00 87.38 764 THR A CA 1
ATOM 5884 C C . THR A 1 764 ? 21.716 1.746 -28.430 1.00 87.38 764 THR A C 1
ATOM 5886 O O . THR A 1 764 ? 20.894 2.319 -29.142 1.00 87.38 764 THR A O 1
ATOM 5889 N N . LEU A 1 765 ? 21.559 1.616 -27.110 1.00 91.38 765 LEU A N 1
ATOM 5890 C CA . LEU A 1 765 ? 20.374 2.073 -26.380 1.00 91.38 765 LEU A CA 1
ATOM 5891 C C . LEU A 1 765 ? 20.152 3.584 -26.524 1.00 91.38 765 LEU A C 1
ATOM 5893 O O . LEU A 1 765 ? 19.074 4.021 -26.914 1.00 91.38 765 LEU A O 1
ATOM 5897 N N . ILE A 1 766 ? 21.185 4.389 -26.277 1.00 86.88 766 ILE A N 1
ATOM 5898 C CA . ILE A 1 766 ? 21.122 5.850 -26.413 1.00 86.88 766 ILE A CA 1
ATOM 5899 C C . ILE A 1 766 ? 20.775 6.246 -27.852 1.00 86.88 766 ILE A C 1
ATOM 5901 O O . ILE A 1 766 ? 19.995 7.170 -28.058 1.00 86.88 766 ILE A O 1
ATOM 5905 N N . SER A 1 767 ? 21.301 5.535 -28.853 1.00 83.94 767 SER A N 1
ATOM 5906 C CA . SER A 1 767 ? 20.958 5.792 -30.257 1.00 83.94 767 SER A CA 1
ATOM 5907 C C . SER A 1 767 ? 19.485 5.532 -30.557 1.00 83.94 767 SER A C 1
ATOM 5909 O O . SER A 1 767 ? 18.901 6.259 -31.356 1.00 83.94 767 SER A O 1
ATOM 5911 N N . VAL A 1 768 ? 18.881 4.518 -29.931 1.00 88.00 768 VAL A N 1
ATOM 5912 C CA . VAL A 1 768 ? 17.437 4.260 -30.030 1.00 88.00 768 VAL A CA 1
ATOM 5913 C C . VAL A 1 768 ? 16.651 5.405 -29.393 1.00 88.00 768 VAL A C 1
ATOM 5915 O O . VAL A 1 768 ? 15.758 5.956 -30.035 1.00 88.00 768 VAL A O 1
ATOM 5918 N N . LEU A 1 769 ? 17.013 5.804 -28.169 1.00 87.62 769 LEU A N 1
ATOM 5919 C CA . LEU A 1 769 ? 16.342 6.892 -27.450 1.00 87.62 769 LEU A CA 1
ATOM 5920 C C . LEU A 1 769 ? 16.447 8.234 -28.197 1.00 87.62 769 LEU A C 1
ATOM 5922 O O . LEU A 1 769 ? 15.467 8.972 -28.264 1.00 87.62 769 LEU A O 1
ATOM 5926 N N . ASP A 1 770 ? 17.594 8.529 -28.817 1.00 79.94 770 ASP A N 1
ATOM 5927 C CA . ASP A 1 770 ? 17.800 9.740 -29.625 1.00 79.94 770 ASP A CA 1
ATOM 5928 C C . ASP A 1 770 ? 17.059 9.682 -30.981 1.00 79.94 770 ASP A C 1
ATOM 5930 O O . ASP A 1 770 ? 16.742 10.726 -31.555 1.00 79.94 770 ASP A O 1
ATOM 5934 N N . GLN A 1 771 ? 16.759 8.488 -31.511 1.00 81.56 771 GLN A N 1
ATOM 5935 C CA . GLN A 1 771 ? 15.963 8.317 -32.737 1.00 81.56 771 GLN A CA 1
ATOM 5936 C C . GLN A 1 771 ? 14.453 8.359 -32.481 1.00 81.56 771 GLN A C 1
ATOM 5938 O O . GLN A 1 771 ? 13.705 8.745 -33.384 1.00 81.56 771 GLN A O 1
ATOM 5943 N N . ALA A 1 772 ? 14.001 8.015 -31.271 1.00 87.44 772 ALA A N 1
ATOM 5944 C CA . ALA A 1 772 ? 12.589 7.976 -30.895 1.00 87.44 772 ALA A CA 1
ATOM 5945 C C . ALA A 1 772 ? 11.801 9.257 -31.254 1.00 87.44 772 ALA A C 1
ATOM 5947 O O . ALA A 1 772 ? 10.735 9.125 -31.855 1.00 87.44 772 ALA A O 1
ATOM 5948 N N . PRO A 1 773 ? 12.301 10.494 -31.031 1.00 82.50 773 PRO A N 1
ATOM 5949 C CA . PRO A 1 773 ? 11.571 11.692 -31.442 1.00 82.50 773 PRO A CA 1
ATOM 5950 C C . PRO A 1 773 ? 11.371 11.795 -32.955 1.00 82.50 773 PRO A C 1
ATOM 5952 O O . PRO A 1 773 ? 10.286 12.136 -33.419 1.00 82.50 773 PRO A O 1
ATOM 5955 N N . THR A 1 774 ? 12.406 11.463 -33.734 1.00 82.06 774 THR A N 1
ATOM 5956 C CA . THR A 1 774 ? 12.319 11.466 -35.203 1.00 82.06 774 THR A CA 1
ATOM 5957 C C . THR A 1 774 ? 11.349 10.390 -35.683 1.00 82.06 774 THR A C 1
ATOM 5959 O O . THR A 1 774 ? 10.562 10.623 -36.601 1.00 82.06 774 THR A O 1
ATOM 5962 N N . ASN A 1 775 ? 11.376 9.218 -35.046 1.00 83.75 775 ASN A N 1
ATOM 5963 C CA . ASN A 1 775 ? 10.456 8.123 -35.326 1.00 83.75 775 ASN A CA 1
ATOM 5964 C C . ASN A 1 775 ? 8.997 8.502 -35.025 1.00 83.75 775 ASN A C 1
ATOM 5966 O O . ASN A 1 775 ? 8.127 8.180 -35.830 1.00 83.75 775 ASN A O 1
ATOM 5970 N N . ALA A 1 776 ? 8.758 9.248 -33.943 1.00 83.88 776 ALA A N 1
ATOM 5971 C CA . ALA A 1 776 ? 7.451 9.786 -33.561 1.00 83.88 776 ALA A CA 1
ATOM 5972 C C . ALA A 1 776 ? 7.004 10.991 -34.417 1.00 83.88 776 ALA A C 1
ATOM 5974 O O . ALA A 1 776 ? 5.903 11.504 -34.243 1.00 83.88 776 ALA A O 1
ATOM 5975 N N . GLY A 1 777 ? 7.839 11.464 -35.351 1.00 81.69 777 GLY A N 1
ATOM 5976 C CA . GLY A 1 777 ? 7.514 12.588 -36.233 1.00 81.69 777 GLY A CA 1
ATOM 5977 C C . GLY A 1 777 ? 7.710 13.974 -35.608 1.00 81.69 777 GLY A C 1
ATOM 5978 O O . GLY A 1 777 ? 7.278 14.969 -36.197 1.00 81.69 777 GLY A O 1
ATOM 5979 N N . PHE A 1 778 ? 8.384 14.067 -34.458 1.00 80.38 778 PHE A N 1
ATOM 5980 C CA . PHE A 1 778 ? 8.774 15.345 -33.870 1.00 80.38 778 PHE A CA 1
ATOM 5981 C C . PHE A 1 778 ? 9.885 16.007 -34.684 1.00 80.38 778 PHE A C 1
ATOM 5983 O O . PHE A 1 778 ? 10.787 15.359 -35.219 1.00 80.38 778 PHE A O 1
ATOM 5990 N N . ARG A 1 779 ? 9.816 17.334 -34.775 1.00 73.81 779 ARG A N 1
ATOM 5991 C CA . ARG A 1 779 ? 10.863 18.145 -35.396 1.00 73.81 779 ARG A CA 1
ATOM 5992 C C . ARG A 1 779 ? 11.950 18.443 -34.370 1.00 73.81 779 ARG A C 1
ATOM 5994 O O . ARG A 1 779 ? 11.678 18.464 -33.174 1.00 73.81 779 ARG A O 1
ATOM 6001 N N . GLU A 1 780 ? 13.162 18.735 -34.836 1.00 64.75 780 GLU A N 1
ATOM 6002 C CA . GLU A 1 780 ? 14.264 19.121 -33.944 1.00 64.75 780 GLU A CA 1
ATOM 6003 C C . GLU A 1 780 ? 13.906 20.330 -33.067 1.00 64.75 780 GLU A C 1
ATOM 6005 O O . GLU A 1 780 ? 14.327 20.368 -31.918 1.00 64.75 780 GLU A O 1
ATOM 6010 N N . ASP A 1 781 ? 13.088 21.264 -33.576 1.00 61.34 781 ASP A N 1
ATOM 6011 C CA . ASP A 1 781 ? 12.593 22.463 -32.884 1.00 61.34 781 ASP A CA 1
ATOM 6012 C C . ASP A 1 781 ? 11.417 22.227 -31.919 1.00 61.34 781 ASP A C 1
ATOM 6014 O O . ASP A 1 781 ? 10.924 23.179 -31.312 1.00 61.34 781 ASP A O 1
ATOM 6018 N N . ASP A 1 782 ? 10.963 20.981 -31.744 1.00 67.69 782 ASP A N 1
ATOM 6019 C CA . ASP A 1 782 ? 9.912 20.668 -30.776 1.00 67.69 782 ASP A CA 1
ATOM 6020 C C . ASP A 1 782 ? 10.424 20.818 -29.335 1.00 67.69 782 ASP A C 1
ATOM 6022 O O . ASP A 1 782 ? 11.537 20.403 -28.994 1.00 67.69 782 ASP A O 1
ATOM 6026 N N . TYR A 1 783 ? 9.579 21.379 -28.467 1.00 64.38 783 TYR A N 1
ATOM 6027 C CA . TYR A 1 783 ? 9.876 21.584 -27.052 1.00 64.38 783 TYR A CA 1
ATOM 6028 C C . TYR A 1 783 ? 10.319 20.294 -26.350 1.00 64.38 783 TYR A C 1
ATOM 6030 O O . TYR A 1 783 ? 11.251 20.335 -25.550 1.00 64.38 783 TYR A O 1
ATOM 6038 N N . VAL A 1 784 ? 9.706 19.145 -26.657 1.00 63.72 784 VAL A N 1
ATOM 6039 C CA . VAL A 1 784 ? 10.068 17.867 -26.014 1.00 63.72 784 VAL A CA 1
ATOM 6040 C C . VAL A 1 784 ? 11.468 17.412 -26.435 1.00 63.72 784 VAL A C 1
ATOM 6042 O O . VAL A 1 784 ? 12.244 16.931 -25.608 1.00 63.72 784 VAL A O 1
ATOM 6045 N N . VAL A 1 785 ? 11.830 17.627 -27.704 1.00 69.19 785 VAL A N 1
ATOM 6046 C CA . VAL A 1 785 ? 13.176 17.332 -28.221 1.00 69.19 785 VAL A CA 1
ATOM 6047 C C . VAL A 1 785 ? 14.206 18.247 -27.571 1.00 69.19 785 VAL A C 1
ATOM 6049 O O . VAL A 1 785 ? 15.222 17.766 -27.066 1.00 69.19 785 VAL A O 1
ATOM 6052 N N . HIS A 1 786 ? 13.913 19.548 -27.515 1.00 64.88 786 HIS A N 1
ATOM 6053 C CA . HIS A 1 786 ? 14.757 20.535 -26.845 1.00 64.88 786 HIS A CA 1
ATOM 6054 C C . HIS A 1 786 ? 14.962 20.172 -25.373 1.00 64.88 786 HIS A C 1
ATOM 6056 O O . HIS A 1 786 ? 16.094 20.105 -24.903 1.00 64.88 786 HIS A O 1
ATOM 6062 N N . ARG A 1 787 ? 13.885 19.843 -24.656 1.00 64.12 787 ARG A N 1
ATOM 6063 C CA . ARG A 1 787 ? 13.912 19.440 -23.247 1.00 64.12 787 ARG A CA 1
ATOM 6064 C C . ARG A 1 787 ? 14.818 18.233 -22.992 1.00 64.12 787 ARG A C 1
ATOM 6066 O O . ARG A 1 787 ? 15.640 18.283 -22.079 1.00 64.12 787 ARG A O 1
ATOM 6073 N N . ASN A 1 788 ? 14.726 17.188 -23.814 1.00 64.50 788 ASN A N 1
ATOM 6074 C CA . ASN A 1 788 ? 15.595 16.009 -23.713 1.00 64.50 788 ASN A CA 1
ATOM 6075 C C . ASN A 1 788 ? 17.075 16.354 -23.943 1.00 64.50 788 ASN A C 1
ATOM 6077 O O . ASN A 1 788 ? 17.950 15.846 -23.239 1.00 64.50 788 ASN A O 1
ATOM 6081 N N . GLN A 1 789 ? 17.368 17.267 -24.875 1.00 65.75 789 GLN A N 1
ATOM 6082 C CA . GLN A 1 789 ? 18.723 17.792 -25.067 1.00 65.75 789 GLN A CA 1
ATOM 6083 C C . GLN A 1 789 ? 19.201 18.592 -23.844 1.00 65.75 789 GLN A C 1
ATOM 6085 O O . GLN A 1 789 ? 20.372 18.490 -23.473 1.00 65.75 789 GLN A O 1
ATOM 6090 N N . MET A 1 790 ? 18.303 19.324 -23.176 1.00 59.06 790 MET A N 1
ATOM 6091 C CA . MET A 1 790 ? 18.657 20.111 -21.997 1.00 59.06 790 MET A CA 1
ATOM 6092 C C . MET A 1 790 ? 19.093 19.261 -20.802 1.00 59.06 790 MET A C 1
ATOM 6094 O O . MET A 1 790 ? 20.080 19.571 -20.134 1.00 59.06 790 MET A O 1
ATOM 6098 N N . ILE A 1 791 ? 18.388 18.158 -20.560 1.00 59.03 791 ILE A N 1
ATOM 6099 C CA . ILE A 1 791 ? 18.676 17.215 -19.468 1.00 59.03 791 ILE A CA 1
ATOM 6100 C C . ILE A 1 791 ? 20.065 16.613 -19.616 1.00 59.03 791 ILE A C 1
ATOM 6102 O O . ILE A 1 791 ? 20.799 16.478 -18.641 1.00 59.03 791 ILE A O 1
ATOM 6106 N N . ARG A 1 792 ? 20.462 16.300 -20.847 1.00 61.69 792 ARG A N 1
ATOM 6107 C CA . ARG A 1 792 ? 21.824 15.864 -21.112 1.00 61.69 792 ARG A CA 1
ATOM 6108 C C . ARG A 1 792 ? 22.841 16.925 -20.692 1.00 61.69 792 ARG A C 1
ATOM 6110 O O . ARG A 1 792 ? 23.784 16.584 -19.994 1.00 61.69 792 ARG A O 1
ATOM 6117 N N . GLY A 1 793 ? 22.665 18.185 -21.095 1.00 57.72 793 GLY A N 1
ATOM 6118 C CA . GLY A 1 793 ? 23.578 19.264 -20.692 1.00 57.72 793 GLY A CA 1
ATOM 6119 C C . GLY A 1 793 ? 23.714 19.371 -19.166 1.00 57.72 793 GLY A C 1
ATOM 6120 O O . GLY A 1 793 ? 24.810 19.564 -18.644 1.00 57.72 793 GLY A O 1
ATOM 6121 N N . ALA A 1 794 ? 22.610 19.149 -18.451 1.00 53.94 794 ALA A N 1
ATOM 6122 C CA . ALA A 1 794 ? 22.572 19.096 -16.995 1.00 53.94 794 ALA A CA 1
ATOM 6123 C C . ALA A 1 794 ? 23.342 17.886 -16.411 1.00 53.94 794 ALA A C 1
ATOM 6125 O O . ALA A 1 794 ? 24.163 18.064 -15.510 1.00 53.94 794 ALA A O 1
ATOM 6126 N N . VAL A 1 795 ? 23.151 16.676 -16.951 1.00 56.91 795 VAL A N 1
ATOM 6127 C CA . VAL A 1 795 ? 23.922 15.471 -16.570 1.00 56.91 795 VAL A CA 1
ATOM 6128 C C . VAL A 1 795 ? 25.416 15.653 -16.864 1.00 56.91 795 VAL A C 1
ATOM 6130 O O . VAL A 1 795 ? 26.266 15.265 -16.064 1.00 56.91 795 VAL A O 1
ATOM 6133 N N . ASP A 1 796 ? 25.750 16.281 -17.990 1.00 57.59 796 ASP A N 1
ATOM 6134 C CA . ASP A 1 796 ? 27.121 16.547 -18.422 1.00 57.59 796 ASP A CA 1
ATOM 6135 C C . ASP A 1 796 ? 27.854 17.457 -17.430 1.00 57.59 796 ASP A C 1
ATOM 6137 O O . ASP A 1 796 ? 28.974 17.143 -17.021 1.00 57.59 796 ASP A O 1
ATOM 6141 N N . TYR A 1 797 ? 27.194 18.535 -17.006 1.00 54.16 797 TYR A N 1
ATOM 6142 C CA . TYR A 1 797 ? 27.692 19.444 -15.978 1.00 54.16 797 TYR A CA 1
ATOM 6143 C C . TYR A 1 797 ? 27.838 18.750 -14.619 1.00 54.16 797 TYR A C 1
ATOM 6145 O O . TYR A 1 797 ? 28.855 18.884 -13.946 1.00 54.16 797 TYR A O 1
ATOM 6153 N N . ALA A 1 798 ? 26.845 17.969 -14.206 1.00 52.41 798 ALA A N 1
ATOM 6154 C CA . ALA A 1 798 ? 26.902 17.273 -12.931 1.00 52.41 798 ALA A CA 1
ATOM 6155 C C . ALA A 1 798 ? 28.089 16.305 -12.828 1.00 52.41 798 ALA A C 1
ATOM 6157 O O . ALA A 1 798 ? 28.837 16.291 -11.846 1.00 52.41 798 ALA A O 1
ATOM 6158 N N . LEU A 1 799 ? 28.297 15.517 -13.883 1.00 54.28 799 LEU A N 1
ATOM 6159 C CA . LEU A 1 799 ? 29.378 14.544 -13.957 1.00 54.28 799 LEU A CA 1
ATOM 6160 C C . LEU A 1 799 ? 30.766 15.193 -14.051 1.00 54.28 799 LEU A C 1
ATOM 6162 O O . LEU A 1 799 ? 31.744 14.527 -13.715 1.00 54.28 799 LEU A O 1
ATOM 6166 N N . SER A 1 800 ? 30.894 16.472 -14.439 1.00 54.06 800 SER A N 1
ATOM 6167 C CA . SER A 1 800 ? 32.203 17.150 -14.412 1.00 54.06 800 SER A CA 1
ATOM 6168 C C . SER A 1 800 ? 32.759 17.330 -12.997 1.00 54.06 800 SER A C 1
ATOM 6170 O O . SER A 1 800 ? 33.970 17.454 -12.826 1.00 54.06 800 SER A O 1
ATOM 6172 N N . TYR A 1 801 ? 31.899 17.296 -11.976 1.00 51.25 801 TYR A N 1
ATOM 6173 C CA . TYR A 1 801 ? 32.298 17.398 -10.568 1.00 51.25 801 TYR A CA 1
ATOM 6174 C C . TYR A 1 801 ? 32.396 16.037 -9.858 1.00 51.25 801 TYR A C 1
ATOM 6176 O O . TYR A 1 801 ? 32.871 15.972 -8.721 1.00 51.25 801 TYR A O 1
ATOM 6184 N N . ALA A 1 802 ? 31.972 14.945 -10.504 1.00 49.06 802 ALA A N 1
ATOM 6185 C CA . ALA A 1 802 ? 31.984 13.609 -9.916 1.00 49.06 802 ALA A CA 1
ATOM 6186 C C . ALA A 1 802 ? 33.393 12.969 -9.989 1.00 49.06 802 ALA A C 1
ATOM 6188 O O . ALA A 1 802 ? 34.029 12.990 -11.044 1.00 49.06 802 ALA A O 1
ATOM 6189 N N . PRO A 1 803 ? 33.913 12.374 -8.897 1.00 50.03 803 PRO A N 1
ATOM 6190 C CA . PRO A 1 803 ? 35.204 11.685 -8.919 1.00 50.03 803 PRO A CA 1
ATOM 6191 C C . PRO A 1 803 ? 35.138 10.366 -9.711 1.00 50.03 803 PRO A C 1
ATOM 6193 O O . PRO A 1 803 ? 34.257 9.540 -9.478 1.00 50.03 803 PRO A O 1
ATOM 6196 N N . SER A 1 804 ? 36.132 10.124 -10.572 1.00 48.00 804 SER A N 1
ATOM 6197 C CA . SER A 1 804 ? 36.215 8.988 -11.515 1.00 48.00 804 SER A CA 1
ATOM 6198 C C . SER A 1 804 ? 36.316 7.586 -10.884 1.00 48.00 804 SER A C 1
ATOM 6200 O O . SER A 1 804 ? 36.196 6.580 -11.577 1.00 48.00 804 SER A O 1
ATOM 6202 N N . THR A 1 805 ? 36.538 7.475 -9.569 1.00 42.81 805 THR A N 1
ATOM 6203 C CA . THR A 1 805 ? 36.946 6.221 -8.899 1.00 42.81 805 THR A CA 1
ATOM 6204 C C . THR A 1 805 ? 35.875 5.546 -8.028 1.00 42.81 805 THR A C 1
ATOM 6206 O O . THR A 1 805 ? 36.184 4.566 -7.352 1.00 42.81 805 THR A O 1
ATOM 6209 N N . LYS A 1 806 ? 34.619 6.023 -8.014 1.00 43.38 806 LYS A N 1
ATOM 6210 C CA . LYS A 1 806 ? 33.554 5.539 -7.099 1.00 43.38 806 LYS A CA 1
ATOM 6211 C C . LYS A 1 806 ? 32.431 4.704 -7.752 1.00 43.38 806 LYS A C 1
ATOM 6213 O O . LYS A 1 806 ? 31.276 4.807 -7.352 1.00 43.38 806 LYS A O 1
ATOM 6218 N N . LEU A 1 807 ? 32.732 3.852 -8.728 1.00 45.38 807 LEU A N 1
ATOM 6219 C CA . LEU A 1 807 ? 31.726 2.991 -9.383 1.00 45.38 807 LEU A CA 1
ATOM 6220 C C . LEU A 1 807 ? 32.093 1.535 -9.082 1.00 45.38 807 LEU A C 1
ATOM 6222 O O . LEU A 1 807 ? 33.194 1.141 -9.471 1.00 45.38 807 LEU A O 1
ATOM 6226 N N . PRO A 1 808 ? 31.282 0.755 -8.329 1.00 38.56 808 PRO A N 1
ATOM 6227 C CA . PRO A 1 808 ? 29.851 0.522 -8.582 1.00 38.56 808 PRO A CA 1
ATOM 6228 C C . PRO A 1 808 ? 28.882 0.776 -7.401 1.00 38.56 808 PRO A C 1
ATOM 6230 O O . PRO A 1 808 ? 27.688 0.574 -7.568 1.00 38.56 808 PRO A O 1
ATOM 6233 N N . SER A 1 809 ? 29.337 1.206 -6.216 1.00 34.62 809 SER A N 1
ATOM 6234 C CA . SER A 1 809 ? 28.464 1.325 -5.024 1.00 34.62 809 SER A CA 1
ATOM 6235 C C . SER A 1 809 ? 27.738 2.668 -4.874 1.00 34.62 809 SER A C 1
ATOM 6237 O O . SER A 1 809 ? 26.751 2.738 -4.158 1.00 34.62 809 SER A O 1
ATOM 6239 N N . ALA A 1 810 ? 28.203 3.736 -5.531 1.00 35.69 810 ALA A N 1
ATOM 6240 C CA . ALA A 1 810 ? 27.503 5.028 -5.529 1.00 35.69 810 ALA A CA 1
ATOM 6241 C C . ALA A 1 810 ? 26.237 5.008 -6.412 1.00 35.69 810 ALA A C 1
ATOM 6243 O O . ALA A 1 810 ? 25.368 5.860 -6.295 1.00 35.69 810 ALA A O 1
ATOM 6244 N N . ILE A 1 811 ? 26.134 3.996 -7.275 1.00 41.19 811 ILE A N 1
ATOM 6245 C CA . ILE A 1 811 ? 25.087 3.806 -8.277 1.00 41.19 811 ILE A CA 1
ATOM 6246 C C . ILE A 1 811 ? 23.707 3.567 -7.643 1.00 41.19 811 ILE A C 1
ATOM 6248 O O . ILE A 1 811 ? 22.699 4.056 -8.146 1.00 41.19 811 ILE A O 1
ATOM 6252 N N . THR A 1 812 ? 23.671 2.855 -6.518 1.00 37.34 812 THR A N 1
ATOM 6253 C CA . THR A 1 812 ? 22.465 2.559 -5.730 1.00 37.34 812 THR A CA 1
ATOM 6254 C C . THR A 1 812 ? 21.954 3.758 -4.924 1.00 37.34 812 THR A C 1
ATOM 6256 O O . THR A 1 812 ? 20.756 3.838 -4.667 1.00 37.34 812 THR A O 1
ATOM 6259 N N . ASP A 1 813 ? 22.813 4.729 -4.591 1.00 35.38 813 ASP A N 1
ATOM 6260 C CA . ASP A 1 813 ? 22.403 5.958 -3.891 1.00 35.38 813 ASP A CA 1
ATOM 6261 C C . ASP A 1 813 ? 21.651 6.929 -4.830 1.00 35.38 813 ASP A C 1
ATOM 6263 O O . ASP A 1 813 ? 20.768 7.664 -4.397 1.00 35.38 813 ASP A O 1
ATOM 6267 N N . TYR A 1 814 ? 21.923 6.891 -6.141 1.00 42.03 814 TYR A N 1
ATOM 6268 C CA . TYR A 1 814 ? 21.335 7.813 -7.129 1.00 42.03 814 TYR A CA 1
ATOM 6269 C C . TYR A 1 814 ? 19.853 7.560 -7.442 1.00 42.03 814 TYR A C 1
ATOM 6271 O O . TYR A 1 814 ? 19.179 8.445 -7.971 1.00 42.03 814 TYR A O 1
ATOM 6279 N N . ALA A 1 815 ? 19.343 6.369 -7.118 1.00 36.34 815 ALA A N 1
ATOM 6280 C CA . ALA A 1 815 ? 17.933 6.020 -7.266 1.00 36.34 815 ALA A CA 1
ATOM 6281 C C . ALA A 1 815 ? 17.053 6.558 -6.118 1.00 36.34 815 ALA A C 1
ATOM 6283 O O . ALA A 1 815 ? 15.843 6.660 -6.298 1.00 36.34 815 ALA A O 1
ATOM 6284 N N . LYS A 1 816 ? 17.639 6.910 -4.959 1.00 36.72 816 LYS A N 1
ATOM 6285 C CA . LYS A 1 816 ? 16.894 7.338 -3.760 1.00 36.72 816 LYS A CA 1
ATOM 6286 C C . LYS A 1 816 ? 16.477 8.809 -3.776 1.00 36.72 816 LYS A C 1
ATOM 6288 O O . LYS A 1 816 ? 15.376 9.123 -3.347 1.00 36.72 816 LYS A O 1
ATOM 6293 N N . ASP A 1 817 ? 17.335 9.686 -4.295 1.00 38.41 817 ASP A N 1
ATOM 6294 C CA . ASP A 1 817 ? 17.179 11.141 -4.138 1.00 38.41 817 ASP A CA 1
ATOM 6295 C C . ASP A 1 817 ? 16.621 11.847 -5.384 1.00 38.41 817 ASP A C 1
ATOM 6297 O O . ASP A 1 817 ? 16.487 13.062 -5.385 1.00 38.41 817 ASP A O 1
ATOM 6301 N N . GLY A 1 818 ? 16.322 11.116 -6.463 1.00 44.94 818 GLY A N 1
ATOM 6302 C CA . GLY A 1 818 ? 16.066 11.716 -7.770 1.00 44.94 818 GLY A CA 1
ATOM 6303 C C . GLY A 1 818 ? 17.376 12.132 -8.448 1.00 44.94 818 GLY A C 1
ATOM 6304 O O . GLY A 1 818 ? 18.146 12.959 -7.962 1.00 44.94 818 GLY A O 1
ATOM 6305 N N . LEU A 1 819 ? 17.640 11.557 -9.623 1.00 42.03 819 LEU A N 1
ATOM 6306 C CA . LEU A 1 819 ? 18.908 11.708 -10.347 1.00 42.03 819 LEU A CA 1
ATOM 6307 C C . LEU A 1 819 ? 19.284 13.176 -10.637 1.00 42.03 819 LEU A C 1
ATOM 6309 O O . LEU A 1 819 ? 20.454 13.489 -10.798 1.00 42.03 819 LEU A O 1
ATOM 6313 N N . LEU A 1 820 ? 18.322 14.095 -10.711 1.00 45.53 820 LEU A N 1
ATOM 6314 C CA . LEU A 1 820 ? 18.605 15.514 -10.949 1.00 45.53 820 LEU A CA 1
ATOM 6315 C C . LEU A 1 820 ? 18.945 16.284 -9.663 1.00 45.53 820 LEU A C 1
ATOM 6317 O O . LEU A 1 820 ? 19.727 17.235 -9.722 1.00 45.53 820 LEU A O 1
ATOM 6321 N N . ASP A 1 821 ? 18.434 15.855 -8.508 1.00 47.59 821 ASP A N 1
ATOM 6322 C CA . ASP A 1 821 ? 18.641 16.533 -7.224 1.00 47.59 821 ASP A CA 1
ATOM 6323 C C . ASP A 1 821 ? 20.025 16.268 -6.629 1.00 47.59 821 ASP A C 1
ATOM 6325 O O . ASP A 1 821 ? 20.608 17.164 -6.016 1.00 47.59 821 ASP A O 1
ATOM 6329 N N . HIS A 1 822 ? 20.598 15.087 -6.883 1.00 42.62 822 HIS A N 1
ATOM 6330 C CA . HIS A 1 822 ? 21.949 14.734 -6.432 1.00 42.62 822 HIS A CA 1
ATOM 6331 C C . HIS A 1 822 ? 23.063 15.460 -7.212 1.00 42.62 822 HIS A C 1
ATOM 6333 O O . HIS A 1 822 ? 24.181 15.638 -6.727 1.00 42.62 822 HIS A O 1
ATOM 6339 N N . PHE A 1 823 ? 22.770 15.856 -8.448 1.00 43.97 823 PHE A N 1
ATOM 6340 C CA . PHE A 1 823 ? 23.777 16.136 -9.468 1.00 43.97 823 PHE A CA 1
ATOM 6341 C C . PHE A 1 823 ? 23.768 17.600 -9.940 1.00 43.97 823 PHE A C 1
ATOM 6343 O O . PHE A 1 823 ? 24.791 18.098 -10.414 1.00 43.97 823 PHE A O 1
ATOM 6350 N N . LEU A 1 824 ? 22.665 18.331 -9.745 1.00 44.00 824 LEU A N 1
ATOM 6351 C CA . LEU A 1 824 ? 22.583 19.757 -10.065 1.00 44.00 824 LEU A CA 1
ATOM 6352 C C . LEU A 1 824 ? 22.693 20.640 -8.809 1.00 44.00 824 LEU A C 1
ATOM 6354 O O . LEU A 1 824 ? 21.861 20.517 -7.902 1.00 44.00 824 LEU A O 1
ATOM 6358 N N . PRO A 1 825 ? 23.654 21.589 -8.763 1.00 42.72 825 PRO A N 1
ATOM 6359 C CA . PRO A 1 825 ? 23.722 22.595 -7.708 1.00 42.72 825 PRO A CA 1
ATOM 6360 C C . PRO A 1 825 ? 22.415 23.384 -7.601 1.00 42.72 825 PRO A C 1
ATOM 6362 O O . PRO A 1 825 ? 21.787 23.718 -8.605 1.00 42.72 825 PRO A O 1
ATOM 6365 N N . THR A 1 826 ? 22.017 23.731 -6.378 1.00 46.59 826 THR A N 1
ATOM 6366 C CA . THR A 1 826 ? 20.839 24.572 -6.095 1.00 46.59 826 THR A CA 1
ATOM 6367 C C . THR A 1 826 ? 20.968 26.025 -6.580 1.00 46.59 826 THR A C 1
ATOM 6369 O O . THR A 1 826 ? 20.004 26.773 -6.470 1.00 46.59 826 THR A O 1
ATOM 6372 N N . ASP A 1 827 ? 22.132 26.450 -7.077 1.00 43.31 827 ASP A N 1
ATOM 6373 C CA . ASP A 1 827 ? 22.482 27.849 -7.368 1.00 43.31 827 ASP A CA 1
ATOM 6374 C C . ASP A 1 827 ? 22.964 28.114 -8.811 1.00 43.31 827 ASP A C 1
ATOM 6376 O O . ASP A 1 827 ? 23.560 29.159 -9.078 1.00 43.31 827 ASP A O 1
ATOM 6380 N N . MET A 1 828 ? 22.704 27.206 -9.760 1.00 48.22 828 MET A N 1
ATOM 6381 C CA . MET A 1 828 ? 23.136 27.368 -11.156 1.00 48.22 828 MET A CA 1
ATOM 6382 C C . MET A 1 828 ? 22.531 28.628 -11.818 1.00 48.22 828 MET A C 1
ATOM 6384 O O . MET A 1 828 ? 21.314 28.803 -11.860 1.00 48.22 828 MET A O 1
ATOM 6388 N N . ASP A 1 829 ? 23.377 29.503 -12.382 1.00 46.84 829 ASP A N 1
ATOM 6389 C CA . ASP A 1 829 ? 22.934 30.726 -13.071 1.00 46.84 829 ASP A CA 1
ATOM 6390 C C . ASP A 1 829 ? 22.347 30.418 -14.463 1.00 46.84 829 ASP A C 1
ATOM 6392 O O . ASP A 1 829 ? 22.971 29.777 -15.311 1.00 46.84 829 ASP A O 1
ATOM 6396 N N . SER A 1 830 ? 21.163 30.979 -14.719 1.00 41.12 830 SER A N 1
ATOM 6397 C CA . SER A 1 830 ? 20.400 31.011 -15.976 1.00 41.12 830 SER A CA 1
ATOM 6398 C C . SER A 1 830 ? 21.219 31.151 -17.272 1.00 41.12 830 SER A C 1
ATOM 6400 O O . SER A 1 830 ? 20.892 30.532 -18.289 1.00 41.12 830 SER A O 1
ATOM 6402 N N . LYS A 1 831 ? 22.299 31.942 -17.270 1.00 48.44 831 LYS A N 1
ATOM 6403 C CA . LYS A 1 831 ? 23.164 32.124 -18.449 1.00 48.44 831 LYS A CA 1
ATOM 6404 C C . LYS A 1 831 ? 24.143 30.977 -18.672 1.00 48.44 831 LYS A C 1
ATOM 6406 O O . LYS A 1 831 ? 24.517 30.731 -19.814 1.00 48.44 831 LYS A O 1
ATOM 6411 N N . GLN A 1 832 ? 24.565 30.302 -17.608 1.00 49.78 832 GLN A N 1
ATOM 6412 C CA . GLN A 1 832 ? 25.520 29.198 -17.677 1.00 49.78 832 GLN A CA 1
ATOM 6413 C C . GLN A 1 832 ? 24.841 27.931 -18.189 1.00 49.78 832 GLN A C 1
ATOM 6415 O O . GLN A 1 832 ? 25.373 27.303 -19.099 1.00 49.78 832 GLN A O 1
ATOM 6420 N N . ALA A 1 833 ? 23.630 27.637 -17.699 1.00 46.03 833 ALA A N 1
ATOM 6421 C CA . ALA A 1 833 ? 22.796 26.571 -18.245 1.00 46.03 833 ALA A CA 1
ATOM 6422 C C . ALA A 1 833 ? 22.545 26.806 -19.744 1.00 46.03 833 ALA A C 1
ATOM 6424 O O . ALA A 1 833 ? 22.930 25.983 -20.560 1.00 46.03 833 ALA A O 1
ATOM 6425 N N . THR A 1 834 ? 22.028 27.978 -20.134 1.00 41.84 834 THR A N 1
ATOM 6426 C CA . THR A 1 834 ? 21.727 28.314 -21.545 1.00 41.84 834 THR A CA 1
ATOM 6427 C C . THR A 1 834 ? 22.951 28.247 -22.476 1.00 41.84 834 THR A C 1
ATOM 6429 O O . THR A 1 834 ? 22.829 27.812 -23.617 1.00 41.84 834 THR A O 1
ATOM 6432 N N . ALA A 1 835 ? 24.149 28.608 -22.004 1.00 48.09 835 ALA A N 1
ATOM 6433 C CA . ALA A 1 835 ? 25.378 28.508 -22.799 1.00 48.09 835 ALA A CA 1
ATOM 6434 C C . ALA A 1 835 ? 25.900 27.062 -22.946 1.00 48.09 835 ALA A C 1
ATOM 6436 O O . ALA A 1 835 ? 26.410 26.706 -24.005 1.00 48.09 835 ALA A O 1
ATOM 6437 N N . LEU A 1 836 ? 25.748 26.222 -21.914 1.00 47.75 836 LEU A N 1
ATOM 6438 C CA . LEU A 1 836 ? 25.991 24.772 -21.995 1.00 47.75 836 LEU A CA 1
ATOM 6439 C C . LEU A 1 836 ? 24.954 24.073 -22.896 1.00 47.75 836 LEU A C 1
ATOM 6441 O O . LEU A 1 836 ? 25.263 23.075 -23.540 1.00 47.75 836 LEU A O 1
ATOM 6445 N N . LEU A 1 837 ? 23.735 24.613 -22.966 1.00 47.75 837 LEU A N 1
ATOM 6446 C CA . LEU A 1 837 ? 22.616 24.098 -23.757 1.00 47.75 837 LEU A CA 1
ATOM 6447 C C . LEU A 1 837 ? 22.802 24.283 -25.272 1.00 47.75 837 LEU A C 1
ATOM 6449 O O . LEU A 1 837 ? 22.538 23.352 -26.030 1.00 47.75 837 LEU A O 1
ATOM 6453 N N . GLU A 1 838 ? 23.310 25.437 -25.716 1.00 48.72 838 GLU A N 1
ATOM 6454 C CA . GLU A 1 838 ? 23.633 25.687 -27.136 1.00 48.72 838 GLU A CA 1
ATOM 6455 C C . GLU A 1 838 ? 24.842 24.861 -27.631 1.00 48.72 838 GLU A C 1
ATOM 6457 O O . GLU A 1 838 ? 24.997 24.646 -28.830 1.00 48.72 838 GLU A O 1
ATOM 6462 N N . GLN A 1 839 ? 25.669 24.348 -26.714 1.00 50.62 839 GLN A N 1
ATOM 6463 C CA . GLN A 1 839 ? 26.964 23.722 -27.000 1.00 50.62 839 GLN A CA 1
ATOM 6464 C C . GLN A 1 839 ? 26.908 22.230 -27.422 1.00 50.62 839 GLN A C 1
ATOM 6466 O O . GLN A 1 839 ? 27.874 21.720 -27.984 1.00 50.62 839 GLN A O 1
ATOM 6471 N N . HIS A 1 840 ? 25.823 21.486 -27.155 1.00 50.06 840 HIS A N 1
ATOM 6472 C CA . HIS A 1 840 ? 25.823 20.003 -27.214 1.00 50.06 840 HIS A CA 1
ATOM 6473 C C . HIS A 1 840 ? 24.813 19.369 -28.206 1.00 50.06 840 HIS A C 1
ATOM 6475 O O . HIS A 1 840 ? 24.350 18.237 -28.017 1.00 50.06 840 HIS A O 1
ATOM 6481 N N . MET A 1 841 ? 24.459 20.075 -29.286 1.00 50.62 841 MET A N 1
ATOM 6482 C CA . MET A 1 841 ? 23.240 19.817 -30.075 1.00 50.62 841 MET A CA 1
ATOM 6483 C C . MET A 1 841 ? 23.251 18.648 -31.103 1.00 50.62 841 MET A C 1
ATOM 6485 O O . MET A 1 841 ? 22.197 18.397 -31.681 1.00 50.62 841 MET A O 1
ATOM 6489 N N . GLN A 1 842 ? 24.331 17.878 -31.349 1.00 53.44 842 GLN A N 1
ATOM 6490 C CA . GLN A 1 842 ? 24.329 16.846 -32.429 1.00 53.44 842 GLN A CA 1
ATOM 6491 C C . GLN A 1 842 ? 24.737 15.411 -32.027 1.00 53.44 842 GLN A C 1
ATOM 6493 O O . GLN A 1 842 ? 25.835 15.173 -31.536 1.00 53.44 842 GLN A O 1
ATOM 6498 N N . THR A 1 843 ? 23.882 14.416 -32.325 1.00 51.28 843 THR A N 1
ATOM 6499 C CA . THR A 1 843 ? 23.982 12.988 -31.912 1.00 51.28 843 THR A CA 1
ATOM 6500 C C . THR A 1 843 ? 25.283 12.275 -32.277 1.00 51.28 843 THR A C 1
ATOM 6502 O O . THR A 1 843 ? 25.779 11.481 -31.484 1.00 51.28 843 THR A O 1
ATOM 6505 N N . GLY A 1 844 ? 25.881 12.578 -33.431 1.00 51.69 844 GLY A N 1
ATOM 6506 C CA . GLY A 1 844 ? 27.198 12.035 -33.782 1.00 51.69 844 GLY A CA 1
ATOM 6507 C C . GLY A 1 844 ? 28.299 12.602 -32.887 1.00 51.69 844 GLY A C 1
ATOM 6508 O O . GLY A 1 844 ? 29.042 11.847 -32.273 1.00 51.69 844 GLY A O 1
ATOM 6509 N N . GLN A 1 845 ? 28.329 13.930 -32.751 1.00 62.44 845 GLN A N 1
ATOM 6510 C CA . GLN A 1 845 ? 29.317 14.705 -31.991 1.00 62.44 845 GLN A CA 1
ATOM 6511 C C . GLN A 1 845 ? 29.289 14.368 -30.492 1.00 62.44 845 GLN A C 1
ATOM 6513 O O . GLN A 1 845 ? 30.317 14.211 -29.848 1.00 62.44 845 GLN A O 1
ATOM 6518 N N . LYS A 1 846 ? 28.094 14.091 -29.977 1.00 70.06 846 LYS A N 1
ATOM 6519 C CA . LYS A 1 846 ? 27.792 13.721 -28.596 1.00 70.06 846 LYS A CA 1
ATOM 6520 C C . LYS A 1 846 ? 28.598 12.535 -28.028 1.00 70.06 846 LYS A C 1
ATOM 6522 O O . LYS A 1 846 ? 28.963 12.586 -26.852 1.00 70.06 846 LYS A O 1
ATOM 6527 N N . PHE A 1 847 ? 28.839 11.463 -28.789 1.00 74.06 847 PHE A N 1
ATOM 6528 C CA . PHE A 1 847 ? 29.687 10.349 -28.325 1.00 74.06 847 PHE A CA 1
ATOM 6529 C C . PHE A 1 847 ? 31.179 10.662 -28.498 1.00 74.06 847 PHE A C 1
ATOM 6531 O O . PHE A 1 847 ? 31.988 10.257 -27.663 1.00 74.06 847 PHE A O 1
ATOM 6538 N N . GLN A 1 848 ? 31.533 11.421 -29.543 1.00 75.44 848 GLN A N 1
ATOM 6539 C CA . GLN A 1 848 ? 32.909 11.868 -29.792 1.00 75.44 848 GLN A CA 1
ATOM 6540 C C . GLN A 1 848 ? 33.404 12.780 -28.667 1.00 75.44 848 GLN A C 1
ATOM 6542 O O . GLN A 1 848 ? 34.507 12.598 -28.160 1.00 75.44 848 GLN A O 1
ATOM 6547 N N . ASP A 1 849 ? 32.559 13.712 -28.230 1.00 73.94 849 ASP A N 1
ATOM 6548 C CA . ASP A 1 849 ? 32.848 14.648 -27.148 1.00 73.94 849 ASP A CA 1
ATOM 6549 C C . ASP A 1 849 ? 33.024 13.914 -25.816 1.00 73.94 849 ASP A C 1
ATOM 6551 O O . ASP A 1 849 ? 33.973 14.181 -25.084 1.00 73.94 849 ASP A O 1
ATOM 6555 N N . ALA A 1 850 ? 32.155 12.940 -25.514 1.00 75.25 850 ALA A N 1
ATOM 6556 C CA . ALA A 1 850 ? 32.271 12.126 -24.303 1.00 75.25 850 ALA A CA 1
ATOM 6557 C C . ALA A 1 850 ? 33.564 11.289 -24.297 1.00 75.25 850 ALA A C 1
ATOM 6559 O O . ALA A 1 850 ? 34.257 11.223 -23.280 1.00 75.25 850 ALA A O 1
ATOM 6560 N N . LEU A 1 851 ? 33.919 10.695 -25.441 1.00 80.31 851 LEU A N 1
ATOM 6561 C CA . LEU A 1 851 ? 35.160 9.942 -25.621 1.00 80.31 851 LEU A CA 1
ATOM 6562 C C . LEU A 1 851 ? 36.396 10.844 -25.507 1.00 80.31 851 LEU A C 1
ATOM 6564 O O . LEU A 1 851 ? 37.347 10.488 -24.812 1.00 80.31 851 LEU A O 1
ATOM 6568 N N . ALA A 1 852 ? 36.385 12.010 -26.156 1.00 80.81 852 ALA A N 1
ATOM 6569 C CA . ALA A 1 852 ? 37.466 12.985 -26.082 1.00 80.81 852 ALA A CA 1
ATOM 6570 C C . ALA A 1 852 ? 37.652 13.498 -24.649 1.00 80.81 852 ALA A C 1
ATOM 6572 O O . ALA A 1 852 ? 38.784 13.540 -24.167 1.00 80.81 852 ALA A O 1
ATOM 6573 N N . ALA A 1 853 ? 36.557 13.803 -23.945 1.00 78.12 853 ALA A N 1
ATOM 6574 C CA . ALA A 1 853 ? 36.580 14.201 -22.541 1.00 78.12 853 ALA A CA 1
ATOM 6575 C C . ALA A 1 853 ? 37.251 13.137 -21.663 1.00 78.12 853 ALA A C 1
ATOM 6577 O O . ALA A 1 853 ? 38.222 13.438 -20.964 1.00 78.12 853 ALA A O 1
ATOM 6578 N N . ALA A 1 854 ? 36.780 11.888 -21.742 1.00 78.38 854 ALA A N 1
ATOM 6579 C CA . ALA A 1 854 ? 37.339 10.766 -20.989 1.00 78.38 854 ALA A CA 1
ATOM 6580 C C . ALA A 1 854 ? 38.822 10.534 -21.329 1.00 78.38 854 ALA A C 1
ATOM 6582 O O . ALA A 1 854 ? 39.655 10.340 -20.444 1.00 78.38 854 ALA A O 1
ATOM 6583 N N . TYR A 1 855 ? 39.188 10.622 -22.612 1.00 84.25 855 TYR A N 1
ATOM 6584 C CA . TYR A 1 855 ? 40.565 10.429 -23.066 1.00 84.25 855 TYR A CA 1
ATOM 6585 C C . TYR A 1 855 ? 41.508 11.516 -22.545 1.00 84.25 855 TYR A C 1
ATOM 6587 O O . TYR A 1 855 ? 42.626 11.228 -22.119 1.00 84.25 855 TYR A O 1
ATOM 6595 N N . ILE A 1 856 ? 41.065 12.773 -22.563 1.00 83.31 856 ILE A N 1
ATOM 6596 C CA . ILE A 1 856 ? 41.865 13.917 -22.121 1.00 83.31 856 ILE A CA 1
ATOM 6597 C C . ILE A 1 856 ? 42.083 13.884 -20.602 1.00 83.31 856 ILE A C 1
ATOM 6599 O O . ILE A 1 856 ? 43.171 14.262 -20.146 1.00 83.31 856 ILE A O 1
ATOM 6603 N N . LYS A 1 857 ? 41.101 13.376 -19.841 1.00 79.38 857 LYS A N 1
ATOM 6604 C CA . LYS A 1 857 ? 41.177 13.176 -18.384 1.00 79.38 857 LYS A CA 1
ATOM 6605 C C . LYS A 1 857 ? 42.238 12.153 -17.960 1.00 79.38 857 LYS A C 1
ATOM 6607 O O . LYS A 1 857 ? 42.765 12.294 -16.860 1.00 79.38 857 LYS A O 1
ATOM 6612 N N . ARG A 1 858 ? 42.624 11.212 -18.832 1.00 82.31 858 ARG A N 1
ATOM 6613 C CA . ARG A 1 858 ? 43.664 10.205 -18.548 1.00 82.31 858 ARG A CA 1
ATOM 6614 C C . ARG A 1 858 ? 44.968 10.813 -18.063 1.00 82.31 858 ARG A C 1
ATOM 6616 O O . ARG A 1 858 ? 45.433 11.795 -18.639 1.00 82.31 858 ARG A O 1
ATOM 6623 N N . ASP A 1 859 ? 45.617 10.163 -17.100 1.00 80.69 859 ASP A N 1
ATOM 6624 C CA . ASP A 1 859 ? 46.942 10.565 -16.606 1.00 80.69 859 ASP A CA 1
ATOM 6625 C C . ASP A 1 859 ? 47.995 10.592 -17.724 1.00 80.69 859 ASP A C 1
ATOM 6627 O O . ASP A 1 859 ? 48.803 11.516 -17.791 1.00 80.69 859 ASP A O 1
ATOM 6631 N N . GLU A 1 860 ? 47.908 9.658 -18.673 1.00 83.00 860 GLU A N 1
ATOM 6632 C CA . GLU A 1 860 ? 48.747 9.600 -19.872 1.00 83.00 860 GLU A CA 1
ATOM 6633 C C . GLU A 1 860 ? 47.892 9.572 -21.145 1.00 83.00 860 GLU A C 1
ATOM 6635 O O . GLU A 1 860 ? 46.803 8.988 -21.160 1.00 83.00 860 GLU A O 1
ATOM 6640 N N . TRP A 1 861 ? 48.401 10.154 -22.237 1.00 87.69 861 TRP A N 1
ATOM 6641 C CA . TRP A 1 861 ? 47.775 10.113 -23.565 1.00 87.69 861 TRP A CA 1
ATOM 6642 C C . TRP A 1 861 ? 48.520 9.122 -24.467 1.00 87.69 861 TRP A C 1
ATOM 6644 O O . TRP A 1 861 ? 49.531 9.502 -25.057 1.00 87.69 861 TRP A O 1
ATOM 6654 N N . PRO A 1 862 ? 48.041 7.866 -24.591 1.00 83.06 862 PRO A N 1
ATOM 6655 C CA . PRO A 1 862 ? 48.662 6.863 -25.444 1.00 83.06 862 PRO A CA 1
ATOM 6656 C C . PRO A 1 862 ? 48.908 7.381 -26.861 1.00 83.06 862 PRO A C 1
ATOM 6658 O O . PRO A 1 862 ? 48.041 7.989 -27.495 1.00 83.06 862 PRO A O 1
ATOM 6661 N N . SER A 1 863 ? 50.108 7.134 -27.361 1.00 81.06 863 SER A N 1
ATOM 6662 C CA . SER A 1 863 ? 50.513 7.531 -28.696 1.00 81.06 863 SER A CA 1
ATOM 6663 C C . SER A 1 863 ? 51.388 6.438 -29.274 1.00 81.06 863 SER A C 1
ATOM 6665 O O . SER A 1 863 ? 52.410 6.087 -28.682 1.00 81.06 863 SER A O 1
ATOM 6667 N N . ASP A 1 864 ? 51.023 5.947 -30.455 1.00 76.00 864 ASP A N 1
ATOM 6668 C CA . ASP A 1 864 ? 51.858 5.028 -31.235 1.00 76.00 864 ASP A CA 1
ATOM 6669 C C . ASP A 1 864 ? 53.214 5.663 -31.621 1.00 76.00 864 ASP A C 1
ATOM 6671 O O . ASP A 1 864 ? 54.157 4.964 -31.991 1.00 76.00 864 ASP A O 1
ATOM 6675 N N . LEU A 1 865 ? 53.333 6.990 -31.486 1.00 73.94 865 LEU A N 1
ATOM 6676 C CA . LEU A 1 865 ? 54.548 7.776 -31.702 1.00 73.94 865 LEU A CA 1
ATOM 6677 C C . LEU A 1 865 ? 55.378 7.985 -30.417 1.00 73.94 865 LEU A C 1
ATOM 6679 O O . LEU A 1 865 ? 56.446 8.590 -30.477 1.00 73.94 865 LEU A O 1
ATOM 6683 N N . GLY A 1 866 ? 54.903 7.521 -29.254 1.00 74.62 866 GLY A N 1
ATOM 6684 C CA . GLY A 1 866 ? 55.593 7.671 -27.965 1.00 74.62 866 GLY A CA 1
ATOM 6685 C C . GLY A 1 866 ? 55.631 9.102 -27.407 1.00 74.62 866 GLY A C 1
ATOM 6686 O O . GLY A 1 866 ? 56.469 9.405 -26.559 1.00 74.62 866 GLY A O 1
ATOM 6687 N N . LEU A 1 867 ? 54.756 9.995 -27.884 1.00 82.25 867 LEU A N 1
ATOM 6688 C CA . LEU A 1 867 ? 54.690 11.395 -27.449 1.00 82.25 867 LEU A CA 1
ATOM 6689 C C . LEU A 1 867 ? 54.135 11.518 -26.021 1.00 82.25 867 LEU A C 1
ATOM 6691 O O . LEU A 1 867 ? 53.116 10.910 -25.700 1.00 82.25 867 LEU A O 1
ATOM 6695 N N . SER A 1 868 ? 54.762 12.346 -25.175 1.00 84.06 868 SER A N 1
ATOM 6696 C CA . SER A 1 868 ? 54.266 12.584 -23.811 1.00 84.06 868 SER A CA 1
ATOM 6697 C C . SER A 1 868 ? 53.083 13.557 -23.782 1.00 84.06 868 SER A C 1
ATOM 6699 O O . SER A 1 868 ? 52.948 14.443 -24.636 1.00 84.06 868 SER A O 1
ATOM 6701 N N . LYS A 1 869 ? 52.245 13.431 -22.747 1.00 86.56 869 LYS A N 1
ATOM 6702 C CA . LYS A 1 869 ? 51.111 14.330 -22.490 1.00 86.56 869 LYS A CA 1
ATOM 6703 C C . LYS A 1 869 ? 51.557 15.790 -22.353 1.00 86.56 869 LYS A C 1
ATOM 6705 O O . LYS A 1 869 ? 50.936 16.682 -22.930 1.00 86.56 869 LYS A O 1
ATOM 6710 N N . GLU A 1 870 ? 52.658 16.047 -21.645 1.00 84.94 870 GLU A N 1
ATOM 6711 C CA . GLU A 1 870 ? 53.227 17.391 -21.470 1.00 84.94 870 GLU A CA 1
ATOM 6712 C C . GLU A 1 870 ? 53.681 17.981 -22.802 1.00 84.94 870 GLU A C 1
ATOM 6714 O O . GLU A 1 870 ? 53.364 19.132 -23.098 1.00 84.94 870 GLU A O 1
ATOM 6719 N N . TYR A 1 871 ? 54.376 17.187 -23.623 1.00 83.12 871 TYR A N 1
ATOM 6720 C CA . TYR A 1 871 ? 54.818 17.628 -24.942 1.00 83.12 871 TYR A CA 1
ATOM 6721 C C . TYR A 1 871 ? 53.627 18.029 -25.816 1.00 83.12 871 TYR A C 1
ATOM 6723 O O . TYR A 1 871 ? 53.614 19.130 -26.369 1.00 83.12 871 TYR A O 1
ATOM 6731 N N . LEU A 1 872 ? 52.611 17.164 -25.900 1.00 86.56 872 LEU A N 1
ATOM 6732 C CA . LEU A 1 872 ? 51.415 17.395 -26.709 1.00 86.56 872 LEU A CA 1
ATOM 6733 C C . LEU A 1 872 ? 50.632 18.624 -26.240 1.00 86.56 872 LEU A C 1
ATOM 6735 O O . LEU A 1 872 ? 50.192 19.415 -27.076 1.00 86.56 872 LEU A O 1
ATOM 6739 N N . ARG A 1 873 ? 50.496 18.809 -24.922 1.00 86.50 873 ARG A N 1
ATOM 6740 C CA . ARG A 1 873 ? 49.844 19.978 -24.320 1.00 86.50 873 ARG A CA 1
ATOM 6741 C C . ARG A 1 873 ? 50.591 21.266 -24.656 1.00 86.50 873 ARG A C 1
ATOM 6743 O O . ARG A 1 873 ? 49.979 22.244 -25.081 1.00 86.50 873 ARG A O 1
ATOM 6750 N N . ASP A 1 874 ? 51.905 21.274 -24.466 1.00 82.94 874 ASP A N 1
ATOM 6751 C CA . ASP A 1 874 ? 52.716 22.465 -24.691 1.00 82.94 874 ASP A CA 1
ATOM 6752 C C . ASP A 1 874 ? 52.792 22.813 -26.190 1.00 82.94 874 ASP A C 1
ATOM 6754 O O . ASP A 1 874 ? 52.799 23.989 -26.556 1.00 82.94 874 ASP A O 1
ATOM 6758 N N . ASP A 1 875 ? 52.820 21.810 -27.073 1.00 82.38 875 ASP A N 1
ATOM 6759 C CA . ASP A 1 875 ? 52.795 21.994 -28.528 1.00 82.38 875 ASP A CA 1
ATOM 6760 C C . ASP A 1 875 ? 51.445 22.544 -29.021 1.00 82.38 875 ASP A C 1
ATOM 6762 O O . ASP A 1 875 ? 51.423 23.476 -29.832 1.00 82.38 875 ASP A O 1
ATOM 6766 N N . PHE A 1 876 ? 50.325 22.088 -28.449 1.00 86.12 876 PHE A N 1
ATOM 6767 C CA . PHE A 1 876 ? 49.011 22.688 -28.699 1.00 86.12 876 PHE A CA 1
ATOM 6768 C C . PHE A 1 876 ? 48.970 24.163 -28.288 1.00 86.12 876 PHE A C 1
ATOM 6770 O O . PHE A 1 876 ? 48.592 25.027 -29.084 1.00 86.12 876 PHE A O 1
ATOM 6777 N N . LEU A 1 877 ? 49.401 24.477 -27.061 1.00 84.00 877 LEU A N 1
ATOM 6778 C CA . LEU A 1 877 ? 49.401 25.850 -26.549 1.00 84.00 877 LEU A CA 1
ATOM 6779 C C . LEU A 1 877 ? 50.273 26.776 -27.410 1.00 84.00 877 LEU A C 1
ATOM 6781 O O . LEU A 1 877 ? 49.873 27.911 -27.670 1.00 84.00 877 LEU A O 1
ATOM 6785 N N . ARG A 1 878 ? 51.421 26.285 -27.901 1.00 79.38 878 ARG A N 1
ATOM 6786 C CA . ARG A 1 878 ? 52.328 27.045 -28.778 1.00 79.38 878 ARG A CA 1
ATOM 6787 C C . ARG A 1 878 ? 51.754 27.309 -30.169 1.00 79.38 878 ARG A C 1
ATOM 6789 O O . ARG A 1 878 ? 51.929 28.413 -30.682 1.00 79.38 878 ARG A O 1
ATOM 6796 N N . ASN A 1 879 ? 51.110 26.318 -30.785 1.00 78.69 879 ASN A N 1
ATOM 6797 C CA . ASN A 1 879 ? 50.768 26.376 -32.212 1.00 78.69 879 ASN A CA 1
ATOM 6798 C C . ASN A 1 879 ? 49.289 26.682 -32.493 1.00 78.69 879 ASN A C 1
ATOM 6800 O O . ASN A 1 879 ? 48.965 27.263 -33.532 1.00 78.69 879 ASN A O 1
ATOM 6804 N N . ARG A 1 880 ? 48.387 26.303 -31.582 1.00 81.44 880 ARG A N 1
ATOM 6805 C CA . ARG A 1 880 ? 46.926 26.372 -31.761 1.00 81.44 880 ARG A CA 1
ATOM 6806 C C . ARG A 1 880 ? 46.217 27.199 -30.691 1.00 81.44 880 ARG A C 1
ATOM 6808 O O . ARG A 1 880 ? 45.182 27.785 -30.985 1.00 81.44 880 ARG A O 1
ATOM 6815 N N . GLY A 1 881 ? 46.791 27.341 -29.492 1.00 75.88 881 GLY A N 1
ATOM 6816 C CA . GLY A 1 881 ? 46.136 28.020 -28.365 1.00 75.88 881 GLY A CA 1
ATOM 6817 C C . GLY A 1 881 ? 45.652 29.446 -28.671 1.00 75.88 881 GLY A C 1
ATOM 6818 O O . GLY A 1 881 ? 44.530 29.809 -28.325 1.00 75.88 881 GLY A O 1
ATOM 6819 N N . ALA A 1 882 ? 46.444 30.227 -29.413 1.00 75.94 882 ALA A N 1
ATOM 6820 C CA . ALA A 1 882 ? 46.069 31.584 -29.829 1.00 75.94 882 ALA A CA 1
ATOM 6821 C C . ALA A 1 882 ? 44.838 31.639 -30.761 1.00 75.94 882 ALA A C 1
ATOM 6823 O O . ALA A 1 882 ? 44.170 32.667 -30.831 1.00 75.94 882 ALA A O 1
ATOM 6824 N N . GLN A 1 883 ? 44.543 30.557 -31.491 1.00 79.38 883 GLN A N 1
ATOM 6825 C CA . GLN A 1 883 ? 43.448 30.480 -32.472 1.00 79.38 883 GLN A CA 1
ATOM 6826 C C . GLN A 1 883 ? 42.078 30.271 -31.801 1.00 79.38 883 GLN A C 1
ATOM 6828 O O . GLN A 1 883 ? 41.031 30.554 -32.395 1.00 79.38 883 GLN A O 1
ATOM 6833 N N . VAL A 1 884 ? 42.093 29.816 -30.546 1.00 79.62 884 VAL A N 1
ATOM 6834 C CA . VAL A 1 884 ? 40.918 29.531 -29.709 1.00 79.62 884 VAL A CA 1
ATOM 6835 C C . VAL A 1 884 ? 40.857 30.420 -28.469 1.00 79.62 884 VAL A C 1
ATOM 6837 O O . VAL A 1 884 ? 40.314 30.039 -27.432 1.00 79.62 884 VAL A O 1
ATOM 6840 N N . ASP A 1 885 ? 41.420 31.622 -28.588 1.00 78.50 885 ASP A N 1
ATOM 6841 C CA . ASP A 1 885 ? 41.296 32.695 -27.601 1.00 78.50 885 ASP A CA 1
ATOM 6842 C C . ASP A 1 885 ? 41.878 32.343 -26.215 1.00 78.50 885 ASP A C 1
ATOM 6844 O O . ASP A 1 885 ? 41.511 32.949 -25.208 1.00 78.50 885 ASP A O 1
ATOM 6848 N N . LEU A 1 886 ? 42.828 31.395 -26.149 1.00 76.75 886 LEU A N 1
ATOM 6849 C CA . LEU A 1 886 ? 43.603 31.149 -24.932 1.00 76.75 886 LEU A CA 1
ATOM 6850 C C . LEU A 1 886 ? 44.616 32.300 -24.746 1.00 76.75 886 LEU A C 1
ATOM 6852 O O . LEU A 1 886 ? 45.460 32.518 -25.623 1.00 76.75 886 LEU A O 1
ATOM 6856 N N . PRO A 1 887 ? 44.545 33.074 -23.641 1.00 62.62 887 PRO A N 1
ATOM 6857 C CA . PRO A 1 887 ? 45.373 34.257 -23.439 1.00 62.62 887 PRO A CA 1
ATOM 6858 C C . PRO A 1 887 ? 46.860 33.930 -23.491 1.00 62.62 887 PRO A C 1
ATOM 6860 O O . PRO A 1 887 ? 47.313 32.946 -22.910 1.00 62.62 887 PRO A O 1
ATOM 6863 N N . ALA A 1 888 ? 47.657 34.829 -24.067 1.00 56.66 888 ALA A N 1
ATOM 6864 C CA . ALA A 1 888 ? 49.098 34.621 -24.164 1.00 56.66 888 ALA A CA 1
ATOM 6865 C C . ALA A 1 888 ? 49.832 34.520 -22.810 1.00 56.66 888 ALA A C 1
ATOM 6867 O O . ALA A 1 888 ? 50.959 34.038 -22.732 1.00 56.66 888 ALA A O 1
ATOM 6868 N N . SER A 1 889 ? 49.190 34.963 -21.729 1.00 56.44 889 SER A N 1
ATOM 6869 C CA . SER A 1 889 ? 49.654 34.807 -20.348 1.00 56.44 889 SER A CA 1
ATOM 6870 C C . SER A 1 889 ? 49.319 33.444 -19.720 1.00 56.44 889 SER A C 1
ATOM 6872 O O . SER A 1 889 ? 49.853 33.140 -18.657 1.00 56.44 889 SER A O 1
ATOM 6874 N N . GLN A 1 890 ? 48.463 32.630 -20.350 1.00 55.72 890 GLN A N 1
ATOM 6875 C CA . GLN A 1 890 ? 48.021 31.307 -19.884 1.00 55.72 890 GLN A CA 1
ATOM 6876 C C . GLN A 1 890 ? 48.703 30.134 -20.614 1.00 55.72 890 GLN A C 1
ATOM 6878 O O . GLN A 1 890 ? 48.414 28.984 -20.296 1.00 55.72 890 GLN A O 1
ATOM 6883 N N . TYR A 1 891 ? 49.670 30.376 -21.515 1.00 55.91 891 TYR A N 1
ATOM 6884 C CA . TYR A 1 891 ? 50.442 29.333 -22.230 1.00 55.91 891 TYR A CA 1
ATOM 6885 C C . TYR A 1 891 ? 51.260 28.373 -21.333 1.00 55.91 891 TYR A C 1
ATOM 6887 O O . TYR A 1 891 ? 52.074 27.603 -21.834 1.00 55.91 891 TYR A O 1
ATOM 6895 N N . LEU A 1 892 ? 51.078 28.420 -20.014 1.00 55.97 892 LEU A N 1
ATOM 6896 C CA . LEU A 1 892 ? 51.734 27.552 -19.039 1.00 55.97 892 LEU A CA 1
ATOM 6897 C C . LEU A 1 892 ? 50.820 26.419 -18.545 1.00 55.97 892 LEU A C 1
ATOM 6899 O O . LEU A 1 892 ? 51.332 25.418 -18.050 1.00 55.97 892 LEU A O 1
ATOM 6903 N N . THR A 1 893 ? 49.495 26.542 -18.690 1.00 64.69 893 THR A N 1
ATOM 6904 C CA . THR A 1 893 ? 48.529 25.526 -18.242 1.00 64.69 893 THR A CA 1
ATOM 6905 C C . THR A 1 893 ? 47.282 25.545 -19.117 1.00 64.69 893 THR A C 1
ATOM 6907 O O . THR A 1 893 ? 46.535 26.520 -19.123 1.00 64.69 893 THR A O 1
ATOM 6910 N N . LEU A 1 894 ? 47.050 24.449 -19.836 1.00 71.44 894 LEU A N 1
ATOM 6911 C CA . LEU A 1 894 ? 45.793 24.188 -20.530 1.00 71.44 894 LEU A CA 1
ATOM 6912 C C . LEU A 1 894 ? 44.656 24.091 -19.485 1.00 71.44 894 LEU A C 1
ATOM 6914 O O . LEU A 1 894 ? 44.869 23.394 -18.487 1.00 71.44 894 LEU A O 1
ATOM 6918 N N . PRO A 1 895 ? 43.499 24.767 -19.662 1.00 70.50 895 PRO A N 1
ATOM 6919 C CA . PRO A 1 895 ? 42.350 24.605 -18.767 1.00 70.50 895 PRO A CA 1
ATOM 6920 C C . PRO A 1 895 ? 41.935 23.136 -18.643 1.00 70.50 895 PRO A C 1
ATOM 6922 O O . PRO A 1 895 ? 42.228 22.334 -19.536 1.00 70.50 895 PRO A O 1
ATOM 6925 N N . ALA A 1 896 ? 41.235 22.774 -17.564 1.00 68.12 896 ALA A N 1
ATOM 6926 C CA . ALA A 1 896 ? 40.588 21.468 -17.526 1.00 68.12 896 ALA A CA 1
ATOM 6927 C C . ALA A 1 896 ? 39.617 21.361 -18.712 1.00 68.12 896 ALA A C 1
ATOM 6929 O O . ALA A 1 896 ? 39.032 22.359 -19.128 1.00 68.12 896 ALA A O 1
ATOM 6930 N N . TYR A 1 897 ? 39.458 20.163 -19.278 1.00 69.19 897 TYR A N 1
ATOM 6931 C CA . TYR A 1 897 ? 38.616 19.965 -20.464 1.00 69.19 897 TYR A CA 1
ATOM 6932 C C . TYR A 1 897 ? 37.180 20.472 -20.261 1.00 69.19 897 TYR A C 1
ATOM 6934 O O . TYR A 1 897 ? 36.577 21.025 -21.180 1.00 69.19 897 TYR A O 1
ATOM 6942 N N . ASP A 1 898 ? 36.664 20.346 -19.039 1.00 63.06 898 ASP A N 1
ATOM 6943 C CA . ASP A 1 898 ? 35.316 20.776 -18.671 1.00 63.06 898 ASP A CA 1
ATOM 6944 C C . ASP A 1 898 ? 35.196 22.319 -18.591 1.00 63.06 898 ASP A C 1
ATOM 6946 O O . ASP A 1 898 ? 34.137 22.857 -18.910 1.00 63.06 898 ASP A O 1
ATOM 6950 N N . ASP A 1 899 ? 36.304 23.032 -18.336 1.00 67.88 899 ASP A N 1
ATOM 6951 C CA . ASP A 1 899 ? 36.395 24.505 -18.292 1.00 67.88 899 ASP A CA 1
ATOM 6952 C C . ASP A 1 899 ? 36.655 25.154 -19.671 1.00 67.88 899 ASP A C 1
ATOM 6954 O O . ASP A 1 899 ? 36.698 26.382 -19.794 1.00 67.88 899 ASP A O 1
ATOM 6958 N N . MET A 1 900 ? 36.882 24.352 -20.717 1.00 72.25 900 MET A N 1
ATOM 6959 C CA . MET A 1 900 ? 37.118 24.840 -22.080 1.00 72.25 900 MET A CA 1
ATOM 6960 C C . MET A 1 900 ? 35.815 25.238 -22.787 1.00 72.25 900 MET A C 1
ATOM 6962 O O . MET A 1 900 ? 34.785 24.577 -22.661 1.00 72.25 900 MET A O 1
ATOM 6966 N N . THR A 1 901 ? 35.878 26.268 -23.636 1.00 70.62 901 THR A N 1
ATOM 6967 C CA . THR A 1 901 ? 34.784 26.590 -24.573 1.00 70.62 901 THR A CA 1
ATOM 6968 C C . THR A 1 901 ? 34.629 25.503 -25.645 1.00 70.62 901 THR A C 1
ATOM 6970 O O . THR A 1 901 ? 35.551 24.727 -25.882 1.00 70.62 901 THR A O 1
ATOM 6973 N N . GLU A 1 902 ? 33.493 25.448 -26.351 1.00 66.00 902 GLU A N 1
ATOM 6974 C CA . GLU A 1 902 ? 33.263 24.469 -27.435 1.00 66.00 902 GLU A CA 1
ATOM 6975 C C . GLU A 1 902 ? 34.363 24.504 -28.491 1.00 66.00 902 GLU A C 1
ATOM 6977 O O . GLU A 1 902 ? 34.979 23.489 -28.801 1.00 66.00 902 GLU A O 1
ATOM 6982 N N . LYS A 1 903 ? 34.687 25.713 -28.952 1.00 74.81 903 LYS A N 1
ATOM 6983 C CA . LYS A 1 903 ? 35.751 25.955 -29.922 1.00 74.81 903 LYS A CA 1
ATOM 6984 C C . LYS A 1 903 ? 37.116 25.488 -29.400 1.00 74.81 903 LYS A C 1
ATOM 6986 O O . LYS A 1 903 ? 37.911 24.957 -30.167 1.00 74.81 903 LYS A O 1
ATOM 6991 N N . GLN A 1 904 ? 37.389 25.666 -28.103 1.00 78.12 904 GLN A N 1
ATOM 6992 C CA . GLN A 1 904 ? 38.618 25.183 -27.466 1.00 78.12 904 GLN A CA 1
ATOM 6993 C C . GLN A 1 904 ? 38.647 23.655 -27.365 1.00 78.12 904 GLN A C 1
ATOM 6995 O O . GLN A 1 904 ? 39.654 23.059 -27.738 1.00 78.12 904 GLN A O 1
ATOM 7000 N N . ARG A 1 905 ? 37.555 23.021 -26.909 1.00 77.06 905 ARG A N 1
ATOM 7001 C CA . ARG A 1 905 ? 37.428 21.556 -26.816 1.00 77.06 905 ARG A CA 1
ATOM 7002 C C . ARG A 1 905 ? 37.584 20.897 -28.180 1.00 77.06 905 ARG A C 1
ATOM 7004 O O . ARG A 1 905 ? 38.330 19.927 -28.296 1.00 77.06 905 ARG A O 1
ATOM 7011 N N . GLN A 1 906 ? 36.913 21.443 -29.191 1.00 77.06 906 GLN A N 1
ATOM 7012 C CA . GLN A 1 906 ? 36.928 20.922 -30.551 1.00 77.06 906 GLN A CA 1
ATOM 7013 C C . GLN A 1 906 ? 38.320 21.041 -31.174 1.00 77.06 906 GLN A C 1
ATOM 7015 O O . GLN A 1 906 ? 38.882 20.022 -31.561 1.00 77.06 906 GLN A O 1
ATOM 7020 N N . GLU A 1 907 ? 38.933 22.232 -31.174 1.00 85.19 907 GLU A N 1
ATOM 7021 C CA . GLU A 1 907 ? 40.286 22.411 -31.728 1.00 85.19 907 GLU A CA 1
ATOM 7022 C C . GLU A 1 907 ? 41.322 21.572 -30.968 1.00 85.19 907 GLU A C 1
ATOM 7024 O O . GLU A 1 907 ? 42.261 21.050 -31.567 1.00 85.19 907 GLU A O 1
ATOM 7029 N N . PHE A 1 908 ? 41.170 21.423 -29.648 1.00 86.12 908 PHE A N 1
ATOM 7030 C CA . PHE A 1 908 ? 42.087 20.618 -28.851 1.00 86.12 908 PHE A CA 1
ATOM 7031 C C . PHE A 1 908 ? 41.952 19.119 -29.140 1.00 86.12 908 PHE A C 1
ATOM 7033 O O . PHE A 1 908 ? 42.959 18.440 -29.351 1.00 86.12 908 PHE A O 1
ATOM 7040 N N . ALA A 1 909 ? 40.723 18.603 -29.212 1.00 84.50 909 ALA A N 1
ATOM 7041 C CA . ALA A 1 909 ? 40.475 17.227 -29.624 1.00 84.50 909 ALA A CA 1
ATOM 7042 C C . ALA A 1 909 ? 40.960 16.985 -31.063 1.00 84.50 909 ALA A C 1
ATOM 7044 O O . ALA A 1 909 ? 41.607 15.973 -31.326 1.00 84.50 909 ALA A O 1
ATOM 7045 N N . ASP A 1 910 ? 40.688 17.908 -31.988 1.00 86.19 910 ASP A N 1
ATOM 7046 C CA . ASP A 1 910 ? 41.126 17.839 -33.386 1.00 86.19 910 ASP A CA 1
ATOM 7047 C C . ASP A 1 910 ? 42.645 17.814 -33.496 1.00 86.19 910 ASP A C 1
ATOM 7049 O O . ASP A 1 910 ? 43.189 16.935 -34.167 1.00 86.19 910 ASP A O 1
ATOM 7053 N N . TYR A 1 911 ? 43.331 18.675 -32.744 1.00 88.06 911 TYR A N 1
ATOM 7054 C CA . TYR A 1 911 ? 44.781 18.643 -32.623 1.00 88.06 911 TYR A CA 1
ATOM 7055 C C . TYR A 1 911 ? 45.283 17.268 -32.164 1.00 88.06 911 TYR A C 1
ATOM 7057 O O . TYR A 1 911 ? 46.178 16.721 -32.796 1.00 88.06 911 TYR A O 1
ATOM 7065 N N . LEU A 1 912 ? 44.705 16.653 -31.126 1.00 88.31 912 LEU A N 1
ATOM 7066 C CA . LEU A 1 912 ? 45.140 15.324 -30.661 1.00 88.31 912 LEU A CA 1
ATOM 7067 C C . LEU A 1 912 ? 44.887 14.201 -31.686 1.00 88.31 912 LEU A C 1
ATOM 7069 O O . LEU A 1 912 ? 45.535 13.151 -31.609 1.00 88.31 912 LEU A O 1
ATOM 7073 N N . LYS A 1 913 ? 43.967 14.413 -32.634 1.00 86.75 913 LYS A N 1
ATOM 7074 C CA . LYS A 1 913 ? 43.610 13.462 -33.694 1.00 86.75 913 LYS A CA 1
ATOM 7075 C C . LYS A 1 913 ? 44.448 13.619 -34.972 1.00 86.75 913 LYS A C 1
ATOM 7077 O O . LYS A 1 913 ? 44.420 12.714 -35.807 1.00 86.75 913 LYS A O 1
ATOM 7082 N N . GLU A 1 914 ? 45.176 14.726 -35.146 1.00 86.06 914 GLU A N 1
ATOM 7083 C CA . GLU A 1 914 ? 45.939 15.009 -36.372 1.00 86.06 914 GLU A CA 1
ATOM 7084 C C . GLU A 1 914 ? 46.922 13.880 -36.714 1.00 86.06 914 GLU A C 1
ATOM 7086 O O . GLU A 1 914 ? 47.663 13.401 -35.854 1.00 86.06 914 GLU A O 1
ATOM 7091 N N . GLN A 1 915 ? 46.965 13.483 -37.987 1.00 79.94 915 GLN A N 1
ATOM 7092 C CA . GLN A 1 915 ? 47.999 12.582 -38.495 1.00 79.94 915 GLN A CA 1
ATOM 7093 C C . GLN A 1 915 ? 49.295 13.351 -38.714 1.00 79.94 915 GLN A C 1
ATOM 7095 O O . GLN A 1 915 ? 49.303 14.379 -39.395 1.00 79.94 915 GLN A O 1
ATOM 7100 N N . VAL A 1 916 ? 50.390 12.840 -38.160 1.00 74.38 916 VAL A N 1
ATOM 7101 C CA . VAL A 1 916 ? 51.695 13.491 -38.231 1.00 74.38 916 VAL A CA 1
ATOM 7102 C C . VAL A 1 916 ? 52.821 12.478 -38.399 1.00 74.38 916 VAL A C 1
ATOM 7104 O O . VAL A 1 916 ? 52.696 11.308 -38.039 1.00 74.38 916 VAL A O 1
ATOM 7107 N N . SER A 1 917 ? 53.944 12.954 -38.929 1.00 73.00 917 SER A N 1
ATOM 7108 C CA . SER A 1 917 ? 55.215 12.234 -38.904 1.00 73.00 917 SER A CA 1
ATOM 7109 C C . SER A 1 917 ? 56.095 12.831 -37.816 1.00 73.00 917 SER A C 1
ATOM 7111 O O . SER A 1 917 ? 56.065 14.042 -37.584 1.00 73.00 917 SER A O 1
ATOM 7113 N N . VAL A 1 918 ? 56.897 11.995 -37.165 1.00 66.81 918 VAL A N 1
ATOM 7114 C CA . VAL A 1 918 ? 57.905 12.449 -36.203 1.00 66.81 918 VAL A CA 1
ATOM 7115 C C . VAL A 1 918 ? 59.301 12.328 -36.797 1.00 66.81 918 VAL A C 1
ATOM 7117 O O . VAL A 1 918 ? 59.565 11.430 -37.597 1.00 66.81 918 VAL A O 1
ATOM 7120 N N . ASP A 1 919 ? 60.189 13.248 -36.430 1.00 68.19 919 ASP A N 1
ATOM 7121 C CA . ASP A 1 919 ? 61.613 13.117 -36.730 1.00 68.19 919 ASP A CA 1
ATOM 7122 C C . ASP A 1 919 ? 62.277 12.047 -35.849 1.00 68.19 919 ASP A C 1
ATOM 7124 O O . ASP A 1 919 ? 61.674 11.462 -34.948 1.00 68.19 919 ASP A O 1
ATOM 7128 N N . GLU A 1 920 ? 63.563 11.812 -36.097 1.00 58.34 920 GLU A N 1
ATOM 7129 C CA . GLU A 1 920 ? 64.424 10.910 -35.321 1.00 58.34 920 GLU A CA 1
ATOM 7130 C C . GLU A 1 920 ? 64.506 11.236 -33.813 1.00 58.34 920 GLU A C 1
ATOM 7132 O O . GLU A 1 920 ? 64.994 10.412 -33.040 1.00 58.34 920 GLU A O 1
ATOM 7137 N N . ASN A 1 921 ? 64.002 12.399 -33.382 1.00 60.19 921 ASN A N 1
ATOM 7138 C CA . ASN A 1 921 ? 63.954 12.847 -31.990 1.00 60.19 921 ASN A CA 1
ATOM 7139 C C . ASN A 1 921 ? 62.530 12.835 -31.399 1.00 60.19 921 ASN A C 1
ATOM 7141 O O . ASN A 1 921 ? 62.342 13.309 -30.277 1.00 60.19 921 ASN A O 1
ATOM 7145 N N . GLY A 1 922 ? 61.532 12.324 -32.129 1.00 58.56 922 GLY A N 1
ATOM 7146 C CA . GLY A 1 922 ? 60.137 12.286 -31.687 1.00 58.56 922 GLY A CA 1
ATOM 7147 C C . GLY A 1 922 ? 59.396 13.621 -31.822 1.00 58.56 922 GLY A C 1
ATOM 7148 O O . GLY A 1 922 ? 58.304 13.751 -31.281 1.00 58.56 922 GLY A O 1
ATOM 7149 N N . ASN A 1 923 ? 59.946 14.623 -32.519 1.00 65.25 923 ASN A N 1
ATOM 7150 C CA . ASN A 1 923 ? 59.246 15.890 -32.738 1.00 65.25 923 ASN A CA 1
ATOM 7151 C C . ASN A 1 923 ? 58.354 15.821 -33.969 1.00 65.25 923 ASN A C 1
ATOM 7153 O O . ASN A 1 923 ? 58.761 15.324 -35.017 1.00 65.25 923 ASN A O 1
ATOM 7157 N N . VAL A 1 924 ? 57.164 16.402 -33.865 1.00 67.06 924 VAL A N 1
ATOM 7158 C CA . VAL A 1 924 ? 56.217 16.465 -34.975 1.00 67.06 924 VAL A CA 1
ATOM 7159 C C . VAL A 1 924 ? 56.748 17.346 -36.112 1.00 67.06 924 VAL A C 1
ATOM 7161 O O . VAL A 1 924 ? 57.054 18.522 -35.912 1.00 67.06 924 VAL A O 1
ATOM 7164 N N . ILE A 1 925 ? 56.809 16.791 -37.325 1.00 68.62 925 ILE A N 1
ATOM 7165 C CA . ILE A 1 925 ? 57.185 17.505 -38.548 1.00 68.62 925 ILE A CA 1
ATOM 7166 C C . ILE A 1 925 ? 55.931 17.737 -39.400 1.00 68.62 925 ILE A C 1
ATOM 7168 O O . ILE A 1 925 ? 55.311 16.793 -39.888 1.00 68.62 925 ILE A O 1
ATOM 7172 N N . ASN A 1 926 ? 55.582 19.002 -39.645 1.00 56.59 926 ASN A N 1
ATOM 7173 C CA . ASN A 1 926 ? 54.562 19.360 -40.634 1.00 56.59 926 ASN A CA 1
ATOM 7174 C C . ASN A 1 926 ? 55.121 19.132 -42.045 1.00 56.59 926 ASN A C 1
ATOM 7176 O O . ASN A 1 926 ? 55.826 19.986 -42.584 1.00 56.59 926 ASN A O 1
ATOM 7180 N N . THR A 1 927 ? 54.827 17.987 -42.661 1.00 48.97 927 THR A N 1
ATOM 7181 C CA . THR A 1 927 ? 55.230 17.724 -44.047 1.00 48.97 927 THR A CA 1
ATOM 7182 C C . THR A 1 927 ? 54.072 18.024 -44.990 1.00 48.97 927 THR A C 1
ATOM 7184 O O . THR A 1 927 ? 53.190 17.212 -45.227 1.00 48.97 927 THR A O 1
ATOM 7187 N N . HIS A 1 928 ? 54.089 19.214 -45.587 1.00 44.72 928 HIS A N 1
ATOM 7188 C CA . HIS A 1 928 ? 53.235 19.502 -46.742 1.00 44.72 928 HIS A CA 1
ATOM 7189 C C . HIS A 1 928 ? 53.740 18.828 -48.040 1.00 44.72 928 HIS A C 1
ATOM 7191 O O . HIS A 1 928 ? 53.116 19.005 -49.078 1.00 44.72 928 HIS A O 1
ATOM 7197 N N . ASP A 1 929 ? 54.831 18.040 -47.998 1.00 42.88 929 ASP A N 1
ATOM 7198 C CA . ASP A 1 929 ? 55.534 17.558 -49.203 1.00 42.88 929 ASP A CA 1
ATOM 7199 C C . ASP A 1 929 ? 56.053 16.096 -49.181 1.00 42.88 929 ASP A C 1
ATOM 7201 O O . ASP A 1 929 ? 56.765 15.702 -50.105 1.00 42.88 929 ASP A O 1
ATOM 7205 N N . SER A 1 930 ? 55.697 15.242 -48.209 1.00 46.72 930 SER A N 1
ATOM 7206 C CA . SER A 1 930 ? 56.026 13.801 -48.288 1.00 46.72 930 SER A CA 1
ATOM 7207 C C . SER A 1 930 ? 54.804 13.002 -48.738 1.00 46.72 930 SER A C 1
ATOM 7209 O O . SER A 1 930 ? 53.880 12.778 -47.966 1.00 46.72 930 SER A O 1
ATOM 7211 N N . LYS A 1 931 ? 54.767 12.598 -50.012 1.00 47.62 931 LYS A N 1
ATOM 7212 C CA . LYS A 1 931 ? 53.655 11.817 -50.587 1.00 47.62 931 LYS A CA 1
ATOM 7213 C C . LYS A 1 931 ? 53.701 10.315 -50.269 1.00 47.62 931 LYS A C 1
ATOM 7215 O O . LYS A 1 931 ? 52.777 9.618 -50.675 1.00 47.62 931 LYS A O 1
ATOM 7220 N N . ASP A 1 932 ? 54.725 9.840 -49.557 1.00 50.56 932 ASP A N 1
ATOM 7221 C CA . ASP A 1 932 ? 55.020 8.403 -49.450 1.00 50.56 932 ASP A CA 1
ATOM 7222 C C . ASP A 1 932 ? 55.006 7.828 -48.017 1.00 50.56 932 ASP A C 1
ATOM 7224 O O . ASP A 1 932 ? 55.170 6.619 -47.875 1.00 50.56 932 ASP A O 1
ATOM 7228 N N . ASP A 1 933 ? 54.743 8.624 -46.969 1.00 55.59 933 ASP A N 1
ATOM 7229 C CA . ASP A 1 933 ? 54.572 8.104 -45.598 1.00 55.59 933 ASP A CA 1
ATOM 7230 C C . ASP A 1 933 ? 53.100 8.118 -45.165 1.00 55.59 933 ASP A C 1
ATOM 7232 O O . ASP A 1 933 ? 52.432 9.153 -45.181 1.00 55.59 933 ASP A O 1
ATOM 7236 N N . ALA A 1 934 ? 52.588 6.957 -44.748 1.00 58.78 934 ALA A N 1
ATOM 7237 C CA . ALA A 1 934 ? 51.287 6.856 -44.095 1.00 58.78 934 ALA A CA 1
ATOM 7238 C C . ALA A 1 934 ? 51.396 7.471 -42.689 1.00 58.78 934 ALA A C 1
ATOM 7240 O O . ALA A 1 934 ? 51.986 6.870 -41.794 1.00 58.78 934 ALA A O 1
ATOM 7241 N N . GLY A 1 935 ? 50.876 8.687 -42.511 1.00 67.12 935 GLY A N 1
ATOM 7242 C CA . GLY A 1 935 ? 50.905 9.389 -41.227 1.00 67.12 935 GLY A CA 1
ATOM 7243 C C . GLY A 1 935 ? 50.197 8.608 -40.115 1.00 67.12 935 GLY A C 1
ATOM 7244 O O . GLY A 1 935 ? 49.178 7.956 -40.349 1.00 67.12 935 GLY A O 1
ATOM 7245 N N . VAL A 1 936 ? 50.729 8.695 -38.895 1.00 71.81 936 VAL A N 1
ATOM 7246 C CA . VAL A 1 936 ? 50.140 8.085 -37.692 1.00 71.81 936 VAL A CA 1
ATOM 7247 C C . VAL A 1 936 ? 49.448 9.189 -36.887 1.00 71.81 936 VAL A C 1
ATOM 7249 O O . VAL A 1 936 ? 49.983 10.299 -36.810 1.00 71.81 936 VAL A O 1
ATOM 7252 N N . PRO A 1 937 ? 48.259 8.955 -36.305 1.00 81.56 937 PRO A N 1
ATOM 7253 C CA . PRO A 1 937 ? 47.640 9.926 -35.409 1.00 81.56 937 PRO A CA 1
ATOM 7254 C C . PRO A 1 937 ? 48.569 10.340 -34.258 1.00 81.56 937 PRO A C 1
ATOM 7256 O O . PRO A 1 937 ? 49.269 9.502 -33.690 1.00 81.56 937 PRO A O 1
ATOM 7259 N N . ARG A 1 938 ? 48.536 11.620 -33.861 1.00 82.06 938 ARG A N 1
ATOM 7260 C CA . ARG A 1 938 ? 49.283 12.137 -32.696 1.00 82.06 938 ARG A CA 1
ATOM 7261 C C . ARG A 1 938 ? 48.994 11.339 -31.425 1.00 82.06 938 ARG A C 1
ATOM 7263 O O . ARG A 1 938 ? 49.895 11.147 -30.610 1.00 82.06 938 ARG A O 1
ATOM 7270 N N . THR A 1 939 ? 47.757 10.876 -31.260 1.00 86.69 939 THR A N 1
ATOM 7271 C CA . THR A 1 939 ? 47.317 10.032 -30.145 1.00 86.69 939 THR A CA 1
ATOM 7272 C C . THR A 1 939 ? 46.351 8.948 -30.612 1.00 86.69 939 THR A C 1
ATOM 7274 O O . THR A 1 939 ? 45.746 9.052 -31.682 1.00 86.69 939 THR A O 1
ATOM 7277 N N . ASN A 1 940 ? 46.109 7.954 -29.757 1.00 86.44 940 ASN A N 1
ATOM 7278 C CA . ASN A 1 940 ? 45.150 6.884 -30.038 1.00 86.44 940 ASN A CA 1
ATOM 7279 C C . ASN A 1 940 ? 43.683 7.366 -30.046 1.00 86.44 940 ASN A C 1
ATOM 7281 O O . ASN A 1 940 ? 42.796 6.588 -30.398 1.00 86.44 940 ASN A O 1
ATOM 7285 N N . LEU A 1 941 ? 43.410 8.643 -29.732 1.00 87.56 941 LEU A N 1
ATOM 7286 C CA . LEU A 1 941 ? 42.072 9.239 -29.785 1.00 87.56 941 LEU A CA 1
ATOM 7287 C C . LEU A 1 941 ? 41.446 9.161 -31.186 1.00 87.56 941 LEU A C 1
ATOM 7289 O O . LEU A 1 941 ? 40.271 8.831 -31.299 1.00 87.56 941 LEU A O 1
ATOM 7293 N N . ALA A 1 942 ? 42.210 9.404 -32.260 1.00 84.31 942 ALA A N 1
ATOM 7294 C CA . ALA A 1 942 ? 41.674 9.308 -33.626 1.00 84.31 942 ALA A CA 1
ATOM 7295 C C . ALA A 1 942 ? 41.270 7.873 -33.982 1.00 84.31 942 ALA A C 1
ATOM 7297 O O . ALA A 1 942 ? 40.235 7.641 -34.602 1.00 84.31 942 ALA A O 1
ATOM 7298 N N . THR A 1 943 ? 42.080 6.899 -33.564 1.00 82.94 943 THR A N 1
ATOM 7299 C CA . THR A 1 943 ? 41.791 5.475 -33.754 1.00 82.94 943 THR A CA 1
ATOM 7300 C C . THR A 1 943 ? 40.543 5.074 -32.981 1.00 82.94 943 THR A C 1
ATOM 7302 O O . THR A 1 943 ? 39.680 4.388 -33.533 1.00 82.94 943 THR A O 1
ATOM 7305 N N . LEU A 1 944 ? 40.409 5.551 -31.738 1.00 82.25 944 LEU A N 1
ATOM 7306 C CA . LEU A 1 944 ? 39.219 5.291 -30.942 1.00 82.25 944 LEU A CA 1
ATOM 7307 C C . LEU A 1 944 ? 37.964 5.908 -31.584 1.00 82.25 944 LEU A C 1
ATOM 7309 O O . LEU A 1 944 ? 36.928 5.256 -31.696 1.00 82.25 944 LEU A O 1
ATOM 7313 N N . GLN A 1 945 ? 38.076 7.145 -32.066 1.00 83.25 945 GLN A N 1
ATOM 7314 C CA . GLN A 1 945 ? 36.980 7.847 -32.723 1.00 83.25 945 GLN A CA 1
ATOM 7315 C C . GLN A 1 945 ? 36.515 7.136 -33.998 1.00 83.25 945 GLN A C 1
ATOM 7317 O O . GLN A 1 945 ? 35.325 6.915 -34.188 1.00 83.25 945 GLN A O 1
ATOM 7322 N N . ASN A 1 946 ? 37.451 6.706 -34.846 1.00 82.94 946 ASN A N 1
ATOM 7323 C CA . ASN A 1 946 ? 37.126 5.993 -36.083 1.00 82.94 946 ASN A CA 1
ATOM 7324 C C . ASN A 1 946 ? 36.397 4.666 -35.815 1.00 82.94 946 ASN A C 1
ATOM 7326 O O . ASN A 1 946 ? 35.499 4.276 -36.568 1.00 82.94 946 ASN A O 1
ATOM 7330 N N . ALA A 1 947 ? 36.787 3.956 -34.754 1.00 76.50 947 ALA A N 1
ATOM 7331 C CA . ALA A 1 947 ? 36.129 2.721 -34.342 1.00 76.50 947 ALA A CA 1
ATOM 7332 C C . ALA A 1 947 ? 34.722 2.984 -33.778 1.00 76.50 947 ALA A C 1
ATOM 7334 O O . ALA A 1 947 ? 33.788 2.267 -34.148 1.00 76.50 947 ALA A O 1
ATOM 7335 N N . LEU A 1 948 ? 34.555 4.042 -32.978 1.00 77.25 948 LEU A N 1
ATOM 7336 C CA . LEU A 1 948 ? 33.257 4.522 -32.497 1.00 77.25 948 LEU A CA 1
ATOM 7337 C C . LEU A 1 948 ? 32.324 4.894 -33.662 1.00 77.25 948 LEU A C 1
ATOM 7339 O O . LEU A 1 948 ? 31.206 4.392 -33.736 1.00 77.25 948 LEU A O 1
ATOM 7343 N N . ASP A 1 949 ? 32.799 5.687 -34.623 1.00 78.12 949 ASP A N 1
ATOM 7344 C CA . ASP A 1 949 ? 32.013 6.109 -35.791 1.00 78.12 949 ASP A CA 1
ATOM 7345 C C . ASP A 1 949 ? 31.598 4.910 -36.655 1.00 78.12 949 ASP A C 1
ATOM 7347 O O . ASP A 1 949 ? 30.456 4.808 -37.110 1.00 78.12 949 ASP A O 1
ATOM 7351 N N . SER A 1 950 ? 32.510 3.950 -36.835 1.00 76.75 950 SER A N 1
ATOM 7352 C CA . SER A 1 950 ? 32.228 2.704 -37.552 1.00 76.75 950 SER A CA 1
ATOM 7353 C C . SER A 1 950 ? 31.175 1.854 -36.835 1.00 76.75 950 SER A C 1
ATOM 7355 O O . SER A 1 950 ? 30.311 1.259 -37.487 1.00 76.75 950 SER A O 1
ATOM 7357 N N . ALA A 1 951 ? 31.231 1.776 -35.502 1.00 72.12 951 ALA A N 1
ATOM 7358 C CA . ALA A 1 951 ? 30.236 1.076 -34.694 1.00 72.12 951 ALA A CA 1
ATOM 7359 C C . ALA A 1 951 ? 28.872 1.772 -34.781 1.00 72.12 951 ALA A C 1
ATOM 7361 O O . ALA A 1 951 ? 27.872 1.115 -35.076 1.00 72.12 951 ALA A O 1
ATOM 7362 N N . GLN A 1 952 ? 28.847 3.099 -34.654 1.00 72.56 952 GLN A N 1
ATOM 7363 C CA . GLN A 1 952 ? 27.639 3.908 -34.781 1.00 72.56 952 GLN A CA 1
ATOM 7364 C C . GLN A 1 952 ? 26.987 3.741 -36.156 1.00 72.56 952 GLN A C 1
ATOM 7366 O O . GLN A 1 952 ? 25.771 3.585 -36.260 1.00 72.56 952 GLN A O 1
ATOM 7371 N N . GLN A 1 953 ? 27.782 3.696 -37.227 1.00 76.62 953 GLN A N 1
ATOM 7372 C CA .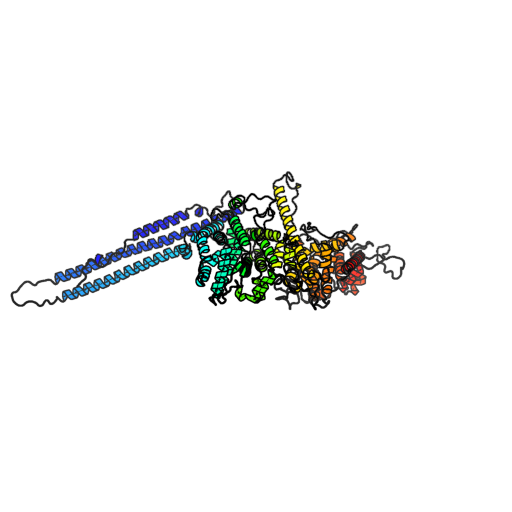 GLN A 1 953 ? 27.269 3.446 -38.571 1.00 76.62 953 GLN A CA 1
ATOM 7373 C C . GLN A 1 953 ? 26.620 2.058 -38.686 1.00 76.62 953 GLN A C 1
ATOM 7375 O O . GLN A 1 953 ? 25.560 1.923 -39.305 1.00 76.62 953 GLN A O 1
ATOM 7380 N N . ARG A 1 954 ? 27.216 1.023 -38.076 1.00 73.50 954 ARG A N 1
ATOM 7381 C CA . ARG A 1 954 ? 26.635 -0.332 -38.042 1.00 73.50 954 ARG A CA 1
ATOM 7382 C C . ARG A 1 954 ? 25.337 -0.369 -37.240 1.00 73.50 954 ARG A C 1
ATOM 7384 O O . ARG A 1 954 ? 24.372 -0.962 -37.714 1.00 73.50 954 ARG A O 1
ATOM 7391 N N . ILE A 1 955 ? 25.303 0.285 -36.078 1.00 74.06 955 ILE A N 1
ATOM 7392 C CA . ILE A 1 955 ? 24.106 0.421 -35.236 1.00 74.06 955 ILE A CA 1
ATOM 7393 C C . ILE A 1 955 ? 22.995 1.111 -36.030 1.00 74.06 955 ILE A C 1
ATOM 7395 O O . ILE A 1 955 ? 21.923 0.539 -36.201 1.00 74.06 955 ILE A O 1
ATOM 7399 N N . ASN A 1 956 ? 23.277 2.273 -36.623 1.00 72.06 956 ASN A N 1
ATOM 7400 C CA . ASN A 1 956 ? 22.314 3.016 -37.438 1.00 72.06 956 ASN A CA 1
ATOM 7401 C C . ASN A 1 956 ? 21.810 2.187 -38.629 1.00 72.06 956 ASN A C 1
ATOM 7403 O O . ASN A 1 956 ? 20.627 2.231 -38.954 1.00 72.06 956 ASN A O 1
ATOM 7407 N N . THR A 1 957 ? 22.677 1.389 -39.260 1.00 76.31 957 THR A N 1
ATOM 7408 C CA . THR A 1 957 ? 22.283 0.477 -40.350 1.00 76.31 957 THR A CA 1
ATOM 7409 C C . THR A 1 957 ? 21.353 -0.636 -39.854 1.00 76.31 957 THR A C 1
ATOM 7411 O O . THR A 1 957 ? 20.386 -0.974 -40.530 1.00 76.31 957 THR A O 1
ATOM 7414 N N . LYS A 1 958 ? 21.610 -1.198 -38.665 1.00 72.19 958 LYS A N 1
ATOM 7415 C CA . LYS A 1 958 ? 20.743 -2.215 -38.049 1.00 72.19 958 LYS A CA 1
ATOM 7416 C C . LYS A 1 958 ? 19.384 -1.641 -37.640 1.00 72.19 958 LYS A C 1
ATOM 7418 O O . LYS A 1 958 ? 18.367 -2.279 -37.890 1.00 72.19 958 LYS A O 1
ATOM 7423 N N . LEU A 1 959 ? 19.365 -0.439 -37.063 1.00 69.62 959 LEU A N 1
ATOM 7424 C CA . LEU A 1 959 ? 18.136 0.258 -36.664 1.00 69.62 959 LEU A CA 1
ATOM 7425 C C . LEU A 1 959 ? 17.308 0.737 -37.870 1.00 69.62 959 LEU A C 1
ATOM 7427 O O . LEU A 1 959 ? 16.089 0.809 -37.790 1.00 69.62 959 LEU A O 1
ATOM 7431 N N . SER A 1 960 ? 17.947 0.989 -39.018 1.00 64.31 960 SER A N 1
ATOM 7432 C CA . SER A 1 960 ? 17.279 1.359 -40.280 1.00 64.31 960 SER A CA 1
ATOM 7433 C C . SER A 1 960 ? 16.832 0.167 -41.149 1.00 64.31 960 SER A C 1
ATOM 7435 O O . SER A 1 960 ? 16.453 0.368 -42.306 1.00 64.31 960 SER A O 1
ATOM 7437 N N . GLY A 1 961 ? 16.856 -1.064 -40.611 1.00 53.84 961 GLY A N 1
ATOM 7438 C CA . GLY A 1 961 ? 16.393 -2.296 -41.274 1.00 53.84 961 GLY A CA 1
ATOM 7439 C C . GLY A 1 961 ? 14.953 -2.217 -41.820 1.00 53.84 961 GLY A C 1
ATOM 7440 O O . GLY A 1 961 ? 14.207 -1.311 -41.457 1.00 53.84 961 GLY A O 1
ATOM 7441 N N . PRO A 1 962 ? 14.556 -3.128 -42.738 1.00 35.72 962 PRO A N 1
ATOM 7442 C CA . PRO A 1 962 ? 13.517 -2.880 -43.738 1.00 35.72 962 PRO A CA 1
ATOM 7443 C C . PRO A 1 962 ? 12.184 -2.506 -43.091 1.00 35.72 962 PRO A C 1
ATOM 7445 O O . PRO A 1 962 ? 11.492 -3.358 -42.538 1.00 35.72 962 PRO A O 1
ATOM 7448 N N . GLY A 1 963 ? 11.840 -1.220 -43.186 1.00 34.88 963 GLY A N 1
ATOM 7449 C CA . GLY A 1 963 ? 10.554 -0.700 -42.750 1.00 34.88 963 GLY A CA 1
ATOM 7450 C C . GLY A 1 963 ? 9.406 -1.447 -43.423 1.00 34.88 963 GLY A C 1
ATOM 7451 O O . GLY A 1 963 ? 9.444 -1.702 -44.631 1.00 34.88 963 GLY A O 1
ATOM 7452 N N . LYS A 1 964 ? 8.397 -1.798 -42.628 1.00 29.28 964 LYS A N 1
ATOM 7453 C CA . LYS A 1 964 ? 7.030 -1.855 -43.135 1.00 29.28 964 LYS A CA 1
ATOM 7454 C C . LYS A 1 964 ? 6.436 -0.460 -43.074 1.00 29.28 964 LYS A C 1
ATOM 7456 O O . LYS A 1 964 ? 6.730 0.241 -42.080 1.00 29.28 964 LYS A O 1
#

Organism: NCBI:txid1660

Secondary structure (DSSP, 8-state):
------HHHHSPPPP--HHHHHHHHHHHHHHHHHHHTSHHHHSTT---TT--SHHHHHHHHHHHHHHHHHHHHHHHHHHHHHHHHHHHHHHHHHHHHHHHHHHHHHHHHHHHHHHHHHH-----------PPP-PPPHHHHHHHHHHHHHHHHHHHHHHHHHHHHHHHHHHHHHHHHHHHHTTS-HHHHHT-HHHHHHHH--TTSHHHHHHHHHHHHHHHHHHHHHHHT-SS--HHHHHHHHHHHGGGGGSHHHHHHHTTT--HHHHHHHHHHHHHHHHHSTT-HHHHHHHHHHHHHHHHHHTT--B-STTTHHHHHHHHHHGGG-B-GGG-BHHHHHHHHHHHHHHHTT-EEEE--TTSSS--EEEEHHHHHHHHHHHHHHH-TTB---HHHHS-TT-TT-TT-PPPHHHHHHTTPPPP-TTSPP---HHHHHHHHHHHHTHHHHHHHHHTTHHHH-SS---SHHHHHHHH-HHHHHHTTSSPPTHHHH---HHHHHHHHHHHHHHHHHHHSBP-SSS--BHHHIIIIITT-TT-TT--SSTTTTHHHHHHHHHHHPPPSSPPPPPPGGGSTTGGG-HHHHHHHHHHHHHHHHHHHHHHHHHHHHHHHHHHHHT---B-TTS-BHHHHH-HHHHHHHHHHHHHTHHHHHHHHHHHHSSS----TT-B-TTSSBPP---HHHHHHHTSTTSHHHHGGG--PPEEE-TTSSSTTS-EESSPPPHHHHHHHHHHHHHHHHHHHHHTS---TTHHHHHHHTTHHHHHHHHHHHHHHHHTT--TTSHHHHHHHHHHHHHHHHHHTS-TT-TTTSTTGGGTS-TTTTTS-TT--HHHHHHHHHT---HHHHHHHHHHHHHHHSSS---TT---HHHHHHHHHHHTGGGGT--TT-TT-PPPGGGS-HHHHHHHHHHHH-EEEE-TTS-EE--SS-SS--PEESSTHHHHHHHHHHHHHHHHHHHT----

Foldseek 3Di:
DADLDQLCVLQPADDLCLVVLLVVLVVLLVVLVVLCPDPLQVCLVPQDPPDDDPVSVLVNLLSNVVNVLSNLVSVLSNQLSVLSNVLSVLSVVLRVVSVVLSVLLNVLSVVLVVLVVVVPDDDDDDDDDDDDDPDPPPSNVVSSVSSVVSSVVSVVVSVVSVVVSVVSVVVSVCSSVVSVCVQANVVLVVVDDLSSQCRNDFLSNLQSNLVSLLVSLLVCLQVLLCLLLDPPDALVSLQCSCVPCLVLLQFLSNLLNNLVRDFLQSNLQSLLSLLLNCLVPPPSVVSLQSSLLSVLNSLQCLLVKHACPPVHVSSRLSCLVCQQVDAYPPRAGSLLSNLVRQVRCLVQQQPWDFRDDPPDPDGDDIDGSLLSNLLSNLSNCVVGLRIAHALQQLAPCLFLVCVVRPDDPVSCVVVVHDPRDNPDDGDDHNLLSVLVVCQVPVLLVVLLVCLVVVSRSDSHDDDPSLVSSCSSRSNSSNLSRQANRPSVVPDDDPSVVVRVVSNLLSNLVSQQDWRPDPDIDRNLLCLQAPSNHQPVLFAQSHSVLCQSVLRNLCRSQPADLAADDQDFLVVDDVRPVGPVNVVSNVVNVVSQVSLLSSLASLLSNQNSNLNNLVSDPDADPLLAGNHCVNNLNSLLSNLQSCLSQLVLQLVQLLCLLDPDWGFQVQDQDPRNTGHHTDGNVLVLQQLALSHSLLNLLPNDFAFPFPPPPLDPVRRHGPPGDRSLLSSLLSLLLPLLLQLLQLLQPPPDDCSLVSSCSSRLSSLLSNVSSLCSCVSSVHDCPDPSNLSSLLSNLQSVQQCVPDDSPDPDSVVSVCSPQPVNVNRHDPDDDSVVSVLSSVQQRDSLVNVLLSNLLSQLPHPFFAFPLPDTPVRLLLVCLVPPVVVQPNDPVCSVDDDRLSPGHSSRNVSSLVSQFDFFDADPVSHTDDDPDDPPDDTGGNGCSNVSSVVVVVSSVSSVVSSPPDDD

Sequence (964 aa):
MADVRRGAEALPQVPLVEMSAEAVATDISRQGTAIANTQVAQNRSLPPEEWTGAAADAASAEIQSLGDKTVTLSQAFFPAATALNTWAEDVRSACSDITKLQEEWNTAVADYNASQSTTAVCTPGTSYGNGPRLMRPVGVEKAEEILWAKQHGIRQRYRKRVDELDDAANTAAKAIDGTRRTIVSDEAGSKGRNAIGVELFDADTPILSGAAQWAHAQEIAPEIADALTKEPLTVEDIAAFNDKYGGYLQNPFYVAAIAQHVNMDDLYATVVRAGDVSYQNPGSEDALYRFNQNLGAFMAMSTGGSNLSADMVGNQHAFDVIKEGLVGKDGARIDGIVQAKLADMKATGRNEYQINDVNSATSWYKLQGYDILGQLMGYAGRENPSLTLGPGFYHDPLDPEGRDYPIDPETRRQLGLPPLDPNDPHVRSVFEDMVDWDYNTAGHARADSYAQTSYFHSLVPRGTYSEDQRSFDALQGVIELSDTPDYLESNDDTVLHQAEETRLQALRRALDSNTEFDTKMNTTRYLTGWRGGDGANDSAVYYDGGEALGNMINDASKINEAAMVSPSPDDYEGGTSNPAWKKQQKLFEAWQADDVRRAKIAQNFMLGYQDGLDQSAFIESNGEDRFGRNNPNMRSWVGNIAAQRIIDFAELADEYAGEGTVGTNNTAGLTGHARIDLGREDLQKMFGKSGLFTDLMFDKPEPVSGKDTPTLKDDVYNGRPPAMMTLNAAAWAYYKPQLDYWVNQPAEGDWMTKVFSSTQGWQTLISVLDQAPTNAGFREDDYVVHRNQMIRGAVDYALSYAPSTKLPSAITDYAKDGLLDHFLPTDMDSKQATALLEQHMQTGQKFQDALAAAYIKRDEWPSDLGLSKEYLRDDFLRNRGAQVDLPASQYLTLPAYDDMTEKQRQEFADYLKEQVSVDENGNVINTHDSKDDAGVPRTNLATLQNALDSAQQRINTKLSGPGK

pLDDT: mean 82.41, std 15.71, range [29.28, 98.56]